Protein AF-0000000070044615 (afdb_homodimer)

Solvent-accessible surface area (backbone atoms only — not comparable to full-atom values): 57756 Å² total; per-residue (Å²): 134,52,89,36,50,91,35,30,36,35,30,35,38,19,34,49,67,52,28,29,31,32,49,42,52,40,24,60,28,31,15,21,38,37,35,28,21,58,56,49,65,49,35,53,54,36,47,54,55,42,60,70,48,46,47,88,93,54,94,52,53,77,43,79,45,67,58,32,40,62,53,36,63,65,50,46,51,52,53,47,49,51,38,41,75,68,69,44,66,39,41,30,41,35,39,51,42,69,76,76,59,60,54,34,52,65,73,58,46,56,64,67,48,36,48,49,35,31,31,35,44,30,49,12,40,52,50,51,53,46,50,45,56,74,26,36,52,71,68,17,35,40,38,38,59,48,46,59,55,9,40,81,44,96,54,41,50,32,64,40,69,28,25,37,44,51,16,14,22,36,15,18,45,50,29,42,19,33,28,43,20,40,74,27,39,90,57,41,34,38,15,29,22,33,17,46,44,63,51,67,46,64,60,49,66,68,42,50,34,37,37,47,28,43,39,57,38,23,43,72,22,54,92,91,35,50,25,60,53,38,49,56,48,44,70,60,48,58,79,38,65,92,55,55,70,68,59,34,54,53,48,44,46,52,45,20,63,73,65,26,88,86,49,60,45,69,59,40,31,52,51,51,50,52,49,53,51,50,23,51,52,45,21,50,47,53,53,52,56,55,26,63,31,21,67,82,46,66,66,40,49,34,58,55,53,21,52,54,53,54,51,54,65,34,72,71,54,28,68,43,30,32,24,34,66,40,74,49,24,45,67,60,74,81,67,58,51,34,41,32,30,72,60,39,54,64,75,84,66,78,28,61,79,28,19,39,38,34,39,36,35,37,63,53,69,71,41,46,50,43,50,51,52,48,50,47,54,40,45,76,38,47,20,42,63,40,36,38,31,26,71,83,25,52,67,71,54,51,49,57,51,47,73,74,42,57,55,44,80,34,60,52,76,38,56,68,52,43,40,51,49,54,52,48,42,35,73,74,73,25,53,69,51,31,38,39,37,36,40,21,48,72,73,95,64,96,51,78,79,71,52,53,71,68,57,50,50,52,49,48,37,48,55,46,49,24,54,51,40,49,50,39,42,48,50,41,68,70,27,73,61,24,63,58,35,38,64,59,32,47,69,36,67,41,28,37,36,37,35,48,46,45,46,57,67,36,90,74,62,48,66,55,59,48,30,58,47,36,24,46,51,27,19,46,52,22,26,40,49,10,46,37,46,34,29,43,76,70,35,46,23,41,42,45,49,35,37,35,33,42,15,18,89,73,14,45,78,60,56,65,65,50,55,46,46,40,49,42,28,49,72,37,83,66,41,60,41,44,41,50,38,32,29,35,48,42,40,52,95,132,50,89,36,52,91,35,30,36,36,29,35,38,18,34,49,67,50,27,28,30,33,49,43,52,41,23,60,30,31,16,22,36,37,34,27,20,60,55,48,65,49,34,54,54,36,47,53,55,41,62,70,48,46,47,87,93,54,95,50,53,77,46,80,44,67,58,32,41,64,54,37,62,67,49,47,51,52,52,45,49,51,38,41,75,69,69,43,66,40,42,31,41,36,40,49,40,69,75,76,59,60,55,34,51,65,72,57,45,56,66,66,47,37,48,50,34,31,31,36,44,30,49,12,41,53,50,51,54,47,51,44,56,74,26,37,54,71,69,16,35,40,40,37,59,48,46,60,54,8,36,83,43,94,52,42,48,32,64,40,67,30,24,38,42,52,17,14,21,36,13,19,45,49,29,42,19,35,29,42,19,40,73,28,38,90,56,42,34,39,17,29,21,32,18,46,44,63,52,66,47,64,60,51,66,70,40,51,35,36,36,46,29,42,39,57,39,23,43,73,22,55,93,92,35,49,25,60,52,37,49,56,48,45,72,60,47,57,79,39,65,91,53,54,71,66,59,35,54,51,47,45,46,52,45,20,62,72,65,25,87,86,50,61,44,69,60,40,32,51,52,51,51,52,49,54,50,49,23,53,50,44,21,50,48,52,54,52,56,55,26,63,31,20,65,82,46,67,66,40,48,34,60,54,52,21,52,54,53,54,51,54,64,34,71,71,53,27,68,46,29,33,24,34,66,43,73,47,25,46,67,59,74,82,69,58,50,33,40,32,30,71,61,40,52,65,74,85,64,78,28,61,78,27,18,39,38,35,39,35,35,37,63,53,68,69,40,48,50,44,51,51,52,48,50,48,56,40,44,76,38,47,19,42,63,40,37,39,31,26,72,83,25,51,66,72,52,52,49,57,50,46,73,74,43,55,56,45,79,34,60,52,76,37,57,68,52,42,41,51,51,53,52,48,43,36,72,74,75,24,53,69,50,29,39,40,37,35,38,22,48,72,74,95,66,95,52,76,80,73,53,52,71,68,56,50,50,51,49,48,36,48,56,47,49,24,53,50,39,48,51,38,41,48,48,40,69,71,27,73,61,25,64,57,35,38,65,61,32,47,70,37,67,42,27,36,36,38,36,48,48,44,45,57,66,38,90,76,62,45,66,54,60,48,29,59,49,36,23,47,52,28,19,46,52,24,27,39,49,10,47,38,47,34,28,43,77,69,34,48,23,40,42,46,48,35,37,37,33,41,15,18,88,74,14,46,78,60,54,65,65,51,54,48,47,40,50,43,27,49,72,36,83,67,40,62,41,45,40,52,38,33,27,34,50,42,41,52,95

Secondary structure (DSSP, 8-state):
--TTTT-EEEEES-SSHHHHHHHHHHHHTT-EEEEEES-HHHHHHHHHHHHHTSPTT----EEEEET--TT-HHHHHHHHHHHHHTTPPPSEEEE--------S-GGGS-HHHHHHHHIIIIIHHHHHHHHHGGG--TT-EEEEE--SSSEEETTEE---TT-HHHHHHHHHHHHHHHHHHHHTGGGT-EEEEEEE--B--HIIIIIIHHHHHHHHHHHH-BTTB-HHHHHHHHHHHGGGTTS-HHHHHHHHHHHHHHH-TTS-HHHHHHHHHHHHHHHHHHHHHHHHHHHTTBTT--PBPHHHHHHHHHHHTSHHHHHHTTT-EEEE--B-------EESSPPP-PPPP-TT-EEEEEE---SHHHHHHHHHHHHHHHHTT-EEEEEEETTS-HHHHHHHHTTS-EEEE-TTSHHHHHHHHHHHHHHT--EEEEEEE--PPP--S-GGGS-HHHHHHHHIIIIIHHHHHHHHHHHHHSTTTTT-GGGGTT-EEEEEEE-PPPP-STT--HHHHHHHHHHHHHHHHHHHHHHHIIIIIT--EEEEEEE--S-TT-PPP-HHHHHHHHHHHTSGGGGG-S--EE-TT---/--TTTT-EEEEES-SSHHHHHHHHHHHHTT-EEEEEES-HHHHHHHHHHHHHTSPTT----EEEEET--TT-HHHHHHHHHHHHHTT---SEEEE--------S-GGGS-HHHHHHHHIIIIIHHHHHHHHHGGG--TT-EEEEE--SSSEEETTEE---TT-HHHHHHHHHHHHHHHHHHHHTGGGT-EEEEEEE--B--HIIIIIIHHHHHHHHHHHH-BTTB-HHHHHHHHHHHGGGTTS-HHHHHHHHHHHHHHH-TTS-HHHHHHHHHHHHHHHHHHHHHHHHHHHTTBTT--PBPHHHHHHHHHHHTSHHHHHHHTT-EEEE--B-------EESSPPP-PPPP-TT-EEEEEE---SHHHHHHHHHHHHHHHHTT-EEEEEEETTS-HHHHHHHHTTS-EEEE-TTSHHHHHHHHHHHHHHT--EEEEEEE--PPPP-S-GGGS-HHHHHHHHIIIIIHHHHHHHHHHHHHSTTTTT-GGGGTT-EEEEEEE-PPPP-STT--HHHHHHHHHHHHHHHHHHHHHHHIIIIIT--EEEEEEE--S-TT-PPP-HHHHHHHHHHHTSGGGGG-S--EE-TT---

Foldseek 3Di:
DFQQAPAEEEEEPQLDFLNLLLLQVNQLSQYAYEYEDQADVSNVVSQVVSVVSRDPPHPHHYHYDYRDQLLDLVSLLVVLVVCLVVLHAHQEYEADWADQFWQAFLLQHDLVSLLVRLSRQALSLLSNVLSNLSRYAALREYEYEAAPQAAQDLFFHHFDASRLSNNLRRLLSLLVQLLCLVQCVVRNYFGEYEHAYFEDDCCLQLPNLLSNLLNLCLQVPFDPGHNLLSVQLCVQQSVCPPPDPVSNLVSLLVSLVVSCPPNDSVVSSVRSVVSSVSSNVRSVVVLQVQLVQAPVSDHHYSNLSSVVRVQCSRSVNRVVQGSHYHYNYRGHDDTDGQEAAFDDFDPFDQQAQAEEEEEEEADDDVRLVLVVVLQCSNVVRHYAYEYEYEPNHDPVSQCSNVVPHHYDDFNLLDLVGLLVVLVVCCVPPHHHQAYEYELHADPDDPGPSPDDSVVVSVNCSSLPSSLSSNVSSVVCVQFPCCSVHLLSQAAGEHEYEYEGHEQAADQPRDPSSRSVSSSSVSSVSNSQLNSLCCSCVRSNHQYHYAYEYAYEPNRDHGDSVSVSSVVSSRSDSCVSVDSHRYYDHPHDD/DFQQAPAEEEEEPQLDFLNLLLLQVNQLSQEAYEYEDQADVSNVVSQVVSVVSRDPPHPHHYHYDYRAQLLDLVSLLVVLVVCLVVLHAHQEYEADWADQFWQAFLLQHDLVSLVVRLSRQALSLLSNVLSNLSRYAALREYEYEAAPQADQDLFFHHFDASRLSNNLRRLLRLLVQLLCLVQCVVRNYFGEYEHAYFEDDCCLQLPNLLSNLLNLCLQVPFDPGHNLLSVQLCVQQSVCPPPDPVSNLVSLLVSLVVSCPPNDSVVSSVRSVVSSVSSNVRSVVVLQVQLVQAPVSDHHYSNLSSVVRVQCSRSVNRVVQGSHYHYNYRGHDDTDGQEAAFDDFDPFDQAAQAEEEEEEEADDDVRLVLVVVLQCSQVVRHYAYEYEYEPNHDPVSQCSNVVPHHYDDWNLLDLVGLLVVLVVCCVPPHHHQAYEYELHADPDDPGPSPDDSVVVSVSCSSLPSSLSSNVSSVVCVQFPCCSVHLLSQAAGEHEYEYEGHEQAADQPRDPSSRSVSSSSVSSVSNSQLNSLCCSCVRSNHQYHYAYEYAYEPNRHHGDSVSVSSVVSSRSDSCVSVDSHRYYDHPHDD

Sequence (1178 aa):
MLKFQNKIALITGSGTGIGKAIATKFIEEGASVIILGRRKEPLEEAAKELKASIPQGVNSSVRIFAGVDVADETAMNNMFDTLKTENVTVDYIINNAGVSGPVTCFANASLEEFKSTIGIHLTGTFWGSVQALKVMKEEGKIITISTFFTEERPLEQRPYRFRSPYTAAQGAKNRLAELMSWELTDKGIISIATNPGPVHSDRIYKTVYPKAAAEFMRVSGFEDLVPTEVDAANRELLPLLGEDENTVKEGISKAAQKLANGKDISKLTETFTNLLNKIQSIAEKVQNNTSHMIANREFLSQGQVAESVLNLCDDEIAKILNGKVIPGDRVFYPVKPHIGTTTPGVHQPDFTGKTVVFTIDATDKTDAQRVEFLAQHIEKNGGKVACFISQSTPTELQEYISGKFHSHVVDIKNPDEVAKWLNTAKTNIGEILGVIHITGKLPEISKLTELSRAKWEELTDKFISTPATVAQRTLEQFVPGGSNDPRLYKDVKGAIMIIGPDLPIGKKVTGTQRAQVEVFRGALRPFTTTVNQELSDVLSSKIRIFTIFPGSVTGTEPNNQRIADAFNFLVSDNSASSSEVTFCVDEVRMLKFQNKIALITGSGTGIGKAIATKFIEEGASVIILGRRKEPLEEAAKELKASIPQGVNSSVRIFAGVDVADETAMNNMFDTLKTENVTVDYIINNAGVSGPVTCFANASLEEFKSTIGIHLTGTFWGSVQALKVMKEEGKIITISTFFTEERPLEQRPYRFRSPYTAAQGAKNRLAELMSWELTDKGIISIATNPGPVHSDRIYKTVYPKAAAEFMRVSGFEDLVPTEVDAANRELLPLLGEDENTVKEGISKAAQKLANGKDISKLTETFTNLLNKIQSIAEKVQNNTSHMIANREFLSQGQVAESVLNLCDDEIAKILNGKVIPGDRVFYPVKPHIGTTTPGVHQPDFTGKTVVFTIDATDKTDAQRVEFLAQHIEKNGGKVACFISQSTPTELQEYISGKFHSHVVDIKNPDEVAKWLNTAKTNIGEILGVIHITGKLPEISKLTELSRAKWEELTDKFISTPATVAQRTLEQFVPGGSNDPRLYKDVKGAIMIIGPDLPIGKKVTGTQRAQVEVFRGALRPFTTTVNQELSDVLSSKIRIFTIFPGSVTGTEPNNQRIADAFNFLVSDNSASSSEVTFCVDEVR

Structure (mmCIF, N/CA/C/O backbone):
data_AF-0000000070044615-model_v1
#
loop_
_entity.id
_entity.type
_entity.pdbx_description
1 polymer 'Oxidoreductase, short chain dehydrogenase/reductase family protein'
#
loop_
_atom_site.group_PDB
_atom_site.id
_atom_site.type_symbol
_atom_site.label_atom_id
_atom_site.label_alt_id
_atom_site.label_comp_id
_atom_site.label_asym_id
_atom_site.label_entity_id
_atom_site.label_seq_id
_atom_site.pdbx_PDB_ins_code
_atom_site.Cartn_x
_atom_site.Cartn_y
_atom_site.Cartn_z
_atom_site.occupancy
_atom_site.B_iso_or_equiv
_atom_site.auth_seq_id
_atom_site.auth_comp_id
_atom_site.auth_asym_id
_atom_site.auth_atom_id
_atom_site.pdbx_PDB_model_num
ATOM 1 N N . MET A 1 1 ? 39.75 0.451 -4.039 1 76.06 1 MET A N 1
ATOM 2 C CA . MET A 1 1 ? 39.125 -0.846 -3.783 1 76.06 1 MET A CA 1
ATOM 3 C C . MET A 1 1 ? 37.688 -0.873 -4.289 1 76.06 1 MET A C 1
ATOM 5 O O . MET A 1 1 ? 36.938 0.114 -4.156 1 76.06 1 MET A O 1
ATOM 9 N N . LEU A 1 2 ? 37.406 -2.08 -4.961 1 90.38 2 LEU A N 1
ATOM 10 C CA . LEU A 1 2 ? 36.031 -2.211 -5.512 1 90.38 2 LEU A CA 1
ATOM 11 C C . LEU A 1 2 ? 35.031 -2.418 -4.398 1 90.38 2 LEU A C 1
ATOM 13 O O . LEU A 1 2 ? 35.375 -2.883 -3.311 1 90.38 2 LEU A O 1
ATOM 17 N N . LYS A 1 3 ? 33.906 -2.043 -4.551 1 92.38 3 LYS A N 1
ATOM 18 C CA . LYS A 1 3 ? 32.875 -1.876 -3.533 1 92.38 3 LYS A CA 1
ATOM 19 C C . LYS A 1 3 ? 32.656 -3.172 -2.76 1 92.38 3 LYS A C 1
ATOM 21 O O . LYS A 1 3 ? 32.406 -3.148 -1.549 1 92.38 3 LYS A O 1
ATOM 26 N N . PHE A 1 4 ? 32.719 -4.34 -3.455 1 97.31 4 PHE A N 1
ATOM 27 C CA . PHE A 1 4 ? 32.375 -5.594 -2.799 1 97.31 4 PHE A CA 1
ATOM 28 C C . PHE A 1 4 ? 33.562 -6.531 -2.754 1 97.31 4 PHE A C 1
ATOM 30 O O . PHE A 1 4 ? 33.406 -7.754 -2.693 1 97.31 4 PHE A O 1
ATOM 37 N N . GLN A 1 5 ? 34.75 -5.938 -2.809 1 96.5 5 GLN A N 1
ATOM 38 C CA . GLN A 1 5 ? 35.969 -6.734 -2.717 1 96.5 5 GLN A CA 1
ATOM 39 C C . GLN A 1 5 ? 36.031 -7.531 -1.414 1 96.5 5 GLN A C 1
ATOM 41 O O . GLN A 1 5 ? 35.656 -7.012 -0.352 1 96.5 5 GLN A O 1
ATOM 46 N N . ASN A 1 6 ? 36.344 -8.812 -1.501 1 96.38 6 ASN A N 1
ATOM 47 C CA . ASN A 1 6 ? 36.5 -9.75 -0.398 1 96.38 6 ASN A CA 1
ATOM 48 C C . ASN A 1 6 ? 35.156 -10.188 0.176 1 96.38 6 ASN A C 1
ATOM 50 O O . ASN A 1 6 ? 35.094 -10.734 1.279 1 96.38 6 ASN A O 1
ATOM 54 N N . LYS A 1 7 ? 34.062 -9.875 -0.49 1 98 7 LYS A N 1
ATOM 55 C CA . LYS A 1 7 ? 32.719 -10.344 -0.112 1 98 7 LYS A CA 1
ATOM 56 C C . LYS A 1 7 ? 32.312 -11.547 -0.954 1 98 7 LYS A C 1
ATOM 58 O O . LYS A 1 7 ? 32.844 -11.758 -2.049 1 98 7 LYS A O 1
ATOM 63 N N . ILE A 1 8 ? 31.438 -12.359 -0.446 1 98.75 8 ILE A N 1
ATOM 64 C CA . ILE A 1 8 ? 30.938 -13.523 -1.165 1 98.75 8 ILE A CA 1
ATOM 65 C C . ILE A 1 8 ? 29.406 -13.438 -1.287 1 98.75 8 ILE A C 1
ATOM 67 O O . ILE A 1 8 ? 28.703 -13.297 -0.283 1 98.75 8 ILE A O 1
ATOM 71 N N . ALA A 1 9 ? 28.906 -13.484 -2.506 1 98.88 9 ALA A N 1
ATOM 72 C CA . ALA A 1 9 ? 27.469 -13.484 -2.785 1 98.88 9 ALA A CA 1
ATOM 73 C C . ALA A 1 9 ? 27.016 -14.844 -3.326 1 98.88 9 ALA A C 1
ATOM 75 O O . ALA A 1 9 ? 27.625 -15.383 -4.258 1 98.88 9 ALA A O 1
ATOM 76 N N . LEU A 1 10 ? 26.047 -15.398 -2.66 1 98.94 10 LEU A N 1
ATOM 77 C CA . LEU A 1 10 ? 25.391 -16.594 -3.154 1 98.94 10 LEU A CA 1
ATOM 78 C C . LEU A 1 10 ? 24.078 -16.25 -3.855 1 98.94 10 LEU A C 1
ATOM 80 O O . LEU A 1 10 ? 23.203 -15.609 -3.266 1 98.94 10 LEU A O 1
ATOM 84 N N . ILE A 1 11 ? 23.922 -16.609 -5.117 1 98.88 11 ILE A N 1
ATOM 85 C CA . ILE A 1 11 ? 22.75 -16.234 -5.918 1 98.88 11 ILE A CA 1
ATOM 86 C C . ILE A 1 11 ? 22.031 -17.5 -6.402 1 98.88 11 ILE A C 1
ATOM 88 O O . ILE A 1 11 ? 22.594 -18.297 -7.145 1 98.88 11 ILE A O 1
ATOM 92 N N . THR A 1 12 ? 20.781 -17.641 -5.949 1 98.69 12 THR A N 1
ATOM 93 C CA . THR A 1 12 ? 20 -18.781 -6.398 1 98.69 12 THR A CA 1
ATOM 94 C C . THR A 1 12 ? 19.438 -18.547 -7.797 1 98.69 12 THR A C 1
ATOM 96 O O . THR A 1 12 ? 19.062 -17.422 -8.133 1 98.69 12 THR A O 1
ATOM 99 N N . GLY A 1 13 ? 19.344 -19.641 -8.57 1 97.25 13 GLY A N 1
ATOM 100 C CA . GLY A 1 13 ? 18.875 -19.484 -9.938 1 97.25 13 GLY A CA 1
ATOM 101 C C . GLY A 1 13 ? 19.703 -18.531 -10.758 1 97.25 13 GLY A C 1
ATOM 102 O O . GLY A 1 13 ? 19.188 -17.562 -11.305 1 97.25 13 GLY A O 1
ATOM 103 N N . SER A 1 14 ? 21 -18.797 -10.914 1 97.69 14 SER A N 1
ATOM 104 C CA . SER A 1 14 ? 21.922 -17.781 -11.43 1 97.69 14 SER A CA 1
ATOM 105 C C . SER A 1 14 ? 22.656 -18.281 -12.68 1 97.69 14 SER A C 1
ATOM 107 O O . SER A 1 14 ? 23.703 -17.766 -13.031 1 97.69 14 SER A O 1
ATOM 109 N N . GLY A 1 15 ? 22.094 -19.281 -13.328 1 95.69 15 GLY A N 1
ATOM 110 C CA . GLY A 1 15 ? 22.672 -19.781 -14.57 1 95.69 15 GLY A CA 1
ATOM 111 C C . GLY A 1 15 ? 22.328 -18.922 -15.773 1 95.69 15 GLY A C 1
ATOM 112 O O . GLY A 1 15 ? 23.031 -18.938 -16.781 1 95.69 15 GLY A O 1
ATOM 113 N N . THR A 1 16 ? 21.219 -18.234 -15.727 1 93.88 16 THR A N 1
ATOM 114 C CA . THR A 1 16 ? 20.75 -17.359 -16.797 1 93.88 16 THR A CA 1
ATOM 115 C C . THR A 1 16 ? 20 -16.172 -16.234 1 93.88 16 THR A C 1
ATOM 117 O O . THR A 1 16 ? 19.844 -16.047 -15.023 1 93.88 16 THR A O 1
ATOM 120 N N . GLY A 1 17 ? 19.688 -15.211 -17.094 1 94.38 17 GLY A N 1
ATOM 121 C CA . GLY A 1 17 ? 18.734 -14.156 -16.797 1 94.38 17 GLY A CA 1
ATOM 122 C C . GLY A 1 17 ? 19.203 -13.211 -15.711 1 94.38 17 GLY A C 1
ATOM 123 O O . GLY A 1 17 ? 20.375 -12.828 -15.68 1 94.38 17 GLY A O 1
ATOM 124 N N . ILE A 1 18 ? 18.297 -12.836 -14.828 1 95.75 18 ILE A N 1
ATOM 125 C CA . ILE A 1 18 ? 18.516 -11.852 -13.781 1 95.75 18 ILE A CA 1
ATOM 126 C C . ILE A 1 18 ? 19.594 -12.344 -12.82 1 95.75 18 ILE A C 1
ATOM 128 O O . ILE A 1 18 ? 20.469 -11.578 -12.414 1 95.75 18 ILE A O 1
ATOM 132 N N . GLY A 1 19 ? 19.531 -13.68 -12.461 1 97.69 19 GLY A N 1
ATOM 133 C CA . GLY A 1 19 ? 20.531 -14.234 -11.555 1 97.69 19 GLY A CA 1
ATOM 134 C C . GLY A 1 19 ? 21.938 -14.133 -12.086 1 97.69 19 GLY A C 1
ATOM 135 O O . GLY A 1 19 ? 22.859 -13.773 -11.344 1 97.69 19 GLY A O 1
ATOM 136 N N . LYS A 1 20 ? 22.125 -14.453 -13.344 1 98 20 LYS A N 1
ATOM 137 C CA . LYS A 1 20 ? 23.453 -14.336 -13.961 1 98 20 LYS A CA 1
ATOM 138 C C . LYS A 1 20 ? 23.906 -12.875 -14.016 1 98 20 LYS A C 1
ATOM 140 O O . LYS A 1 20 ? 25.078 -12.578 -13.781 1 98 20 LYS A O 1
ATOM 145 N N . ALA A 1 21 ? 22.953 -11.961 -14.32 1 98.06 21 ALA A N 1
ATOM 146 C CA . ALA A 1 21 ? 23.281 -10.539 -14.359 1 98.06 21 ALA A CA 1
ATOM 147 C C . ALA A 1 21 ? 23.734 -10.039 -12.992 1 98.06 21 ALA A C 1
ATOM 149 O O . ALA A 1 21 ? 24.672 -9.242 -12.891 1 98.06 21 ALA A O 1
ATOM 150 N N . ILE A 1 22 ? 23.078 -10.508 -11.938 1 98.62 22 ILE A N 1
ATOM 151 C CA . ILE A 1 22 ? 23.438 -10.125 -10.578 1 98.62 22 ILE A CA 1
ATOM 152 C C . ILE A 1 22 ? 24.828 -10.648 -10.25 1 98.62 22 ILE A C 1
ATOM 154 O O . ILE A 1 22 ? 25.672 -9.914 -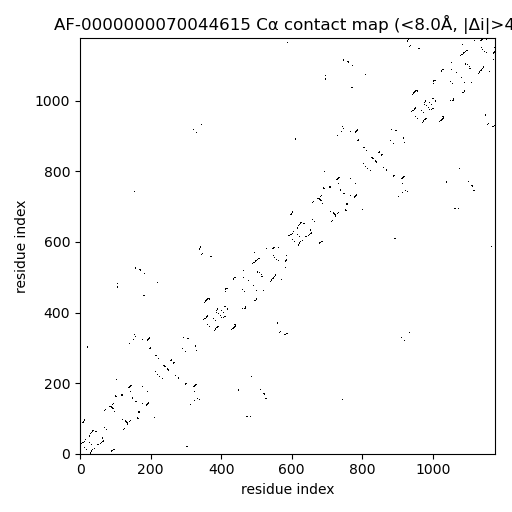9.719 1 98.62 22 ILE A O 1
ATOM 158 N N . ALA A 1 23 ? 25.078 -11.906 -10.609 1 98.81 23 ALA A N 1
ATOM 159 C CA . ALA A 1 23 ? 26.391 -12.492 -10.383 1 98.81 23 ALA A CA 1
ATOM 160 C C . ALA A 1 23 ? 27.484 -11.703 -11.117 1 98.81 23 ALA A C 1
ATOM 162 O O . ALA A 1 23 ? 28.547 -11.438 -10.562 1 98.81 23 ALA A O 1
ATOM 163 N N . THR A 1 24 ? 27.188 -11.359 -12.336 1 98.69 24 THR A N 1
ATOM 164 C CA . THR A 1 24 ? 28.141 -10.617 -13.156 1 98.69 24 THR A CA 1
ATOM 165 C C . THR A 1 24 ? 28.484 -9.281 -12.508 1 98.69 24 THR A C 1
ATOM 167 O O . THR A 1 24 ? 29.656 -8.914 -12.406 1 98.69 24 THR A O 1
ATOM 170 N N . LYS A 1 25 ? 27.469 -8.562 -12.078 1 98.38 25 LYS A N 1
ATOM 171 C CA . LYS A 1 25 ? 27.688 -7.25 -11.469 1 98.38 25 LYS A CA 1
ATOM 172 C C . LYS A 1 25 ? 28.5 -7.371 -10.18 1 98.38 25 LYS A C 1
ATOM 174 O O . LYS A 1 25 ? 29.344 -6.523 -9.891 1 98.38 25 LYS A O 1
ATOM 179 N N . PHE A 1 26 ? 28.266 -8.375 -9.352 1 98.69 26 PHE A N 1
ATOM 180 C CA . PHE A 1 26 ? 29.031 -8.609 -8.133 1 98.69 26 PHE A CA 1
ATOM 181 C C . PHE A 1 26 ? 30.5 -8.852 -8.453 1 98.69 26 PHE A C 1
ATOM 183 O O . PHE A 1 26 ? 31.391 -8.297 -7.793 1 98.69 26 PHE A O 1
ATOM 190 N N . ILE A 1 27 ? 30.797 -9.648 -9.484 1 98.31 27 ILE A N 1
ATOM 191 C CA . ILE A 1 27 ? 32.156 -9.969 -9.891 1 98.31 27 ILE A CA 1
ATOM 192 C C . ILE A 1 27 ? 32.875 -8.703 -10.367 1 98.31 27 ILE A C 1
ATOM 194 O O . ILE A 1 27 ? 34.031 -8.461 -10 1 98.31 27 ILE A O 1
ATOM 198 N N . GLU A 1 28 ? 32.125 -7.965 -11.133 1 97.75 28 GLU A N 1
ATOM 199 C CA . GLU A 1 28 ? 32.688 -6.723 -11.664 1 97.75 28 GLU A CA 1
ATOM 200 C C . GLU A 1 28 ? 33.062 -5.758 -10.539 1 97.75 28 GLU A C 1
ATOM 202 O O . GLU A 1 28 ? 33.969 -4.941 -10.688 1 97.75 28 GLU A O 1
ATOM 207 N N . GLU A 1 29 ? 32.344 -5.906 -9.43 1 97.62 29 GLU A N 1
ATOM 208 C CA . GLU A 1 29 ? 32.594 -5.023 -8.297 1 97.62 29 GLU A CA 1
ATOM 209 C C . GLU A 1 29 ? 33.5 -5.691 -7.262 1 97.62 29 GLU A C 1
ATOM 211 O O . GLU A 1 29 ? 33.625 -5.203 -6.137 1 97.62 29 GLU A O 1
ATOM 216 N N . GLY A 1 30 ? 34.062 -6.887 -7.582 1 97.88 30 GLY A N 1
ATOM 217 C CA . GLY A 1 30 ? 35.156 -7.453 -6.836 1 97.88 30 GLY A CA 1
ATOM 218 C C . GLY A 1 30 ? 34.75 -8.602 -5.938 1 97.88 30 GLY A C 1
ATOM 219 O O . GLY A 1 30 ? 35.594 -9.195 -5.258 1 97.88 30 GLY A O 1
ATOM 220 N N . ALA A 1 31 ? 33.531 -8.992 -5.918 1 98.5 31 ALA A N 1
ATOM 221 C CA . ALA A 1 31 ? 33.031 -10.055 -5.039 1 98.5 31 ALA A CA 1
ATOM 222 C C . ALA A 1 31 ? 33.312 -11.43 -5.645 1 98.5 31 ALA A C 1
ATOM 224 O O . ALA A 1 31 ? 33.5 -11.562 -6.863 1 98.5 31 ALA A O 1
ATOM 225 N N . SER A 1 32 ? 33.5 -12.391 -4.797 1 98.69 32 SER A N 1
ATOM 226 C CA . SER A 1 32 ? 33.344 -13.781 -5.215 1 98.69 32 SER A CA 1
ATOM 227 C C . SER A 1 32 ? 31.859 -14.18 -5.262 1 98.69 32 SER A C 1
ATOM 229 O O . SER A 1 32 ? 31.031 -13.617 -4.535 1 98.69 32 SER A O 1
ATOM 231 N N . VAL A 1 33 ? 31.547 -15.148 -6.152 1 98.81 33 VAL A N 1
ATOM 232 C CA . VAL A 1 33 ? 30.141 -15.531 -6.273 1 98.81 33 VAL A CA 1
ATOM 233 C C . VAL A 1 33 ? 30.016 -17.047 -6.219 1 98.81 33 VAL A C 1
ATOM 235 O O . VAL A 1 33 ? 30.906 -17.781 -6.641 1 98.81 33 VAL A O 1
ATOM 238 N N . ILE A 1 34 ? 28.984 -17.469 -5.562 1 98.81 34 ILE A N 1
ATOM 239 C CA . ILE A 1 34 ? 28.5 -18.859 -5.598 1 98.81 34 ILE A CA 1
ATOM 240 C C . ILE A 1 34 ? 27.203 -18.922 -6.398 1 98.81 34 ILE A C 1
ATOM 242 O O . ILE A 1 34 ? 26.203 -18.297 -6.035 1 98.81 34 ILE A O 1
ATOM 246 N N . ILE A 1 35 ? 27.25 -19.672 -7.523 1 98.69 35 ILE A N 1
ATOM 247 C CA . ILE A 1 35 ? 26.062 -19.781 -8.383 1 98.69 35 ILE A CA 1
ATOM 248 C C . ILE A 1 35 ? 25.516 -21.203 -8.312 1 98.69 35 ILE A C 1
ATOM 250 O O . ILE A 1 35 ? 26.266 -22.156 -8.148 1 98.69 35 ILE A O 1
ATOM 254 N N . LEU A 1 36 ? 24.219 -21.312 -8.367 1 98.06 36 LEU A N 1
ATOM 255 C CA . LEU A 1 36 ? 23.562 -22.609 -8.289 1 98.06 36 LEU A CA 1
ATOM 256 C C . LEU A 1 36 ? 22.281 -22.625 -9.125 1 98.06 36 LEU A C 1
ATOM 258 O O . LEU A 1 36 ? 21.719 -21.578 -9.406 1 98.06 36 LEU A O 1
ATOM 262 N N . GLY A 1 37 ? 21.812 -23.781 -9.477 1 95.94 37 GLY A N 1
ATOM 263 C CA . GLY A 1 37 ? 20.609 -24.047 -10.258 1 95.94 37 GLY A CA 1
ATOM 264 C C . GLY A 1 37 ? 20.453 -25.516 -10.617 1 95.94 37 GLY A C 1
ATOM 265 O O . GLY A 1 37 ? 21.312 -26.328 -10.312 1 95.94 37 GLY A O 1
ATOM 266 N N . ARG A 1 38 ? 19.375 -25.797 -11.266 1 94.12 38 ARG A N 1
ATOM 267 C CA . ARG A 1 38 ? 19.031 -27.172 -11.578 1 94.12 38 ARG A CA 1
ATOM 268 C C . ARG A 1 38 ? 19.828 -27.672 -12.789 1 94.12 38 ARG A C 1
ATOM 270 O O . ARG A 1 38 ? 20.172 -28.859 -12.867 1 94.12 38 ARG A O 1
ATOM 277 N N . ARG A 1 39 ? 20.094 -26.797 -13.766 1 93.5 39 ARG A N 1
ATOM 278 C CA . ARG A 1 39 ? 20.703 -27.203 -15.031 1 93.5 39 ARG A CA 1
ATOM 279 C C . ARG A 1 39 ? 22.203 -26.984 -15.023 1 93.5 39 ARG A C 1
ATOM 281 O O . ARG A 1 39 ? 22.672 -25.844 -14.883 1 93.5 39 ARG A O 1
ATOM 288 N N . LYS A 1 40 ? 22.875 -27.922 -15.328 1 95.19 40 LYS A N 1
ATOM 289 C CA . LYS A 1 40 ? 24.328 -27.891 -15.227 1 95.19 40 LYS A CA 1
ATOM 290 C C . LYS A 1 40 ? 24.953 -27.078 -16.359 1 95.19 40 LYS A C 1
ATOM 292 O O . LYS A 1 40 ? 25.828 -26.234 -16.125 1 95.19 40 LYS A O 1
ATOM 297 N N . GLU A 1 41 ? 24.484 -27.219 -17.531 1 95.88 41 GLU A N 1
ATOM 298 C CA . GLU A 1 41 ? 25.109 -26.609 -18.703 1 95.88 41 GLU A CA 1
ATOM 299 C C . GLU A 1 41 ? 25.047 -25.094 -18.656 1 95.88 41 GLU A C 1
ATOM 301 O O . GLU A 1 41 ? 26.062 -24.406 -18.797 1 95.88 41 GLU A O 1
ATOM 306 N N . PRO A 1 42 ? 23.859 -24.578 -18.422 1 94.75 42 PRO A N 1
ATOM 307 C CA . PRO A 1 42 ? 23.797 -23.109 -18.297 1 94.75 42 PRO A CA 1
ATOM 308 C C . PRO A 1 42 ? 24.688 -22.578 -17.172 1 94.75 42 PRO A C 1
ATOM 310 O O . PRO A 1 42 ? 25.234 -21.484 -17.297 1 94.75 42 PRO A O 1
ATOM 313 N N . LEU A 1 43 ? 24.844 -23.297 -16.109 1 97.06 43 LEU A N 1
ATOM 314 C CA . LEU A 1 43 ? 25.672 -22.859 -14.984 1 97.06 43 LEU A CA 1
ATOM 315 C C . LEU A 1 43 ? 27.156 -22.859 -15.359 1 97.06 43 LEU A C 1
ATOM 317 O O . LEU A 1 43 ? 27.891 -21.938 -14.969 1 97.06 43 LEU A O 1
ATOM 321 N N . GLU A 1 44 ? 27.562 -23.875 -16.031 1 97.31 44 GLU A N 1
ATOM 322 C CA . GLU A 1 44 ? 28.953 -23.953 -16.453 1 97.31 44 GLU A CA 1
ATOM 323 C C . GLU A 1 44 ? 29.297 -22.828 -17.422 1 97.31 44 GLU A C 1
ATOM 325 O O . GLU A 1 44 ? 30.375 -22.234 -17.344 1 97.31 44 GLU A O 1
ATOM 330 N N . GLU A 1 45 ? 28.359 -22.578 -18.328 1 97.62 45 GLU A N 1
ATOM 331 C CA . GLU A 1 45 ? 28.562 -21.469 -19.266 1 97.62 45 GLU A CA 1
ATOM 332 C C . GLU A 1 45 ? 28.625 -20.141 -18.531 1 97.62 45 GLU A C 1
ATOM 334 O O . GLU A 1 45 ? 29.469 -19.297 -18.828 1 97.62 45 GLU A O 1
ATOM 339 N N . ALA A 1 46 ? 27.734 -19.984 -17.594 1 97.88 46 ALA A N 1
ATOM 340 C CA . ALA A 1 46 ? 27.75 -18.766 -16.781 1 97.88 46 ALA A CA 1
ATOM 341 C C . ALA A 1 46 ? 29.062 -18.625 -16.016 1 97.88 46 ALA A C 1
ATOM 343 O O . ALA A 1 46 ? 29.641 -17.531 -15.953 1 97.88 46 ALA A O 1
ATOM 344 N N . ALA A 1 47 ? 29.531 -19.688 -15.453 1 98.06 47 ALA A N 1
ATOM 345 C CA . ALA A 1 47 ? 30.781 -19.656 -14.688 1 98.06 47 ALA A CA 1
ATOM 346 C C . ALA A 1 47 ? 31.953 -19.219 -15.555 1 98.06 47 ALA A C 1
ATOM 348 O O . ALA A 1 47 ? 32.812 -18.453 -15.102 1 98.06 47 ALA A O 1
ATOM 349 N N . LYS A 1 48 ? 32.031 -19.703 -16.766 1 98 48 LYS A N 1
ATOM 350 C CA . LYS A 1 48 ? 33.062 -19.312 -17.688 1 98 48 LYS A CA 1
ATOM 351 C C . LYS A 1 48 ? 33.031 -17.812 -17.953 1 98 48 LYS A C 1
ATOM 353 O O . LYS A 1 48 ? 34.062 -17.141 -17.922 1 98 48 LYS A O 1
ATOM 358 N N . GLU A 1 49 ? 31.859 -17.344 -18.234 1 98.19 49 GLU A N 1
ATOM 359 C CA . GLU A 1 49 ? 31.688 -15.922 -18.5 1 98.19 49 GLU A CA 1
ATOM 360 C C . GLU A 1 49 ? 32.031 -15.078 -17.281 1 98.19 49 GLU A C 1
ATOM 362 O O . GLU A 1 49 ? 32.656 -14.016 -17.406 1 98.19 49 GLU A O 1
ATOM 367 N N . LEU A 1 50 ? 31.625 -15.531 -16.125 1 98.44 50 LEU A N 1
ATOM 368 C CA . LEU A 1 50 ? 31.875 -14.82 -14.883 1 98.44 50 LEU A CA 1
ATOM 369 C C . LEU A 1 50 ? 33.375 -14.758 -14.578 1 98.44 50 LEU A C 1
ATOM 371 O O . LEU A 1 50 ? 33.875 -13.719 -14.164 1 98.44 50 LEU A O 1
ATOM 375 N N . LYS A 1 51 ? 34.062 -15.836 -14.773 1 97.88 51 LYS A N 1
ATOM 376 C CA . LYS A 1 51 ? 35.531 -15.867 -14.547 1 97.88 51 LYS A CA 1
ATOM 377 C C . LYS A 1 51 ? 36.25 -14.891 -15.477 1 97.88 51 LYS A C 1
ATOM 379 O O . LYS A 1 51 ? 37.188 -14.234 -15.062 1 97.88 51 LYS A O 1
ATOM 384 N N . ALA A 1 52 ? 35.719 -14.758 -16.641 1 97.44 52 ALA A N 1
ATOM 385 C CA . ALA A 1 52 ? 36.281 -13.852 -17.625 1 97.44 52 ALA A CA 1
ATOM 386 C C . ALA A 1 52 ? 36.031 -12.398 -17.234 1 97.44 52 ALA A C 1
ATOM 388 O O . ALA A 1 52 ? 36.75 -11.5 -17.688 1 97.44 52 ALA A O 1
ATOM 389 N N . SER A 1 53 ? 35 -12.164 -16.422 1 96.69 53 SER A N 1
ATOM 390 C CA . SER A 1 53 ? 34.594 -10.805 -16.062 1 96.69 53 SER A CA 1
ATOM 391 C C . SER A 1 53 ? 35.312 -10.336 -14.805 1 96.69 53 SER A C 1
ATOM 393 O O . SER A 1 53 ? 35.125 -9.203 -14.359 1 96.69 53 SER A O 1
ATOM 395 N N . ILE A 1 54 ? 36.125 -11.18 -14.172 1 97.25 54 ILE A N 1
ATOM 396 C CA . ILE A 1 54 ? 36.875 -10.789 -12.984 1 97.25 54 ILE A CA 1
ATOM 397 C C . ILE A 1 54 ? 37.906 -9.695 -13.344 1 97.25 54 ILE A C 1
ATOM 399 O O . ILE A 1 54 ? 38.719 -9.875 -14.234 1 97.25 54 ILE A O 1
ATOM 403 N N . PRO A 1 55 ? 37.781 -8.586 -12.672 1 96.69 55 PRO A N 1
ATOM 404 C CA . PRO A 1 55 ? 38.688 -7.496 -12.992 1 96.69 55 PRO A CA 1
ATOM 405 C C . PRO A 1 55 ? 40.156 -7.871 -12.742 1 96.69 55 PRO A C 1
ATOM 407 O O . PRO A 1 55 ? 40.438 -8.648 -11.828 1 96.69 55 PRO A O 1
ATOM 410 N N . GLN A 1 56 ? 41.125 -7.195 -13.383 1 94.75 56 GLN A N 1
ATOM 411 C CA . GLN A 1 56 ? 42.531 -7.445 -13.219 1 94.75 56 GLN A CA 1
ATOM 412 C C . GLN A 1 56 ? 43 -7.074 -11.812 1 94.75 56 GLN A C 1
ATOM 414 O O . GLN A 1 56 ? 42.656 -6.012 -11.297 1 94.75 56 GLN A O 1
ATOM 419 N N . GLY A 1 57 ? 43.688 -7.867 -11.273 1 94.81 57 GLY A N 1
ATOM 420 C CA . GLY A 1 57 ? 44.25 -7.586 -9.969 1 94.81 57 GLY A CA 1
ATOM 421 C C . GLY A 1 57 ? 43.344 -7.949 -8.812 1 94.81 57 GLY A C 1
ATOM 422 O O . GLY A 1 57 ? 43.688 -7.754 -7.652 1 94.81 57 GLY A O 1
ATOM 423 N N . VAL A 1 58 ? 42.156 -8.422 -9.148 1 94.88 58 VAL A N 1
ATOM 424 C CA . VAL A 1 58 ? 41.219 -8.797 -8.102 1 94.88 58 VAL A CA 1
ATOM 425 C C . VAL A 1 58 ? 41.219 -10.312 -7.93 1 94.88 58 VAL A C 1
ATOM 427 O O . VAL A 1 58 ? 41.219 -11.055 -8.914 1 94.88 58 VAL A O 1
ATOM 430 N N . ASN A 1 59 ? 41.312 -10.789 -6.664 1 93.5 59 ASN A N 1
ATOM 431 C CA . ASN A 1 59 ? 41.312 -12.219 -6.363 1 93.5 59 ASN A CA 1
ATOM 432 C C . ASN A 1 59 ? 39.938 -12.711 -5.969 1 93.5 59 ASN A C 1
ATOM 434 O O . ASN A 1 59 ? 39.688 -13.07 -4.812 1 93.5 59 ASN A O 1
ATOM 438 N N . SER A 1 60 ? 39 -12.688 -6.879 1 96.94 60 SER A N 1
ATOM 439 C CA . SER A 1 60 ? 37.656 -13.227 -6.672 1 96.94 60 SER A CA 1
ATOM 440 C C . SER A 1 60 ? 37.5 -14.578 -7.363 1 96.94 60 SER A C 1
ATOM 442 O O . SER A 1 60 ? 38.281 -14.938 -8.234 1 96.94 60 SER A O 1
ATOM 444 N N . SER A 1 61 ? 36.531 -15.383 -6.926 1 97.81 61 SER A N 1
ATOM 445 C CA . SER A 1 61 ? 36.312 -16.719 -7.457 1 97.81 61 SER A CA 1
ATOM 446 C C . SER A 1 61 ? 34.844 -16.969 -7.805 1 97.81 61 SER A C 1
ATOM 448 O O . SER A 1 61 ? 33.969 -16.219 -7.379 1 97.81 61 SER A O 1
ATOM 450 N N . VAL A 1 62 ? 34.656 -17.906 -8.656 1 98.38 62 VAL A N 1
ATOM 451 C CA . VAL A 1 62 ? 33.344 -18.391 -9.023 1 98.38 62 VAL A CA 1
ATOM 452 C C . VAL A 1 62 ? 33.219 -19.859 -8.633 1 98.38 62 VAL A C 1
ATOM 454 O O . VAL A 1 62 ? 34 -20.703 -9.07 1 98.38 62 VAL A O 1
ATOM 457 N N . ARG A 1 63 ? 32.312 -20.125 -7.77 1 98.12 63 ARG A N 1
ATOM 458 C CA . ARG A 1 63 ? 32 -21.5 -7.363 1 98.12 63 ARG A CA 1
ATOM 459 C C . ARG A 1 63 ? 30.641 -21.938 -7.879 1 98.12 63 ARG A C 1
ATOM 461 O O . ARG A 1 63 ? 29.688 -21.156 -7.871 1 98.12 63 ARG A O 1
ATOM 468 N N . ILE A 1 64 ? 30.562 -23.234 -8.289 1 97.56 64 ILE A N 1
ATOM 469 C CA . ILE A 1 64 ? 29.344 -23.734 -8.898 1 97.56 64 ILE A CA 1
ATOM 470 C C . ILE A 1 64 ? 28.781 -24.875 -8.055 1 97.56 64 ILE A C 1
ATOM 472 O O . ILE A 1 64 ? 29.531 -25.734 -7.582 1 97.56 64 ILE A O 1
ATOM 476 N N . PHE A 1 65 ? 27.516 -24.812 -7.727 1 97.38 65 PHE A N 1
ATOM 477 C CA . PHE A 1 65 ? 26.75 -25.953 -7.262 1 97.38 65 PHE A CA 1
ATOM 478 C C . PHE A 1 65 ? 25.688 -26.344 -8.289 1 97.38 65 PHE A C 1
ATOM 480 O O . PHE A 1 65 ? 24.578 -25.812 -8.273 1 97.38 65 PHE A O 1
ATOM 487 N N . ALA A 1 66 ? 25.922 -27.328 -9.086 1 94.69 66 ALA A N 1
ATOM 488 C CA . ALA A 1 66 ? 25.016 -27.766 -10.148 1 94.69 66 ALA A CA 1
ATOM 489 C C . ALA A 1 66 ? 24 -28.781 -9.625 1 94.69 66 ALA A C 1
ATOM 491 O O . ALA A 1 66 ? 24.312 -29.562 -8.727 1 94.69 66 ALA A O 1
ATOM 492 N N . GLY A 1 67 ? 22.828 -28.734 -10.18 1 94.44 67 GLY A N 1
ATOM 493 C CA . GLY A 1 67 ? 21.812 -29.719 -9.844 1 94.44 67 GLY A CA 1
ATOM 494 C C . GLY A 1 67 ? 21.094 -29.406 -8.547 1 94.44 67 GLY A C 1
ATOM 495 O O . GLY A 1 67 ? 20.453 -30.281 -7.953 1 94.44 67 GLY A O 1
ATOM 496 N N . VAL A 1 68 ? 21.203 -28.234 -8.07 1 96.88 68 VAL A N 1
ATOM 497 C CA . VAL A 1 68 ? 20.562 -27.859 -6.812 1 96.88 68 VAL A CA 1
ATOM 498 C C . VAL A 1 68 ? 19.234 -27.156 -7.094 1 96.88 68 VAL A C 1
ATOM 500 O O . VAL A 1 68 ? 19.203 -26.016 -7.57 1 96.88 68 VAL A O 1
ATOM 503 N N . ASP A 1 69 ? 18.188 -27.844 -6.832 1 97.56 69 ASP A N 1
ATOM 504 C CA . ASP A 1 69 ? 16.844 -27.266 -6.781 1 97.56 69 ASP A CA 1
ATOM 505 C C . ASP A 1 69 ? 16.562 -26.672 -5.406 1 97.56 69 ASP A C 1
ATOM 507 O O . ASP A 1 69 ? 16.672 -27.359 -4.391 1 97.56 69 ASP A O 1
ATOM 511 N N . VAL A 1 70 ? 16.172 -25.375 -5.402 1 98.12 70 VAL A N 1
ATOM 512 C CA . VAL A 1 70 ? 16 -24.672 -4.133 1 98.12 70 VAL A CA 1
ATOM 513 C C . VAL A 1 70 ? 14.852 -25.312 -3.352 1 98.12 70 VAL A C 1
ATOM 515 O O . VAL A 1 70 ? 14.742 -25.125 -2.135 1 98.12 70 VAL A O 1
ATOM 518 N N . ALA A 1 71 ? 13.945 -26 -3.996 1 97.75 71 ALA A N 1
ATOM 519 C CA . ALA A 1 71 ? 12.844 -26.672 -3.316 1 97.75 71 ALA A CA 1
ATOM 520 C C . ALA A 1 71 ? 13.281 -28.031 -2.76 1 97.75 71 ALA A C 1
ATOM 522 O O . ALA A 1 71 ? 12.555 -28.641 -1.976 1 97.75 71 ALA A O 1
ATOM 523 N N . ASP A 1 72 ? 14.438 -28.516 -3.164 1 98.06 72 ASP A N 1
ATOM 524 C CA . ASP A 1 72 ? 14.969 -29.781 -2.691 1 98.06 72 ASP A CA 1
ATOM 525 C C . ASP A 1 72 ? 15.727 -29.609 -1.378 1 98.06 72 ASP A C 1
ATOM 527 O O . ASP A 1 72 ? 16.859 -29.109 -1.368 1 98.06 72 ASP A O 1
ATOM 531 N N . GLU A 1 73 ? 15.156 -30.125 -0.324 1 98.12 73 GLU A N 1
ATOM 532 C CA . GLU A 1 73 ? 15.727 -29.938 1.011 1 98.12 73 GLU A CA 1
ATOM 533 C C . GLU A 1 73 ? 17.125 -30.547 1.1 1 98.12 73 GLU A C 1
ATOM 535 O O . GLU A 1 73 ? 18.047 -29.906 1.619 1 98.12 73 GLU A O 1
ATOM 540 N N . THR A 1 74 ? 17.25 -31.719 0.657 1 98.06 74 THR A N 1
ATOM 541 C CA . THR A 1 74 ? 18.516 -32.438 0.773 1 98.06 74 THR A CA 1
ATOM 542 C C . THR A 1 74 ? 19.609 -31.719 -0.006 1 98.06 74 THR A C 1
ATOM 544 O O . THR A 1 74 ? 20.719 -31.531 0.5 1 98.06 74 THR A O 1
ATOM 547 N N . ALA A 1 75 ? 19.344 -31.328 -1.229 1 98 75 ALA A N 1
ATOM 548 C CA . ALA A 1 75 ? 20.328 -30.641 -2.064 1 98 75 ALA A CA 1
ATOM 549 C C . ALA A 1 75 ? 20.766 -29.328 -1.421 1 98 75 ALA A C 1
ATOM 551 O O . ALA A 1 75 ? 21.953 -29.016 -1.395 1 98 75 ALA A O 1
ATOM 552 N N . MET A 1 76 ? 19.859 -28.594 -0.89 1 98.44 76 MET A N 1
ATOM 553 C CA . MET A 1 76 ? 20.156 -27.328 -0.239 1 98.44 76 MET A CA 1
ATOM 554 C C . MET A 1 76 ? 21 -27.547 1.016 1 98.44 76 MET A C 1
ATOM 556 O O . MET A 1 76 ? 22 -26.844 1.227 1 98.44 76 MET A O 1
ATOM 560 N N . ASN A 1 77 ? 20.531 -28.5 1.866 1 98.38 77 ASN A N 1
ATOM 561 C CA . ASN A 1 77 ? 21.281 -28.797 3.084 1 98.38 77 ASN A CA 1
ATOM 562 C C . ASN A 1 77 ? 22.734 -29.188 2.775 1 98.38 77 ASN A C 1
ATOM 564 O O . ASN A 1 77 ? 23.656 -28.688 3.412 1 98.38 77 ASN A O 1
ATOM 568 N N . ASN A 1 78 ? 22.875 -30.062 1.807 1 98.25 78 ASN A N 1
ATOM 569 C CA . ASN A 1 78 ? 24.203 -30.547 1.45 1 98.25 78 ASN A CA 1
ATOM 570 C C . ASN A 1 78 ? 25.109 -29.406 0.97 1 98.25 78 ASN A C 1
ATOM 572 O O . ASN A 1 78 ? 26.281 -29.344 1.313 1 98.25 78 ASN A O 1
ATOM 576 N N . MET A 1 79 ? 24.562 -28.547 0.167 1 98.44 79 MET A N 1
ATOM 577 C CA . MET A 1 79 ? 25.344 -27.422 -0.337 1 98.44 79 MET A CA 1
ATOM 578 C C . MET A 1 79 ? 25.828 -26.531 0.809 1 98.44 79 MET A C 1
ATOM 580 O O . MET A 1 79 ? 27.016 -26.219 0.896 1 98.44 79 MET A O 1
ATOM 584 N N . PHE A 1 80 ? 24.969 -26.141 1.714 1 98.62 80 PHE A N 1
ATOM 585 C CA . PHE A 1 80 ? 25.328 -25.234 2.795 1 98.62 80 PHE A CA 1
ATOM 586 C C . PHE A 1 80 ? 26.234 -25.938 3.803 1 98.62 80 PHE A C 1
ATOM 588 O O . PHE A 1 80 ? 27.125 -25.312 4.395 1 98.62 80 PHE A O 1
ATOM 595 N N . ASP A 1 81 ? 26 -27.266 4.02 1 98.38 81 ASP A N 1
ATOM 596 C CA . ASP A 1 81 ? 26.906 -28.016 4.879 1 98.38 81 ASP A CA 1
ATOM 597 C C . ASP A 1 81 ? 28.312 -28.031 4.312 1 98.38 81 ASP A C 1
ATOM 599 O O . ASP A 1 81 ? 29.297 -27.953 5.062 1 98.38 81 ASP A O 1
ATOM 603 N N . THR A 1 82 ? 28.391 -28.188 3.008 1 98.44 82 THR A N 1
ATOM 604 C CA . THR A 1 82 ? 29.688 -28.141 2.348 1 98.44 82 THR A CA 1
ATOM 605 C C . THR A 1 82 ? 30.359 -26.781 2.59 1 98.44 82 THR A C 1
ATOM 607 O O . THR A 1 82 ? 31.547 -26.734 2.939 1 98.44 82 THR A O 1
ATOM 610 N N . LEU A 1 83 ? 29.641 -25.672 2.379 1 98.62 83 LEU A N 1
ATOM 611 C CA . LEU A 1 83 ? 30.172 -24.344 2.615 1 98.62 83 LEU A CA 1
ATOM 612 C C . LEU A 1 83 ? 30.625 -24.188 4.066 1 98.62 83 LEU A C 1
ATOM 614 O O . LEU A 1 83 ? 31.688 -23.594 4.332 1 98.62 83 LEU A O 1
ATOM 618 N N . LYS A 1 84 ? 29.828 -24.703 4.98 1 98.38 84 LYS A N 1
ATOM 619 C CA . LYS A 1 84 ? 30.141 -24.625 6.402 1 98.38 84 LYS A CA 1
ATOM 620 C C . LYS A 1 84 ? 31.422 -25.391 6.715 1 98.38 84 LYS A C 1
ATOM 622 O O . LYS A 1 84 ? 32.312 -24.875 7.41 1 98.38 84 LYS A O 1
ATOM 627 N N . THR A 1 85 ? 31.5 -26.578 6.207 1 98.12 85 THR A N 1
ATOM 628 C CA . THR A 1 85 ? 32.656 -27.438 6.445 1 98.12 85 THR A CA 1
ATOM 629 C C . THR A 1 85 ? 33.938 -26.781 5.902 1 98.12 85 THR A C 1
ATOM 631 O O . THR A 1 85 ? 35 -26.938 6.484 1 98.12 85 THR A O 1
ATOM 634 N N . GLU A 1 86 ? 33.781 -26.094 4.859 1 98.19 86 GLU A N 1
ATOM 635 C CA . GLU A 1 86 ? 34.906 -25.438 4.219 1 98.19 86 GLU A CA 1
ATOM 636 C C . GLU A 1 86 ? 35.188 -24.062 4.824 1 98.19 86 GLU A C 1
ATOM 638 O O . GLU A 1 86 ? 36.031 -23.312 4.352 1 98.19 86 GLU A O 1
ATOM 643 N N . ASN A 1 87 ? 34.406 -23.594 5.805 1 97.5 87 ASN A N 1
ATOM 644 C CA . ASN A 1 87 ? 34.562 -22.328 6.535 1 97.5 87 ASN A CA 1
ATOM 645 C C . ASN A 1 87 ? 34.344 -21.125 5.621 1 97.5 87 ASN A C 1
ATOM 647 O O . ASN A 1 87 ? 35.094 -20.156 5.695 1 97.5 87 ASN A O 1
ATOM 651 N N . VAL A 1 88 ? 33.438 -21.328 4.703 1 98.06 88 VAL A N 1
ATOM 652 C CA . VAL A 1 88 ? 33.062 -20.219 3.828 1 98.06 88 VAL A CA 1
ATOM 653 C C . VAL A 1 88 ? 32.062 -19.312 4.535 1 98.06 88 VAL A C 1
ATOM 655 O O . VAL A 1 88 ? 31.078 -19.812 5.117 1 98.06 88 VAL A O 1
ATOM 658 N N . THR A 1 89 ? 32.312 -18.047 4.547 1 98.06 89 THR A N 1
ATOM 659 C CA . THR A 1 89 ? 31.375 -17.062 5.082 1 98.06 89 THR A CA 1
ATOM 660 C C . THR A 1 89 ? 30.656 -16.328 3.955 1 98.06 89 THR A C 1
ATOM 662 O O . THR A 1 89 ? 31.297 -15.633 3.16 1 98.06 89 THR A O 1
ATOM 665 N N . VAL A 1 90 ? 29.406 -16.438 3.879 1 98.69 90 VAL A N 1
ATOM 666 C CA . VAL A 1 90 ? 28.594 -15.773 2.861 1 98.69 90 VAL A CA 1
ATOM 667 C C . VAL A 1 90 ? 28.109 -14.43 3.385 1 98.69 90 VAL A C 1
ATOM 669 O O . VAL A 1 90 ? 27.516 -14.352 4.465 1 98.69 90 VAL A O 1
ATOM 672 N N . ASP A 1 91 ? 28.328 -13.375 2.611 1 98.81 91 ASP A N 1
ATOM 673 C CA . ASP A 1 91 ? 27.922 -12.039 3.014 1 98.81 91 ASP A CA 1
ATOM 674 C C . ASP A 1 91 ? 26.5 -11.734 2.543 1 98.81 91 ASP A C 1
ATOM 676 O O . ASP A 1 91 ? 25.766 -11 3.207 1 98.81 91 ASP A O 1
ATOM 680 N N . TYR A 1 92 ? 26.172 -12.266 1.364 1 98.81 92 TYR A N 1
ATOM 681 C CA . TYR A 1 92 ? 24.875 -11.992 0.738 1 98.81 92 TYR A CA 1
ATOM 682 C C . TYR A 1 92 ? 24.25 -13.273 0.195 1 98.81 92 TYR A C 1
ATOM 684 O O . TYR A 1 92 ? 24.922 -14.055 -0.485 1 98.81 92 TYR A O 1
ATOM 692 N N . ILE A 1 93 ? 23.031 -13.492 0.498 1 98.94 93 ILE A N 1
ATOM 693 C CA . ILE A 1 93 ? 22.25 -14.445 -0.285 1 98.94 93 ILE A CA 1
ATOM 694 C C . ILE A 1 93 ? 21.156 -13.703 -1.064 1 98.94 93 ILE A C 1
ATOM 696 O O . ILE A 1 93 ? 20.406 -12.922 -0.492 1 98.94 93 ILE A O 1
ATOM 700 N N . ILE A 1 94 ? 21.172 -13.906 -2.35 1 98.88 94 ILE A N 1
ATOM 701 C CA . ILE A 1 94 ? 20.156 -13.367 -3.244 1 98.88 94 ILE A CA 1
ATOM 702 C C . ILE A 1 94 ? 19.172 -14.469 -3.639 1 98.88 94 ILE A C 1
ATOM 704 O O . ILE A 1 94 ? 19.5 -15.32 -4.469 1 98.88 94 ILE A O 1
ATOM 708 N N . ASN A 1 95 ? 18.016 -14.422 -3.008 1 98.81 95 ASN A N 1
ATOM 709 C CA . ASN A 1 95 ? 16.953 -15.352 -3.391 1 98.81 95 ASN A CA 1
ATOM 710 C C . ASN A 1 95 ? 16.281 -14.93 -4.695 1 98.81 95 ASN A C 1
ATOM 712 O O . ASN A 1 95 ? 15.289 -14.195 -4.684 1 98.81 95 ASN A O 1
ATOM 716 N N . ASN A 1 96 ? 16.781 -15.516 -5.793 1 97.81 96 ASN A N 1
ATOM 717 C CA . ASN A 1 96 ? 16.375 -15.117 -7.137 1 97.81 96 ASN A CA 1
ATOM 718 C C . ASN A 1 96 ? 15.688 -16.25 -7.883 1 97.81 96 ASN A C 1
ATOM 720 O O . ASN A 1 96 ? 14.922 -16.016 -8.82 1 97.81 96 ASN A O 1
ATOM 724 N N . ALA A 1 97 ? 15.938 -17.453 -7.457 1 97.25 97 ALA A N 1
ATOM 725 C CA . ALA A 1 97 ? 15.398 -18.625 -8.164 1 97.25 97 ALA A CA 1
ATOM 726 C C . ALA A 1 97 ? 13.883 -18.547 -8.266 1 97.25 97 ALA A C 1
ATOM 728 O O . ALA A 1 97 ? 13.211 -18.141 -7.316 1 97.25 97 ALA A O 1
ATOM 729 N N . GLY A 1 98 ? 13.352 -18.812 -9.359 1 93.44 98 GLY A N 1
ATOM 730 C CA . GLY A 1 98 ? 11.922 -18.828 -9.594 1 93.44 98 GLY A CA 1
ATOM 731 C C . GLY A 1 98 ? 11.531 -19.5 -10.891 1 93.44 98 GLY A C 1
ATOM 732 O O . GLY A 1 98 ? 12.391 -19.812 -11.719 1 93.44 98 GLY A O 1
ATOM 733 N N . VAL A 1 99 ? 10.328 -19.797 -11.039 1 91.69 99 VAL A N 1
ATOM 734 C CA . VAL A 1 99 ? 9.742 -20.391 -12.242 1 91.69 99 VAL A CA 1
ATOM 735 C C . VAL A 1 99 ? 8.469 -19.641 -12.609 1 91.69 99 VAL A C 1
ATOM 737 O O . VAL A 1 99 ? 7.926 -18.875 -11.805 1 91.69 99 VAL A O 1
ATOM 740 N N . SER A 1 100 ? 8.07 -19.828 -13.797 1 87.5 100 SER A N 1
ATOM 741 C CA . SER A 1 100 ? 6.805 -19.219 -14.203 1 87.5 100 SER A CA 1
ATOM 742 C C . SER A 1 100 ? 5.625 -19.891 -13.508 1 87.5 100 SER A C 1
ATOM 744 O O . SER A 1 100 ? 4.668 -19.219 -13.117 1 87.5 100 SER A O 1
ATOM 746 N N . GLY A 1 101 ? 5.766 -21.219 -13.344 1 88.81 101 GLY A N 1
ATOM 747 C CA . GLY A 1 101 ? 4.602 -21.969 -12.906 1 88.81 101 GLY A CA 1
ATOM 748 C C . GLY A 1 101 ? 3.525 -22.078 -13.977 1 88.81 101 GLY A C 1
ATOM 749 O O . GLY A 1 101 ? 3.789 -21.844 -15.156 1 88.81 101 GLY A O 1
ATOM 750 N N . PRO A 1 102 ? 2.365 -22.547 -13.539 1 91.5 102 PRO A N 1
ATOM 751 C CA . PRO A 1 102 ? 1.268 -22.609 -14.508 1 91.5 102 PRO A CA 1
ATOM 752 C C . PRO A 1 102 ? 0.814 -21.219 -14.961 1 91.5 102 PRO A C 1
ATOM 754 O O . PRO A 1 102 ? 0.773 -20.281 -14.156 1 91.5 102 PRO A O 1
ATOM 757 N N . VAL A 1 103 ? 0.57 -21.109 -16.203 1 93.94 103 VAL A N 1
ATOM 758 C CA . VAL A 1 103 ? -0.075 -19.922 -16.766 1 93.94 103 VAL A CA 1
ATOM 759 C C . VAL A 1 103 ? -1.441 -20.312 -17.344 1 93.94 103 VAL A C 1
ATOM 761 O O . VAL A 1 103 ? -1.596 -20.453 -18.547 1 93.94 103 VAL A O 1
ATOM 764 N N . THR A 1 104 ? -2.332 -20.469 -16.5 1 95 104 THR A N 1
ATOM 765 C CA . THR A 1 104 ? -3.693 -20.891 -16.812 1 95 104 THR A CA 1
ATOM 766 C C . THR A 1 104 ? -4.652 -20.484 -15.695 1 95 104 THR A C 1
ATOM 768 O O . THR A 1 104 ? -4.223 -20.062 -14.625 1 95 104 THR A O 1
ATOM 771 N N . CYS A 1 105 ? -5.91 -20.484 -15.961 1 96.62 105 CYS A N 1
ATOM 772 C CA . CYS A 1 105 ? -6.875 -20.219 -14.898 1 96.62 105 CYS A CA 1
ATOM 773 C C . CYS A 1 105 ? -6.695 -21.203 -13.742 1 96.62 105 CYS A C 1
ATOM 775 O O . CYS A 1 105 ? -6.441 -22.391 -13.961 1 96.62 105 CYS A O 1
ATOM 777 N N . PHE A 1 106 ? -6.875 -20.719 -12.555 1 97.06 106 PHE A N 1
ATOM 778 C CA . PHE A 1 106 ? -6.73 -21.516 -11.344 1 97.06 106 PHE A CA 1
ATOM 779 C C . PHE A 1 106 ? -7.621 -22.766 -11.406 1 97.06 106 PHE A C 1
ATOM 781 O O . PHE A 1 106 ? -7.207 -23.844 -11.008 1 97.06 106 PHE A O 1
ATOM 788 N N . ALA A 1 107 ? -8.805 -22.562 -11.914 1 95.12 107 ALA A N 1
ATOM 789 C CA . ALA A 1 107 ? -9.781 -23.656 -11.977 1 95.12 107 ALA A CA 1
ATOM 790 C C . ALA A 1 107 ? -9.242 -24.828 -12.781 1 95.12 107 ALA A C 1
ATOM 792 O O . ALA A 1 107 ? -9.641 -25.984 -12.555 1 95.12 107 ALA A O 1
ATOM 793 N N . ASN A 1 108 ? -8.297 -24.578 -13.641 1 90.12 108 ASN A N 1
ATOM 794 C CA . ASN A 1 108 ? -7.789 -25.609 -14.547 1 90.12 108 ASN A CA 1
ATOM 795 C C . ASN A 1 108 ? -6.34 -25.969 -14.234 1 90.12 108 ASN A C 1
ATOM 797 O O . ASN A 1 108 ? -5.773 -26.875 -14.844 1 90.12 108 ASN A O 1
ATOM 801 N N . ALA A 1 109 ? -5.812 -25.344 -13.344 1 92.69 109 ALA A N 1
ATOM 802 C CA . ALA A 1 109 ? -4.383 -25.5 -13.078 1 92.69 109 ALA A CA 1
ATOM 803 C C . ALA A 1 109 ? -4.117 -26.797 -12.305 1 92.69 109 ALA A C 1
ATOM 805 O O . ALA A 1 109 ? -4.945 -27.219 -11.492 1 92.69 109 ALA A O 1
ATOM 806 N N . SER A 1 110 ? -3.031 -27.406 -12.594 1 94.44 110 SER A N 1
ATOM 807 C CA . SER A 1 110 ? -2.607 -28.562 -11.812 1 94.44 110 SER A CA 1
ATOM 808 C C . SER A 1 110 ? -2.279 -28.172 -10.375 1 94.44 110 SER A C 1
ATOM 810 O O . SER A 1 110 ? -1.484 -27.266 -10.141 1 94.44 110 SER A O 1
ATOM 812 N N . LEU A 1 111 ? -2.887 -28.906 -9.414 1 96.94 111 LEU A N 1
ATOM 813 C CA . LEU A 1 111 ? -2.59 -28.641 -8.008 1 96.94 111 LEU A CA 1
ATOM 814 C C . LEU A 1 111 ? -1.161 -29.047 -7.668 1 96.94 111 LEU A C 1
ATOM 816 O O . LEU A 1 111 ? -0.535 -28.453 -6.785 1 96.94 111 LEU A O 1
ATOM 820 N N . GLU A 1 112 ? -0.69 -30.047 -8.422 1 96.44 112 GLU A N 1
ATOM 821 C CA . GLU A 1 112 ? 0.711 -30.422 -8.258 1 96.44 112 GLU A CA 1
ATOM 822 C C . GLU A 1 112 ? 1.64 -29.281 -8.68 1 96.44 112 GLU A C 1
ATOM 824 O O . GLU A 1 112 ? 2.627 -29 -8 1 96.44 112 GLU A O 1
ATOM 829 N N . GLU A 1 113 ? 1.324 -28.656 -9.766 1 95.94 113 GLU A N 1
ATOM 830 C CA . GLU A 1 113 ? 2.117 -27.516 -10.219 1 95.94 113 GLU A CA 1
ATOM 831 C C . GLU A 1 113 ? 1.977 -26.328 -9.266 1 95.94 113 GLU A C 1
ATOM 833 O O . GLU A 1 113 ? 2.926 -25.562 -9.07 1 95.94 113 GLU A O 1
ATOM 838 N N . PHE A 1 114 ? 0.74 -26.219 -8.75 1 97.25 114 PHE A N 1
ATOM 839 C CA . PHE A 1 114 ? 0.532 -25.188 -7.738 1 97.25 114 PHE A CA 1
ATOM 840 C C . PHE A 1 114 ? 1.493 -25.375 -6.57 1 97.25 114 PHE A C 1
ATOM 842 O O . PHE A 1 114 ? 2.227 -24.453 -6.211 1 97.25 114 PHE A O 1
ATOM 849 N N . LYS A 1 115 ? 1.547 -26.547 -6.051 1 97.38 115 LYS A N 1
ATOM 850 C CA . LYS A 1 115 ? 2.393 -26.859 -4.898 1 97.38 115 LYS A CA 1
ATOM 851 C C . LYS A 1 115 ? 3.871 -26.703 -5.25 1 97.38 115 LYS A C 1
ATOM 853 O O . LYS A 1 115 ? 4.66 -26.234 -4.434 1 97.38 115 LYS A O 1
ATOM 858 N N . SER A 1 116 ? 4.203 -27.141 -6.422 1 97.12 116 SER A N 1
ATOM 859 C CA . SER A 1 116 ? 5.586 -27.031 -6.871 1 97.12 116 SER A CA 1
ATOM 860 C C . SER A 1 116 ? 6.023 -25.578 -6.957 1 97.12 116 SER A C 1
ATOM 862 O O . SER A 1 116 ? 7.148 -25.234 -6.574 1 97.12 116 SER A O 1
ATOM 864 N N . THR A 1 117 ? 5.172 -24.719 -7.441 1 97.62 117 THR A N 1
ATOM 865 C CA . THR A 1 117 ? 5.457 -23.297 -7.547 1 97.62 117 THR A CA 1
ATOM 866 C C . THR A 1 117 ? 5.664 -22.688 -6.16 1 97.62 117 THR A C 1
ATOM 868 O O . THR A 1 117 ? 6.602 -21.906 -5.953 1 97.62 117 THR A O 1
ATOM 871 N N . ILE A 1 118 ? 4.809 -23.062 -5.191 1 98.44 118 ILE A N 1
ATOM 872 C CA . ILE A 1 118 ? 4.969 -22.625 -3.809 1 98.44 118 ILE A CA 1
ATOM 873 C C . ILE A 1 118 ? 6.305 -23.125 -3.258 1 98.44 118 ILE A C 1
ATOM 875 O O . ILE A 1 118 ? 7.023 -22.375 -2.588 1 98.44 118 ILE A O 1
ATOM 879 N N . GLY A 1 119 ? 6.617 -24.375 -3.586 1 98.31 119 GLY A N 1
ATOM 880 C CA . GLY A 1 119 ? 7.863 -24.969 -3.137 1 98.31 119 GLY A CA 1
ATOM 881 C C . GLY A 1 119 ? 9.094 -24.234 -3.627 1 98.31 119 GLY A C 1
ATOM 882 O O . GLY A 1 119 ? 10.031 -24 -2.861 1 98.31 119 GLY A O 1
ATOM 883 N N . ILE A 1 120 ? 9.094 -23.812 -4.824 1 98 120 ILE A N 1
ATOM 884 C CA . ILE A 1 120 ? 10.266 -23.188 -5.434 1 98 120 ILE A CA 1
ATOM 885 C C . ILE A 1 120 ? 10.367 -21.734 -4.98 1 98 120 ILE A C 1
ATOM 887 O O . ILE A 1 120 ? 11.406 -21.297 -4.48 1 98 120 ILE A O 1
ATOM 891 N N . HIS A 1 121 ? 9.289 -20.984 -5.117 1 98.19 121 HIS A N 1
ATOM 892 C CA . HIS A 1 121 ? 9.336 -19.547 -4.855 1 98.19 121 HIS A CA 1
ATOM 893 C C . HIS A 1 121 ? 9.391 -19.266 -3.359 1 98.19 121 HIS A C 1
ATOM 895 O O . HIS A 1 121 ? 10.203 -18.453 -2.906 1 98.19 121 HIS A O 1
ATOM 901 N N . LEU A 1 122 ? 8.555 -19.891 -2.586 1 98.69 122 LEU A N 1
ATOM 902 C CA . LEU A 1 122 ? 8.398 -19.516 -1.184 1 98.69 122 LEU A CA 1
ATOM 903 C C . LEU A 1 122 ? 9.281 -20.391 -0.292 1 98.69 122 LEU A C 1
ATOM 905 O O . LEU A 1 122 ? 10.133 -19.875 0.434 1 98.69 122 LEU A O 1
ATOM 909 N N . THR A 1 123 ? 9.078 -21.703 -0.374 1 98.75 123 THR A N 1
ATOM 910 C CA . THR A 1 123 ? 9.852 -22.594 0.484 1 98.75 123 THR A CA 1
ATOM 911 C C . THR A 1 123 ? 11.336 -22.516 0.154 1 98.75 123 THR A C 1
ATOM 913 O O . THR A 1 123 ? 12.18 -22.531 1.055 1 98.75 123 THR A O 1
ATOM 916 N N . GLY A 1 124 ? 11.656 -22.484 -1.138 1 98.69 124 GLY A N 1
ATOM 917 C CA . GLY A 1 124 ? 13.047 -22.312 -1.534 1 98.69 124 GLY A CA 1
ATOM 918 C C . GLY A 1 124 ? 13.68 -21.047 -0.969 1 98.69 124 GLY A C 1
ATOM 919 O O . GLY A 1 124 ? 14.828 -21.078 -0.507 1 98.69 124 GLY A O 1
ATOM 920 N N . THR A 1 125 ? 12.953 -19.938 -0.98 1 98.62 125 THR A N 1
ATOM 921 C CA . THR A 1 125 ? 13.422 -18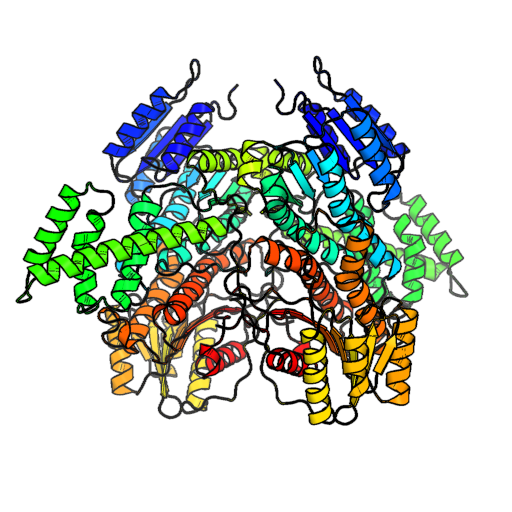.672 -0.435 1 98.62 125 THR A CA 1
ATOM 922 C C . THR A 1 125 ? 13.617 -18.766 1.076 1 98.62 125 THR A C 1
ATOM 924 O O . THR A 1 125 ? 14.648 -18.359 1.604 1 98.62 125 THR A O 1
ATOM 927 N N . PHE A 1 126 ? 12.617 -19.297 1.782 1 98.75 126 PHE A N 1
ATOM 928 C CA . PHE A 1 126 ? 12.664 -19.422 3.234 1 98.75 126 PHE A CA 1
ATOM 929 C C . PHE A 1 126 ? 13.805 -20.344 3.664 1 98.75 126 PHE A C 1
ATOM 931 O O . PHE A 1 126 ? 14.633 -19.953 4.496 1 98.75 126 PHE A O 1
ATOM 938 N N . TRP A 1 127 ? 13.844 -21.469 3.051 1 98.75 127 TRP A N 1
ATOM 939 C CA . TRP A 1 127 ? 14.805 -22.484 3.484 1 98.75 127 TRP A CA 1
ATOM 940 C C . TRP A 1 127 ? 16.219 -22.094 3.09 1 98.75 127 TRP A C 1
ATOM 942 O O . TRP A 1 127 ? 17.172 -22.312 3.855 1 98.75 127 TRP A O 1
ATOM 952 N N . GLY A 1 128 ? 16.344 -21.562 1.856 1 98.62 128 GLY A N 1
ATOM 953 C CA . GLY A 1 128 ? 17.641 -21.016 1.478 1 98.62 128 GLY A CA 1
ATOM 954 C C . GLY A 1 128 ? 18.156 -19.969 2.451 1 98.62 128 GLY A C 1
ATOM 955 O O . GLY A 1 128 ? 19.328 -19.984 2.816 1 98.62 128 GLY A O 1
ATOM 956 N N . SER A 1 129 ? 17.312 -19.094 2.898 1 98.75 129 SER A N 1
ATOM 957 C CA . SER A 1 129 ? 17.672 -18.047 3.859 1 98.75 129 SER A CA 1
ATOM 958 C C . SER A 1 129 ? 18.078 -18.656 5.199 1 98.75 129 SER A C 1
ATOM 960 O O . SER A 1 129 ? 19.094 -18.266 5.789 1 98.75 129 SER A O 1
ATOM 962 N N . VAL A 1 130 ? 17.281 -19.625 5.676 1 98.38 130 VAL A N 1
ATOM 963 C CA . VAL A 1 130 ? 17.531 -20.266 6.965 1 98.38 130 VAL A CA 1
ATOM 964 C C . VAL A 1 130 ? 18.859 -21.016 6.926 1 98.38 130 VAL A C 1
ATOM 966 O O . VAL A 1 130 ? 19.656 -20.906 7.855 1 98.38 130 VAL A O 1
ATOM 969 N N . GLN A 1 131 ? 19.094 -21.75 5.875 1 98.56 131 GLN A N 1
ATOM 970 C CA . GLN A 1 131 ? 20.344 -22.5 5.746 1 98.56 131 GLN A CA 1
ATOM 971 C C . GLN A 1 131 ? 21.531 -21.562 5.633 1 98.56 131 GLN A C 1
ATOM 973 O O . GLN A 1 131 ? 22.625 -21.859 6.133 1 98.56 131 GLN A O 1
ATOM 978 N N . ALA A 1 132 ? 21.344 -20.438 4.98 1 98.75 132 ALA A N 1
ATOM 979 C CA . ALA A 1 132 ? 22.422 -19.469 4.812 1 98.75 132 ALA A CA 1
ATOM 980 C C . ALA A 1 132 ? 22.906 -18.938 6.164 1 98.75 132 ALA A C 1
ATOM 982 O O . ALA A 1 132 ? 24.062 -18.562 6.316 1 98.75 132 ALA A O 1
ATOM 983 N N . LEU A 1 133 ? 22 -18.906 7.152 1 98.31 133 LEU A N 1
ATOM 984 C CA . LEU A 1 133 ? 22.359 -18.391 8.477 1 98.31 133 LEU A CA 1
ATOM 985 C C . LEU A 1 133 ? 23.5 -19.203 9.078 1 98.31 133 LEU A C 1
ATOM 987 O O . LEU A 1 133 ? 24.234 -18.703 9.93 1 98.31 133 LEU A O 1
ATOM 991 N N . LYS A 1 134 ? 23.703 -20.469 8.594 1 97.69 134 LYS A N 1
ATOM 992 C CA . LYS A 1 134 ? 24.75 -21.344 9.094 1 97.69 134 LYS A CA 1
ATOM 993 C C . LYS A 1 134 ? 26.141 -20.844 8.664 1 97.69 134 LYS A C 1
ATOM 995 O O . LYS A 1 134 ? 27.141 -21.203 9.273 1 97.69 134 LYS A O 1
ATOM 1000 N N . VAL A 1 135 ? 26.141 -20.062 7.625 1 98.56 135 VAL A N 1
ATOM 1001 C CA . VAL A 1 135 ? 27.422 -19.656 7.062 1 98.56 135 VAL A CA 1
ATOM 1002 C C . VAL A 1 135 ? 27.469 -18.141 6.945 1 98.56 135 VAL A C 1
ATOM 1004 O O . VAL A 1 135 ? 28.234 -17.594 6.148 1 98.56 135 VAL A O 1
ATOM 1007 N N . MET A 1 136 ? 26.594 -17.406 7.582 1 98.38 136 MET A N 1
ATOM 1008 C CA . MET A 1 136 ? 26.578 -15.953 7.602 1 98.38 136 MET A CA 1
ATOM 1009 C C . MET A 1 136 ? 27.016 -15.422 8.961 1 98.38 136 MET A C 1
ATOM 1011 O O . MET A 1 136 ? 26.891 -16.109 9.977 1 98.38 136 MET A O 1
ATOM 1015 N N . LYS A 1 137 ? 27.5 -14.273 9.031 1 97 137 LYS A N 1
ATOM 1016 C CA . LYS A 1 137 ? 27.844 -13.562 10.258 1 97 137 LYS A CA 1
ATOM 1017 C C . LYS A 1 137 ? 27.062 -12.258 10.383 1 97 137 LYS A C 1
ATOM 1019 O O . LYS A 1 137 ? 26.25 -11.938 9.516 1 97 137 LYS A O 1
ATOM 1024 N N . GLU A 1 138 ? 27.328 -11.57 11.406 1 96.06 138 GLU A N 1
ATOM 1025 C CA . GLU A 1 138 ? 26.703 -10.273 11.602 1 96.06 138 GLU A CA 1
ATOM 1026 C C . GLU A 1 138 ? 26.906 -9.359 10.398 1 96.06 138 GLU A C 1
ATOM 1028 O O . GLU A 1 138 ? 27.984 -9.352 9.805 1 96.06 138 GLU A O 1
ATOM 1033 N N . GLU A 1 139 ? 25.781 -8.711 10.016 1 95.19 139 GLU A N 1
ATOM 1034 C CA . GLU A 1 139 ? 25.75 -7.77 8.898 1 95.19 139 GLU A CA 1
ATOM 1035 C C . GLU A 1 139 ? 25.469 -8.484 7.582 1 95.19 139 GLU A C 1
ATOM 1037 O O . GLU A 1 139 ? 25.438 -7.859 6.52 1 95.19 139 GLU A O 1
ATOM 1042 N N . GLY A 1 140 ? 25.391 -9.898 7.652 1 98.44 140 GLY A N 1
ATOM 1043 C CA . GLY A 1 140 ? 24.922 -10.602 6.473 1 98.44 140 GLY A CA 1
ATOM 1044 C C . GLY A 1 140 ? 23.594 -10.102 5.961 1 98.44 140 GLY A C 1
ATOM 1045 O O . GLY A 1 140 ? 22.797 -9.555 6.727 1 98.44 140 GLY A O 1
ATOM 1046 N N . LYS A 1 141 ? 23.375 -10.188 4.652 1 98.69 141 LYS A N 1
ATOM 1047 C CA . LYS A 1 141 ? 22.156 -9.648 4.047 1 98.69 141 LYS A CA 1
ATOM 1048 C C . LYS A 1 141 ? 21.438 -10.711 3.225 1 98.69 141 LYS A C 1
ATOM 1050 O O . LYS A 1 141 ? 22.062 -11.438 2.451 1 98.69 141 LYS A O 1
ATOM 1055 N N . ILE A 1 142 ? 20.156 -10.781 3.455 1 98.88 142 ILE A N 1
ATOM 1056 C CA . ILE A 1 142 ? 19.234 -11.586 2.664 1 98.88 142 ILE A CA 1
ATOM 1057 C C . ILE A 1 142 ? 18.422 -10.688 1.738 1 98.88 142 ILE A C 1
ATOM 1059 O O . ILE A 1 142 ? 17.656 -9.836 2.203 1 98.88 142 ILE A O 1
ATOM 1063 N N . ILE A 1 143 ? 18.625 -10.812 0.446 1 98.81 143 ILE A N 1
ATOM 1064 C CA . ILE A 1 143 ? 17.859 -10.07 -0.542 1 98.81 143 ILE A CA 1
ATOM 1065 C C . ILE A 1 143 ? 16.875 -11.008 -1.25 1 98.81 143 ILE A C 1
ATOM 1067 O O . ILE A 1 143 ? 17.297 -12.031 -1.812 1 98.81 143 ILE A O 1
ATOM 1071 N N . THR A 1 144 ? 15.648 -10.703 -1.195 1 98.38 144 THR A N 1
ATOM 1072 C CA . THR A 1 144 ? 14.602 -11.516 -1.816 1 98.38 144 THR A CA 1
ATOM 1073 C C . THR A 1 144 ? 14.031 -10.812 -3.041 1 98.38 144 THR A C 1
ATOM 1075 O O . THR A 1 144 ? 13.57 -9.672 -2.951 1 98.38 144 THR A O 1
ATOM 1078 N N . ILE A 1 145 ? 14.055 -11.477 -4.16 1 97 145 ILE A N 1
ATOM 1079 C CA . ILE A 1 145 ? 13.461 -10.945 -5.383 1 97 145 ILE A CA 1
ATOM 1080 C C . ILE A 1 145 ? 12.016 -11.414 -5.512 1 97 145 ILE A C 1
ATOM 1082 O O . ILE A 1 145 ? 11.758 -12.625 -5.555 1 97 145 ILE A O 1
ATOM 1086 N N . SER A 1 146 ? 11.172 -10.516 -5.512 1 94.38 146 SER A N 1
ATOM 1087 C CA . SER A 1 146 ? 9.758 -10.812 -5.684 1 94.38 146 SER A CA 1
ATOM 1088 C C . SER A 1 146 ? 9.227 -10.234 -6.996 1 94.38 146 SER A C 1
ATOM 1090 O O . SER A 1 146 ? 9.898 -10.305 -8.023 1 94.38 146 SER A O 1
ATOM 1092 N N . THR A 1 147 ? 7.941 -9.805 -7.035 1 91.06 147 THR A N 1
ATOM 1093 C CA . THR A 1 147 ? 7.301 -9.25 -8.227 1 91.06 147 THR A CA 1
ATOM 1094 C C . THR A 1 147 ? 6.383 -8.094 -7.852 1 91.06 147 THR A C 1
ATOM 1096 O O . THR A 1 147 ? 5.984 -7.953 -6.695 1 91.06 147 THR A O 1
ATOM 1099 N N . PHE A 1 148 ? 6.129 -7.285 -8.852 1 86.81 148 PHE A N 1
ATOM 1100 C CA . PHE A 1 148 ? 5.18 -6.207 -8.609 1 86.81 148 PHE A CA 1
ATOM 1101 C C . PHE A 1 148 ? 3.746 -6.699 -8.781 1 86.81 148 PHE A C 1
ATOM 1103 O O . PHE A 1 148 ? 2.803 -6.055 -8.312 1 86.81 148 PHE A O 1
ATOM 1110 N N . PHE A 1 149 ? 3.572 -7.883 -9.43 1 88.06 149 PHE A N 1
ATOM 1111 C CA . PHE A 1 149 ? 2.248 -8.477 -9.57 1 88.06 149 PHE A CA 1
ATOM 1112 C C . PHE A 1 149 ? 1.903 -9.328 -8.359 1 88.06 149 PHE A C 1
ATOM 1114 O O . PHE A 1 149 ? 2.102 -10.547 -8.367 1 88.06 149 PHE A O 1
ATOM 1121 N N . THR A 1 150 ? 1.516 -8.836 -7.266 1 90.94 150 THR A N 1
ATOM 1122 C CA . THR A 1 150 ? 1.065 -9.461 -6.027 1 90.94 150 THR A CA 1
ATOM 1123 C C . THR A 1 150 ? 0.568 -8.406 -5.039 1 90.94 150 THR A C 1
ATOM 1125 O O . THR A 1 150 ? -0.472 -7.781 -5.262 1 90.94 150 THR A O 1
ATOM 1128 N N . GLU A 1 151 ? 1.321 -8.148 -4.051 1 86.69 151 GLU A N 1
ATOM 1129 C CA . GLU A 1 151 ? 1.036 -7.062 -3.119 1 86.69 151 GLU A CA 1
ATOM 1130 C C . GLU A 1 151 ? 2.291 -6.25 -2.818 1 86.69 151 GLU A C 1
ATOM 1132 O O . GLU A 1 151 ? 3.371 -6.812 -2.629 1 86.69 151 GLU A O 1
ATOM 1137 N N . GLU A 1 152 ? 2.26 -4.965 -2.998 1 78.88 152 GLU A N 1
ATOM 1138 C CA . GLU A 1 152 ? 3.361 -4.129 -2.533 1 78.88 152 GLU A CA 1
ATOM 1139 C C . GLU A 1 152 ? 3.285 -3.904 -1.025 1 78.88 152 GLU A C 1
ATOM 1141 O O . GLU A 1 152 ? 4.301 -3.963 -0.332 1 78.88 152 GLU A O 1
ATOM 1146 N N . ARG A 1 153 ? 2.125 -3.652 -0.626 1 87.06 153 ARG A N 1
ATOM 1147 C CA . ARG A 1 153 ? 1.729 -3.605 0.778 1 87.06 153 ARG A CA 1
ATOM 1148 C C . ARG A 1 153 ? 0.438 -4.383 1.008 1 87.06 153 ARG A C 1
ATOM 1150 O O . ARG A 1 153 ? -0.291 -4.684 0.06 1 87.06 153 ARG A O 1
ATOM 1157 N N . PRO A 1 154 ? 0.193 -4.707 2.211 1 88.75 154 PRO A N 1
ATOM 1158 C CA . PRO A 1 154 ? -0.913 -5.633 2.469 1 88.75 154 PRO A CA 1
ATOM 1159 C C . PRO A 1 154 ? -2.234 -5.152 1.873 1 88.75 154 PRO A C 1
ATOM 1161 O O . PRO A 1 154 ? -3.018 -5.961 1.366 1 88.75 154 PRO A O 1
ATOM 1164 N N . LEU A 1 155 ? -2.441 -3.898 1.796 1 92.38 155 LEU A N 1
ATOM 1165 C CA . LEU A 1 155 ? -3.752 -3.424 1.362 1 92.38 155 LEU A CA 1
ATOM 1166 C C . LEU A 1 155 ? -3.738 -3.072 -0.122 1 92.38 155 LEU A C 1
ATOM 1168 O O . LEU A 1 155 ? -4.781 -2.748 -0.696 1 92.38 155 LEU A O 1
ATOM 1172 N N . GLU A 1 156 ? -2.635 -3.197 -0.761 1 91.69 156 GLU A N 1
ATOM 1173 C CA . GLU A 1 156 ? -2.488 -2.904 -2.184 1 91.69 156 GLU A CA 1
ATOM 1174 C C . GLU A 1 156 ? -2.279 -4.18 -2.992 1 91.69 156 GLU A C 1
ATOM 1176 O O . GLU A 1 156 ? -1.143 -4.609 -3.203 1 91.69 156 GLU A O 1
ATOM 1181 N N . GLN A 1 157 ? -3.334 -4.621 -3.6 1 93.25 157 GLN A N 1
ATOM 1182 C CA . GLN A 1 157 ? -3.287 -5.867 -4.355 1 93.25 157 GLN A CA 1
ATOM 1183 C C . GLN A 1 157 ? -3.221 -5.594 -5.855 1 93.25 157 GLN A C 1
ATOM 1185 O O . GLN A 1 157 ? -3.918 -4.715 -6.363 1 93.25 157 GLN A O 1
ATOM 1190 N N . ARG A 1 158 ? -2.367 -6.262 -6.523 1 92.44 158 ARG A N 1
ATOM 1191 C CA . ARG A 1 158 ? -2.25 -6.262 -7.977 1 92.44 158 ARG A CA 1
ATOM 1192 C C . ARG A 1 158 ? -2.424 -7.664 -8.539 1 92.44 158 ARG A C 1
ATOM 1194 O O . ARG A 1 158 ? -1.443 -8.383 -8.758 1 92.44 158 ARG A O 1
ATOM 1201 N N . PRO A 1 159 ? -3.641 -8.039 -8.836 1 92.94 159 PRO A N 1
ATOM 1202 C CA . PRO A 1 159 ? -3.867 -9.391 -9.344 1 92.94 159 PRO A CA 1
ATOM 1203 C C . PRO A 1 159 ? -3.154 -9.656 -10.664 1 92.94 159 PRO A C 1
ATOM 1205 O O . PRO A 1 159 ? -2.93 -8.727 -11.445 1 92.94 159 PRO A O 1
ATOM 1208 N N . TYR A 1 160 ? -2.775 -10.859 -10.836 1 93.81 160 TYR A N 1
ATOM 1209 C CA . TYR A 1 160 ? -2.1 -11.344 -12.039 1 93.81 160 TYR A CA 1
ATOM 1210 C C . TYR A 1 160 ? -2.75 -12.625 -12.555 1 93.81 160 TYR A C 1
ATOM 1212 O O . TYR A 1 160 ? -2.295 -13.727 -12.242 1 93.81 160 TYR A O 1
ATOM 1220 N N . ARG A 1 161 ? -3.703 -12.438 -13.391 1 94.06 161 ARG A N 1
ATOM 1221 C CA . ARG A 1 161 ? -4.5 -13.57 -13.852 1 94.06 161 ARG A CA 1
ATOM 1222 C C . ARG A 1 161 ? -3.609 -14.664 -14.43 1 94.06 161 ARG A C 1
ATOM 1224 O O . ARG A 1 161 ? -2.572 -14.375 -15.031 1 94.06 161 ARG A O 1
ATOM 1231 N N . PHE A 1 162 ? -3.982 -15.891 -14.211 1 96.38 162 PHE A N 1
ATOM 1232 C CA . PHE A 1 162 ? -3.377 -17.109 -14.742 1 96.38 162 PHE A CA 1
ATOM 1233 C C . PHE A 1 162 ? -2.123 -17.469 -13.953 1 96.38 162 PHE A C 1
ATOM 1235 O O . PHE A 1 162 ? -1.401 -18.406 -14.328 1 96.38 162 PHE A O 1
ATOM 1242 N N . ARG A 1 163 ? -1.885 -16.719 -12.875 1 96.31 163 ARG A N 1
ATOM 1243 C CA . ARG A 1 163 ? -0.641 -16.938 -12.141 1 96.31 163 ARG A CA 1
ATOM 1244 C C . ARG A 1 163 ? -0.903 -17.078 -10.641 1 96.31 163 ARG A C 1
ATOM 1246 O O . ARG A 1 163 ? -0.137 -16.562 -9.82 1 96.31 163 ARG A O 1
ATOM 1253 N N . SER A 1 164 ? -1.914 -17.703 -10.219 1 96.44 164 SER A N 1
ATOM 1254 C CA . SER A 1 164 ? -2.402 -17.703 -8.844 1 96.44 164 SER A CA 1
ATOM 1255 C C . SER A 1 164 ? -1.341 -18.234 -7.879 1 96.44 164 SER A C 1
ATOM 1257 O O . SER A 1 164 ? -1.115 -17.641 -6.816 1 96.44 164 SER A O 1
ATOM 1259 N N . PRO A 1 165 ? -0.617 -19.453 -8.195 1 97.12 165 PRO A N 1
ATOM 1260 C CA . PRO A 1 165 ? 0.394 -19.859 -7.219 1 97.12 165 PRO A CA 1
ATOM 1261 C C . PRO A 1 165 ? 1.588 -18.906 -7.164 1 97.12 165 PRO A C 1
ATOM 1263 O O . PRO A 1 165 ? 2.229 -18.781 -6.117 1 97.12 165 PRO A O 1
ATOM 1266 N N . TYR A 1 166 ? 1.884 -18.281 -8.266 1 96.56 166 TYR A N 1
ATOM 1267 C CA . TYR A 1 166 ? 2.961 -17.297 -8.32 1 96.56 166 TYR A CA 1
ATOM 1268 C C . TYR A 1 166 ? 2.643 -16.078 -7.453 1 96.56 166 TYR A C 1
ATOM 1270 O O . TYR A 1 166 ? 3.467 -15.664 -6.633 1 96.56 166 TYR A O 1
ATOM 1278 N N . THR A 1 167 ? 1.405 -15.523 -7.598 1 96.5 167 THR A N 1
ATOM 1279 C CA . THR A 1 167 ? 1.019 -14.352 -6.82 1 96.5 167 THR A CA 1
ATOM 1280 C C . THR A 1 167 ? 0.961 -14.688 -5.332 1 96.5 167 THR A C 1
ATOM 1282 O O . THR A 1 167 ? 1.375 -13.883 -4.492 1 96.5 167 THR A O 1
ATOM 1285 N N . ALA A 1 168 ? 0.502 -15.883 -4.977 1 97.81 168 ALA A N 1
ATOM 1286 C CA . ALA A 1 168 ? 0.458 -16.312 -3.584 1 97.81 168 ALA A CA 1
ATOM 1287 C C . ALA A 1 168 ? 1.86 -16.375 -2.986 1 97.81 168 ALA A C 1
ATOM 1289 O O . ALA A 1 168 ? 2.115 -15.812 -1.921 1 97.81 168 ALA A O 1
ATOM 1290 N N . ALA A 1 169 ? 2.746 -17.031 -3.701 1 98.06 169 ALA A N 1
ATOM 1291 C CA . ALA A 1 169 ? 4.109 -17.203 -3.211 1 98.06 169 ALA A CA 1
ATOM 1292 C C . ALA A 1 169 ? 4.824 -15.867 -3.07 1 98.06 169 ALA A C 1
ATOM 1294 O O . ALA A 1 169 ? 5.508 -15.625 -2.072 1 98.06 169 ALA A O 1
ATOM 1295 N N . GLN A 1 170 ? 4.68 -15.07 -4.066 1 97.19 170 GLN A N 1
ATOM 1296 C CA . GLN A 1 170 ? 5.379 -13.789 -4.074 1 97.19 170 GLN A CA 1
ATOM 1297 C C . GLN A 1 170 ? 4.844 -12.867 -2.98 1 97.19 170 GLN A C 1
ATOM 1299 O O . GLN A 1 170 ? 5.605 -12.117 -2.369 1 97.19 170 GLN A O 1
ATOM 1304 N N . GLY A 1 171 ? 3.5 -12.859 -2.754 1 97.44 171 GLY A N 1
ATOM 1305 C CA . GLY A 1 171 ? 2.949 -12.117 -1.631 1 97.44 171 GLY A CA 1
ATOM 1306 C C . GLY A 1 171 ? 3.518 -12.555 -0.293 1 97.44 171 GLY A C 1
ATOM 1307 O O . GLY A 1 171 ? 3.865 -11.719 0.542 1 97.44 171 GLY A O 1
ATOM 1308 N N . ALA A 1 172 ? 3.646 -13.836 -0.097 1 98.25 172 ALA A N 1
ATOM 1309 C CA . ALA A 1 172 ? 4.223 -14.383 1.13 1 98.25 172 ALA A CA 1
ATOM 1310 C C . ALA A 1 172 ? 5.691 -14.008 1.263 1 98.25 172 ALA A C 1
ATOM 1312 O O . ALA A 1 172 ? 6.176 -13.742 2.367 1 98.25 172 ALA A O 1
ATOM 1313 N N . LYS A 1 173 ? 6.441 -13.961 0.166 1 97.62 173 LYS A N 1
ATOM 1314 C CA . LYS A 1 173 ? 7.859 -13.609 0.165 1 97.62 173 LYS A CA 1
ATOM 1315 C C . LYS A 1 173 ? 8.07 -12.18 0.668 1 97.62 173 LYS A C 1
ATOM 1317 O O . LYS A 1 173 ? 9.023 -11.906 1.4 1 97.62 173 LYS A O 1
ATOM 1322 N N . ASN A 1 174 ? 7.207 -11.289 0.23 1 96.56 174 ASN A N 1
ATOM 1323 C CA . ASN A 1 174 ? 7.309 -9.914 0.692 1 96.56 174 ASN A CA 1
ATOM 1324 C C . ASN A 1 174 ? 7.156 -9.812 2.207 1 96.56 174 ASN A C 1
ATOM 1326 O O . ASN A 1 174 ? 7.887 -9.07 2.861 1 96.56 174 ASN A O 1
ATOM 1330 N N . ARG A 1 175 ? 6.266 -10.609 2.738 1 97.12 175 ARG A N 1
ATOM 1331 C CA . ARG A 1 175 ? 6.039 -10.594 4.18 1 97.12 175 ARG A CA 1
ATOM 1332 C C . ARG A 1 175 ? 7.156 -11.32 4.918 1 97.12 175 ARG A C 1
ATOM 1334 O O . ARG A 1 175 ? 7.496 -10.969 6.047 1 97.12 175 ARG A O 1
ATOM 1341 N N . LEU A 1 176 ? 7.719 -12.281 4.227 1 97.81 176 LEU A N 1
ATOM 1342 C CA . LEU A 1 176 ? 8.852 -13.008 4.793 1 97.81 176 LEU A CA 1
ATOM 1343 C C . LEU A 1 176 ? 10.023 -12.07 5.043 1 97.81 176 LEU A C 1
ATOM 1345 O O . LEU A 1 176 ? 10.75 -12.227 6.031 1 97.81 176 LEU A O 1
ATOM 1349 N N . ALA A 1 177 ? 10.25 -11.125 4.152 1 96.38 177 ALA A N 1
ATOM 1350 C CA . ALA A 1 177 ? 11.32 -10.156 4.336 1 96.38 177 ALA A CA 1
ATOM 1351 C C . ALA A 1 177 ? 11.141 -9.367 5.633 1 96.38 177 ALA A C 1
ATOM 1353 O O . ALA A 1 177 ? 12.094 -9.18 6.395 1 96.38 177 ALA A O 1
ATOM 1354 N N . GLU A 1 178 ? 9.945 -8.906 5.855 1 95.75 178 GLU A N 1
ATOM 1355 C CA . GLU A 1 178 ? 9.648 -8.203 7.102 1 95.75 178 GLU A CA 1
ATOM 1356 C C . GLU A 1 178 ? 9.859 -9.117 8.305 1 95.75 178 GLU A C 1
ATOM 1358 O O . GLU A 1 178 ? 10.492 -8.727 9.289 1 95.75 178 GLU A O 1
ATOM 1363 N N . LEU A 1 179 ? 9.328 -10.336 8.227 1 98.06 179 LEU A N 1
ATOM 1364 C CA . LEU A 1 179 ? 9.422 -11.273 9.344 1 98.06 179 LEU A CA 1
ATOM 1365 C C . LEU A 1 179 ? 10.875 -11.523 9.719 1 98.06 179 LEU A C 1
ATOM 1367 O O . LEU A 1 179 ? 11.227 -11.492 10.906 1 98.06 179 LEU A O 1
ATOM 1371 N N . MET A 1 180 ? 11.672 -11.742 8.742 1 98.56 180 MET A N 1
ATOM 1372 C CA . MET A 1 180 ? 13.062 -12.086 9.008 1 98.56 180 MET A CA 1
ATOM 1373 C C . MET A 1 180 ? 13.812 -10.898 9.602 1 98.56 180 MET A C 1
ATOM 1375 O O . MET A 1 180 ? 14.727 -11.07 10.414 1 98.56 180 MET A O 1
ATOM 1379 N N . SER A 1 181 ? 13.438 -9.648 9.234 1 97.69 181 SER A N 1
ATOM 1380 C CA . SER A 1 181 ? 14.055 -8.477 9.852 1 97.69 181 SER A CA 1
ATOM 1381 C C . SER A 1 181 ? 13.789 -8.445 11.359 1 97.69 181 SER A C 1
ATOM 1383 O O . SER A 1 181 ? 14.625 -7.957 12.125 1 97.69 181 SER A O 1
ATOM 1385 N N . TRP A 1 182 ? 12.625 -8.938 11.773 1 97.69 182 TRP A N 1
ATOM 1386 C CA . TRP A 1 182 ? 12.289 -9.008 13.188 1 97.69 182 TRP A CA 1
ATOM 1387 C C . TRP A 1 182 ? 13.031 -10.156 13.867 1 97.69 182 TRP A C 1
ATOM 1389 O O . TRP A 1 182 ? 13.75 -9.945 14.852 1 97.69 182 TRP A O 1
ATOM 1399 N N . GLU A 1 183 ? 12.945 -11.328 13.289 1 98.38 183 GLU A N 1
ATOM 1400 C CA . GLU A 1 183 ? 13.406 -12.547 13.961 1 98.38 183 GLU A CA 1
ATOM 1401 C C . GLU A 1 183 ? 14.93 -12.625 13.969 1 98.38 183 GLU A C 1
ATOM 1403 O O . GLU A 1 183 ? 15.516 -13.32 14.805 1 98.38 183 GLU A O 1
ATOM 1408 N N . LEU A 1 184 ? 15.57 -11.922 13.055 1 98.31 184 LEU A N 1
ATOM 1409 C CA . LEU A 1 184 ? 17.016 -12.062 12.945 1 98.31 184 LEU A CA 1
ATOM 1410 C C . LEU A 1 184 ? 17.734 -10.82 13.453 1 98.31 184 LEU A C 1
ATOM 1412 O O . LEU A 1 184 ? 18.922 -10.648 13.219 1 98.31 184 LEU A O 1
ATOM 1416 N N . THR A 1 185 ? 16.984 -9.961 14.086 1 96.31 185 THR A N 1
ATOM 1417 C CA . THR A 1 185 ? 17.531 -8.727 14.625 1 96.31 185 THR A CA 1
ATOM 1418 C C . THR A 1 185 ? 18.703 -9.023 15.555 1 96.31 185 THR A C 1
ATOM 1420 O O . THR A 1 185 ? 19.734 -8.344 15.508 1 96.31 185 THR A O 1
ATOM 1423 N N . ASP A 1 186 ? 18.609 -10.062 16.422 1 95.62 186 ASP A N 1
ATOM 1424 C CA . ASP A 1 186 ? 19.609 -10.398 17.422 1 95.62 186 ASP A CA 1
ATOM 1425 C C . ASP A 1 186 ? 20.891 -10.938 16.766 1 95.62 186 ASP A C 1
ATOM 1427 O O . ASP A 1 186 ? 21.953 -10.914 17.375 1 95.62 186 ASP A O 1
ATOM 1431 N N . LYS A 1 187 ? 20.766 -11.453 15.555 1 97.06 187 LYS A N 1
ATOM 1432 C CA . LYS A 1 187 ? 21.906 -11.984 14.836 1 97.06 187 LYS A CA 1
ATOM 1433 C C . LYS A 1 187 ? 22.578 -10.898 13.984 1 97.06 187 LYS A C 1
ATOM 1435 O O . LYS A 1 187 ? 23.641 -11.117 13.406 1 97.06 187 LYS A O 1
ATOM 1440 N N . GLY A 1 188 ? 21.922 -9.719 13.938 1 97.5 188 GLY A N 1
ATOM 1441 C CA . GLY A 1 188 ? 22.453 -8.625 13.133 1 97.5 188 GLY A CA 1
ATOM 1442 C C . GLY A 1 188 ? 22.344 -8.875 11.641 1 97.5 188 GLY A C 1
ATOM 1443 O O . GLY A 1 188 ? 23.156 -8.367 10.859 1 97.5 188 GLY A O 1
ATOM 1444 N N . ILE A 1 189 ? 21.438 -9.75 11.211 1 98.44 189 ILE A N 1
ATOM 1445 C CA . ILE A 1 189 ? 21.219 -10.062 9.797 1 98.44 189 ILE A CA 1
ATOM 1446 C C . ILE A 1 189 ? 20.125 -9.164 9.227 1 98.44 189 ILE A C 1
ATOM 1448 O O . ILE A 1 189 ? 19.109 -8.914 9.875 1 98.44 189 ILE A O 1
ATOM 1452 N N . ILE A 1 190 ? 20.359 -8.656 8.055 1 98.12 190 ILE A N 1
ATOM 1453 C CA . ILE A 1 190 ? 19.422 -7.754 7.383 1 98.12 190 ILE A CA 1
ATOM 1454 C C . ILE A 1 190 ? 18.609 -8.523 6.344 1 98.12 190 ILE A C 1
ATOM 1456 O O . ILE A 1 190 ? 19.141 -9.414 5.676 1 98.12 190 ILE A O 1
ATOM 1460 N N . SER A 1 191 ? 17.328 -8.234 6.215 1 98.5 191 SER A N 1
ATOM 1461 C CA . SER A 1 191 ? 16.438 -8.852 5.238 1 98.5 191 SER A CA 1
ATOM 1462 C C . SER A 1 191 ? 15.672 -7.797 4.445 1 98.5 191 SER A C 1
ATOM 1464 O O . SER A 1 191 ? 14.938 -6.992 5.023 1 98.5 191 SER A O 1
ATOM 1466 N N . ILE A 1 192 ? 15.836 -7.773 3.115 1 97.81 192 ILE A N 1
ATOM 1467 C CA . ILE A 1 192 ? 15.188 -6.805 2.238 1 97.81 192 ILE A CA 1
ATOM 1468 C C . ILE A 1 192 ? 14.586 -7.523 1.031 1 97.81 192 ILE A C 1
ATOM 1470 O O . ILE A 1 192 ? 15.148 -8.508 0.543 1 97.81 192 ILE A O 1
ATOM 1474 N N . ALA A 1 193 ? 13.453 -7.121 0.619 1 97.19 193 ALA A N 1
ATOM 1475 C CA . ALA A 1 193 ? 12.875 -7.625 -0.625 1 97.19 193 ALA A CA 1
ATOM 1476 C C . ALA A 1 193 ? 12.781 -6.52 -1.675 1 97.19 193 ALA A C 1
ATOM 1478 O O . ALA A 1 193 ? 12.773 -5.332 -1.337 1 97.19 193 ALA A O 1
ATOM 1479 N N . THR A 1 194 ? 12.781 -6.91 -2.928 1 96.31 194 THR A N 1
ATOM 1480 C CA . THR A 1 194 ? 12.586 -5.98 -4.035 1 96.31 194 THR A CA 1
ATOM 1481 C C . THR A 1 194 ? 11.719 -6.609 -5.125 1 96.31 194 THR A C 1
ATOM 1483 O O . THR A 1 194 ? 11.703 -7.832 -5.277 1 96.31 194 THR A O 1
ATOM 1486 N N . ASN A 1 195 ? 10.945 -5.863 -5.766 1 92.94 195 ASN A N 1
ATOM 1487 C CA . ASN A 1 195 ? 10.07 -6.254 -6.867 1 92.94 195 ASN A CA 1
ATOM 1488 C C . ASN A 1 195 ? 10.492 -5.613 -8.18 1 92.94 195 ASN A C 1
ATOM 1490 O O . ASN A 1 195 ? 10.031 -4.527 -8.523 1 92.94 195 ASN A O 1
ATOM 1494 N N . PRO A 1 196 ? 11.141 -6.418 -8.914 1 90.56 196 PRO A N 1
ATOM 1495 C CA . PRO A 1 196 ? 11.508 -5.809 -10.195 1 90.56 196 PRO A CA 1
ATOM 1496 C C . PRO A 1 196 ? 10.305 -5.613 -11.117 1 90.56 196 PRO A C 1
ATOM 1498 O O . PRO A 1 196 ? 9.328 -6.363 -11.031 1 90.56 196 PRO A O 1
ATOM 1501 N N . GLY A 1 197 ? 9.992 -4.672 -11.703 1 86.44 197 GLY A N 1
ATOM 1502 C CA . GLY A 1 197 ? 9 -4.465 -12.75 1 86.44 197 GLY A CA 1
ATOM 1503 C C . GLY A 1 197 ? 9.172 -5.391 -13.93 1 86.44 197 GLY A C 1
ATOM 1504 O O . GLY A 1 197 ? 9.734 -6.484 -13.797 1 86.44 197 GLY A O 1
ATOM 1505 N N . PRO A 1 198 ? 8.633 -5.102 -14.953 1 90.06 198 PRO A N 1
ATOM 1506 C CA . PRO A 1 198 ? 8.875 -5.902 -16.156 1 90.06 198 PRO A CA 1
ATOM 1507 C C . PRO A 1 198 ? 10.32 -5.82 -16.641 1 90.06 198 PRO A C 1
ATOM 1509 O O . PRO A 1 198 ? 10.859 -4.723 -16.797 1 90.06 198 PRO A O 1
ATOM 1512 N N . VAL A 1 199 ? 10.891 -6.965 -16.766 1 93.88 199 VAL A N 1
ATOM 1513 C CA . VAL A 1 199 ? 12.281 -7.086 -17.172 1 93.88 199 VAL A CA 1
ATOM 1514 C C . VAL A 1 199 ? 12.367 -7.789 -18.531 1 93.88 199 VAL A C 1
ATOM 1516 O O . VAL A 1 199 ? 11.672 -8.781 -18.766 1 93.88 199 VAL A O 1
ATOM 1519 N N . HIS A 1 200 ? 13.156 -7.215 -19.438 1 90.19 200 HIS A N 1
ATOM 1520 C CA . HIS A 1 200 ? 13.398 -7.922 -20.688 1 90.19 200 HIS A CA 1
ATOM 1521 C C . HIS A 1 200 ? 14.016 -9.297 -20.438 1 90.19 200 HIS A C 1
ATOM 1523 O O . HIS A 1 200 ? 15.109 -9.398 -19.891 1 90.19 200 HIS A O 1
ATOM 1529 N N . SER A 1 201 ? 13.234 -10.305 -20.75 1 83.62 201 SER A N 1
ATOM 1530 C CA . SER A 1 201 ? 13.719 -11.672 -20.547 1 83.62 201 SER A CA 1
ATOM 1531 C C . SER A 1 201 ? 12.961 -12.656 -21.438 1 83.62 201 SER A C 1
ATOM 1533 O O . SER A 1 201 ? 11.844 -12.375 -21.875 1 83.62 201 SER A O 1
ATOM 1535 N N . ASP A 1 202 ? 13.578 -13.742 -21.703 1 77.5 202 ASP A N 1
ATOM 1536 C CA . ASP A 1 202 ? 12.969 -14.82 -22.469 1 77.5 202 ASP A CA 1
ATOM 1537 C C . ASP A 1 202 ? 11.734 -15.367 -21.766 1 77.5 202 ASP A C 1
ATOM 1539 O O . ASP A 1 202 ? 10.742 -15.711 -22.422 1 77.5 202 ASP A O 1
ATOM 1543 N N . ARG A 1 203 ? 11.797 -15.406 -20.484 1 76.81 203 ARG A N 1
ATOM 1544 C CA . ARG A 1 203 ? 10.68 -15.969 -19.734 1 76.81 203 ARG A CA 1
ATOM 1545 C C . ARG A 1 203 ? 9.391 -15.211 -20 1 76.81 203 ARG A C 1
ATOM 1547 O O . ARG A 1 203 ? 8.352 -15.82 -20.266 1 76.81 203 ARG A O 1
ATOM 1554 N N . ILE A 1 204 ? 9.414 -13.891 -19.984 1 82.12 204 ILE A N 1
ATOM 1555 C CA . ILE A 1 204 ? 8.18 -13.117 -20.125 1 82.12 204 ILE A CA 1
ATOM 1556 C C . ILE A 1 204 ? 7.742 -13.109 -21.594 1 82.12 204 ILE A C 1
ATOM 1558 O O . ILE A 1 204 ? 6.551 -13.219 -21.891 1 82.12 204 ILE A O 1
ATOM 1562 N N . TYR A 1 205 ? 8.711 -13.148 -22.547 1 81.62 205 TYR A N 1
ATOM 1563 C CA . TYR A 1 205 ? 8.391 -12.984 -23.969 1 81.62 205 TYR A CA 1
ATOM 1564 C C . TYR A 1 205 ? 8.016 -14.32 -24.594 1 81.62 205 TYR A C 1
ATOM 1566 O O . TYR A 1 205 ? 7.141 -14.375 -25.469 1 81.62 205 TYR A O 1
ATOM 1574 N N . LYS A 1 206 ? 8.633 -15.344 -24.094 1 81.38 206 LYS A N 1
ATOM 1575 C CA . LYS A 1 206 ? 8.469 -16.625 -24.781 1 81.38 206 LYS A CA 1
ATOM 1576 C C . LYS A 1 206 ? 7.531 -17.547 -24.016 1 81.38 206 LYS A C 1
ATOM 1578 O O . LYS A 1 206 ? 7.047 -18.531 -24.562 1 81.38 206 LYS A O 1
ATOM 1583 N N . THR A 1 207 ? 7.27 -17.172 -22.828 1 86.75 207 THR A N 1
ATOM 1584 C CA . THR A 1 207 ? 6.492 -18.109 -22.031 1 86.75 207 THR A CA 1
ATOM 1585 C C . THR A 1 207 ? 5.25 -17.438 -21.453 1 86.75 207 THR A C 1
ATOM 1587 O O . THR A 1 207 ? 4.125 -17.766 -21.844 1 86.75 207 THR A O 1
ATOM 1590 N N . VAL A 1 208 ? 5.41 -16.422 -20.688 1 89.69 208 VAL A N 1
ATOM 1591 C CA . VAL A 1 208 ? 4.309 -15.914 -19.875 1 89.69 208 VAL A CA 1
ATOM 1592 C C . VAL A 1 208 ? 3.285 -15.219 -20.766 1 89.69 208 VAL A C 1
ATOM 1594 O O . VAL A 1 208 ? 2.102 -15.562 -20.75 1 89.69 208 VAL A O 1
ATOM 1597 N N . TYR A 1 209 ? 3.742 -14.297 -21.594 1 91.56 209 TYR A N 1
ATOM 1598 C CA . TYR A 1 209 ? 2.797 -13.547 -22.422 1 91.56 209 TYR A CA 1
ATOM 1599 C C . TYR A 1 209 ? 2.117 -14.453 -23.438 1 91.56 209 TYR A C 1
ATOM 1601 O O . TYR A 1 209 ? 0.89 -14.445 -23.562 1 91.56 209 TYR A O 1
ATOM 1609 N N . PRO A 1 210 ? 2.877 -15.32 -24.109 1 92.44 210 PRO A N 1
ATOM 1610 C CA . PRO A 1 210 ? 2.23 -16.219 -25.062 1 92.44 210 PRO A CA 1
ATOM 1611 C C . PRO A 1 210 ? 1.274 -17.203 -24.406 1 92.44 210 PRO A C 1
ATOM 1613 O O . PRO A 1 210 ? 0.194 -17.469 -24.938 1 92.44 210 PRO A O 1
ATOM 1616 N N . LYS A 1 211 ? 1.665 -17.703 -23.312 1 93.81 211 LYS A N 1
ATOM 1617 C CA . LYS A 1 211 ? 0.798 -18.672 -22.625 1 93.81 211 LYS A CA 1
ATOM 1618 C C . LYS A 1 211 ? -0.463 -17.984 -22.109 1 93.81 211 LYS A C 1
ATOM 1620 O O . LYS A 1 211 ? -1.536 -18.594 -22.078 1 93.81 211 LYS A O 1
ATOM 1625 N N . ALA A 1 212 ? -0.311 -16.797 -21.625 1 94.38 212 ALA A N 1
ATOM 1626 C CA . ALA A 1 212 ? -1.489 -16.031 -21.203 1 94.38 212 ALA A CA 1
ATOM 1627 C C . ALA A 1 212 ? -2.438 -15.812 -22.375 1 94.38 212 ALA A C 1
ATOM 1629 O O . ALA A 1 212 ? -3.652 -15.977 -22.25 1 94.38 212 ALA A O 1
ATOM 1630 N N . ALA A 1 213 ? -1.876 -15.453 -23.5 1 95.44 213 ALA A N 1
ATOM 1631 C CA . ALA A 1 213 ? -2.67 -15.266 -24.719 1 95.44 213 ALA A CA 1
ATOM 1632 C C . ALA A 1 213 ? -3.361 -16.562 -25.125 1 95.44 213 ALA A C 1
ATOM 1634 O O . ALA A 1 213 ? -4.539 -16.547 -25.484 1 95.44 213 ALA A O 1
ATOM 1635 N N . ALA A 1 214 ? -2.604 -17.578 -25.047 1 96.06 214 ALA A N 1
ATOM 1636 C CA . ALA A 1 214 ? -3.139 -18.891 -25.406 1 96.06 214 ALA A CA 1
ATOM 1637 C C . ALA A 1 214 ? -4.293 -19.281 -24.484 1 96.06 214 ALA A C 1
ATOM 1639 O O . ALA A 1 214 ? -5.242 -19.938 -24.922 1 96.06 214 ALA A O 1
ATOM 1640 N N . GLU A 1 215 ? -4.188 -18.938 -23.203 1 94.88 215 GLU A N 1
ATOM 1641 C CA . GLU A 1 215 ? -5.242 -19.266 -22.25 1 94.88 215 GLU A CA 1
ATOM 1642 C C . GLU A 1 215 ? -6.547 -18.547 -22.594 1 94.88 215 GLU A C 1
ATOM 1644 O O . GLU A 1 215 ? -7.633 -19.125 -22.438 1 94.88 215 GLU A O 1
ATOM 1649 N N . PHE A 1 216 ? -6.48 -17.344 -23.094 1 94.19 216 PHE A N 1
ATOM 1650 C CA . PHE A 1 216 ? -7.68 -16.641 -23.531 1 94.19 216 PHE A CA 1
ATOM 1651 C C . PHE A 1 216 ? -8.359 -17.406 -24.672 1 94.19 216 PHE A C 1
ATOM 1653 O O . PHE A 1 216 ? -9.594 -17.5 -24.703 1 94.19 216 PHE A O 1
ATOM 1660 N N . MET A 1 217 ? -7.57 -17.953 -25.562 1 95.31 217 MET A N 1
ATOM 1661 C CA . MET A 1 217 ? -8.117 -18.703 -26.688 1 95.31 217 MET A CA 1
ATOM 1662 C C . MET A 1 217 ? -8.719 -20.031 -26.219 1 95.31 217 MET A C 1
ATOM 1664 O O . MET A 1 217 ? -9.742 -20.469 -26.75 1 95.31 217 MET A O 1
ATOM 1668 N N . ARG A 1 218 ? -8.047 -20.547 -25.281 1 95.19 218 ARG A N 1
ATOM 1669 C CA . ARG A 1 218 ? -8.555 -21.812 -24.75 1 95.19 218 ARG A CA 1
ATOM 1670 C C . ARG A 1 218 ? -9.906 -21.609 -24.062 1 95.19 218 ARG A C 1
ATOM 1672 O O . ARG A 1 218 ? -10.812 -22.438 -24.219 1 95.19 218 ARG A O 1
ATOM 1679 N N . VAL A 1 219 ? -10.039 -20.594 -23.312 1 95.44 219 VAL A N 1
ATOM 1680 C CA . VAL A 1 219 ? -11.234 -20.328 -22.516 1 95.44 219 VAL A CA 1
ATOM 1681 C C . VAL A 1 219 ? -12.445 -20.172 -23.438 1 95.44 219 VAL A C 1
ATOM 1683 O O . VAL A 1 219 ? -13.5 -20.75 -23.172 1 95.44 219 VAL A O 1
ATOM 1686 N N . SER A 1 220 ? -12.273 -19.453 -24.562 1 94.06 220 SER A N 1
ATOM 1687 C CA . SER A 1 220 ? -13.391 -19.141 -25.438 1 94.06 220 SER A CA 1
ATOM 1688 C C . SER A 1 220 ? -13.523 -20.156 -26.562 1 94.06 220 SER A C 1
ATOM 1690 O O . SER A 1 220 ? -14.57 -20.266 -27.203 1 94.06 220 SER A O 1
ATOM 1692 N N . GLY A 1 221 ? -12.516 -20.938 -26.75 1 95.31 221 GLY A N 1
ATOM 1693 C CA . GLY A 1 221 ? -12.391 -21.609 -28.031 1 95.31 221 GLY A CA 1
ATOM 1694 C C . GLY A 1 221 ? -11.898 -20.703 -29.141 1 95.31 221 GLY A C 1
ATOM 1695 O O . GLY A 1 221 ? -11.641 -19.516 -28.922 1 95.31 221 GLY A O 1
ATOM 1696 N N . PHE A 1 222 ? -11.688 -21.328 -30.281 1 97.38 222 PHE A N 1
ATOM 1697 C CA . PHE A 1 222 ? -11.188 -20.547 -31.406 1 97.38 222 PHE A CA 1
ATOM 1698 C C . PHE A 1 222 ? -11.719 -21.094 -32.719 1 97.38 222 PHE A C 1
ATOM 1700 O O . PHE A 1 222 ? -11.438 -22.234 -33.094 1 97.38 222 PHE A O 1
ATOM 1707 N N . GLU A 1 223 ? -12.516 -20.25 -33.375 1 96.44 223 GLU A N 1
ATOM 1708 C CA . GLU A 1 223 ? -13.188 -20.672 -34.594 1 96.44 223 GLU A CA 1
ATOM 1709 C C . GLU A 1 223 ? -13.969 -21.953 -34.375 1 96.44 223 GLU A C 1
ATOM 1711 O O . GLU A 1 223 ? -14.828 -22.031 -33.5 1 96.44 223 GLU A O 1
ATOM 1716 N N . ASP A 1 224 ? -13.602 -23.031 -35 1 94.06 224 ASP A N 1
ATOM 1717 C CA . ASP A 1 224 ? -14.383 -24.25 -34.875 1 94.06 224 ASP A CA 1
ATOM 1718 C C . ASP A 1 224 ? -13.773 -25.203 -33.844 1 94.06 224 ASP A C 1
ATOM 1720 O O . ASP A 1 224 ? -14.258 -26.312 -33.656 1 94.06 224 ASP A O 1
ATOM 1724 N N . LEU A 1 225 ? -12.812 -24.734 -33.219 1 96.44 225 LEU A N 1
ATOM 1725 C CA . LEU A 1 225 ? -12.164 -25.562 -32.219 1 96.44 225 LEU A CA 1
ATOM 1726 C C . LEU A 1 225 ? -12.789 -25.344 -30.828 1 96.44 225 LEU A C 1
ATOM 1728 O O . LEU A 1 225 ? -12.992 -24.203 -30.406 1 96.44 225 LEU A O 1
ATOM 1732 N N . VAL A 1 226 ? -13.078 -26.391 -30.156 1 95.25 226 VAL A N 1
ATOM 1733 C CA . VAL A 1 226 ? -13.531 -26.328 -28.766 1 95.25 226 VAL A CA 1
ATOM 1734 C C . VAL A 1 226 ? -12.32 -26.219 -27.828 1 95.25 226 VAL A C 1
ATOM 1736 O O . VAL A 1 226 ? -11.188 -26.469 -28.25 1 95.25 226 VAL A O 1
ATOM 1739 N N . PRO A 1 227 ? -12.445 -25.906 -26.531 1 96.38 227 PRO A N 1
ATOM 1740 C CA . PRO A 1 227 ? -11.344 -25.594 -25.625 1 96.38 227 PRO A CA 1
ATOM 1741 C C . PRO A 1 227 ? -10.32 -26.734 -25.531 1 96.38 227 PRO A C 1
ATOM 1743 O O . PRO A 1 227 ? -9.117 -26.469 -25.562 1 96.38 227 PRO A O 1
ATOM 1746 N N . THR A 1 228 ? -10.742 -27.938 -25.484 1 95.56 228 THR A N 1
ATOM 1747 C CA . THR A 1 228 ? -9.812 -29.047 -25.359 1 95.56 228 THR A CA 1
ATOM 1748 C C . THR A 1 228 ? -8.953 -29.188 -26.609 1 95.56 228 THR A C 1
ATOM 1750 O O . THR A 1 228 ? -7.781 -29.562 -26.531 1 95.56 228 THR A O 1
ATOM 1753 N N . GLU A 1 229 ? -9.547 -28.828 -27.75 1 96.38 229 GLU A N 1
ATOM 1754 C CA . GLU A 1 229 ? -8.812 -28.875 -29.016 1 96.38 229 GLU A CA 1
ATOM 1755 C C . GLU A 1 229 ? -7.812 -27.734 -29.109 1 96.38 229 GLU A C 1
ATOM 1757 O O . GLU A 1 229 ? -6.715 -27.906 -29.641 1 96.38 229 GLU A O 1
ATOM 1762 N N . VAL A 1 230 ? -8.234 -26.609 -28.625 1 97.25 230 VAL A N 1
ATOM 1763 C CA . VAL A 1 230 ? -7.316 -25.484 -28.578 1 97.25 230 VAL A CA 1
ATOM 1764 C C . VAL A 1 230 ? -6.121 -25.797 -27.688 1 97.25 230 VAL A C 1
ATOM 1766 O O . VAL A 1 230 ? -4.98 -25.484 -28.047 1 97.25 230 VAL A O 1
ATOM 1769 N N . ASP A 1 231 ? -6.383 -26.406 -26.578 1 95.56 231 ASP A N 1
ATOM 1770 C CA . ASP A 1 231 ? -5.324 -26.781 -25.641 1 95.56 231 ASP A CA 1
ATOM 1771 C C . ASP A 1 231 ? -4.324 -27.734 -26.312 1 95.56 231 ASP A C 1
ATOM 1773 O O . ASP A 1 231 ? -3.113 -27.547 -26.188 1 95.56 231 ASP A O 1
ATOM 1777 N N . ALA A 1 232 ? -4.863 -28.688 -27.047 1 96.25 232 ALA A N 1
ATOM 1778 C CA . ALA A 1 232 ? -4.012 -29.625 -27.766 1 96.25 232 ALA A CA 1
ATOM 1779 C C . ALA A 1 232 ? -3.189 -28.906 -28.828 1 96.25 232 ALA A C 1
ATOM 1781 O O . ALA A 1 232 ? -2.002 -29.188 -29 1 96.25 232 ALA A O 1
ATOM 1782 N N . ALA A 1 233 ? -3.852 -28.047 -29.516 1 97.5 233 ALA A N 1
ATOM 1783 C CA . ALA A 1 233 ? -3.166 -27.266 -30.547 1 97.5 233 ALA A CA 1
ATOM 1784 C C . ALA A 1 233 ? -2.051 -26.422 -29.938 1 97.5 233 ALA A C 1
ATOM 1786 O O . ALA A 1 233 ? -0.944 -26.359 -30.484 1 97.5 233 ALA A O 1
ATOM 1787 N N . ASN A 1 234 ? -2.348 -25.75 -28.844 1 96.06 234 ASN A N 1
ATOM 1788 C CA . ASN A 1 234 ? -1.387 -24.859 -28.172 1 96.06 234 ASN A CA 1
ATOM 1789 C C . ASN A 1 234 ? -0.113 -25.609 -27.797 1 96.06 234 ASN A C 1
ATOM 1791 O O . ASN A 1 234 ? 0.986 -25.062 -27.891 1 96.06 234 ASN A O 1
ATOM 1795 N N . ARG A 1 235 ? -0.245 -26.797 -27.359 1 94.69 235 ARG A N 1
ATOM 1796 C CA . ARG A 1 235 ? 0.906 -27.609 -26.953 1 94.69 235 ARG A CA 1
ATOM 1797 C C . ARG A 1 235 ? 1.87 -27.797 -28.125 1 94.69 235 ARG A C 1
ATOM 1799 O O . ARG A 1 235 ? 3.086 -27.875 -27.922 1 94.69 235 ARG A O 1
ATOM 1806 N N . GLU A 1 236 ? 1.302 -27.812 -29.312 1 96 236 GLU A N 1
ATOM 1807 C CA . GLU A 1 236 ? 2.109 -28.016 -30.5 1 96 236 GLU A CA 1
ATOM 1808 C C . GLU A 1 236 ? 2.605 -26.688 -31.078 1 96 236 GLU A C 1
ATOM 1810 O O . GLU A 1 236 ? 3.68 -26.625 -31.672 1 96 236 GLU A O 1
ATOM 1815 N N . LEU A 1 237 ? 1.87 -25.688 -30.891 1 96.56 237 LEU A N 1
ATOM 1816 C CA . LEU A 1 237 ? 2.094 -24.469 -31.641 1 96.56 237 LEU A CA 1
ATOM 1817 C C . LEU A 1 237 ? 2.986 -23.5 -30.859 1 96.56 237 LEU A C 1
ATOM 1819 O O . LEU A 1 237 ? 3.789 -22.781 -31.453 1 96.56 237 LEU A O 1
ATOM 1823 N N . LEU A 1 238 ? 2.895 -23.438 -29.531 1 94.62 238 LEU A N 1
ATOM 1824 C CA . LEU A 1 238 ? 3.57 -22.438 -28.719 1 94.62 238 LEU A CA 1
ATOM 1825 C C . LEU A 1 238 ? 5.086 -22.547 -28.859 1 94.62 238 LEU A C 1
ATOM 1827 O O . LEU A 1 238 ? 5.781 -21.531 -28.922 1 94.62 238 LEU A O 1
ATOM 1831 N N . PRO A 1 239 ? 5.586 -23.781 -28.969 1 92.88 239 PRO A N 1
ATOM 1832 C CA . PRO A 1 239 ? 7.035 -23.891 -29.156 1 92.88 239 PRO A CA 1
ATOM 1833 C C . PRO A 1 239 ? 7.523 -23.297 -30.469 1 92.88 239 PRO A C 1
ATOM 1835 O O . PRO A 1 239 ? 8.727 -23.062 -30.641 1 92.88 239 PRO A O 1
ATOM 1838 N N . LEU A 1 240 ? 6.641 -23 -31.422 1 93.38 240 LEU A N 1
ATOM 1839 C CA . LEU A 1 240 ? 7 -22.484 -32.75 1 93.38 240 LEU A CA 1
ATOM 1840 C C . LEU A 1 240 ? 7.191 -20.969 -32.688 1 93.38 240 LEU A C 1
ATOM 1842 O O . LEU A 1 240 ? 7.742 -20.391 -33.625 1 93.38 240 LEU A O 1
ATOM 1846 N N . LEU A 1 241 ? 6.734 -20.375 -31.641 1 90.31 241 LEU A N 1
ATOM 1847 C CA . LEU A 1 241 ? 6.848 -18.938 -31.531 1 90.31 241 LEU A CA 1
ATOM 1848 C C . LEU A 1 241 ? 8.312 -18.5 -31.547 1 90.31 241 LEU A C 1
ATOM 1850 O O . LEU A 1 241 ? 9.125 -19.031 -30.781 1 90.31 241 LEU A O 1
ATOM 1854 N N . GLY A 1 242 ? 8.664 -17.5 -32.344 1 85.44 242 GLY A N 1
ATOM 1855 C CA . GLY A 1 242 ? 10.023 -16.984 -32.406 1 85.44 242 GLY A CA 1
ATOM 1856 C C . GLY A 1 242 ? 10.875 -17.719 -33.438 1 85.44 242 GLY A C 1
ATOM 1857 O O . GLY A 1 242 ? 11.984 -17.281 -33.75 1 85.44 242 GLY A O 1
ATOM 1858 N N . GLU A 1 243 ? 10.375 -18.812 -34 1 91 243 GLU A N 1
ATOM 1859 C CA . GLU A 1 243 ? 11.109 -19.562 -35 1 91 243 GLU A CA 1
ATOM 1860 C C . GLU A 1 243 ? 10.992 -18.891 -36.375 1 91 243 GLU A C 1
ATOM 1862 O O . GLU A 1 243 ? 10.18 -17.984 -36.562 1 91 243 GLU A O 1
ATOM 1867 N N . ASP A 1 244 ? 11.797 -19.359 -37.281 1 93.81 244 ASP A N 1
ATOM 1868 C CA . ASP A 1 244 ? 11.742 -18.797 -38.625 1 93.81 244 ASP A CA 1
ATOM 1869 C C . ASP A 1 244 ? 10.477 -19.234 -39.375 1 93.81 244 ASP A C 1
ATOM 1871 O O . ASP A 1 244 ? 9.852 -20.234 -38.969 1 93.81 244 ASP A O 1
ATOM 1875 N N . GLU A 1 245 ? 10.156 -18.578 -40.406 1 94.69 245 GLU A N 1
ATOM 1876 C CA . GLU A 1 245 ? 8.906 -18.75 -41.125 1 94.69 245 GLU A CA 1
ATOM 1877 C C . GLU A 1 245 ? 8.75 -20.188 -41.625 1 94.69 245 GLU A C 1
ATOM 1879 O O . GLU A 1 245 ? 7.66 -20.766 -41.531 1 94.69 245 GLU A O 1
ATOM 1884 N N . ASN A 1 246 ? 9.797 -20.734 -42.125 1 96.25 246 ASN A N 1
ATOM 1885 C CA . ASN A 1 246 ? 9.727 -22.094 -42.688 1 96.25 246 ASN A CA 1
ATOM 1886 C C . ASN A 1 246 ? 9.477 -23.125 -41.594 1 96.25 246 ASN A C 1
ATOM 1888 O O . ASN A 1 246 ? 8.695 -24.047 -41.781 1 96.25 246 ASN A O 1
ATOM 1892 N N . THR A 1 247 ? 10.156 -22.969 -40.5 1 96.94 247 THR A N 1
ATOM 1893 C CA . THR A 1 247 ? 9.969 -23.859 -39.344 1 96.94 247 THR A CA 1
ATOM 1894 C C . THR A 1 247 ? 8.547 -23.766 -38.812 1 96.94 247 THR A C 1
ATOM 1896 O O . THR A 1 247 ? 7.949 -24.766 -38.438 1 96.94 247 THR A O 1
ATOM 1899 N N . VAL A 1 248 ? 8.031 -22.594 -38.812 1 97.06 248 VAL A N 1
ATOM 1900 C CA . VAL A 1 248 ? 6.676 -22.359 -38.312 1 97.06 248 VAL A CA 1
ATOM 1901 C C . VAL A 1 248 ? 5.668 -23.047 -39.25 1 97.06 248 VAL A C 1
ATOM 1903 O O . VAL A 1 248 ? 4.773 -23.75 -38.781 1 97.06 248 VAL A O 1
ATOM 1906 N N . LYS A 1 249 ? 5.828 -22.859 -40.531 1 96.69 249 LYS A N 1
ATOM 1907 C CA . LYS A 1 249 ? 4.914 -23.438 -41.5 1 96.69 249 LYS A CA 1
ATOM 1908 C C . LYS A 1 249 ? 4.918 -24.969 -41.438 1 96.69 249 LYS A C 1
ATOM 1910 O O . LYS A 1 249 ? 3.859 -25.594 -41.438 1 96.69 249 LYS A O 1
ATOM 1915 N N . GLU A 1 250 ? 6.078 -25.469 -41.375 1 97.62 250 GLU A N 1
ATOM 1916 C CA . GLU A 1 250 ? 6.207 -26.922 -41.281 1 97.62 250 GLU A CA 1
ATOM 1917 C C . GLU A 1 250 ? 5.621 -27.453 -39.969 1 97.62 250 GLU A C 1
ATOM 1919 O O . GLU A 1 250 ? 4.957 -28.484 -39.969 1 97.62 250 GLU A O 1
ATOM 1924 N N . GLY A 1 251 ? 5.949 -26.75 -38.906 1 97.88 251 GLY A N 1
ATOM 1925 C CA . GLY A 1 251 ? 5.43 -27.141 -37.625 1 97.88 251 GLY A CA 1
ATOM 1926 C C . GLY A 1 251 ? 3.912 -27.141 -37.562 1 97.88 251 GLY A C 1
ATOM 1927 O O . GLY A 1 251 ? 3.311 -28.031 -36.969 1 97.88 251 GLY A O 1
ATOM 1928 N N . ILE A 1 252 ? 3.309 -26.156 -38.125 1 98 252 ILE A N 1
ATOM 1929 C CA . ILE A 1 252 ? 1.854 -26.047 -38.156 1 98 252 ILE A CA 1
ATOM 1930 C C . ILE A 1 252 ? 1.261 -27.188 -38.969 1 98 252 ILE A C 1
ATOM 1932 O O . ILE A 1 252 ? 0.272 -27.812 -38.562 1 98 252 ILE A O 1
ATOM 1936 N N . SER A 1 253 ? 1.86 -27.438 -40.062 1 97.31 253 SER A N 1
ATOM 1937 C CA . SER A 1 253 ? 1.394 -28.531 -40.906 1 97.31 253 SER A CA 1
ATOM 1938 C C . SER A 1 253 ? 1.466 -29.859 -40.188 1 97.31 253 SER A C 1
ATOM 1940 O O . SER A 1 253 ? 0.531 -30.672 -40.25 1 97.31 253 SER A O 1
ATOM 1942 N N . LYS A 1 254 ? 2.51 -30.109 -39.531 1 97.62 254 LYS A N 1
ATOM 1943 C CA . LYS A 1 254 ? 2.686 -31.344 -38.75 1 97.62 254 LYS A CA 1
ATOM 1944 C C . LYS A 1 254 ? 1.646 -31.453 -37.656 1 97.62 254 LYS A C 1
ATOM 1946 O O . LYS A 1 254 ? 1.119 -32.531 -37.375 1 97.62 254 LYS A O 1
ATOM 1951 N N . ALA A 1 255 ? 1.45 -30.328 -36.969 1 98.06 255 ALA A N 1
ATOM 1952 C CA . ALA A 1 255 ? 0.455 -30.297 -35.906 1 98.06 255 ALA A CA 1
ATOM 1953 C C . ALA A 1 255 ? -0.937 -30.609 -36.438 1 98.06 255 ALA A C 1
ATOM 1955 O O . ALA A 1 255 ? -1.698 -31.359 -35.812 1 98.06 255 ALA A O 1
ATOM 1956 N N . ALA A 1 256 ? -1.269 -30.031 -37.531 1 97.81 256 ALA A N 1
ATOM 1957 C CA . ALA A 1 256 ? -2.57 -30.266 -38.156 1 97.81 256 ALA A CA 1
ATOM 1958 C C . ALA A 1 256 ? -2.746 -31.734 -38.531 1 97.81 256 ALA A C 1
ATOM 1960 O O . ALA A 1 256 ? -3.824 -32.312 -38.344 1 97.81 256 ALA A O 1
ATOM 1961 N N . GLN A 1 257 ? -1.759 -32.344 -39.094 1 97.12 257 GLN A N 1
ATOM 1962 C CA . GLN A 1 257 ? -1.812 -33.75 -39.438 1 97.12 257 GLN A CA 1
ATOM 1963 C C . GLN A 1 257 ? -1.996 -34.625 -38.188 1 97.12 257 GLN A C 1
ATOM 1965 O O . GLN A 1 257 ? -2.807 -35.531 -38.188 1 97.12 257 GLN A O 1
ATOM 1970 N N . LYS A 1 258 ? -1.271 -34.281 -37.188 1 97.62 258 LYS A N 1
ATOM 1971 C CA . LYS A 1 258 ? -1.28 -35.031 -35.938 1 97.62 258 LYS A CA 1
ATOM 1972 C C . LYS A 1 258 ? -2.646 -34.969 -35.25 1 97.62 258 LYS A C 1
ATOM 1974 O O . LYS A 1 258 ? -3.111 -35.969 -34.688 1 97.62 258 LYS A O 1
ATOM 1979 N N . LEU A 1 259 ? -3.318 -33.781 -35.375 1 97.44 259 LEU A N 1
ATOM 1980 C CA . LEU A 1 259 ? -4.516 -33.531 -34.594 1 97.44 259 LEU A CA 1
ATOM 1981 C C . LEU A 1 259 ? -5.766 -33.562 -35.469 1 97.44 259 LEU A C 1
ATOM 1983 O O . LEU A 1 259 ? -6.84 -33.156 -35.031 1 97.44 259 LEU A O 1
ATOM 1987 N N . ALA A 1 260 ? -5.73 -33.938 -36.688 1 94.38 260 ALA A N 1
ATOM 1988 C CA . ALA A 1 260 ? -6.84 -33.906 -37.625 1 94.38 260 ALA A CA 1
ATOM 1989 C C . ALA A 1 260 ? -8.008 -34.75 -37.188 1 94.38 260 ALA A C 1
ATOM 1991 O O . ALA A 1 260 ? -9.172 -34.375 -37.312 1 94.38 260 ALA A O 1
ATOM 1992 N N . ASN A 1 261 ? -7.719 -35.875 -36.594 1 91.31 261 ASN A N 1
ATOM 1993 C CA . ASN A 1 261 ? -8.75 -36.812 -36.094 1 91.31 261 ASN A CA 1
ATOM 1994 C C . ASN A 1 261 ? -10.008 -36.719 -36.969 1 91.31 261 ASN A C 1
ATOM 1996 O O . ASN A 1 261 ? -11.102 -36.5 -36.438 1 91.31 261 ASN A O 1
ATOM 2000 N N . GLY A 1 262 ? -9.961 -36.812 -38.281 1 90.94 262 GLY A N 1
ATOM 2001 C CA . GLY A 1 262 ? -11.086 -36.844 -39.188 1 90.94 262 GLY A CA 1
ATOM 2002 C C . GLY A 1 262 ? -11.391 -35.469 -39.812 1 90.94 262 GLY A C 1
ATOM 2003 O O . GLY A 1 262 ? -12.203 -35.375 -40.719 1 90.94 262 GLY A O 1
ATOM 2004 N N . LYS A 1 263 ? -10.844 -34.406 -39.312 1 92.25 263 LYS A N 1
ATOM 2005 C CA . LYS A 1 263 ? -11.047 -33.094 -39.875 1 92.25 263 LYS A CA 1
ATOM 2006 C C . LYS A 1 263 ? -10.195 -32.875 -41.125 1 92.25 263 LYS A C 1
ATOM 2008 O O . LYS A 1 263 ? -9.203 -33.562 -41.344 1 92.25 263 LYS A O 1
ATOM 2013 N N . ASP A 1 264 ? -10.695 -31.938 -41.906 1 95.69 264 ASP A N 1
ATOM 2014 C CA . ASP A 1 264 ? -9.945 -31.531 -43.094 1 95.69 264 ASP A CA 1
ATOM 2015 C C . ASP A 1 264 ? -8.602 -30.906 -42.688 1 95.69 264 ASP A C 1
ATOM 2017 O O . ASP A 1 264 ? -8.562 -29.875 -42.031 1 95.69 264 ASP A O 1
ATOM 2021 N N . ILE A 1 265 ? -7.562 -31.516 -43.188 1 96.44 265 ILE A N 1
ATOM 2022 C CA . ILE A 1 265 ? -6.215 -31.125 -42.781 1 96.44 265 ILE A CA 1
ATOM 2023 C C . ILE A 1 265 ? -5.902 -29.719 -43.312 1 96.44 265 ILE A C 1
ATOM 2025 O O . ILE A 1 265 ? -5.25 -28.938 -42.625 1 96.44 265 ILE A O 1
ATOM 2029 N N . SER A 1 266 ? -6.336 -29.422 -44.469 1 96.31 266 SER A N 1
ATOM 2030 C CA . SER A 1 266 ? -6.086 -28.109 -45.031 1 96.31 266 SER A CA 1
ATOM 2031 C C . SER A 1 266 ? -6.781 -27.016 -44.219 1 96.31 266 SER A C 1
ATOM 2033 O O . SER A 1 266 ? -6.188 -25.969 -43.938 1 96.31 266 SER A O 1
ATOM 2035 N N . LYS A 1 267 ? -7.949 -27.281 -43.875 1 96.38 267 LYS A N 1
ATOM 2036 C CA . LYS A 1 267 ? -8.711 -26.328 -43.062 1 96.38 267 LYS A CA 1
ATOM 2037 C C . LYS A 1 267 ? -8.109 -26.172 -41.688 1 96.38 267 LYS A C 1
ATOM 2039 O O . LYS A 1 267 ? -8.055 -25.062 -41.125 1 96.38 267 LYS A O 1
ATOM 2044 N N . LEU A 1 268 ? -7.68 -27.266 -41.156 1 97.44 268 LEU A N 1
ATOM 2045 C CA . LEU A 1 268 ? -7.09 -27.25 -39.844 1 97.44 268 LEU A CA 1
ATOM 2046 C C . LEU A 1 268 ? -5.77 -26.5 -39.844 1 97.44 268 LEU A C 1
ATOM 2048 O O . LEU A 1 268 ? -5.453 -25.797 -38.875 1 97.44 268 LEU A O 1
ATOM 2052 N N . THR A 1 269 ? -5.016 -26.625 -40.875 1 97.75 269 THR A N 1
ATOM 2053 C CA . THR A 1 269 ? -3.764 -25.891 -41.031 1 97.75 269 THR A CA 1
ATOM 2054 C C . THR A 1 269 ? -4.02 -24.375 -41.031 1 97.75 269 THR A C 1
ATOM 2056 O O . THR A 1 269 ? -3.279 -23.609 -40.406 1 97.75 269 THR A O 1
ATOM 2059 N N . GLU A 1 270 ? -5.031 -24.016 -41.719 1 97.62 270 GLU A N 1
ATOM 2060 C CA . GLU A 1 270 ? -5.406 -22.609 -41.75 1 97.62 270 GLU A CA 1
ATOM 2061 C C . GLU A 1 270 ? -5.836 -22.125 -40.375 1 97.62 270 GLU A C 1
ATOM 2063 O O . GLU A 1 270 ? -5.438 -21.031 -39.938 1 97.62 270 GLU A O 1
ATOM 2068 N N . THR A 1 271 ? -6.641 -22.922 -39.688 1 97.75 271 THR A N 1
ATOM 2069 C CA . THR A 1 271 ? -7.117 -22.578 -38.375 1 97.75 271 THR A CA 1
ATOM 2070 C C . THR A 1 271 ? -5.949 -22.438 -37.375 1 97.75 271 THR A C 1
ATOM 2072 O O . THR A 1 271 ? -5.91 -21.516 -36.594 1 97.75 271 THR A O 1
ATOM 2075 N N . PHE A 1 272 ? -4.988 -23.328 -37.469 1 98.19 272 PHE A N 1
ATOM 2076 C CA . PHE A 1 272 ? -3.832 -23.312 -36.594 1 98.19 272 PHE A CA 1
ATOM 2077 C C . PHE A 1 272 ? -2.947 -22.094 -36.875 1 98.19 272 PHE A C 1
ATOM 2079 O O . PHE A 1 272 ? -2.355 -21.516 -35.969 1 98.19 272 PHE A O 1
ATOM 2086 N N . THR A 1 273 ? -2.863 -21.688 -38.125 1 97.69 273 THR A N 1
ATOM 2087 C CA . THR A 1 273 ? -2.131 -20.484 -38.5 1 97.69 273 THR A CA 1
ATOM 2088 C C . THR A 1 273 ? -2.783 -19.25 -37.906 1 97.69 273 THR A C 1
ATOM 2090 O O . THR A 1 273 ? -2.098 -18.391 -37.312 1 97.69 273 THR A O 1
ATOM 2093 N N . ASN A 1 274 ? -4.109 -19.219 -38.031 1 98 274 ASN A N 1
ATOM 2094 C CA . ASN A 1 274 ? -4.852 -18.109 -37.469 1 98 274 ASN A CA 1
ATOM 2095 C C . ASN A 1 274 ? -4.711 -18.062 -35.938 1 98 274 ASN A C 1
ATOM 2097 O O . ASN A 1 274 ? -4.617 -16.984 -35.344 1 98 274 ASN A O 1
ATOM 2101 N N . LEU A 1 275 ? -4.715 -19.219 -35.344 1 98 275 LEU A N 1
ATOM 2102 C CA . LEU A 1 275 ? -4.602 -19.328 -33.875 1 98 275 LEU A CA 1
ATOM 2103 C C . LEU A 1 275 ? -3.25 -18.812 -33.406 1 98 275 LEU A C 1
ATOM 2105 O O . LEU A 1 275 ? -3.184 -18 -32.469 1 98 275 LEU A O 1
ATOM 2109 N N . LEU A 1 276 ? -2.203 -19.25 -34 1 97.44 276 LEU A N 1
ATOM 2110 C CA . LEU A 1 276 ? -0.862 -18.828 -33.594 1 97.44 276 LEU A CA 1
ATOM 2111 C C . LEU A 1 276 ? -0.688 -17.328 -33.812 1 97.44 276 LEU A C 1
ATOM 2113 O O . LEU A 1 276 ? -0.081 -16.641 -32.969 1 97.44 276 LEU A O 1
ATOM 2117 N N . ASN A 1 277 ? -1.246 -16.812 -34.938 1 96.38 277 ASN A N 1
ATOM 2118 C CA . ASN A 1 277 ? -1.181 -15.383 -35.219 1 96.38 277 ASN A CA 1
ATOM 2119 C C . ASN A 1 277 ? -1.926 -14.578 -34.156 1 96.38 277 ASN A C 1
ATOM 2121 O O . ASN A 1 277 ? -1.463 -13.516 -33.719 1 96.38 277 ASN A O 1
ATOM 2125 N N . LYS A 1 278 ? -3.053 -15.086 -33.781 1 97 278 LYS A N 1
ATOM 2126 C CA . LYS A 1 278 ? -3.85 -14.414 -32.75 1 97 278 LYS A CA 1
ATOM 2127 C C . LYS A 1 278 ? -3.131 -14.406 -31.406 1 97 278 LYS A C 1
ATOM 2129 O O . LYS A 1 278 ? -3.123 -13.391 -30.703 1 97 278 LYS A O 1
ATOM 2134 N N . ILE A 1 279 ? -2.557 -15.531 -31.078 1 96.5 279 ILE A N 1
ATOM 2135 C CA . ILE A 1 279 ? -1.806 -15.648 -29.828 1 96.5 279 ILE A CA 1
ATOM 2136 C C . ILE A 1 279 ? -0.658 -14.641 -29.828 1 96.5 279 ILE A C 1
ATOM 2138 O O . ILE A 1 279 ? -0.455 -13.922 -28.844 1 96.5 279 ILE A O 1
ATOM 2142 N N . GLN A 1 280 ? 0.059 -14.57 -30.859 1 94.75 280 GLN A N 1
ATOM 2143 C CA . GLN A 1 280 ? 1.168 -13.625 -30.969 1 94.75 280 GLN A CA 1
ATOM 2144 C C . GLN A 1 280 ? 0.683 -12.188 -30.844 1 94.75 280 GLN A C 1
ATOM 2146 O O . GLN A 1 280 ? 1.31 -11.375 -30.172 1 94.75 280 GLN A O 1
ATOM 2151 N N . SER A 1 281 ? -0.39 -11.914 -31.516 1 96.12 281 SER A N 1
ATOM 2152 C CA . SER A 1 281 ? -0.948 -10.562 -31.484 1 96.12 281 SER A CA 1
ATOM 2153 C C . SER A 1 281 ? -1.35 -10.164 -30.062 1 96.12 281 SER A C 1
ATOM 2155 O O . SER A 1 281 ? -1.059 -9.055 -29.625 1 96.12 281 SER A O 1
ATOM 2157 N N . ILE A 1 282 ? -1.988 -11.055 -29.359 1 95.5 282 ILE A N 1
ATOM 2158 C CA . ILE A 1 282 ? -2.43 -10.781 -27.984 1 95.5 282 ILE A CA 1
ATOM 2159 C C . ILE A 1 282 ? -1.217 -10.633 -27.078 1 95.5 282 ILE A C 1
ATOM 2161 O O . ILE A 1 282 ? -1.192 -9.766 -26.203 1 95.5 282 ILE A O 1
ATOM 2165 N N . ALA A 1 283 ? -0.279 -11.484 -27.234 1 94.56 283 ALA A N 1
ATOM 2166 C CA . ALA A 1 283 ? 0.94 -11.391 -26.438 1 94.56 283 ALA A CA 1
ATOM 2167 C C . ALA A 1 283 ? 1.613 -10.039 -26.609 1 94.56 283 ALA A C 1
ATOM 2169 O O . ALA A 1 283 ? 2.084 -9.445 -25.625 1 94.56 283 ALA A O 1
ATOM 2170 N N . GLU A 1 284 ? 1.654 -9.562 -27.828 1 93.88 284 GLU A N 1
ATOM 2171 C CA . GLU A 1 284 ? 2.24 -8.258 -28.125 1 93.88 284 GLU A CA 1
ATOM 2172 C C . GLU A 1 284 ? 1.417 -7.129 -27.5 1 93.88 284 GLU A C 1
ATOM 2174 O O . GLU A 1 284 ? 1.972 -6.145 -27.016 1 93.88 284 GLU A O 1
ATOM 2179 N N . LYS A 1 285 ? 0.185 -7.32 -27.562 1 94.38 285 LYS A N 1
ATOM 2180 C CA . LYS A 1 285 ? -0.697 -6.32 -26.953 1 94.38 285 LYS A CA 1
ATOM 2181 C C . LYS A 1 285 ? -0.493 -6.246 -25.453 1 94.38 285 LYS A C 1
ATOM 2183 O O . LYS A 1 285 ? -0.505 -5.16 -24.875 1 94.38 285 LYS A O 1
ATOM 2188 N N . VAL A 1 286 ? -0.342 -7.359 -24.812 1 91.44 286 VAL A N 1
ATOM 2189 C CA . VAL A 1 286 ? -0.101 -7.41 -23.375 1 91.44 286 VAL A CA 1
ATOM 2190 C C . VAL A 1 286 ? 1.197 -6.68 -23.047 1 91.44 286 VAL A C 1
ATOM 2192 O O . VAL A 1 286 ? 1.249 -5.898 -22.094 1 91.44 286 VAL A O 1
ATOM 2195 N N . GLN A 1 287 ? 2.162 -6.941 -23.781 1 90.88 287 GLN A N 1
ATOM 2196 C CA . GLN A 1 287 ? 3.441 -6.266 -23.594 1 90.88 287 GLN A CA 1
ATOM 2197 C C . GLN A 1 287 ? 3.299 -4.758 -23.766 1 90.88 287 GLN A C 1
ATOM 2199 O O . GLN A 1 287 ? 3.822 -3.982 -22.953 1 90.88 287 GLN A O 1
ATOM 2204 N N . ASN A 1 288 ? 2.629 -4.414 -24.828 1 93 288 ASN A N 1
ATOM 2205 C CA . ASN A 1 288 ? 2.43 -2.996 -25.109 1 93 288 ASN A CA 1
ATOM 2206 C C . ASN A 1 288 ? 1.63 -2.309 -24.016 1 93 288 ASN A C 1
ATOM 2208 O O . ASN A 1 288 ? 1.96 -1.195 -23.594 1 93 288 ASN A O 1
ATOM 2212 N N . ASN A 1 289 ? 0.602 -2.949 -23.562 1 90.31 289 ASN A N 1
ATOM 2213 C CA . ASN A 1 289 ? -0.208 -2.4 -22.469 1 90.31 289 ASN A CA 1
ATOM 2214 C C . ASN A 1 289 ? 0.608 -2.23 -21.203 1 90.31 289 ASN A C 1
ATOM 2216 O O . ASN A 1 289 ? 0.442 -1.245 -20.484 1 90.31 289 ASN A O 1
ATOM 2220 N N . THR A 1 290 ? 1.457 -3.156 -20.938 1 89.81 290 THR A N 1
ATOM 2221 C CA . THR A 1 290 ? 2.316 -3.078 -19.766 1 89.81 290 THR A CA 1
ATOM 2222 C C . THR A 1 290 ? 3.275 -1.896 -19.875 1 89.81 290 THR A C 1
ATOM 2224 O O . THR A 1 290 ? 3.518 -1.194 -18.891 1 89.81 290 THR A O 1
ATOM 2227 N N . SER A 1 291 ? 3.781 -1.663 -21.047 1 92.5 291 SER A N 1
ATOM 2228 C CA . SER A 1 291 ? 4.719 -0.564 -21.266 1 92.5 291 SER A CA 1
ATOM 2229 C C . SER A 1 291 ? 4.047 0.786 -21.031 1 92.5 291 SER A C 1
ATOM 2231 O O . SER A 1 291 ? 4.691 1.739 -20.594 1 92.5 291 SER A O 1
ATOM 2233 N N . HIS A 1 292 ? 2.754 0.853 -21.219 1 92.44 292 HIS A N 1
ATOM 2234 C CA . HIS A 1 292 ? 2.021 2.104 -21.062 1 92.44 292 HIS A CA 1
ATOM 2235 C C . HIS A 1 292 ? 1.81 2.443 -19.594 1 92.44 292 HIS A C 1
ATOM 2237 O O . HIS A 1 292 ? 1.385 3.551 -19.266 1 92.44 292 HIS A O 1
ATOM 2243 N N . MET A 1 293 ? 2.184 1.52 -18.75 1 92.44 293 MET A N 1
ATOM 2244 C CA . MET A 1 293 ? 2.078 1.764 -17.312 1 92.44 293 MET A CA 1
ATOM 2245 C C . MET A 1 293 ? 3.387 2.312 -16.75 1 92.44 293 MET A C 1
ATOM 2247 O O . MET A 1 293 ? 3.533 2.473 -15.539 1 92.44 293 MET A O 1
ATOM 2251 N N . ILE A 1 294 ? 4.301 2.521 -17.609 1 94.31 294 ILE A N 1
ATOM 2252 C CA . ILE A 1 294 ? 5.602 3.092 -17.281 1 94.31 294 ILE A CA 1
ATOM 2253 C C . ILE A 1 294 ? 5.77 4.434 -17.984 1 94.31 294 ILE A C 1
ATOM 2255 O O . ILE A 1 294 ? 5.551 4.539 -19.203 1 94.31 294 ILE A O 1
ATOM 2259 N N . ALA A 1 295 ? 6.203 5.445 -17.281 1 93.25 295 ALA A N 1
ATOM 2260 C CA . ALA A 1 295 ? 6.23 6.805 -17.812 1 93.25 295 ALA A CA 1
ATOM 2261 C C . ALA A 1 295 ? 7.031 6.871 -19.109 1 93.25 295 ALA A C 1
ATOM 2263 O O . ALA A 1 295 ? 6.602 7.5 -20.078 1 93.25 295 ALA A O 1
ATOM 2264 N N . ASN A 1 296 ? 8.227 6.242 -19.172 1 92.94 296 ASN A N 1
ATOM 2265 C CA . ASN A 1 296 ? 9.047 6.281 -20.375 1 92.94 296 ASN A CA 1
ATOM 2266 C C . ASN A 1 296 ? 8.82 5.047 -21.25 1 92.94 296 ASN A C 1
ATOM 2268 O O . ASN A 1 296 ? 9.555 4.82 -22.203 1 92.94 296 ASN A O 1
ATOM 2272 N N . ARG A 1 297 ? 7.922 4.074 -20.875 1 93.94 297 ARG A N 1
ATOM 2273 C CA . ARG A 1 297 ? 7.445 2.912 -21.625 1 93.94 297 ARG A CA 1
ATOM 2274 C C . ARG A 1 297 ? 8.555 1.879 -21.797 1 93.94 297 ARG A C 1
ATOM 2276 O O . ARG A 1 297 ? 8.484 1.036 -22.688 1 93.94 297 ARG A O 1
ATOM 2283 N N . GLU A 1 298 ? 9.57 1.949 -20.922 1 93.56 298 GLU A N 1
ATOM 2284 C CA . GLU A 1 298 ? 10.695 1.04 -21.094 1 93.56 298 GLU A CA 1
ATOM 2285 C C . GLU A 1 298 ? 10.758 0.011 -19.969 1 93.56 298 GLU A C 1
ATOM 2287 O O . GLU A 1 298 ? 10.742 0.372 -18.797 1 93.56 298 GLU A O 1
ATOM 2292 N N . PHE A 1 299 ? 10.906 -1.244 -20.375 1 93.94 299 PHE A N 1
ATOM 2293 C CA . PHE A 1 299 ? 11.172 -2.311 -19.422 1 93.94 299 PHE A CA 1
ATOM 2294 C C . PHE A 1 299 ? 12.594 -2.207 -18.875 1 93.94 299 PHE A C 1
ATOM 2296 O O . PHE A 1 299 ? 13.453 -1.573 -19.484 1 93.94 299 PHE A O 1
ATOM 2303 N N . LEU A 1 300 ? 12.836 -2.807 -17.734 1 95.19 300 LEU A N 1
ATOM 2304 C CA . LEU A 1 300 ? 14.188 -2.854 -17.188 1 95.19 300 LEU A CA 1
ATOM 2305 C C . LEU A 1 300 ? 15.031 -3.895 -17.922 1 95.19 300 LEU A C 1
ATOM 2307 O O . LEU A 1 300 ? 14.508 -4.918 -18.359 1 95.19 300 LEU A O 1
ATOM 2311 N N . SER A 1 301 ? 16.312 -3.615 -18.062 1 95.31 301 SER A N 1
ATOM 2312 C CA . SER A 1 301 ? 17.266 -4.656 -18.438 1 95.31 301 SER A CA 1
ATOM 2313 C C . SER A 1 301 ? 17.641 -5.52 -17.234 1 95.31 301 SER A C 1
ATOM 2315 O O . SER A 1 301 ? 17.422 -5.125 -16.094 1 95.31 301 SER A O 1
ATOM 2317 N N . GLN A 1 302 ? 18.141 -6.684 -17.469 1 96.06 302 GLN A N 1
ATOM 2318 C CA . GLN A 1 302 ? 18.641 -7.555 -16.406 1 96.06 302 GLN A CA 1
ATOM 2319 C C . GLN A 1 302 ? 19.766 -6.891 -15.633 1 96.06 302 GLN A C 1
ATOM 2321 O O . GLN A 1 302 ? 19.891 -7.059 -14.422 1 96.06 302 GLN A O 1
ATOM 2326 N N . GLY A 1 303 ? 20.562 -6.121 -16.344 1 96.44 303 GLY A N 1
ATOM 2327 C CA . GLY A 1 303 ? 21.641 -5.371 -15.711 1 96.44 303 GLY A CA 1
ATOM 2328 C C . GLY A 1 303 ? 21.141 -4.32 -14.734 1 96.44 303 GLY A C 1
ATOM 2329 O O . GLY A 1 303 ? 21.766 -4.09 -13.695 1 96.44 303 GLY A O 1
ATOM 2330 N N . GLN A 1 304 ? 20.031 -3.664 -15.062 1 96.19 304 GLN A N 1
ATOM 2331 C CA . GLN A 1 304 ? 19.453 -2.666 -14.164 1 96.19 304 GLN A CA 1
ATOM 2332 C C . GLN A 1 304 ? 18.906 -3.312 -12.898 1 96.19 304 GLN A C 1
ATOM 2334 O O . GLN A 1 304 ? 19.016 -2.742 -11.805 1 96.19 304 GLN A O 1
ATOM 2339 N N . VAL A 1 305 ? 18.312 -4.508 -13.047 1 96.62 305 VAL A N 1
ATOM 2340 C CA . VAL A 1 305 ? 17.875 -5.238 -11.859 1 96.62 305 VAL A CA 1
ATOM 2341 C C . VAL A 1 305 ? 19.078 -5.566 -10.977 1 96.62 305 VAL A C 1
ATOM 2343 O O . VAL A 1 305 ? 19.016 -5.426 -9.758 1 96.62 305 VAL A O 1
ATOM 2346 N N . ALA A 1 306 ? 20.172 -5.988 -11.609 1 97.81 306 ALA A N 1
ATOM 2347 C CA . ALA A 1 306 ? 21.391 -6.297 -10.883 1 97.81 306 ALA A CA 1
ATOM 2348 C C . ALA A 1 306 ? 21.891 -5.078 -10.117 1 97.81 306 ALA A C 1
ATOM 2350 O O . ALA A 1 306 ? 22.328 -5.188 -8.961 1 97.81 306 ALA A O 1
ATOM 2351 N N . GLU A 1 307 ? 21.828 -3.891 -10.766 1 96.81 307 GLU A N 1
ATOM 2352 C CA . GLU A 1 307 ? 22.234 -2.65 -10.109 1 96.81 307 GLU A CA 1
ATOM 2353 C C . GLU A 1 307 ? 21.406 -2.398 -8.859 1 96.81 307 GLU A C 1
ATOM 2355 O O . GLU A 1 307 ? 21.938 -1.996 -7.82 1 96.81 307 GLU A O 1
ATOM 2360 N N . SER A 1 308 ? 20.141 -2.598 -8.969 1 96.69 308 SER A N 1
ATOM 2361 C CA . SER A 1 308 ? 19.234 -2.414 -7.836 1 96.69 308 SER A CA 1
ATOM 2362 C C . SER A 1 308 ? 19.578 -3.359 -6.691 1 96.69 308 SER A C 1
ATOM 2364 O O . SER A 1 308 ? 19.594 -2.953 -5.527 1 96.69 308 SER A O 1
ATOM 2366 N N . VAL A 1 309 ? 19.828 -4.598 -7.012 1 98.12 309 VAL A N 1
ATOM 2367 C CA . VAL A 1 309 ? 20.109 -5.609 -6.004 1 98.12 309 VAL A CA 1
ATOM 2368 C C . VAL A 1 309 ? 21.422 -5.27 -5.289 1 98.12 309 VAL A C 1
ATOM 2370 O O . VAL A 1 309 ? 21.5 -5.336 -4.059 1 98.12 309 VAL A O 1
ATOM 2373 N N . LEU A 1 310 ? 22.5 -4.898 -6.012 1 98.19 310 LEU A N 1
ATOM 2374 C CA . LEU A 1 310 ? 23.766 -4.539 -5.391 1 98.19 310 LEU A CA 1
ATOM 2375 C C . LEU A 1 310 ? 23.609 -3.318 -4.488 1 98.19 310 LEU A C 1
ATOM 2377 O O . LEU A 1 310 ? 24.234 -3.234 -3.434 1 98.19 310 LEU A O 1
ATOM 2381 N N . ASN A 1 311 ? 22.766 -2.4 -4.965 1 97.38 311 ASN A N 1
ATOM 2382 C CA . ASN A 1 311 ? 22.5 -1.228 -4.141 1 97.38 311 ASN A CA 1
ATOM 2383 C C . ASN A 1 311 ? 21.922 -1.616 -2.787 1 97.38 311 ASN A C 1
ATOM 2385 O O . ASN A 1 311 ? 22.25 -1.021 -1.763 1 97.38 311 ASN A O 1
ATOM 2389 N N . LEU A 1 312 ? 21.062 -2.59 -2.771 1 97.62 312 LEU A N 1
ATOM 2390 C CA . LEU A 1 312 ? 20.422 -3.057 -1.543 1 97.62 312 LEU A CA 1
ATOM 2391 C C . LEU A 1 312 ? 21.406 -3.828 -0.68 1 97.62 312 LEU A C 1
ATOM 2393 O O . LEU A 1 312 ? 21.156 -4.074 0.501 1 97.62 312 LEU A O 1
ATOM 2397 N N . CYS A 1 313 ? 22.531 -4.207 -1.278 1 98.38 313 CYS A N 1
ATOM 2398 C CA . CYS A 1 313 ? 23.562 -4.938 -0.547 1 98.38 313 CYS A CA 1
ATOM 2399 C C . CYS A 1 313 ? 24.578 -3.98 0.058 1 98.38 313 CYS A C 1
ATOM 2401 O O . CYS A 1 313 ? 25.453 -4.402 0.81 1 98.38 313 CYS A O 1
ATOM 2403 N N . ASP A 1 314 ? 24.516 -2.666 -0.272 1 97.19 314 ASP A N 1
ATOM 2404 C CA . ASP A 1 314 ? 25.359 -1.668 0.364 1 97.19 314 ASP A CA 1
ATOM 2405 C C . ASP A 1 314 ? 25.141 -1.628 1.872 1 97.19 314 ASP A C 1
ATOM 2407 O O . ASP A 1 314 ? 23.984 -1.631 2.332 1 97.19 314 ASP A O 1
ATOM 2411 N N . ASP A 1 315 ? 26.188 -1.552 2.646 1 96.38 315 ASP A N 1
ATOM 2412 C CA . ASP A 1 315 ? 26.094 -1.695 4.098 1 96.38 315 ASP A CA 1
ATOM 2413 C C . ASP A 1 315 ? 25.203 -0.614 4.703 1 96.38 315 ASP A C 1
ATOM 2415 O O . ASP A 1 315 ? 24.328 -0.91 5.52 1 96.38 315 ASP A O 1
ATOM 2419 N N . GLU A 1 316 ? 25.359 0.614 4.332 1 94.81 316 GLU A N 1
ATOM 2420 C CA . GLU A 1 316 ? 24.609 1.718 4.926 1 94.81 316 GLU A CA 1
ATOM 2421 C C . GLU A 1 316 ? 23.156 1.728 4.438 1 94.81 316 GLU A C 1
ATOM 2423 O O . GLU A 1 316 ? 22.234 1.927 5.223 1 94.81 316 GLU A O 1
ATOM 2428 N N . ILE A 1 317 ? 22.953 1.447 3.121 1 96.38 317 ILE A N 1
ATOM 2429 C CA . ILE A 1 317 ? 21.609 1.447 2.541 1 96.38 317 ILE A CA 1
ATOM 2430 C C . ILE A 1 317 ? 20.797 0.29 3.119 1 96.38 317 ILE A C 1
ATOM 2432 O O . ILE A 1 317 ? 19.641 0.465 3.494 1 96.38 317 ILE A O 1
ATOM 2436 N N . ALA A 1 318 ? 21.453 -0.843 3.227 1 97 318 ALA A N 1
ATOM 2437 C CA . ALA A 1 318 ? 20.766 -2.027 3.74 1 97 318 ALA A CA 1
ATOM 2438 C C . ALA A 1 318 ? 20.281 -1.803 5.172 1 97 318 ALA A C 1
ATOM 2440 O O . ALA A 1 318 ? 19.172 -2.219 5.531 1 97 318 ALA A O 1
ATOM 2441 N N . LYS A 1 319 ? 21.094 -1.171 5.988 1 95.5 319 LYS A N 1
ATOM 2442 C CA . LYS A 1 319 ? 20.734 -0.914 7.379 1 95.5 319 LYS A CA 1
ATOM 2443 C C . LYS A 1 319 ? 19.5 -0.023 7.473 1 95.5 319 LYS A C 1
ATOM 2445 O O . LYS A 1 319 ? 18.656 -0.202 8.359 1 95.5 319 LYS A O 1
ATOM 2450 N N . ILE A 1 320 ? 19.375 0.884 6.539 1 95.44 320 ILE A N 1
ATOM 2451 C CA . ILE A 1 320 ? 18.281 1.859 6.543 1 95.44 320 ILE A CA 1
ATOM 2452 C C . ILE A 1 320 ? 17 1.199 6.062 1 95.44 320 ILE A C 1
ATOM 2454 O O . ILE A 1 320 ? 15.906 1.556 6.508 1 95.44 320 ILE A O 1
ATOM 2458 N N . LEU A 1 321 ? 17.109 0.134 5.207 1 95.81 321 LEU A N 1
ATOM 2459 C CA . LEU A 1 321 ? 15.953 -0.409 4.504 1 95.81 321 LEU A CA 1
ATOM 2460 C C . LEU A 1 321 ? 15.562 -1.771 5.066 1 95.81 321 LEU A C 1
ATOM 2462 O O . LEU A 1 321 ? 14.727 -2.471 4.492 1 95.81 321 LEU A O 1
ATOM 2466 N N . ASN A 1 322 ? 16.109 -2.156 6.25 1 96.38 322 ASN A N 1
ATOM 2467 C CA . ASN A 1 322 ? 15.898 -3.49 6.801 1 96.38 322 ASN A CA 1
ATOM 2468 C C . ASN A 1 322 ? 14.414 -3.791 6.984 1 96.38 322 ASN A C 1
ATOM 2470 O O . ASN A 1 322 ? 13.688 -3.012 7.602 1 96.38 322 ASN A O 1
ATOM 2474 N N . GLY A 1 323 ? 13.969 -4.895 6.387 1 96.12 323 GLY A N 1
ATOM 2475 C CA . GLY A 1 323 ? 12.617 -5.391 6.531 1 96.12 323 GLY A CA 1
ATOM 2476 C C . GLY A 1 323 ? 11.672 -4.879 5.453 1 96.12 323 GLY A C 1
ATOM 2477 O O . GLY A 1 323 ? 10.547 -5.359 5.332 1 96.12 323 GLY A O 1
ATOM 2478 N N . LYS A 1 324 ? 12.148 -3.979 4.586 1 95.44 324 LYS A N 1
ATOM 2479 C CA . LYS A 1 324 ? 11.25 -3.309 3.652 1 95.44 324 LYS A CA 1
ATOM 2480 C C . LYS A 1 324 ? 11.242 -4.008 2.299 1 95.44 324 LYS A C 1
ATOM 2482 O O . LYS A 1 324 ? 12.172 -4.754 1.972 1 95.44 324 LYS A O 1
ATOM 2487 N N . VAL A 1 325 ? 10.172 -3.852 1.629 1 95 325 VAL A N 1
ATOM 2488 C CA . VAL A 1 325 ? 10.062 -4.211 0.219 1 95 325 VAL A CA 1
ATOM 2489 C C . VAL A 1 325 ? 10.289 -2.979 -0.65 1 95 325 VAL A C 1
ATOM 2491 O O . VAL A 1 325 ? 9.5 -2.031 -0.616 1 95 325 VAL A O 1
ATOM 2494 N N . ILE A 1 326 ? 11.32 -2.922 -1.398 1 94.81 326 ILE A N 1
ATOM 2495 C CA . ILE A 1 326 ? 11.695 -1.749 -2.18 1 94.81 326 ILE A CA 1
ATOM 2496 C C . ILE A 1 326 ? 11.234 -1.923 -3.627 1 94.81 326 ILE A C 1
ATOM 2498 O O . ILE A 1 326 ? 11.633 -2.877 -4.301 1 94.81 326 ILE A O 1
ATOM 2502 N N . PRO A 1 327 ? 10.398 -1.013 -4.027 1 89.25 327 PRO A N 1
ATOM 2503 C CA . PRO A 1 327 ? 10.039 -1.112 -5.445 1 89.25 327 PRO A CA 1
ATOM 2504 C C . PRO A 1 327 ? 11.234 -0.915 -6.371 1 89.25 327 PRO A C 1
ATOM 2506 O O . PRO A 1 327 ? 12.039 0.003 -6.168 1 89.25 327 PRO A O 1
ATOM 2509 N N . GLY A 1 328 ? 11.461 -1.789 -7.152 1 86.88 328 GLY A N 1
ATOM 2510 C CA . GLY A 1 328 ? 12.469 -1.682 -8.195 1 86.88 328 GLY A CA 1
ATOM 2511 C C . GLY A 1 328 ? 11.867 -1.59 -9.594 1 86.88 328 GLY A C 1
ATOM 2512 O O . GLY A 1 328 ? 12.398 -2.172 -10.539 1 86.88 328 GLY A O 1
ATOM 2513 N N . ASP A 1 329 ? 10.68 -0.939 -9.477 1 79.25 329 ASP A N 1
ATOM 2514 C CA . ASP A 1 329 ? 9.914 -0.891 -10.711 1 79.25 329 ASP A CA 1
ATOM 2515 C C . ASP A 1 329 ? 9.508 0.541 -11.047 1 79.25 329 ASP A C 1
ATOM 2517 O O . ASP A 1 329 ? 9.766 1.465 -10.273 1 79.25 329 ASP A O 1
ATOM 2521 N N . ARG A 1 330 ? 9.078 0.921 -12.203 1 86.88 330 ARG A N 1
ATOM 2522 C CA . ARG A 1 330 ? 8.539 2.191 -12.672 1 86.88 330 ARG A CA 1
ATOM 2523 C C . ARG A 1 330 ? 7.094 2.031 -13.133 1 86.88 330 ARG A C 1
ATOM 2525 O O . ARG A 1 330 ? 6.594 2.84 -13.922 1 86.88 330 ARG A O 1
ATOM 2532 N N . VAL A 1 331 ? 6.48 0.956 -12.508 1 89.62 331 VAL A N 1
ATOM 2533 C CA . VAL A 1 331 ? 5.152 0.643 -13.023 1 89.62 331 VAL A CA 1
ATOM 2534 C C . VAL A 1 331 ? 4.09 1.32 -12.164 1 89.62 331 VAL A C 1
ATOM 2536 O O . VAL A 1 331 ? 4.121 1.217 -10.938 1 89.62 331 VAL A O 1
ATOM 2539 N N . PHE A 1 332 ? 3.256 1.991 -12.758 1 90.31 332 PHE A N 1
ATOM 2540 C CA . PHE A 1 332 ? 2.1 2.572 -12.086 1 90.31 332 PHE A CA 1
ATOM 2541 C C . PHE A 1 332 ? 0.819 1.859 -12.5 1 90.31 332 PHE A C 1
ATOM 2543 O O . PHE A 1 332 ? 0.134 2.291 -13.43 1 90.31 332 PHE A O 1
ATOM 2550 N N . TYR A 1 333 ? 0.532 0.853 -11.719 1 85.38 333 TYR A N 1
ATOM 2551 C CA . TYR A 1 333 ? -0.63 0.002 -11.953 1 85.38 333 TYR A CA 1
ATOM 2552 C C . TYR A 1 333 ? -1.884 0.611 -11.336 1 85.38 333 TYR A C 1
ATOM 2554 O O . TYR A 1 333 ? -1.878 1.014 -10.164 1 85.38 333 TYR A O 1
ATOM 2562 N N . PRO A 1 334 ? -2.926 0.755 -12.156 1 82.5 334 PRO A N 1
ATOM 2563 C CA . PRO A 1 334 ? -4.172 1.225 -11.539 1 82.5 334 PRO A CA 1
ATOM 2564 C C . PRO A 1 334 ? -4.781 0.199 -10.586 1 82.5 334 PRO A C 1
ATOM 2566 O O . PRO A 1 334 ? -5.199 -0.878 -11.023 1 82.5 334 PRO A O 1
ATOM 2569 N N . VAL A 1 335 ? -4.789 0.465 -9.328 1 82.81 335 VAL A N 1
ATOM 2570 C CA . VAL A 1 335 ? -5.207 -0.507 -8.32 1 82.81 335 VAL A CA 1
ATOM 2571 C C . VAL A 1 335 ? -6.566 -0.109 -7.75 1 82.81 335 VAL A C 1
ATOM 2573 O O . VAL A 1 335 ? -6.82 1.071 -7.5 1 82.81 335 VAL A O 1
ATOM 2576 N N . LYS A 1 336 ? -7.461 -1.078 -7.66 1 89 336 LYS A N 1
ATOM 2577 C CA . LYS A 1 336 ? -8.727 -0.929 -6.938 1 89 336 LYS A CA 1
ATOM 2578 C C . LYS A 1 336 ? -8.617 -1.495 -5.527 1 89 336 LYS A C 1
ATOM 2580 O O . LYS A 1 336 ? -7.73 -2.297 -5.238 1 89 336 LYS A O 1
ATOM 2585 N N . PRO A 1 337 ? -9.453 -0.983 -4.629 1 92.5 337 PRO A N 1
ATOM 2586 C CA . PRO A 1 337 ? -9.453 -1.598 -3.301 1 92.5 337 PRO A CA 1
ATOM 2587 C C . PRO A 1 337 ? -10.031 -3.01 -3.305 1 92.5 337 PRO A C 1
ATOM 2589 O O . PRO A 1 337 ? -11.195 -3.207 -3.682 1 92.5 337 PRO A O 1
ATOM 2592 N N . HIS A 1 338 ? -9.266 -3.975 -2.941 1 95 338 HIS A N 1
ATOM 2593 C CA . HIS A 1 338 ? -9.711 -5.363 -2.896 1 95 338 HIS A CA 1
ATOM 2594 C C . HIS A 1 338 ? -9.898 -5.836 -1.46 1 95 338 HIS A C 1
ATOM 2596 O O . HIS A 1 338 ? -10.469 -6.902 -1.224 1 95 338 HIS A O 1
ATOM 2602 N N . ILE A 1 339 ? -9.438 -5.039 -0.47 1 95.19 339 ILE A N 1
ATOM 2603 C CA . ILE A 1 339 ? -9.492 -5.418 0.938 1 95.19 339 ILE A CA 1
ATOM 2604 C C . ILE A 1 339 ? -10.391 -4.441 1.7 1 95.19 339 ILE A C 1
ATOM 2606 O O . ILE A 1 339 ? -10.18 -3.227 1.643 1 95.19 339 ILE A O 1
ATOM 2610 N N . GLY A 1 340 ? -11.406 -4.945 2.389 1 92.81 340 GLY A N 1
ATOM 2611 C CA . GLY A 1 340 ? -12.305 -4.141 3.201 1 92.81 340 GLY A CA 1
ATOM 2612 C C . GLY A 1 340 ? -12.352 -4.578 4.652 1 92.81 340 GLY A C 1
ATOM 2613 O O . GLY A 1 340 ? -11.633 -5.496 5.051 1 92.81 340 GLY A O 1
ATOM 2614 N N . THR A 1 341 ? -13.039 -3.863 5.477 1 90.31 341 THR A N 1
ATOM 2615 C CA . THR A 1 341 ? -13.258 -4.199 6.879 1 90.31 341 THR A CA 1
ATOM 2616 C C . THR A 1 341 ? -14.664 -4.77 7.082 1 90.31 341 THR A C 1
ATOM 2618 O O . THR A 1 341 ? -14.844 -5.988 7.098 1 90.31 341 THR A O 1
ATOM 2621 N N . THR A 1 342 ? -15.656 -3.844 7.027 1 77.81 342 THR A N 1
ATOM 2622 C CA . THR A 1 342 ? -17.047 -4.25 7.234 1 77.81 342 THR A CA 1
ATOM 2623 C C . THR A 1 342 ? -17.703 -4.598 5.906 1 77.81 342 THR A C 1
ATOM 2625 O O . THR A 1 342 ? -17.672 -3.807 4.961 1 77.81 342 THR A O 1
ATOM 2628 N N . THR A 1 343 ? -18.281 -5.77 5.918 1 78.19 343 THR A N 1
ATOM 2629 C CA . THR A 1 343 ? -18.984 -6.188 4.711 1 78.19 343 THR A CA 1
ATOM 2630 C C . THR A 1 343 ? -20.297 -5.414 4.547 1 78.19 343 THR A C 1
ATOM 2632 O O . THR A 1 343 ? -20.922 -5.023 5.539 1 78.19 343 THR A O 1
ATOM 2635 N N . PRO A 1 344 ? -20.625 -5.168 3.357 1 74.38 344 PRO A N 1
ATOM 2636 C CA . PRO A 1 344 ? -21.938 -4.535 3.131 1 74.38 344 PRO A CA 1
ATOM 2637 C C . PRO A 1 344 ? -23.094 -5.328 3.74 1 74.38 344 PRO A C 1
ATOM 2639 O O . PRO A 1 344 ? -23.094 -6.562 3.689 1 74.38 344 PRO A O 1
ATOM 2642 N N . GLY A 1 345 ? -23.938 -4.688 4.426 1 77.81 345 GLY A N 1
ATOM 2643 C CA . GLY A 1 345 ? -25.094 -5.336 5.023 1 77.81 345 GLY A CA 1
ATOM 2644 C C . GLY A 1 345 ? -26.078 -5.863 3.996 1 77.81 345 GLY A C 1
ATOM 2645 O O . GLY A 1 345 ? -26.297 -5.23 2.961 1 77.81 345 GLY A O 1
ATOM 2646 N N . VAL A 1 346 ? -26.531 -7.145 4.301 1 81 346 VAL A N 1
ATOM 2647 C CA . VAL A 1 346 ? -27.547 -7.742 3.455 1 81 346 VAL A CA 1
ATOM 2648 C C . VAL A 1 346 ? -28.656 -8.344 4.324 1 81 346 VAL A C 1
ATOM 2650 O O . VAL A 1 346 ? -28.469 -8.523 5.531 1 81 346 VAL A O 1
ATOM 2653 N N . HIS A 1 347 ? -29.766 -8.523 3.676 1 83.69 347 HIS A N 1
ATOM 2654 C CA . HIS A 1 347 ? -30.812 -9.289 4.363 1 83.69 347 HIS A CA 1
ATOM 2655 C C . HIS A 1 347 ? -30.328 -10.695 4.688 1 83.69 347 HIS A C 1
ATOM 2657 O O . HIS A 1 347 ? -29.578 -11.305 3.908 1 83.69 347 HIS A O 1
ATOM 2663 N N . GLN A 1 348 ? -30.812 -11.164 5.809 1 88.25 348 GLN A N 1
ATOM 2664 C CA . GLN A 1 348 ? -30.484 -12.531 6.184 1 88.25 348 GLN A CA 1
ATOM 2665 C C . GLN A 1 348 ? -30.906 -13.516 5.102 1 88.25 348 GLN A C 1
ATOM 2667 O O . GLN A 1 348 ? -32.094 -13.617 4.773 1 88.25 348 GLN A O 1
ATOM 2672 N N . PRO A 1 349 ? -29.859 -14.227 4.641 1 89.75 349 PRO A N 1
ATOM 2673 C CA . PRO A 1 349 ? -30.219 -15.203 3.611 1 89.75 349 PRO A CA 1
ATOM 2674 C C . PRO A 1 349 ? -31.047 -16.359 4.16 1 89.75 349 PRO A C 1
ATOM 2676 O O . PRO A 1 349 ? -30.844 -16.781 5.301 1 89.75 349 PRO A O 1
ATOM 2679 N N . ASP A 1 350 ? -31.969 -16.844 3.354 1 92.75 350 ASP A N 1
ATOM 2680 C CA . ASP A 1 350 ? -32.688 -18.094 3.625 1 92.75 350 ASP A CA 1
ATOM 2681 C C . ASP A 1 350 ? -31.906 -19.297 3.078 1 92.75 350 ASP A C 1
ATOM 2683 O O . ASP A 1 350 ? -31.812 -19.469 1.862 1 92.75 350 ASP A O 1
ATOM 2687 N N . PHE A 1 351 ? -31.5 -20.188 3.99 1 95.69 351 PHE A N 1
ATOM 2688 C CA . PHE A 1 351 ? -30.656 -21.297 3.568 1 95.69 351 PHE A CA 1
ATOM 2689 C C . PHE A 1 351 ? -31.484 -22.562 3.389 1 95.69 351 PHE A C 1
ATOM 2691 O O . PHE A 1 351 ? -30.922 -23.656 3.273 1 95.69 351 PHE A O 1
ATOM 2698 N N . THR A 1 352 ? -32.75 -22.391 3.414 1 94.94 352 THR A N 1
ATOM 2699 C CA . THR A 1 352 ? -33.625 -23.562 3.301 1 94.94 352 THR A CA 1
ATOM 2700 C C . THR A 1 352 ? -33.281 -24.344 2.031 1 94.94 352 THR A C 1
ATOM 2702 O O . THR A 1 352 ? -33.281 -23.781 0.937 1 94.94 352 THR A O 1
ATOM 2705 N N . GLY A 1 353 ? -33.062 -25.625 2.258 1 92.75 353 GLY A N 1
ATOM 2706 C CA . GLY A 1 353 ? -32.781 -26.516 1.138 1 92.75 353 GLY A CA 1
ATOM 2707 C C . GLY A 1 353 ? -31.359 -26.422 0.632 1 92.75 353 GLY A C 1
ATOM 2708 O O . GLY A 1 353 ? -31 -27.078 -0.355 1 92.75 353 GLY A O 1
ATOM 2709 N N . LYS A 1 354 ? -30.531 -25.672 1.31 1 95.69 354 LYS A N 1
ATOM 2710 C CA . LYS A 1 354 ? -29.156 -25.484 0.889 1 95.69 354 LYS A CA 1
ATOM 2711 C C . LYS A 1 354 ? -28.188 -26.109 1.896 1 95.69 354 LYS A C 1
ATOM 2713 O O . LYS A 1 354 ? -28.5 -26.219 3.082 1 95.69 354 LYS A O 1
ATOM 2718 N N . THR A 1 355 ? -27.094 -26.516 1.375 1 97.81 355 THR A N 1
ATOM 2719 C CA . THR A 1 355 ? -26.047 -27.125 2.197 1 97.81 355 THR A CA 1
ATOM 2720 C C . THR A 1 355 ? -24.797 -26.25 2.191 1 97.81 355 THR A C 1
ATOM 2722 O O . THR A 1 355 ? -24.375 -25.766 1.141 1 97.81 355 THR A O 1
ATOM 2725 N N . VAL A 1 356 ? -24.25 -26.016 3.344 1 98.75 356 VAL A N 1
ATOM 2726 C CA . VAL A 1 356 ? -22.938 -25.391 3.469 1 98.75 356 VAL A CA 1
ATOM 2727 C C . VAL A 1 356 ? -21.938 -26.391 4.035 1 98.75 356 VAL A C 1
ATOM 2729 O O . VAL A 1 356 ? -22.172 -26.984 5.09 1 98.75 356 VAL A O 1
ATOM 2732 N N . VAL A 1 357 ? -20.891 -26.609 3.346 1 98.81 357 VAL A N 1
ATOM 2733 C CA . VAL A 1 357 ? -19.859 -27.562 3.756 1 98.81 357 VAL A CA 1
ATOM 2734 C C . VAL A 1 357 ? -18.703 -26.812 4.426 1 98.81 357 VAL A C 1
ATOM 2736 O O . VAL A 1 357 ? -18.266 -25.781 3.941 1 98.81 357 VAL A O 1
ATOM 2739 N N . PHE A 1 358 ? -18.281 -27.328 5.535 1 98.81 358 PHE A N 1
ATOM 2740 C CA . PHE A 1 358 ? -17.094 -26.828 6.223 1 98.81 358 PHE A CA 1
ATOM 2741 C C . PHE A 1 358 ? -15.922 -27.781 6.043 1 98.81 358 PHE A C 1
ATOM 2743 O O . PHE A 1 358 ? -16.062 -28.984 6.258 1 98.81 358 PHE A O 1
ATOM 2750 N N . THR A 1 359 ? -14.812 -27.328 5.578 1 98.88 359 THR A N 1
ATOM 2751 C CA . THR A 1 359 ? -13.531 -28.016 5.734 1 98.88 359 THR A CA 1
ATOM 2752 C C . THR A 1 359 ? -12.68 -27.344 6.797 1 98.88 359 THR A C 1
ATOM 2754 O O . THR A 1 359 ? -12.516 -26.125 6.777 1 98.88 359 THR A O 1
ATOM 2757 N N . ILE A 1 360 ? -12.18 -28.125 7.777 1 98.81 360 ILE A N 1
ATOM 2758 C CA . ILE A 1 360 ? -11.695 -27.516 9.016 1 98.81 360 ILE A CA 1
ATOM 2759 C C . ILE A 1 360 ? -10.32 -28.094 9.359 1 98.81 360 ILE A C 1
ATOM 2761 O O . ILE A 1 360 ? -10.156 -29.312 9.469 1 98.81 360 ILE A O 1
ATOM 2765 N N . ASP A 1 361 ? -9.336 -27.219 9.461 1 98.62 361 ASP A N 1
ATOM 2766 C CA . ASP A 1 361 ? -8.047 -27.562 10.062 1 98.62 361 ASP A CA 1
ATOM 2767 C C . ASP A 1 361 ? -7.793 -26.75 11.32 1 98.62 361 ASP A C 1
ATOM 2769 O O . ASP A 1 361 ? -6.898 -25.906 11.352 1 98.62 361 ASP A O 1
ATOM 2773 N N . ALA A 1 362 ? -8.477 -27.125 12.406 1 98.5 362 ALA A N 1
ATOM 2774 C CA . ALA A 1 362 ? -8.484 -26.359 13.648 1 98.5 362 ALA A CA 1
ATOM 2775 C C . ALA A 1 362 ? -7.164 -26.5 14.398 1 98.5 362 ALA A C 1
ATOM 2777 O O . ALA A 1 362 ? -6.574 -27.594 14.414 1 98.5 362 ALA A O 1
ATOM 2778 N N . THR A 1 363 ? -6.719 -25.406 14.984 1 98.19 363 THR A N 1
ATOM 2779 C CA . THR A 1 363 ? -5.496 -25.406 15.789 1 98.19 363 THR A CA 1
ATOM 2780 C C . THR A 1 363 ? -5.824 -25.5 17.266 1 98.19 363 THR A C 1
ATOM 2782 O O . THR A 1 363 ? -5.156 -26.219 18.016 1 98.19 363 THR A O 1
ATOM 2785 N N . ASP A 1 364 ? -6.797 -24.797 17.75 1 97.06 364 ASP A N 1
ATOM 2786 C CA . ASP A 1 364 ? -7.148 -24.797 19.156 1 97.06 364 ASP A CA 1
ATOM 2787 C C . ASP A 1 364 ? -8.656 -24.656 19.359 1 97.06 364 ASP A C 1
ATOM 2789 O O . ASP A 1 364 ? -9.422 -24.75 18.391 1 97.06 364 ASP A O 1
ATOM 2793 N N . LYS A 1 365 ? -9.102 -24.484 20.516 1 97.38 365 LYS A N 1
ATOM 2794 C CA . LYS A 1 365 ? -10.516 -24.516 20.891 1 97.38 365 LYS A CA 1
ATOM 2795 C C . LYS A 1 365 ? -11.281 -23.359 20.266 1 97.38 365 LYS A C 1
ATOM 2797 O O . LYS A 1 365 ? -12.445 -23.5 19.906 1 97.38 365 LYS A O 1
ATOM 2802 N N . THR A 1 366 ? -10.641 -22.203 20.109 1 97 366 THR A N 1
ATOM 2803 C CA . THR A 1 366 ? -11.312 -21.031 19.531 1 97 366 THR A CA 1
ATOM 2804 C C . THR A 1 366 ? -11.703 -21.297 18.078 1 97 366 THR A C 1
ATOM 2806 O O . THR A 1 366 ? -12.719 -20.797 17.609 1 97 366 THR A O 1
ATOM 2809 N N . ASP A 1 367 ? -10.945 -22.125 17.344 1 98.12 367 ASP A N 1
ATOM 2810 C CA . ASP A 1 367 ? -11.289 -22.516 15.984 1 98.12 367 ASP A CA 1
ATOM 2811 C C . ASP A 1 367 ? -12.555 -23.375 15.969 1 98.12 367 ASP A C 1
ATOM 2813 O O . ASP A 1 367 ? -13.422 -23.188 15.117 1 98.12 367 ASP A O 1
ATOM 2817 N N . ALA A 1 368 ? -12.578 -24.312 16.891 1 98.38 368 ALA A N 1
ATOM 2818 C CA . ALA A 1 368 ? -13.742 -25.188 16.969 1 98.38 368 ALA A CA 1
ATOM 2819 C C . ALA A 1 368 ? -15 -24.406 17.344 1 98.38 368 ALA A C 1
ATOM 2821 O O . ALA A 1 368 ? -16.078 -24.688 16.812 1 98.38 368 ALA A O 1
ATOM 2822 N N . GLN A 1 369 ? -14.844 -23.484 18.25 1 98.44 369 GLN A N 1
ATOM 2823 C CA . GLN A 1 369 ? -15.953 -22.625 18.641 1 98.44 369 GLN A CA 1
ATOM 2824 C C . GLN A 1 369 ? -16.438 -21.766 17.469 1 98.44 369 GLN A C 1
ATOM 2826 O O . GLN A 1 369 ? -17.625 -21.5 17.344 1 98.44 369 GLN A O 1
ATOM 2831 N N . ARG A 1 370 ? -15.555 -21.328 16.672 1 98.62 370 ARG A N 1
ATOM 2832 C CA . ARG A 1 370 ? -15.914 -20.594 15.469 1 98.62 370 ARG A CA 1
ATOM 2833 C C . ARG A 1 370 ? -16.734 -21.453 14.516 1 98.62 370 ARG A C 1
ATOM 2835 O O . ARG A 1 370 ? -17.734 -21 13.953 1 98.62 370 ARG A O 1
ATOM 2842 N N . VAL A 1 371 ? -16.281 -22.719 14.312 1 98.75 371 VAL A N 1
ATOM 2843 C CA . VAL A 1 371 ? -17.031 -23.656 13.484 1 98.75 371 VAL A CA 1
ATOM 2844 C C . VAL A 1 371 ? -18.453 -23.812 14.031 1 98.75 371 VAL A C 1
ATOM 2846 O O . VAL A 1 371 ? -19.422 -23.766 13.281 1 98.75 371 VAL A O 1
ATOM 2849 N N . GLU A 1 372 ? -18.531 -24.016 15.352 1 98.75 372 GLU A N 1
ATOM 2850 C CA . GLU A 1 372 ? -19.828 -24.172 15.992 1 98.75 372 GLU A CA 1
ATOM 2851 C C . GLU A 1 372 ? -20.719 -22.969 15.742 1 98.75 372 GLU A C 1
ATOM 2853 O O . GLU A 1 372 ? -21.891 -23.109 15.375 1 98.75 372 GLU A O 1
ATOM 2858 N N . PHE A 1 373 ? -20.156 -21.797 15.922 1 98.75 373 PHE A N 1
ATOM 2859 C CA . PHE A 1 373 ? -20.938 -20.578 15.758 1 98.75 373 PHE A CA 1
ATOM 2860 C C . PHE A 1 373 ? -21.453 -20.453 14.328 1 98.75 373 PHE A C 1
ATOM 2862 O O . PHE A 1 373 ? -22.641 -20.172 14.109 1 98.75 373 PHE A O 1
ATOM 2869 N N . LEU A 1 374 ? -20.625 -20.609 13.344 1 98.75 374 LEU A N 1
ATOM 2870 C CA . LEU A 1 374 ? -20.969 -20.422 11.938 1 98.75 374 LEU A CA 1
ATOM 2871 C C . LEU A 1 374 ? -21.938 -21.516 11.477 1 98.75 374 LEU A C 1
ATOM 2873 O O . LEU A 1 374 ? -22.875 -21.234 10.727 1 98.75 374 LEU A O 1
ATOM 2877 N N . ALA A 1 375 ? -21.672 -22.766 11.898 1 98.69 375 ALA A N 1
ATOM 2878 C CA . ALA A 1 375 ? -22.578 -23.875 11.555 1 98.69 375 ALA A CA 1
ATOM 2879 C C . ALA A 1 375 ? -23.969 -23.641 12.133 1 98.69 375 ALA A C 1
ATOM 2881 O O . ALA A 1 375 ? -24.969 -23.891 11.461 1 98.69 375 ALA A O 1
ATOM 2882 N N . GLN A 1 376 ? -24.031 -23.203 13.406 1 98.44 376 GLN A N 1
ATOM 2883 C CA . GLN A 1 376 ? -25.312 -22.891 14.039 1 98.44 376 GLN A CA 1
ATOM 2884 C C . GLN A 1 376 ? -26.031 -21.766 13.305 1 98.44 376 GLN A C 1
ATOM 2886 O O . GLN A 1 376 ? -27.266 -21.781 13.18 1 98.44 376 GLN A O 1
ATOM 2891 N N . HIS A 1 377 ? -25.266 -20.766 12.867 1 98.31 377 HIS A N 1
ATOM 2892 C CA . HIS A 1 377 ? -25.844 -19.688 12.094 1 98.31 377 HIS A CA 1
ATOM 2893 C C . HIS A 1 377 ? -26.547 -20.203 10.844 1 98.31 377 HIS A C 1
ATOM 2895 O O . HIS A 1 377 ? -27.656 -19.781 10.531 1 98.31 377 HIS A O 1
ATOM 2901 N N . ILE A 1 378 ? -25.953 -21.156 10.133 1 98.19 378 ILE A N 1
ATOM 2902 C CA . ILE A 1 378 ? -26.5 -21.734 8.914 1 98.19 378 ILE A CA 1
ATOM 2903 C C . ILE A 1 378 ? -27.766 -22.547 9.258 1 98.19 378 ILE A C 1
ATOM 2905 O O . ILE A 1 378 ? -28.797 -22.375 8.625 1 98.19 378 ILE A O 1
ATOM 2909 N N . GLU A 1 379 ? -27.734 -23.359 10.289 1 97.75 379 GLU A N 1
ATOM 2910 C CA . GLU A 1 379 ? -28.844 -24.25 10.656 1 97.75 379 GLU A CA 1
ATOM 2911 C C . GLU A 1 379 ? -30.016 -23.453 11.203 1 97.75 379 GLU A C 1
ATOM 2913 O O . GLU A 1 379 ? -31.172 -23.766 10.898 1 97.75 379 GLU A O 1
ATOM 2918 N N . LYS A 1 380 ? -29.688 -22.422 11.977 1 97.44 380 LYS A N 1
ATOM 2919 C CA . LYS A 1 380 ? -30.734 -21.578 12.539 1 97.44 380 LYS A CA 1
ATOM 2920 C C . LYS A 1 380 ? -31.516 -20.875 11.438 1 97.44 380 LYS A C 1
ATOM 2922 O O . LYS A 1 380 ? -32.688 -20.484 11.641 1 97.44 380 LYS A O 1
ATOM 2927 N N . ASN A 1 381 ? -30.891 -20.766 10.328 1 97.5 381 ASN A N 1
ATOM 2928 C CA . ASN A 1 381 ? -31.531 -20.062 9.227 1 97.5 381 ASN A CA 1
ATOM 2929 C C . ASN A 1 381 ? -31.938 -21.031 8.109 1 97.5 381 ASN A C 1
ATOM 2931 O O . ASN A 1 381 ? -32.031 -20.641 6.945 1 97.5 381 ASN A O 1
ATOM 2935 N N . GLY A 1 382 ? -32.062 -22.328 8.398 1 96.94 382 GLY A N 1
ATOM 2936 C CA . GLY A 1 382 ? -32.75 -23.281 7.555 1 96.94 382 GLY A CA 1
ATOM 2937 C C . GLY A 1 382 ? -31.797 -24.172 6.773 1 96.94 382 GLY A C 1
ATOM 2938 O O . GLY A 1 382 ? -32.219 -25.125 6.105 1 96.94 382 GLY A O 1
ATOM 2939 N N . GLY A 1 383 ? -30.5 -23.953 6.844 1 97.81 383 GLY A N 1
ATOM 2940 C CA . GLY A 1 383 ? -29.547 -24.688 6.043 1 97.81 383 GLY A CA 1
ATOM 2941 C C . GLY A 1 383 ? -29.094 -25.984 6.703 1 97.81 383 GLY A C 1
ATOM 2942 O O . GLY A 1 383 ? -29.453 -26.25 7.852 1 97.81 383 GLY A O 1
ATOM 2943 N N . LYS A 1 384 ? -28.422 -26.734 5.969 1 98 384 LYS A N 1
ATOM 2944 C CA . LYS A 1 384 ? -27.75 -27.938 6.461 1 98 384 LYS A CA 1
ATOM 2945 C C . LYS A 1 384 ? -26.234 -27.797 6.422 1 98 384 LYS A C 1
ATOM 2947 O O . LYS A 1 384 ? -25.703 -27.031 5.617 1 98 384 LYS A O 1
ATOM 2952 N N . VAL A 1 385 ? -25.609 -28.578 7.316 1 98.19 385 VAL A N 1
ATOM 2953 C CA . VAL A 1 385 ? -24.172 -28.422 7.434 1 98.19 385 VAL A CA 1
ATOM 2954 C C . VAL A 1 385 ? -23.5 -29.797 7.387 1 98.19 385 VAL A C 1
ATOM 2956 O O . VAL A 1 385 ? -24.016 -30.766 7.934 1 98.19 385 VAL A O 1
ATOM 2959 N N . ALA A 1 386 ? -22.438 -29.859 6.699 1 98.31 386 ALA A N 1
ATOM 2960 C CA . ALA A 1 386 ? -21.5 -30.984 6.742 1 98.31 386 ALA A CA 1
ATOM 2961 C C . ALA A 1 386 ? -20.094 -30.516 7.086 1 98.31 386 ALA A C 1
ATOM 2963 O O . ALA A 1 386 ? -19.594 -29.531 6.508 1 98.31 386 ALA A O 1
ATOM 2964 N N . CYS A 1 387 ? -19.484 -31.172 8.039 1 98.56 387 CYS A N 1
ATOM 2965 C CA . CYS A 1 387 ? -18.156 -30.797 8.477 1 98.56 387 CYS A CA 1
ATOM 2966 C C . CYS A 1 387 ? -17.141 -31.875 8.117 1 98.56 387 CYS A C 1
ATOM 2968 O O . CYS A 1 387 ? -17.234 -33 8.578 1 98.56 387 CYS A O 1
ATOM 2970 N N . PHE A 1 388 ? -16.172 -31.516 7.309 1 98.75 388 PHE A N 1
ATOM 2971 C CA . PHE A 1 388 ? -15.031 -32.375 7.012 1 98.75 388 PHE A CA 1
ATOM 2972 C C . PHE A 1 388 ? -13.789 -31.891 7.75 1 98.75 388 PHE A C 1
ATOM 2974 O O . PHE A 1 388 ? -13.195 -30.875 7.379 1 98.75 388 PHE A O 1
ATOM 2981 N N . ILE A 1 389 ? -13.375 -32.625 8.742 1 98.69 389 ILE A N 1
ATOM 2982 C CA . ILE A 1 389 ? -12.336 -32.219 9.68 1 98.69 389 ILE A CA 1
ATOM 2983 C C . ILE A 1 389 ? -11 -32.844 9.281 1 98.69 389 ILE A C 1
ATOM 2985 O O . ILE A 1 389 ? -10.914 -34.062 9.086 1 98.69 389 ILE A O 1
ATOM 2989 N N . SER A 1 390 ? -9.992 -31.984 9.141 1 98.25 390 SER A N 1
ATOM 2990 C CA . SER A 1 390 ? -8.648 -32.469 8.805 1 98.25 390 SER A CA 1
ATOM 2991 C C . SER A 1 390 ? -8.172 -33.5 9.812 1 98.25 390 SER A C 1
ATOM 2993 O O . SER A 1 390 ? -8.398 -33.344 11.016 1 98.25 390 SER A O 1
ATOM 2995 N N . GLN A 1 391 ? -7.398 -34.438 9.375 1 96.06 391 GLN A N 1
ATOM 2996 C CA . GLN A 1 391 ? -6.793 -35.469 10.234 1 96.06 391 GLN A CA 1
ATOM 2997 C C . GLN A 1 391 ? -5.77 -34.844 11.18 1 96.06 391 GLN A C 1
ATOM 2999 O O . GLN A 1 391 ? -5.465 -35.438 12.227 1 96.06 391 GLN A O 1
ATOM 3004 N N . SER A 1 392 ? -5.27 -33.656 10.789 1 95.19 392 SER A N 1
ATOM 3005 C CA . SER A 1 392 ? -4.238 -33 11.578 1 95.19 392 SER A CA 1
ATOM 3006 C C . SER A 1 392 ? -4.844 -32.25 12.742 1 95.19 392 SER A C 1
ATOM 3008 O O . SER A 1 392 ? -4.129 -31.797 13.648 1 95.19 392 SER A O 1
ATOM 3010 N N . THR A 1 393 ? -6.168 -32.031 12.766 1 97.94 393 THR A N 1
ATOM 3011 C CA . THR A 1 393 ? -6.848 -31.375 13.875 1 97.94 393 THR A CA 1
ATOM 3012 C C . THR A 1 393 ? -6.746 -32.219 15.148 1 97.94 393 THR A C 1
ATOM 3014 O O . THR A 1 393 ? -6.93 -33.438 15.102 1 97.94 393 THR A O 1
ATOM 3017 N N . PRO A 1 394 ? -6.445 -31.641 16.297 1 97.69 394 PRO A N 1
ATOM 3018 C CA . PRO A 1 394 ? -6.379 -32.406 17.547 1 97.69 394 PRO A CA 1
ATOM 3019 C C . PRO A 1 394 ? -7.652 -33.188 17.812 1 97.69 394 PRO A C 1
ATOM 3021 O O . PRO A 1 394 ? -8.758 -32.719 17.547 1 97.69 394 PRO A O 1
ATOM 3024 N N . THR A 1 395 ? -7.473 -34.344 18.406 1 97.88 395 THR A N 1
ATOM 3025 C CA . THR A 1 395 ? -8.547 -35.312 18.594 1 97.88 395 THR A CA 1
ATOM 3026 C C . THR A 1 395 ? -9.672 -34.688 19.422 1 97.88 395 THR A C 1
ATOM 3028 O O . THR A 1 395 ? -10.852 -34.906 19.141 1 97.88 395 THR A O 1
ATOM 3031 N N . GLU A 1 396 ? -9.297 -33.969 20.406 1 98.19 396 GLU A N 1
ATOM 3032 C CA . GLU A 1 396 ? -10.305 -33.344 21.281 1 98.19 396 GLU A CA 1
ATOM 3033 C C . GLU A 1 396 ? -11.195 -32.375 20.484 1 98.19 396 GLU A C 1
ATOM 3035 O O . GLU A 1 396 ? -12.398 -32.281 20.766 1 98.19 396 GLU A O 1
ATOM 3040 N N . LEU A 1 397 ? -10.656 -31.688 19.531 1 98.5 397 LEU A N 1
ATOM 3041 C CA . LEU A 1 397 ? -11.406 -30.734 18.719 1 98.5 397 LEU A CA 1
ATOM 3042 C C . LEU A 1 397 ? -12.25 -31.469 17.672 1 98.5 397 LEU A C 1
ATOM 3044 O O . LEU A 1 397 ? -13.352 -31.047 17.344 1 98.5 397 LEU A O 1
ATOM 3048 N N . GLN A 1 398 ? -11.734 -32.594 17.125 1 98.31 398 GLN A N 1
ATOM 3049 C CA . GLN A 1 398 ? -12.523 -33.438 16.25 1 98.31 398 GLN A CA 1
ATOM 3050 C C . GLN A 1 398 ? -13.805 -33.906 16.922 1 98.31 398 GLN A C 1
ATOM 3052 O O . GLN A 1 398 ? -14.891 -33.812 16.359 1 98.31 398 GLN A O 1
ATOM 3057 N N . GLU A 1 399 ? -13.617 -34.344 18.156 1 98.12 399 GLU A N 1
ATOM 3058 C CA . GLU A 1 399 ? -14.742 -34.875 18.922 1 98.12 399 GLU A CA 1
ATOM 3059 C C . GLU A 1 399 ? -15.742 -33.75 19.25 1 98.12 399 GLU A C 1
ATOM 3061 O O . GLU A 1 399 ? -16.953 -33.969 19.219 1 98.12 399 GLU A O 1
ATOM 3066 N N . TYR A 1 400 ? -15.164 -32.625 19.562 1 98.31 400 TYR A N 1
ATOM 3067 C CA . TYR A 1 400 ? -16.016 -31.484 19.875 1 98.31 400 TYR A CA 1
ATOM 3068 C C . TYR A 1 400 ? -16.938 -31.156 18.703 1 98.31 400 TYR A C 1
ATOM 3070 O O . TYR A 1 400 ? -18.141 -30.984 18.891 1 98.31 400 TYR A O 1
ATOM 3078 N N . ILE A 1 401 ? -16.438 -31.094 17.5 1 98.25 401 ILE A N 1
ATOM 3079 C CA . ILE A 1 401 ? -17.188 -30.719 16.312 1 98.25 401 ILE A CA 1
ATOM 3080 C C . ILE A 1 401 ? -18.125 -31.859 15.914 1 98.25 401 ILE A C 1
ATOM 3082 O O . ILE A 1 401 ? -19.297 -31.641 15.617 1 98.25 401 ILE A O 1
ATOM 3086 N N . SER A 1 402 ? -17.609 -33.125 15.977 1 97.44 402 SER A N 1
ATOM 3087 C CA . SER A 1 402 ? -18.359 -34.281 15.555 1 97.44 402 SER A CA 1
ATOM 3088 C C . SER A 1 402 ? -19.547 -34.562 16.484 1 97.44 402 SER A C 1
ATOM 3090 O O . SER A 1 402 ? -20.531 -35.188 16.094 1 97.44 402 SER A O 1
ATOM 3092 N N . GLY A 1 403 ? -19.391 -34.156 17.703 1 97.38 403 GLY A N 1
ATOM 3093 C CA . GLY A 1 403 ? -20.484 -34.312 18.656 1 97.38 403 GLY A CA 1
ATOM 3094 C C . GLY A 1 403 ? -21.656 -33.406 18.406 1 97.38 403 GLY A C 1
ATOM 3095 O O . GLY A 1 403 ? -22.75 -33.625 18.922 1 97.38 403 GLY A O 1
ATOM 3096 N N . LYS A 1 404 ? -21.5 -32.469 17.516 1 97 404 LYS A N 1
ATOM 3097 C CA . LYS A 1 404 ? -22.516 -31.438 17.375 1 97 404 LYS A CA 1
ATOM 3098 C C . LYS A 1 404 ? -23.094 -31.406 15.953 1 97 404 LYS A C 1
ATOM 3100 O O . LYS A 1 404 ? -24.219 -30.984 15.75 1 97 404 LYS A O 1
ATOM 3105 N N . PHE A 1 405 ? -22.234 -31.797 15.008 1 97 405 PHE A N 1
ATOM 3106 C CA . PHE A 1 405 ? -22.641 -31.672 13.609 1 97 405 PHE A CA 1
ATOM 3107 C C . PHE A 1 405 ? -22.297 -32.938 12.836 1 97 405 PHE A C 1
ATOM 3109 O O . PHE A 1 405 ? -21.469 -33.719 13.281 1 97 405 PHE A O 1
ATOM 3116 N N . HIS A 1 406 ? -22.969 -33.156 11.672 1 96.25 406 HIS A N 1
ATOM 3117 C CA . HIS A 1 406 ? -22.547 -34.219 10.758 1 96.25 406 HIS A CA 1
ATOM 3118 C C . HIS A 1 406 ? -21.125 -34.031 10.281 1 96.25 406 HIS A C 1
ATOM 3120 O O . HIS A 1 406 ? -20.828 -33.031 9.594 1 96.25 406 HIS A O 1
ATOM 3126 N N . SER A 1 407 ? -20.266 -34.938 10.695 1 96.81 407 SER A N 1
ATOM 3127 C CA . SER A 1 407 ? -18.859 -34.688 10.469 1 96.81 407 SER A CA 1
ATOM 3128 C C . SER A 1 407 ? -18.125 -35.969 10.078 1 96.81 407 SER A C 1
ATOM 3130 O O . SER A 1 407 ? -18.562 -37.062 10.406 1 96.81 407 SER A O 1
ATOM 3132 N N . HIS A 1 408 ? -17.078 -35.781 9.352 1 97.62 408 HIS A N 1
ATOM 3133 C CA . HIS A 1 408 ? -16.125 -36.844 9.039 1 97.62 408 HIS A CA 1
ATOM 3134 C C . HIS A 1 408 ? -14.688 -36.344 9.117 1 97.62 408 HIS A C 1
ATOM 3136 O O . HIS A 1 408 ? -14.406 -35.188 8.742 1 97.62 408 HIS A O 1
ATOM 3142 N N . VAL A 1 409 ? -13.812 -37.125 9.656 1 97.88 409 VAL A N 1
ATOM 3143 C CA . VAL A 1 409 ? -12.391 -36.812 9.594 1 97.88 409 VAL A CA 1
ATOM 3144 C C . VAL A 1 409 ? -11.828 -37.25 8.242 1 97.88 409 VAL A C 1
ATOM 3146 O O . VAL A 1 409 ? -11.938 -38.406 7.859 1 97.88 409 VAL A O 1
ATOM 3149 N N . VAL A 1 410 ? -11.289 -36.281 7.512 1 96.94 410 VAL A N 1
ATOM 3150 C CA . VAL A 1 410 ? -10.922 -36.469 6.109 1 96.94 410 VAL A CA 1
ATOM 3151 C C . VAL A 1 410 ? -9.508 -35.938 5.879 1 96.94 410 VAL A C 1
ATOM 3153 O O . VAL A 1 410 ? -9.055 -35.031 6.586 1 96.94 410 VAL A O 1
ATOM 3156 N N . ASP A 1 411 ? -8.789 -36.531 4.965 1 97.62 411 ASP A N 1
ATOM 3157 C CA . ASP A 1 411 ? -7.547 -35.938 4.48 1 97.62 411 ASP A CA 1
ATOM 3158 C C . ASP A 1 411 ? -7.836 -34.781 3.506 1 97.62 411 ASP A C 1
ATOM 3160 O O . ASP A 1 411 ? -7.742 -34.969 2.289 1 97.62 411 ASP A O 1
ATOM 3164 N N . ILE A 1 412 ? -8.062 -33.625 4.023 1 97.31 412 ILE A N 1
ATOM 3165 C CA . ILE A 1 412 ? -8.5 -32.5 3.199 1 97.31 412 ILE A CA 1
ATOM 3166 C C . ILE A 1 412 ? -7.32 -31.969 2.396 1 97.31 412 ILE A C 1
ATOM 3168 O O . ILE A 1 412 ? -7.484 -31.047 1.593 1 97.31 412 ILE A O 1
ATOM 3172 N N . LYS A 1 413 ? -6.102 -32.5 2.588 1 96.62 413 LYS A N 1
ATOM 3173 C CA . LYS A 1 413 ? -4.949 -32.125 1.759 1 96.62 413 LYS A CA 1
ATOM 3174 C C . LYS A 1 413 ? -4.988 -32.875 0.427 1 96.62 413 LYS A C 1
ATOM 3176 O O . LYS A 1 413 ? -4.316 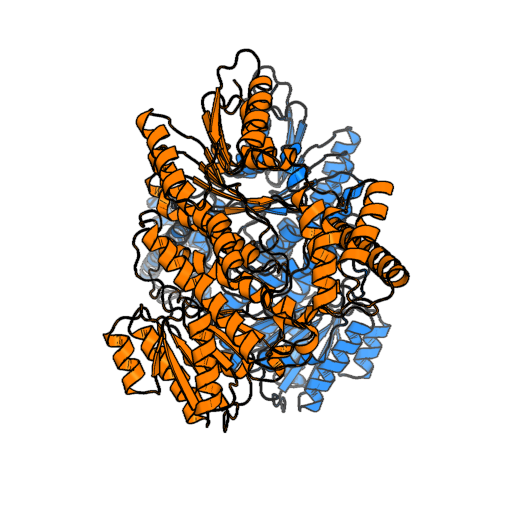-32.5 -0.529 1 96.62 413 LYS A O 1
ATOM 3181 N N . ASN A 1 414 ? -5.691 -33.938 0.402 1 97.5 414 ASN A N 1
ATOM 3182 C CA . ASN A 1 414 ? -5.809 -34.812 -0.779 1 97.5 414 ASN A CA 1
ATOM 3183 C C . ASN A 1 414 ? -6.965 -34.375 -1.672 1 97.5 414 ASN A C 1
ATOM 3185 O O . ASN A 1 414 ? -8.133 -34.5 -1.3 1 97.5 414 ASN A O 1
ATOM 3189 N N . PRO A 1 415 ? -6.641 -33.906 -2.861 1 97.69 415 PRO A N 1
ATOM 3190 C CA . PRO A 1 415 ? -7.695 -33.406 -3.738 1 97.69 415 PRO A CA 1
ATOM 3191 C C . PRO A 1 415 ? -8.781 -34.438 -4.027 1 97.69 415 PRO A C 1
ATOM 3193 O O . PRO A 1 415 ? -9.961 -34.094 -4.137 1 97.69 415 PRO A O 1
ATOM 3196 N N . ASP A 1 416 ? -8.414 -35.688 -4.16 1 97.5 416 ASP A N 1
ATOM 3197 C CA . ASP A 1 416 ? -9.383 -36.719 -4.469 1 97.5 416 ASP A CA 1
ATOM 3198 C C . ASP A 1 416 ? -10.352 -36.938 -3.307 1 97.5 416 ASP A C 1
ATOM 3200 O O . ASP A 1 416 ? -11.539 -37.188 -3.518 1 97.5 416 ASP A O 1
ATOM 3204 N N . GLU A 1 417 ? -9.844 -36.875 -2.123 1 97.75 417 GLU A N 1
ATOM 3205 C CA . GLU A 1 417 ? -10.703 -37 -0.946 1 97.75 417 GLU A CA 1
ATOM 3206 C C . GLU A 1 417 ? -11.656 -35.812 -0.824 1 97.75 417 GLU A C 1
ATOM 3208 O O . GLU A 1 417 ? -12.836 -36 -0.515 1 97.75 417 GLU A O 1
ATOM 3213 N N . VAL A 1 418 ? -11.125 -34.656 -1.043 1 98.25 418 VAL A N 1
ATOM 3214 C CA . VAL A 1 418 ? -11.977 -33.469 -0.986 1 98.25 418 VAL A CA 1
ATOM 3215 C C . VAL A 1 418 ? -13.109 -33.594 -2.004 1 98.25 418 VAL A C 1
ATOM 3217 O O . VAL A 1 418 ? -14.273 -33.375 -1.678 1 98.25 418 VAL A O 1
ATOM 3220 N N . ALA A 1 419 ? -12.773 -33.938 -3.232 1 97.69 419 ALA A N 1
ATOM 3221 C CA . ALA A 1 419 ? -13.773 -34.125 -4.289 1 97.69 419 ALA A CA 1
ATOM 3222 C C . ALA A 1 419 ? -14.82 -35.156 -3.902 1 97.69 419 ALA A C 1
ATOM 3224 O O . ALA A 1 419 ? -16.016 -34.938 -4.086 1 97.69 419 ALA A O 1
ATOM 3225 N N . LYS A 1 420 ? -14.312 -36.281 -3.418 1 97.94 420 LYS A N 1
ATOM 3226 C CA . LYS A 1 420 ? -15.203 -37.375 -3.012 1 97.94 420 LYS A CA 1
ATOM 3227 C C . LYS A 1 420 ? -16.188 -36.906 -1.947 1 97.94 420 LYS A C 1
ATOM 3229 O O . LYS A 1 420 ? -17.391 -37.156 -2.055 1 97.94 420 LYS A O 1
ATOM 3234 N N . TRP A 1 421 ? -15.75 -36.25 -0.999 1 97.62 421 TRP A N 1
ATOM 3235 C CA . TRP A 1 421 ? -16.594 -35.844 0.135 1 97.62 421 TRP A CA 1
ATOM 3236 C C . TRP A 1 421 ? -17.531 -34.719 -0.238 1 97.62 421 TRP A C 1
ATOM 3238 O O . TRP A 1 421 ? -18.656 -34.625 0.266 1 97.62 421 TRP A O 1
ATOM 3248 N N . LEU A 1 422 ? -17.094 -33.812 -1.107 1 98.25 422 LEU A N 1
ATOM 3249 C CA . LEU A 1 422 ? -18.016 -32.781 -1.628 1 98.25 422 LEU A CA 1
ATOM 3250 C C . LEU A 1 422 ? -19.156 -33.438 -2.406 1 98.25 422 LEU A C 1
ATOM 3252 O O . LEU A 1 422 ? -20.312 -33.031 -2.262 1 98.25 422 LEU A O 1
ATOM 3256 N N . ASN A 1 423 ? -18.797 -34.438 -3.23 1 97.44 423 ASN A N 1
ATOM 3257 C CA . ASN A 1 423 ? -19.828 -35.188 -3.967 1 97.44 423 ASN A CA 1
ATOM 3258 C C . ASN A 1 423 ? -20.781 -35.906 -3.025 1 97.44 423 ASN A C 1
ATOM 3260 O O . ASN A 1 423 ? -21.984 -35.938 -3.264 1 97.44 423 ASN A O 1
ATOM 3264 N N . THR A 1 424 ? -20.234 -36.5 -2.014 1 97.19 424 THR A N 1
ATOM 3265 C CA . THR A 1 424 ? -21.031 -37.188 -1.019 1 97.19 424 THR A CA 1
ATOM 3266 C C . THR A 1 424 ? -21.984 -36.219 -0.318 1 97.19 424 THR A C 1
ATOM 3268 O O . THR A 1 424 ? -23.156 -36.562 -0.107 1 97.19 424 THR A O 1
ATOM 3271 N N . ALA A 1 425 ? -21.5 -35.062 0.064 1 97.31 425 ALA A N 1
ATOM 3272 C CA . ALA A 1 425 ? -22.344 -34.062 0.709 1 97.31 425 ALA A CA 1
ATOM 3273 C C . ALA A 1 425 ? -23.484 -33.625 -0.207 1 97.31 425 ALA A C 1
ATOM 3275 O O . ALA A 1 425 ? -24.625 -33.5 0.233 1 97.31 425 ALA A O 1
ATOM 3276 N N . LYS A 1 426 ? -23.141 -33.375 -1.447 1 96.25 426 LYS A N 1
ATOM 3277 C CA . LYS A 1 426 ? -24.156 -32.969 -2.412 1 96.25 426 LYS A CA 1
ATOM 3278 C C . LYS A 1 426 ? -25.234 -34.062 -2.551 1 96.25 426 LYS A C 1
ATOM 3280 O O . LYS A 1 426 ? -26.438 -33.75 -2.539 1 96.25 426 LYS A O 1
ATOM 3285 N N . THR A 1 427 ? -24.828 -35.281 -2.633 1 95.69 427 THR A N 1
ATOM 3286 C CA . THR A 1 427 ? -25.719 -36.406 -2.881 1 95.69 427 THR A CA 1
ATOM 3287 C C . THR A 1 427 ? -26.562 -36.688 -1.646 1 95.69 427 THR A C 1
ATOM 3289 O O . THR A 1 427 ? -27.766 -36.938 -1.756 1 95.69 427 THR A O 1
ATOM 3292 N N . ASN A 1 428 ? -25.953 -36.656 -0.519 1 95.19 428 ASN A N 1
ATOM 3293 C CA . ASN A 1 428 ? -26.594 -37.188 0.683 1 95.19 428 ASN A CA 1
ATOM 3294 C C . ASN A 1 428 ? -27.297 -36.062 1.465 1 95.19 428 ASN A C 1
ATOM 3296 O O . ASN A 1 428 ? -28.203 -36.344 2.258 1 95.19 428 ASN A O 1
ATOM 3300 N N . ILE A 1 429 ? -26.828 -34.875 1.354 1 95.44 429 ILE A N 1
ATOM 3301 C CA . ILE A 1 429 ? -27.359 -33.812 2.188 1 95.44 429 ILE A CA 1
ATOM 3302 C C . ILE A 1 429 ? -28.141 -32.812 1.322 1 95.44 429 ILE A C 1
ATOM 3304 O O . ILE A 1 429 ? -29.266 -32.438 1.664 1 95.44 429 ILE A O 1
ATOM 3308 N N . GLY A 1 430 ? -27.516 -32.406 0.201 1 93.75 430 GLY A N 1
ATOM 3309 C CA . GLY A 1 430 ? -28.234 -31.5 -0.691 1 93.75 430 GLY A CA 1
ATOM 3310 C C . GLY A 1 430 ? -27.312 -30.625 -1.517 1 93.75 430 GLY A C 1
ATOM 3311 O O . GLY A 1 430 ? -26.078 -30.766 -1.459 1 93.75 430 GLY A O 1
ATOM 3312 N N . GLU A 1 431 ? -27.938 -29.75 -2.238 1 95.44 431 GLU A N 1
ATOM 3313 C CA . GLU A 1 431 ? -27.203 -28.844 -3.115 1 95.44 431 GLU A CA 1
ATOM 3314 C C . GLU A 1 431 ? -26.281 -27.938 -2.316 1 95.44 431 GLU A C 1
ATOM 3316 O O . GLU A 1 431 ? -26.703 -27.312 -1.339 1 95.44 431 GLU A O 1
ATOM 3321 N N . ILE A 1 432 ? -25.078 -27.828 -2.691 1 98.12 432 ILE A N 1
ATOM 3322 C CA . ILE A 1 432 ? -24.078 -27.047 -1.961 1 98.12 432 ILE A CA 1
ATOM 3323 C C . ILE A 1 432 ? -24.172 -25.578 -2.373 1 98.12 432 ILE A C 1
ATOM 3325 O O . ILE A 1 432 ? -23.891 -25.234 -3.525 1 98.12 432 ILE A O 1
ATOM 3329 N N . LEU A 1 433 ? -24.516 -24.781 -1.451 1 97.75 433 LEU A N 1
ATOM 3330 C CA . LEU A 1 433 ? -24.547 -23.344 -1.641 1 97.75 433 LEU A CA 1
ATOM 3331 C C . LEU A 1 433 ? -23.141 -22.75 -1.587 1 97.75 433 LEU A C 1
ATOM 3333 O O . LEU A 1 433 ? -22.812 -21.859 -2.369 1 97.75 433 LEU A O 1
ATOM 3337 N N . GLY A 1 434 ? -22.391 -23.25 -0.638 1 98.44 434 GLY A N 1
ATOM 3338 C CA . GLY A 1 434 ? -21.047 -22.734 -0.437 1 98.44 434 GLY A CA 1
ATOM 3339 C C . GLY A 1 434 ? -20.172 -23.641 0.411 1 98.44 434 GLY A C 1
ATOM 3340 O O . GLY A 1 434 ? -20.672 -24.578 1.036 1 98.44 434 GLY A O 1
ATOM 3341 N N . VAL A 1 435 ? -18.922 -23.391 0.345 1 98.88 435 VAL A N 1
ATOM 3342 C CA . VAL A 1 435 ? -17.922 -24.094 1.143 1 98.88 435 VAL A CA 1
ATOM 3343 C C . VAL A 1 435 ? -17.109 -23.094 1.96 1 98.88 435 VAL A C 1
ATOM 3345 O O . VAL A 1 435 ? -16.641 -22.078 1.429 1 98.88 435 VAL A O 1
ATOM 3348 N N . ILE A 1 436 ? -17.016 -23.312 3.229 1 98.94 436 ILE A N 1
ATOM 3349 C CA . ILE A 1 436 ? -16.188 -22.516 4.137 1 98.94 436 ILE A CA 1
ATOM 3350 C C . ILE A 1 436 ? -14.984 -23.328 4.594 1 98.94 436 ILE A C 1
ATOM 3352 O O . ILE A 1 436 ? -15.141 -24.344 5.27 1 98.94 436 ILE A O 1
ATOM 3356 N N . HIS A 1 437 ? -13.828 -22.906 4.191 1 98.94 437 HIS A N 1
ATOM 3357 C CA . HIS A 1 437 ? -12.594 -23.531 4.676 1 98.94 437 HIS A CA 1
ATOM 3358 C C . HIS A 1 437 ? -11.992 -22.734 5.832 1 98.94 437 HIS A C 1
ATOM 3360 O O . HIS A 1 437 ? -11.727 -21.547 5.695 1 98.94 437 HIS A O 1
ATOM 3366 N N . ILE A 1 438 ? -11.758 -23.375 6.922 1 98.88 438 ILE A N 1
ATOM 3367 C CA . ILE A 1 438 ? -11.156 -22.766 8.102 1 98.88 438 ILE A CA 1
ATOM 3368 C C . ILE A 1 438 ? -9.727 -23.297 8.281 1 98.88 438 ILE A C 1
ATOM 3370 O O . ILE A 1 438 ? -9.531 -24.469 8.625 1 98.88 438 ILE A O 1
ATOM 3374 N N . THR A 1 439 ? -8.75 -22.406 8.117 1 98.75 439 THR A N 1
ATOM 3375 C CA . THR A 1 439 ? -7.352 -22.828 8.164 1 98.75 439 THR A CA 1
ATOM 3376 C C . THR A 1 439 ? -6.918 -23.109 9.602 1 98.75 439 THR A C 1
ATOM 3378 O O . THR A 1 439 ? -5.922 -23.797 9.828 1 98.75 439 THR A O 1
ATOM 3381 N N . GLY A 1 440 ? -7.656 -22.531 10.555 1 98.31 440 GLY A N 1
ATOM 3382 C CA . GLY A 1 440 ? -7.176 -22.484 11.93 1 98.31 440 GLY A CA 1
ATOM 3383 C C . GLY A 1 440 ? -6.148 -21.406 12.164 1 98.31 440 GLY A C 1
ATOM 3384 O O . GLY A 1 440 ? -5.758 -20.688 11.227 1 98.31 440 GLY A O 1
ATOM 3385 N N . LYS A 1 441 ? -5.727 -21.297 13.422 1 97.81 441 LYS A N 1
ATOM 3386 C CA . LYS A 1 441 ? -4.754 -20.297 13.836 1 97.81 441 LYS A CA 1
ATOM 3387 C C . LYS A 1 441 ? -3.328 -20.781 13.609 1 97.81 441 LYS A C 1
ATOM 3389 O O . LYS A 1 441 ? -3.086 -21.984 13.508 1 97.81 441 LYS A O 1
ATOM 3394 N N . LEU A 1 442 ? -2.426 -19.797 13.391 1 98 442 LEU A N 1
ATOM 3395 C CA . LEU A 1 442 ? -1.014 -20.156 13.469 1 98 442 LEU A CA 1
ATOM 3396 C C . LEU A 1 442 ? -0.649 -20.641 14.867 1 98 442 LEU A C 1
ATOM 3398 O O . LEU A 1 442 ? -0.94 -19.969 15.859 1 98 442 LEU A O 1
ATOM 3402 N N . PRO A 1 443 ? -0.126 -21.844 14.984 1 96.19 443 PRO A N 1
ATOM 3403 C CA . PRO A 1 443 ? 0.316 -22.281 16.312 1 96.19 443 PRO A CA 1
ATOM 3404 C C . PRO A 1 443 ? 1.366 -21.359 16.922 1 96.19 443 PRO A C 1
ATOM 3406 O O . PRO A 1 443 ? 1.996 -20.578 16.203 1 96.19 443 PRO A O 1
ATOM 3409 N N . GLU A 1 444 ? 1.511 -21.406 18.203 1 92.88 444 GLU A N 1
ATOM 3410 C CA . GLU A 1 444 ? 2.531 -20.609 18.875 1 92.88 444 GLU A CA 1
ATOM 3411 C C . GLU A 1 444 ? 3.934 -21.062 18.469 1 92.88 444 GLU A C 1
ATOM 3413 O O . GLU A 1 444 ? 4.312 -22.203 18.734 1 92.88 444 GLU A O 1
ATOM 3418 N N . ILE A 1 445 ? 4.617 -20.219 17.844 1 95.19 445 ILE A N 1
ATOM 3419 C CA . ILE A 1 445 ? 5.973 -20.469 17.391 1 95.19 445 ILE A CA 1
ATOM 3420 C C . ILE A 1 445 ? 6.902 -19.344 17.844 1 95.19 445 ILE A C 1
ATOM 3422 O O . ILE A 1 445 ? 6.594 -18.172 17.641 1 95.19 445 ILE A O 1
ATOM 3426 N N . SER A 1 446 ? 7.988 -19.703 18.5 1 95.25 446 SER A N 1
ATOM 3427 C CA . SER A 1 446 ? 8.93 -18.688 18.953 1 95.25 446 SER A CA 1
ATOM 3428 C C . SER A 1 446 ? 9.547 -17.953 17.766 1 95.25 446 SER A C 1
ATOM 3430 O O . SER A 1 446 ? 9.438 -16.719 17.672 1 95.25 446 SER A O 1
ATOM 3432 N N . LYS A 1 447 ? 10.203 -18.688 16.844 1 97.62 447 LYS A N 1
ATOM 3433 C CA . LYS A 1 447 ? 10.734 -18.156 15.586 1 97.62 447 LYS A CA 1
ATOM 3434 C C . LYS A 1 447 ? 10.461 -19.109 14.422 1 97.62 447 LYS A C 1
ATOM 3436 O O . LYS A 1 447 ? 10.734 -20.312 14.516 1 97.62 447 LYS A O 1
ATOM 3441 N N . LEU A 1 448 ? 9.914 -18.578 13.352 1 98.31 448 LEU A N 1
ATOM 3442 C CA . LEU A 1 448 ? 9.758 -19.391 12.141 1 98.31 448 LEU A CA 1
ATOM 3443 C C . LEU A 1 448 ? 11.117 -19.812 11.602 1 98.31 448 LEU A C 1
ATOM 3445 O O . LEU A 1 448 ? 11.266 -20.938 11.094 1 98.31 448 LEU A O 1
ATOM 3449 N N . THR A 1 449 ? 12.125 -18.984 11.742 1 98.31 449 THR A N 1
ATOM 3450 C CA . THR A 1 449 ? 13.445 -19.203 11.164 1 98.31 449 THR A CA 1
ATOM 3451 C C . THR A 1 449 ? 14.18 -20.328 11.898 1 98.31 449 THR A C 1
ATOM 3453 O O . THR A 1 449 ? 15.289 -20.703 11.516 1 98.31 449 THR A O 1
ATOM 3456 N N . GLU A 1 450 ? 13.578 -20.875 12.906 1 97.94 450 GLU A N 1
ATOM 3457 C CA . GLU A 1 450 ? 14.188 -21.969 13.664 1 97.94 450 GLU A CA 1
ATOM 3458 C C . GLU A 1 450 ? 13.422 -23.281 13.469 1 97.94 450 GLU A C 1
ATOM 3460 O O . GLU A 1 450 ? 13.773 -24.297 14.055 1 97.94 450 GLU A O 1
ATOM 3465 N N . LEU A 1 451 ? 12.43 -23.234 12.648 1 97.75 451 LEU A N 1
ATOM 3466 C CA . LEU A 1 451 ? 11.648 -24.438 12.359 1 97.75 451 LEU A CA 1
ATOM 3467 C C . LEU A 1 451 ? 12.445 -25.422 11.516 1 97.75 451 LEU A C 1
ATOM 3469 O O . LEU A 1 451 ? 13.32 -25.016 10.75 1 97.75 451 LEU A O 1
ATOM 3473 N N . SER A 1 452 ? 12.07 -26.734 11.695 1 97.94 452 SER A N 1
ATOM 3474 C CA . SER A 1 452 ? 12.531 -27.719 10.719 1 97.94 452 SER A CA 1
ATOM 3475 C C . SER A 1 452 ? 11.844 -27.516 9.367 1 97.94 452 SER A C 1
ATOM 3477 O O . SER A 1 452 ? 10.789 -26.891 9.289 1 97.94 452 SER A O 1
ATOM 3479 N N . ARG A 1 453 ? 12.492 -28.062 8.32 1 98.06 453 ARG A N 1
ATOM 3480 C CA . ARG A 1 453 ? 11.898 -28.016 6.988 1 98.06 453 ARG A CA 1
ATOM 3481 C C . ARG A 1 453 ? 10.508 -28.656 6.984 1 98.06 453 ARG A C 1
ATOM 3483 O O . ARG A 1 453 ? 9.578 -28.125 6.371 1 98.06 453 ARG A O 1
ATOM 3490 N N . ALA A 1 454 ? 10.383 -29.703 7.637 1 97.81 454 ALA A N 1
ATOM 3491 C CA . ALA A 1 454 ? 9.117 -30.438 7.695 1 97.81 454 ALA A CA 1
ATOM 3492 C C . ALA A 1 454 ? 8.023 -29.594 8.336 1 97.81 454 ALA A C 1
ATOM 3494 O O . ALA A 1 454 ? 6.887 -29.562 7.863 1 97.81 454 ALA A O 1
ATOM 3495 N N . LYS A 1 455 ? 8.328 -28.891 9.367 1 98 455 LYS A N 1
ATOM 3496 C CA . LYS A 1 455 ? 7.348 -28.047 10.055 1 98 455 LYS A CA 1
ATOM 3497 C C . LYS A 1 455 ? 6.949 -26.859 9.195 1 98 455 LYS A C 1
ATOM 3499 O O . LYS A 1 455 ? 5.789 -26.453 9.195 1 98 455 LYS A O 1
ATOM 3504 N N . TRP A 1 456 ? 7.934 -26.281 8.547 1 98.38 456 TRP A N 1
ATOM 3505 C CA . TRP A 1 456 ? 7.625 -25.203 7.613 1 98.38 456 TRP A CA 1
ATOM 3506 C C . TRP A 1 456 ? 6.656 -25.688 6.535 1 98.38 456 TRP A C 1
ATOM 3508 O O . TRP A 1 456 ? 5.68 -25 6.223 1 98.38 456 TRP A O 1
ATOM 3518 N N . GLU A 1 457 ? 6.914 -26.812 5.977 1 98 457 GLU A N 1
ATOM 3519 C CA . GLU A 1 457 ? 6.074 -27.344 4.91 1 98 457 GLU A CA 1
ATOM 3520 C C . GLU A 1 457 ? 4.668 -27.656 5.418 1 98 457 GLU A C 1
ATOM 3522 O O . GLU A 1 457 ? 3.688 -27.5 4.688 1 98 457 GLU A O 1
ATOM 3527 N N . GLU A 1 458 ? 4.594 -28.125 6.664 1 97.62 458 GLU A N 1
ATOM 3528 C CA . GLU A 1 458 ? 3.285 -28.328 7.277 1 97.62 458 GLU A CA 1
ATOM 3529 C C . GLU A 1 458 ? 2.484 -27.016 7.305 1 97.62 458 GLU A C 1
ATOM 3531 O O . GLU A 1 458 ? 1.281 -27.031 7.035 1 97.62 458 GLU A O 1
ATOM 3536 N N . LEU A 1 459 ? 3.146 -25.938 7.633 1 98.5 459 LEU A N 1
ATOM 3537 C CA . LEU A 1 459 ? 2.477 -24.641 7.695 1 98.5 459 LEU A CA 1
ATOM 3538 C C . LEU A 1 459 ? 2.068 -24.172 6.305 1 98.5 459 LEU A C 1
ATOM 3540 O O . LEU A 1 459 ? 0.958 -23.672 6.113 1 98.5 459 LEU A O 1
ATOM 3544 N N . THR A 1 460 ? 2.959 -24.281 5.281 1 98.5 460 THR A N 1
ATOM 3545 C CA . THR A 1 460 ? 2.617 -23.859 3.928 1 98.5 460 THR A CA 1
ATOM 3546 C C . THR A 1 460 ? 1.485 -24.719 3.363 1 98.5 460 THR A C 1
ATOM 3548 O O . THR A 1 460 ? 0.641 -24.219 2.615 1 98.5 460 THR A O 1
ATOM 3551 N N . ASP A 1 461 ? 1.447 -25.984 3.707 1 97.94 461 ASP A N 1
ATOM 3552 C CA . ASP A 1 461 ? 0.337 -26.844 3.309 1 97.94 461 ASP A CA 1
ATOM 3553 C C . ASP A 1 461 ? -0.97 -26.391 3.951 1 97.94 461 ASP A C 1
ATOM 3555 O O . ASP A 1 461 ? -1.992 -26.266 3.273 1 97.94 461 ASP A O 1
ATOM 3559 N N . LYS A 1 462 ? -0.923 -26.156 5.219 1 98.44 462 LYS A N 1
ATOM 3560 C CA . LYS A 1 462 ? -2.098 -25.797 6.008 1 98.44 462 LYS A CA 1
ATOM 3561 C C . LYS A 1 462 ? -2.699 -24.469 5.527 1 98.44 462 LYS A C 1
ATOM 3563 O O . LYS A 1 462 ? -3.918 -24.359 5.391 1 98.44 462 LYS A O 1
ATOM 3568 N N . PHE A 1 463 ? -1.84 -23.484 5.246 1 98.81 463 PHE A N 1
ATOM 3569 C CA . PHE A 1 463 ? -2.348 -22.141 5.086 1 98.81 463 PHE A CA 1
ATOM 3570 C C . PHE A 1 463 ? -2.385 -21.734 3.617 1 98.81 463 PHE A C 1
ATOM 3572 O O . PHE A 1 463 ? -2.99 -20.719 3.258 1 98.81 463 PHE A O 1
ATOM 3579 N N . ILE A 1 464 ? -1.765 -22.516 2.717 1 98.75 464 ILE A N 1
ATOM 3580 C CA . ILE A 1 464 ? -1.687 -22.078 1.325 1 98.75 464 ILE A CA 1
ATOM 3581 C C . ILE A 1 464 ? -2.191 -23.203 0.411 1 98.75 464 ILE A C 1
ATOM 3583 O O . ILE A 1 464 ? -3.232 -23.062 -0.235 1 98.75 464 ILE A O 1
ATOM 3587 N N . SER A 1 465 ? -1.61 -24.375 0.442 1 98.44 465 SER A N 1
ATOM 3588 C CA . SER A 1 465 ? -1.913 -25.438 -0.518 1 98.44 465 SER A CA 1
ATOM 3589 C C . SER A 1 465 ? -3.279 -26.047 -0.244 1 98.44 465 SER A C 1
ATOM 3591 O O . SER A 1 465 ? -4.016 -26.375 -1.176 1 98.44 465 SER A O 1
ATOM 3593 N N . THR A 1 466 ? -3.615 -26.266 1.032 1 98.62 466 THR A N 1
ATOM 3594 C CA . THR A 1 466 ? -4.887 -26.906 1.359 1 98.62 466 THR A CA 1
ATOM 3595 C C . THR A 1 466 ? -6.055 -25.984 1.014 1 98.62 466 THR A C 1
ATOM 3597 O O . THR A 1 466 ? -7.02 -26.406 0.375 1 98.62 466 THR A O 1
ATOM 3600 N N . PRO A 1 467 ? -5.977 -24.703 1.422 1 98.69 467 PRO A N 1
ATOM 3601 C CA . PRO A 1 467 ? -7.047 -23.828 0.959 1 98.69 467 PRO A CA 1
ATOM 3602 C C . PRO A 1 467 ? -7.199 -23.812 -0.56 1 98.69 467 PRO A C 1
ATOM 3604 O O . PRO A 1 467 ? -8.32 -23.781 -1.073 1 98.69 467 PRO A O 1
ATOM 3607 N N . ALA A 1 468 ? -6.113 -23.812 -1.264 1 98.69 468 ALA A N 1
ATOM 3608 C CA . ALA A 1 468 ? -6.16 -23.859 -2.723 1 98.69 468 ALA A CA 1
ATOM 3609 C C . ALA A 1 468 ? -6.812 -25.156 -3.211 1 98.69 468 ALA A C 1
ATOM 3611 O O . ALA A 1 468 ? -7.617 -25.141 -4.145 1 98.69 468 ALA A O 1
ATOM 3612 N N . THR A 1 469 ? -6.465 -26.281 -2.609 1 98.56 469 THR A N 1
ATOM 3613 C CA . THR A 1 469 ? -7.023 -27.578 -2.965 1 98.56 469 THR A CA 1
ATOM 3614 C C . THR A 1 469 ? -8.539 -27.578 -2.76 1 98.56 469 THR A C 1
ATOM 3616 O O . THR A 1 469 ? -9.289 -27.969 -3.654 1 98.56 469 THR A O 1
ATOM 3619 N N . VAL A 1 470 ? -8.938 -27.125 -1.609 1 98.75 470 VAL A N 1
ATOM 3620 C CA . VAL A 1 470 ? -10.359 -27.094 -1.278 1 98.75 470 VAL A CA 1
ATOM 3621 C C . VAL A 1 470 ? -11.102 -26.188 -2.25 1 98.75 470 VAL A C 1
ATOM 3623 O O . VAL A 1 470 ? -12.164 -26.531 -2.758 1 98.75 470 VAL A O 1
ATOM 3626 N N . ALA A 1 471 ? -10.547 -25.031 -2.508 1 98.81 471 ALA A N 1
ATOM 3627 C CA . ALA A 1 471 ? -11.18 -24.062 -3.402 1 98.81 471 ALA A CA 1
ATOM 3628 C C . ALA A 1 471 ? -11.328 -24.625 -4.809 1 98.81 471 ALA A C 1
ATOM 3630 O O . ALA A 1 471 ? -12.398 -24.516 -5.422 1 98.81 471 ALA A O 1
ATOM 3631 N N . GLN A 1 472 ? -10.258 -25.219 -5.312 1 98.56 472 GLN A N 1
ATOM 3632 C CA . GLN A 1 472 ? -10.312 -25.719 -6.684 1 98.56 472 GLN A CA 1
ATOM 3633 C C . GLN A 1 472 ? -11.312 -26.875 -6.816 1 98.56 472 GLN A C 1
ATOM 3635 O O . GLN A 1 472 ? -12.039 -26.953 -7.805 1 98.56 472 GLN A O 1
ATOM 3640 N N . ARG A 1 473 ? -11.328 -27.797 -5.883 1 98.25 473 ARG A N 1
ATOM 3641 C CA . ARG A 1 473 ? -12.258 -28.922 -5.949 1 98.25 473 ARG A CA 1
ATOM 3642 C C . ARG A 1 473 ? -13.695 -28.453 -5.762 1 98.25 473 ARG A C 1
ATOM 3644 O O . ARG A 1 473 ? -14.625 -29.031 -6.324 1 98.25 473 ARG A O 1
ATOM 3651 N N . THR A 1 474 ? -13.859 -27.375 -4.938 1 98.69 474 THR A N 1
ATOM 3652 C CA . THR A 1 474 ? -15.18 -26.766 -4.82 1 98.69 474 THR A CA 1
ATOM 3653 C C . THR A 1 474 ? -15.625 -26.188 -6.16 1 98.69 474 THR A C 1
ATOM 3655 O O . THR A 1 474 ? -16.781 -26.344 -6.555 1 98.69 474 THR A O 1
ATOM 3658 N N . LEU A 1 475 ? -14.703 -25.5 -6.867 1 98.62 475 LEU A N 1
ATOM 3659 C CA . LEU A 1 475 ? -15.023 -24.984 -8.195 1 98.62 475 LEU A CA 1
ATOM 3660 C C . LEU A 1 475 ? -15.469 -26.109 -9.125 1 98.62 475 LEU A C 1
ATOM 3662 O O . LEU A 1 475 ? -16.438 -25.938 -9.883 1 98.62 475 LEU A O 1
ATOM 3666 N N . GLU A 1 476 ? -14.75 -27.219 -9.07 1 97.44 476 GLU A N 1
ATOM 3667 C CA . GLU A 1 476 ? -15.117 -28.359 -9.898 1 97.44 476 GLU A CA 1
ATOM 3668 C C . GLU A 1 476 ? -16.484 -28.906 -9.508 1 97.44 476 GLU A C 1
ATOM 3670 O O . GLU A 1 476 ? -17.234 -29.406 -10.359 1 97.44 476 GLU A O 1
ATOM 3675 N N . GLN A 1 477 ? -16.781 -28.906 -8.234 1 97.56 477 GLN A N 1
ATOM 3676 C CA . GLN A 1 477 ? -18.094 -29.328 -7.762 1 97.56 477 GLN A CA 1
ATOM 3677 C C . GLN A 1 477 ? -19.203 -28.422 -8.297 1 97.56 477 GLN A C 1
ATOM 3679 O O . GLN A 1 477 ? -20.281 -28.891 -8.656 1 97.56 477 GLN A O 1
ATOM 3684 N N . PHE A 1 478 ? -18.938 -27.094 -8.312 1 98.06 478 PHE A N 1
ATOM 3685 C CA . PHE A 1 478 ? -19.906 -26.125 -8.805 1 98.06 478 PHE A CA 1
ATOM 3686 C C . PHE A 1 478 ? -20.078 -26.25 -10.312 1 98.06 478 PHE A C 1
ATOM 3688 O O . PHE A 1 478 ? -21.172 -26.031 -10.844 1 98.06 478 PHE A O 1
ATOM 3695 N N . VAL A 1 479 ? -18.938 -26.547 -11 1 98.06 479 VAL A N 1
ATOM 3696 C CA . VAL A 1 479 ? -18.953 -26.578 -12.461 1 98.06 479 VAL A CA 1
ATOM 3697 C C . VAL A 1 479 ? -18.297 -27.875 -12.953 1 98.06 479 VAL A C 1
ATOM 3699 O O . VAL A 1 479 ? -17.219 -27.828 -13.555 1 98.06 479 VAL A O 1
ATOM 3702 N N . PRO A 1 480 ? -19 -28.969 -12.859 1 96.06 480 PRO A N 1
ATOM 3703 C CA . PRO A 1 480 ? -18.422 -30.219 -13.383 1 96.06 480 PRO A CA 1
ATOM 3704 C C . PRO A 1 480 ? -18.031 -30.125 -14.852 1 96.06 480 PRO A C 1
ATOM 3706 O O . PRO A 1 480 ? -18.812 -29.656 -15.68 1 96.06 480 PRO A O 1
ATOM 3709 N N . GLY A 1 481 ? -16.797 -30.453 -15.133 1 95.19 481 GLY A N 1
ATOM 3710 C CA . GLY A 1 481 ? -16.281 -30.391 -16.484 1 95.19 481 GLY A CA 1
ATOM 3711 C C . GLY A 1 481 ? -15.727 -29.031 -16.844 1 95.19 481 GLY A C 1
ATOM 3712 O O . GLY A 1 481 ? -15.227 -28.828 -17.953 1 95.19 481 GLY A O 1
ATOM 3713 N N . GLY A 1 482 ? -15.797 -28.094 -15.922 1 95.38 482 GLY A N 1
ATOM 3714 C CA . GLY A 1 482 ? -15.328 -26.75 -16.188 1 95.38 482 GLY A CA 1
ATOM 3715 C C . GLY A 1 482 ? -13.852 -26.672 -16.531 1 95.38 482 GLY A C 1
ATOM 3716 O O . GLY A 1 482 ? -13.422 -25.797 -17.281 1 95.38 482 GLY A O 1
ATOM 3717 N N . SER A 1 483 ? -13.023 -27.578 -16.016 1 91.19 483 SER A N 1
ATOM 3718 C CA . SER A 1 483 ? -11.602 -27.609 -16.312 1 91.19 483 SER A CA 1
ATOM 3719 C C . SER A 1 483 ? -11.352 -27.922 -17.781 1 91.19 483 SER A C 1
ATOM 3721 O O . SER A 1 483 ? -10.422 -27.391 -18.391 1 91.19 483 SER A O 1
ATOM 3723 N N . ASN A 1 484 ? -12.242 -28.719 -18.375 1 91.5 484 ASN A N 1
ATOM 3724 C CA . ASN A 1 484 ? -12.133 -29.078 -19.781 1 91.5 484 ASN A CA 1
ATOM 3725 C C . ASN A 1 484 ? -12.781 -28.047 -20.688 1 91.5 484 ASN A C 1
ATOM 3727 O O . ASN A 1 484 ? -12.297 -27.797 -21.797 1 91.5 484 ASN A O 1
ATOM 3731 N N . ASP A 1 485 ? -13.883 -27.562 -20.188 1 95.5 485 ASP A N 1
ATOM 3732 C CA . ASP A 1 485 ? -14.602 -26.547 -20.938 1 95.5 485 ASP A CA 1
ATOM 3733 C C . ASP A 1 485 ? -14.922 -25.344 -20.047 1 95.5 485 ASP A C 1
ATOM 3735 O O . ASP A 1 485 ? -16.016 -25.234 -19.5 1 95.5 485 ASP A O 1
ATOM 3739 N N . PRO A 1 486 ? -13.977 -24.359 -20.078 1 96.56 486 PRO A N 1
ATOM 3740 C CA . PRO A 1 486 ? -14.125 -23.203 -19.188 1 96.56 486 PRO A CA 1
ATOM 3741 C C . PRO A 1 486 ? -15.383 -22.391 -19.5 1 96.56 486 PRO A C 1
ATOM 3743 O O . PRO A 1 486 ? -15.844 -21.625 -18.656 1 96.56 486 PRO A O 1
ATOM 3746 N N . ARG A 1 487 ? -16.109 -22.594 -20.703 1 96.62 487 ARG A N 1
ATOM 3747 C CA . ARG A 1 487 ? -17.328 -21.875 -21.078 1 96.62 487 ARG A CA 1
ATOM 3748 C C . ARG A 1 487 ? -18.484 -22.234 -20.156 1 96.62 487 ARG A C 1
ATOM 3750 O O . ARG A 1 487 ? -19.453 -21.484 -20.031 1 96.62 487 ARG A O 1
ATOM 3757 N N . LEU A 1 488 ? -18.281 -23.281 -19.406 1 97.75 488 LEU A N 1
ATOM 3758 C CA . LEU A 1 488 ? -19.344 -23.766 -18.531 1 97.75 488 LEU A CA 1
ATOM 3759 C C . LEU A 1 488 ? -19.422 -22.922 -17.266 1 97.75 488 LEU A C 1
ATOM 3761 O O . LEU A 1 488 ? -20.422 -22.984 -16.531 1 97.75 488 LEU A O 1
ATOM 3765 N N . TYR A 1 489 ? -18.438 -22.109 -16.953 1 97.88 489 TYR A N 1
ATOM 3766 C CA . TYR A 1 489 ? -18.391 -21.281 -15.758 1 97.88 489 TYR A CA 1
ATOM 3767 C C . TYR A 1 489 ? -19.344 -20.094 -15.891 1 97.88 489 TYR A C 1
ATOM 3769 O O . TYR A 1 489 ? -19.688 -19.453 -14.898 1 97.88 489 TYR A O 1
ATOM 3777 N N . LYS A 1 490 ? -19.719 -19.766 -17.109 1 97.56 490 LYS A N 1
ATOM 3778 C CA . LYS A 1 490 ? -20.469 -18.547 -17.359 1 97.56 490 LYS A CA 1
ATOM 3779 C C . LYS A 1 490 ? -21.75 -18.5 -16.531 1 97.56 490 LYS A C 1
ATOM 3781 O O . LYS A 1 490 ? -22.547 -19.438 -16.562 1 97.56 490 LYS A O 1
ATOM 3786 N N . ASP A 1 491 ? -21.875 -17.516 -15.734 1 96.75 491 ASP A N 1
ATOM 3787 C CA . ASP A 1 491 ? -23.062 -17.109 -14.992 1 96.75 491 ASP A CA 1
ATOM 3788 C C . ASP A 1 491 ? -23.359 -18.094 -13.867 1 96.75 491 ASP A C 1
ATOM 3790 O O . ASP A 1 491 ? -24.422 -18.031 -13.234 1 96.75 491 ASP A O 1
ATOM 3794 N N . VAL A 1 492 ? -22.469 -19.078 -13.633 1 97.38 492 VAL A N 1
ATOM 3795 C CA . VAL A 1 492 ? -22.672 -20.031 -12.539 1 97.38 492 VAL A CA 1
ATOM 3796 C C . VAL A 1 492 ? -22.422 -19.344 -11.203 1 97.38 492 VAL A C 1
ATOM 3798 O O . VAL A 1 492 ? -21.484 -18.562 -11.07 1 97.38 492 VAL A O 1
ATOM 3801 N N . LYS A 1 493 ? -23.266 -19.625 -10.242 1 96.75 493 LYS A N 1
ATOM 3802 C CA . LYS A 1 493 ? -23.156 -19.047 -8.906 1 96.75 493 LYS A CA 1
ATOM 3803 C C . LYS A 1 493 ? -22.5 -20.047 -7.945 1 96.75 493 LYS A C 1
ATOM 3805 O O . LYS A 1 493 ? -22.531 -21.25 -8.172 1 96.75 493 LYS A O 1
ATOM 3810 N N . GLY A 1 494 ? -21.969 -19.562 -6.914 1 97.44 494 GLY A N 1
ATOM 3811 C CA . GLY A 1 494 ? -21.328 -20.344 -5.871 1 97.44 494 GLY A CA 1
ATOM 3812 C C . GLY A 1 494 ? -20.484 -19.5 -4.926 1 97.44 494 GLY A C 1
ATOM 3813 O O . GLY A 1 494 ? -20.062 -18.406 -5.277 1 97.44 494 GLY A O 1
ATOM 3814 N N . ALA A 1 495 ? -20.312 -20.047 -3.74 1 98.44 495 ALA A N 1
ATOM 3815 C CA . ALA A 1 495 ? -19.625 -19.266 -2.715 1 98.44 495 ALA A CA 1
ATOM 3816 C C . ALA A 1 495 ? -18.516 -20.094 -2.055 1 98.44 495 ALA A C 1
ATOM 3818 O O . ALA A 1 495 ? -18.75 -21.234 -1.64 1 98.44 495 ALA A O 1
ATOM 3819 N N . ILE A 1 496 ? -17.344 -19.578 -2.041 1 98.88 496 ILE A N 1
ATOM 3820 C CA . ILE A 1 496 ? -16.234 -20.172 -1.312 1 98.88 496 ILE A CA 1
ATOM 3821 C C . ILE A 1 496 ? -15.656 -19.156 -0.327 1 98.88 496 ILE A C 1
ATOM 3823 O O . ILE A 1 496 ? -15.328 -18.031 -0.708 1 98.88 496 ILE A O 1
ATOM 3827 N N . MET A 1 497 ? -15.594 -19.516 0.891 1 98.88 497 MET A N 1
ATOM 3828 C CA . MET A 1 497 ? -14.992 -18.641 1.902 1 98.88 497 MET A CA 1
ATOM 3829 C C . MET A 1 497 ? -13.781 -19.328 2.545 1 98.88 497 MET A C 1
ATOM 3831 O O . MET A 1 497 ? -13.867 -20.469 2.977 1 98.88 497 MET A O 1
ATOM 3835 N N . ILE A 1 498 ? -12.68 -18.641 2.525 1 98.94 498 ILE A N 1
ATOM 3836 C CA . ILE A 1 498 ? -11.492 -19.062 3.264 1 98.94 498 ILE A CA 1
ATOM 3837 C C . ILE A 1 498 ? -11.312 -18.172 4.492 1 98.94 498 ILE A C 1
ATOM 3839 O O . ILE A 1 498 ? -11.195 -16.953 4.375 1 98.94 498 ILE A O 1
ATOM 3843 N N . ILE A 1 499 ? -11.406 -18.75 5.625 1 98.88 499 ILE A N 1
ATOM 3844 C CA . ILE A 1 499 ? -11.086 -18.047 6.859 1 98.88 499 ILE A CA 1
ATOM 3845 C C . ILE A 1 499 ? -9.625 -18.297 7.234 1 98.88 499 ILE A C 1
ATOM 3847 O O . ILE A 1 499 ? -9.273 -19.406 7.645 1 98.88 499 ILE A O 1
ATOM 3851 N N . GLY A 1 500 ? -8.797 -17.281 7.023 1 98.75 500 GLY A N 1
ATOM 3852 C CA . GLY A 1 500 ? -7.363 -17.391 7.27 1 98.75 500 GLY A CA 1
ATOM 3853 C C . GLY A 1 500 ? -7.004 -17.297 8.742 1 98.75 500 GLY A C 1
ATOM 3854 O O . GLY A 1 500 ? -7.883 -17.234 9.602 1 98.75 500 GLY A O 1
ATOM 3855 N N . PRO A 1 501 ? -5.73 -17.344 9.039 1 98.56 501 PRO A N 1
ATOM 3856 C CA . PRO A 1 501 ? -5.312 -17.344 10.445 1 98.56 501 PRO A CA 1
ATOM 3857 C C . PRO A 1 501 ? -5.586 -16.016 11.141 1 98.56 501 PRO A C 1
ATOM 3859 O O . PRO A 1 501 ? -5.449 -14.953 10.523 1 98.56 501 PRO A O 1
ATOM 3862 N N . ASP A 1 502 ? -5.906 -16.125 12.477 1 98 502 ASP A N 1
ATOM 3863 C CA . ASP A 1 502 ? -6.18 -14.953 13.305 1 98 502 ASP A CA 1
ATOM 3864 C C . ASP A 1 502 ? -4.902 -14.148 13.555 1 98 502 ASP A C 1
ATOM 3866 O O . ASP A 1 502 ? -3.824 -14.719 13.703 1 98 502 ASP A O 1
ATOM 3870 N N . LEU A 1 503 ? -5.082 -12.828 13.609 1 96.69 503 LEU A N 1
ATOM 3871 C CA . LEU A 1 503 ? -4.027 -12.055 14.25 1 96.69 503 LEU A CA 1
ATOM 3872 C C . LEU A 1 503 ? -3.945 -12.375 15.742 1 96.69 503 LEU A C 1
ATOM 3874 O O . LEU A 1 503 ? -4.938 -12.781 16.344 1 96.69 503 LEU A O 1
ATOM 3878 N N . PRO A 1 504 ? -2.74 -12.195 16.328 1 94.88 504 PRO A N 1
ATOM 3879 C CA . PRO A 1 504 ? -2.604 -12.461 17.75 1 94.88 504 PRO A CA 1
ATOM 3880 C C . PRO A 1 504 ? -3.445 -11.523 18.609 1 94.88 504 PRO A C 1
ATOM 3882 O O . PRO A 1 504 ? -3.688 -10.375 18.234 1 94.88 504 PRO A O 1
ATOM 3885 N N . ILE A 1 505 ? -3.828 -12.031 19.797 1 94.25 505 ILE A N 1
ATOM 3886 C CA . ILE A 1 505 ? -4.715 -11.297 20.703 1 94.25 505 ILE A CA 1
ATOM 3887 C C . ILE A 1 505 ? -3.914 -10.734 21.875 1 94.25 505 ILE A C 1
ATOM 3889 O O . ILE A 1 505 ? -3.006 -11.391 22.375 1 94.25 505 ILE A O 1
ATOM 3893 N N . GLY A 1 506 ? -4.273 -9.469 22.25 1 89.44 506 GLY A N 1
ATOM 3894 C CA . GLY A 1 506 ? -3.703 -8.891 23.453 1 89.44 506 GLY A CA 1
ATOM 3895 C C . GLY A 1 506 ? -3.035 -7.547 23.203 1 89.44 506 GLY A C 1
ATOM 3896 O O . GLY A 1 506 ? -2.635 -7.246 22.078 1 89.44 506 GLY A O 1
ATOM 3897 N N . LYS A 1 507 ? -2.861 -6.703 24.234 1 80.19 507 LYS A N 1
ATOM 3898 C CA . LYS A 1 507 ? -2.307 -5.355 24.156 1 80.19 507 LYS A CA 1
ATOM 3899 C C . LYS A 1 507 ? -0.802 -5.395 23.906 1 80.19 507 LYS A C 1
ATOM 3901 O O . LYS A 1 507 ? -0.211 -4.398 23.484 1 80.19 507 LYS A O 1
ATOM 3906 N N . LYS A 1 508 ? -0.202 -6.555 24.062 1 83.75 508 LYS A N 1
ATOM 3907 C CA . LYS A 1 508 ? 1.255 -6.617 23.984 1 83.75 508 LYS A CA 1
ATOM 3908 C C . LYS A 1 508 ? 1.705 -7.445 22.781 1 83.75 508 LYS A C 1
ATOM 3910 O O . LYS A 1 508 ? 2.789 -8.031 22.797 1 83.75 508 LYS A O 1
ATOM 3915 N N . VAL A 1 509 ? 0.826 -7.523 21.812 1 89.19 509 VAL A N 1
ATOM 3916 C CA . VAL A 1 509 ? 1.208 -8.25 20.609 1 89.19 509 VAL A CA 1
ATOM 3917 C C . VAL A 1 509 ? 2.447 -7.605 19.984 1 89.19 509 VAL A C 1
ATOM 3919 O O . VAL A 1 509 ? 2.496 -6.387 19.797 1 89.19 509 VAL A O 1
ATOM 3922 N N . THR A 1 510 ? 3.482 -8.398 19.734 1 90.38 510 THR A N 1
ATOM 3923 C CA . THR A 1 510 ? 4.75 -7.898 19.219 1 90.38 510 THR A CA 1
ATOM 3924 C C . THR A 1 510 ? 4.727 -7.844 17.703 1 90.38 510 THR A C 1
ATOM 3926 O O . THR A 1 510 ? 3.877 -8.469 17.062 1 90.38 510 THR A O 1
ATOM 3929 N N . GLY A 1 511 ? 5.648 -7.07 17.172 1 92.44 511 GLY A N 1
ATOM 3930 C CA . GLY A 1 511 ? 5.824 -7.039 15.727 1 92.44 511 GLY A CA 1
ATOM 3931 C C . GLY A 1 511 ? 6.164 -8.391 15.133 1 92.44 511 GLY A C 1
ATOM 3932 O O . GLY A 1 511 ? 5.707 -8.734 14.039 1 92.44 511 GLY A O 1
ATOM 3933 N N . THR A 1 512 ? 6.887 -9.211 15.875 1 95.06 512 THR A N 1
ATOM 3934 C CA . THR A 1 512 ? 7.266 -10.547 15.43 1 95.06 512 THR A CA 1
ATOM 3935 C C . THR A 1 512 ? 6.031 -11.43 15.273 1 95.06 512 THR A C 1
ATOM 3937 O O . THR A 1 512 ? 5.879 -12.125 14.266 1 95.06 512 THR A O 1
ATOM 3940 N N . GLN A 1 513 ? 5.191 -11.383 16.281 1 95.25 513 GLN A N 1
ATOM 3941 C CA . GLN A 1 513 ? 3.99 -12.211 16.25 1 95.25 513 GLN A CA 1
ATOM 3942 C C . GLN A 1 513 ? 3.086 -11.844 15.086 1 95.25 513 GLN A C 1
ATOM 3944 O O . GLN A 1 513 ? 2.559 -12.727 14.398 1 95.25 513 GLN A O 1
ATOM 3949 N N . ARG A 1 514 ? 2.91 -10.578 14.859 1 95.06 514 ARG A N 1
ATOM 3950 C CA . ARG A 1 514 ? 2.098 -10.125 13.734 1 95.06 514 ARG A CA 1
ATOM 3951 C C . ARG A 1 514 ? 2.727 -10.531 12.406 1 95.06 514 ARG A C 1
ATOM 3953 O O . ARG A 1 514 ? 2.031 -11 11.5 1 95.06 514 ARG A O 1
ATOM 3960 N N . ALA A 1 515 ? 4.039 -10.336 12.344 1 96.69 515 ALA A N 1
ATOM 3961 C CA . ALA A 1 515 ? 4.75 -10.633 11.102 1 96.69 515 ALA A CA 1
ATOM 3962 C C . ALA A 1 515 ? 4.656 -12.117 10.758 1 96.69 515 ALA A C 1
ATOM 3964 O O . ALA A 1 515 ? 4.594 -12.492 9.586 1 96.69 515 ALA A O 1
ATOM 3965 N N . GLN A 1 516 ? 4.676 -12.977 11.773 1 98.25 516 GLN A N 1
ATOM 3966 C CA . GLN A 1 516 ? 4.586 -14.414 11.539 1 98.25 516 GLN A CA 1
ATOM 3967 C C . GLN A 1 516 ? 3.268 -14.781 10.867 1 98.25 516 GLN A C 1
ATOM 3969 O O . GLN A 1 516 ? 3.258 -15.531 9.883 1 98.25 516 GLN A O 1
ATOM 3974 N N . VAL A 1 517 ? 2.18 -14.25 11.336 1 97.94 517 VAL A N 1
ATOM 3975 C CA . VAL A 1 517 ? 0.862 -14.539 10.781 1 97.94 517 VAL A CA 1
ATOM 3976 C C . VAL A 1 517 ? 0.747 -13.945 9.383 1 97.94 517 VAL A C 1
ATOM 3978 O O . VAL A 1 517 ? 0.159 -14.555 8.484 1 97.94 517 VAL A O 1
ATOM 3981 N N . GLU A 1 518 ? 1.37 -12.797 9.203 1 97 518 GLU A N 1
ATOM 3982 C CA . GLU A 1 518 ? 1.242 -12.039 7.957 1 97 518 GLU A CA 1
ATOM 3983 C C . GLU A 1 518 ? 1.899 -12.781 6.797 1 97 518 GLU A C 1
ATOM 3985 O O . GLU A 1 518 ? 1.523 -12.586 5.637 1 97 518 GLU A O 1
ATOM 3990 N N . VAL A 1 519 ? 2.846 -13.633 7.047 1 98.44 519 VAL A N 1
ATOM 3991 C CA . VAL A 1 519 ? 3.447 -14.414 5.973 1 98.44 519 VAL A CA 1
ATOM 3992 C C . VAL A 1 519 ? 2.367 -15.219 5.25 1 98.44 519 VAL A C 1
ATOM 3994 O O . VAL A 1 519 ? 2.303 -15.211 4.016 1 98.44 519 VAL A O 1
ATOM 3997 N N . PHE A 1 520 ? 1.497 -15.797 5.969 1 98.81 520 PHE A N 1
ATOM 3998 C CA . PHE A 1 520 ? 0.486 -16.672 5.395 1 98.81 520 PHE A CA 1
ATOM 3999 C C . PHE A 1 520 ? -0.716 -15.875 4.91 1 98.81 520 PHE A C 1
ATOM 4001 O O . PHE A 1 520 ? -1.316 -16.203 3.885 1 98.81 520 PHE A O 1
ATOM 4008 N N . ARG A 1 521 ? -1.09 -14.805 5.641 1 98.31 521 ARG A N 1
ATOM 4009 C CA . ARG A 1 521 ? -2.115 -13.906 5.121 1 98.31 521 ARG A CA 1
ATOM 4010 C C . ARG A 1 521 ? -1.67 -13.266 3.811 1 98.31 521 ARG A C 1
ATOM 4012 O O . ARG A 1 521 ? -2.49 -13.031 2.922 1 98.31 521 ARG A O 1
ATOM 4019 N N . GLY A 1 522 ? -0.335 -13.023 3.775 1 97.88 522 GLY A N 1
ATOM 4020 C CA . GLY A 1 522 ? 0.244 -12.438 2.576 1 97.88 522 GLY A CA 1
ATOM 4021 C C . GLY A 1 522 ? 0.177 -13.359 1.372 1 97.88 522 GLY A C 1
ATOM 4022 O O . GLY A 1 522 ? 0.271 -12.898 0.231 1 97.88 522 GLY A O 1
ATOM 4023 N N . ALA A 1 523 ? 0.039 -14.641 1.549 1 98.5 523 ALA A N 1
ATOM 4024 C CA . ALA A 1 523 ? -0.174 -15.586 0.46 1 98.5 523 ALA A CA 1
ATOM 4025 C C . ALA A 1 523 ? -1.638 -15.609 0.028 1 98.5 523 ALA A C 1
ATOM 4027 O O . ALA A 1 523 ? -1.938 -15.664 -1.167 1 98.5 523 ALA A O 1
ATOM 4028 N N . LEU A 1 524 ? -2.512 -15.523 0.979 1 98.69 524 LEU A N 1
ATOM 4029 C CA . LEU A 1 524 ? -3.936 -15.711 0.727 1 98.69 524 LEU A CA 1
ATOM 4030 C C . LEU A 1 524 ? -4.539 -14.492 0.04 1 98.69 524 LEU A C 1
ATOM 4032 O O . LEU A 1 524 ? -5.43 -14.625 -0.803 1 98.69 524 LEU A O 1
ATOM 4036 N N . ARG A 1 525 ? -4.062 -13.281 0.338 1 97.94 525 ARG A N 1
ATOM 4037 C CA . ARG A 1 525 ? -4.641 -12.07 -0.236 1 97.94 525 ARG A CA 1
ATOM 4038 C C . ARG A 1 525 ? -4.477 -12.047 -1.752 1 97.94 525 ARG A C 1
ATOM 4040 O O . ARG A 1 525 ? -5.465 -12 -2.488 1 97.94 525 ARG A O 1
ATOM 4047 N N . PRO A 1 526 ? -3.236 -12.148 -2.221 1 97.56 526 PRO A N 1
ATOM 4048 C CA . PRO A 1 526 ? -3.096 -12.117 -3.678 1 97.56 526 PRO A CA 1
ATOM 4049 C C . PRO A 1 526 ? -3.701 -13.344 -4.359 1 97.56 526 PRO A C 1
ATOM 4051 O O . PRO A 1 526 ? -4.191 -13.242 -5.488 1 97.56 526 PRO A O 1
ATOM 4054 N N . PHE A 1 527 ? -3.691 -14.516 -3.66 1 98.19 527 PHE A N 1
ATOM 4055 C CA . PHE A 1 527 ? -4.352 -15.703 -4.203 1 98.19 527 PHE A CA 1
ATOM 4056 C C . PHE A 1 527 ? -5.824 -15.422 -4.48 1 98.19 527 PHE A C 1
ATOM 4058 O O . PHE A 1 527 ? -6.297 -15.633 -5.598 1 98.19 527 PHE A O 1
ATOM 4065 N N . THR A 1 528 ? -6.477 -14.867 -3.504 1 98.31 528 THR A N 1
ATOM 4066 C CA . THR A 1 528 ? -7.91 -14.609 -3.574 1 98.31 528 THR A CA 1
ATOM 4067 C C . THR A 1 528 ? -8.219 -13.562 -4.645 1 98.31 528 THR A C 1
ATOM 4069 O O . THR A 1 528 ? -9.133 -13.75 -5.453 1 98.31 528 THR A O 1
ATOM 4072 N N . THR A 1 529 ? -7.492 -12.523 -4.641 1 96.81 529 THR A N 1
ATOM 4073 C CA . THR A 1 529 ? -7.75 -11.453 -5.605 1 96.81 529 THR A CA 1
ATOM 4074 C C . THR A 1 529 ? -7.516 -11.945 -7.031 1 96.81 529 THR A C 1
ATOM 4076 O O . THR A 1 529 ? -8.289 -11.633 -7.938 1 96.81 529 THR A O 1
ATOM 4079 N N . THR A 1 530 ? -6.473 -12.734 -7.25 1 97.25 530 THR A N 1
ATOM 4080 C CA . THR A 1 530 ? -6.141 -13.25 -8.57 1 97.25 530 THR A CA 1
ATOM 4081 C C . THR A 1 530 ? -7.215 -14.211 -9.07 1 97.25 530 THR A C 1
ATOM 4083 O O . THR A 1 530 ? -7.68 -14.094 -10.203 1 97.25 530 THR A O 1
ATOM 4086 N N . VAL A 1 531 ? -7.637 -15.109 -8.242 1 98.19 531 VAL A N 1
ATOM 4087 C CA . VAL A 1 531 ? -8.617 -16.109 -8.648 1 98.19 531 VAL A CA 1
ATOM 4088 C C . VAL A 1 531 ? -9.953 -15.445 -8.945 1 98.19 531 VAL A C 1
ATOM 4090 O O . VAL A 1 531 ? -10.633 -15.805 -9.906 1 98.19 531 VAL A O 1
ATOM 4093 N N . ASN A 1 532 ? -10.32 -14.453 -8.141 1 97.44 532 ASN A N 1
ATOM 4094 C CA . ASN A 1 532 ? -11.57 -13.75 -8.398 1 97.44 532 ASN A CA 1
ATOM 4095 C C . ASN A 1 532 ? -11.516 -12.977 -9.711 1 97.44 532 ASN A C 1
ATOM 4097 O O . ASN A 1 532 ? -12.523 -12.875 -10.422 1 97.44 532 ASN A O 1
ATOM 4101 N N . GLN A 1 533 ? -10.398 -12.398 -10.008 1 95.56 533 GLN A N 1
ATOM 4102 C CA . GLN A 1 533 ? -10.258 -11.727 -11.289 1 95.56 533 GLN A CA 1
ATOM 4103 C C . GLN A 1 533 ? -10.484 -12.695 -12.445 1 95.56 533 GLN A C 1
ATOM 4105 O O . GLN A 1 533 ? -11.117 -12.352 -13.445 1 95.56 533 GLN A O 1
ATOM 4110 N N . GLU A 1 534 ? -9.961 -13.914 -12.336 1 97.19 534 GLU A N 1
ATOM 4111 C CA . GLU A 1 534 ? -10.164 -14.93 -13.367 1 97.19 534 GLU A CA 1
ATOM 4112 C C . GLU A 1 534 ? -11.633 -15.32 -13.477 1 97.19 534 GLU A C 1
ATOM 4114 O O . GLU A 1 534 ? -12.172 -15.398 -14.586 1 97.19 534 GLU A O 1
ATOM 4119 N N . LEU A 1 535 ? -12.227 -15.523 -12.336 1 97.38 535 LEU A N 1
ATOM 4120 C CA . LEU A 1 535 ? -13.617 -15.945 -12.312 1 97.38 535 LEU A CA 1
ATOM 4121 C C . LEU A 1 535 ? -14.516 -14.898 -12.961 1 97.38 535 LEU A C 1
ATOM 4123 O O . LEU A 1 535 ? -15.367 -15.234 -13.797 1 97.38 535 LEU A O 1
ATOM 4127 N N . SER A 1 536 ? -14.25 -13.656 -12.648 1 95.38 536 SER A N 1
ATOM 4128 C CA . SER A 1 536 ? -15.125 -12.586 -13.117 1 95.38 536 SER A CA 1
ATOM 4129 C C . SER A 1 536 ? -14.766 -12.164 -14.539 1 95.38 536 SER A C 1
ATOM 4131 O O . SER A 1 536 ? -15.617 -12.188 -15.43 1 95.38 536 SER A O 1
ATOM 4133 N N . ASP A 1 537 ? -13.492 -11.875 -14.758 1 93.06 537 ASP A N 1
ATOM 4134 C CA . ASP A 1 537 ? -13.094 -11.164 -15.961 1 93.06 537 ASP A CA 1
ATOM 4135 C C . ASP A 1 537 ? -12.789 -12.133 -17.109 1 93.06 537 ASP A C 1
ATOM 4137 O O . ASP A 1 537 ? -12.844 -11.75 -18.281 1 93.06 537 ASP A O 1
ATOM 4141 N N . VAL A 1 538 ? -12.445 -13.375 -16.75 1 95.94 538 VAL A N 1
ATOM 4142 C CA . VAL A 1 538 ? -12.031 -14.32 -17.781 1 95.94 538 VAL A CA 1
ATOM 4143 C C . VAL A 1 538 ? -13.125 -15.359 -18 1 95.94 538 VAL A C 1
ATOM 4145 O O . VAL A 1 538 ? -13.539 -15.602 -19.141 1 95.94 538 VAL A O 1
ATOM 4148 N N . LEU A 1 539 ? -13.688 -15.82 -16.953 1 97.19 539 LEU A N 1
ATOM 4149 C CA . LEU A 1 539 ? -14.617 -16.938 -17.047 1 97.19 539 LEU A CA 1
ATOM 4150 C C . LEU A 1 539 ? -16.062 -16.453 -17 1 97.19 539 LEU A C 1
ATOM 4152 O O . LEU A 1 539 ? -16.984 -17.25 -17.172 1 97.19 539 LEU A O 1
ATOM 4156 N N . SER A 1 540 ? -16.312 -15.141 -16.766 1 96.12 540 SER A N 1
ATOM 4157 C CA . SER A 1 540 ? -17.641 -14.539 -16.672 1 96.12 540 SER A CA 1
ATOM 4158 C C . SER A 1 540 ? -18.531 -15.297 -15.68 1 96.12 540 SER A C 1
ATOM 4160 O O . SER A 1 540 ? -19.719 -15.508 -15.938 1 96.12 540 SER A O 1
ATOM 4162 N N . SER A 1 541 ? -17.891 -15.773 -14.633 1 97.25 541 SER A N 1
ATOM 4163 C CA . SER A 1 541 ? -18.578 -16.531 -13.594 1 97.25 541 SER A CA 1
ATOM 4164 C C . SER A 1 541 ? -19.125 -15.625 -12.508 1 97.25 541 SER A C 1
ATOM 4166 O O . SER A 1 541 ? -18.672 -14.484 -12.359 1 97.25 541 SER A O 1
ATOM 4168 N N . LYS A 1 542 ? -20.156 -16.078 -11.781 1 97.31 542 LYS A N 1
ATOM 4169 C CA . LYS A 1 542 ? -20.688 -15.383 -10.609 1 97.31 542 LYS A CA 1
ATOM 4170 C C . LYS A 1 542 ? -20.25 -16.062 -9.32 1 97.31 542 LYS A C 1
ATOM 4172 O O . LYS A 1 542 ? -20.688 -15.688 -8.234 1 97.31 542 LYS A O 1
ATOM 4177 N N . ILE A 1 543 ? -19.375 -17.109 -9.43 1 98.19 543 ILE A N 1
ATOM 4178 C CA . ILE A 1 543 ? -18.75 -17.672 -8.25 1 98.19 543 ILE A CA 1
ATOM 4179 C C . ILE A 1 543 ? -17.781 -16.656 -7.641 1 98.19 543 ILE A C 1
ATOM 4181 O O . ILE A 1 543 ? -17.047 -15.977 -8.367 1 98.19 543 ILE A O 1
ATOM 4185 N N . ARG A 1 544 ? -17.766 -16.578 -6.34 1 97.94 544 ARG A N 1
ATOM 4186 C CA . ARG A 1 544 ? -16.828 -15.688 -5.656 1 97.94 544 ARG A CA 1
ATOM 4187 C C . ARG A 1 544 ? -16.109 -16.422 -4.531 1 97.94 544 ARG A C 1
ATOM 4189 O O . ARG A 1 544 ? -16.703 -17.281 -3.865 1 97.94 544 ARG A O 1
ATOM 4196 N N . ILE A 1 545 ? -14.875 -16.094 -4.395 1 98.62 545 ILE A N 1
ATOM 4197 C CA . ILE A 1 545 ? -14.055 -16.516 -3.268 1 98.62 545 ILE A CA 1
ATOM 4198 C C . ILE A 1 545 ? -13.758 -15.328 -2.363 1 98.62 545 ILE A C 1
ATOM 4200 O O . ILE A 1 545 ? -13.195 -14.328 -2.812 1 98.62 545 ILE A O 1
ATOM 4204 N N . PHE A 1 546 ? -14.164 -15.414 -1.122 1 98.44 546 PHE A N 1
ATOM 4205 C CA . PHE A 1 546 ? -13.797 -14.414 -0.125 1 98.44 546 PHE A CA 1
ATOM 4206 C C . PHE A 1 546 ? -12.773 -14.969 0.853 1 98.44 546 PHE A C 1
ATOM 4208 O O . PHE A 1 546 ? -12.859 -16.125 1.263 1 98.44 546 PHE A O 1
ATOM 4215 N N . THR A 1 547 ? -11.805 -14.227 1.153 1 98.69 547 THR A N 1
ATOM 4216 C CA . THR A 1 547 ? -10.922 -14.516 2.273 1 98.69 547 THR A CA 1
ATOM 4217 C C . THR A 1 547 ? -11.219 -13.602 3.455 1 98.69 547 THR A C 1
ATOM 4219 O O . THR A 1 547 ? -11.273 -12.375 3.299 1 98.69 547 THR A O 1
ATOM 4222 N N . ILE A 1 548 ? -11.453 -14.18 4.613 1 98.44 548 ILE A N 1
ATOM 4223 C CA . ILE A 1 548 ? -11.742 -13.453 5.84 1 98.44 548 ILE A CA 1
ATOM 4224 C C . ILE A 1 548 ? -10.562 -13.562 6.801 1 98.44 548 ILE A C 1
ATOM 4226 O O . ILE A 1 548 ? -10.047 -14.656 7.035 1 98.44 548 ILE A O 1
ATOM 4230 N N . PHE A 1 549 ? -10.156 -12.484 7.305 1 97.62 549 PHE A N 1
ATOM 4231 C CA . PHE A 1 549 ? -9.078 -12.469 8.289 1 97.62 549 PHE A CA 1
ATOM 4232 C C . PHE A 1 549 ? -9.594 -12.008 9.648 1 97.62 549 PHE A C 1
ATOM 4234 O O . PHE A 1 549 ? -9.859 -10.82 9.852 1 97.62 549 PHE A O 1
ATOM 4241 N N . PRO A 1 550 ? -9.711 -12.938 10.609 1 97.62 550 PRO A N 1
ATOM 4242 C CA . PRO A 1 550 ? -10.156 -12.57 11.953 1 97.62 550 PRO A CA 1
ATOM 4243 C C . PRO A 1 550 ? -9.055 -11.898 12.773 1 97.62 550 PRO A C 1
ATOM 4245 O O . PRO A 1 550 ? -7.867 -12.148 12.547 1 97.62 550 PRO A O 1
ATOM 4248 N N . GLY A 1 551 ? -9.469 -11.18 13.727 1 95.38 551 GLY A N 1
ATOM 4249 C CA . GLY A 1 551 ? -8.555 -10.469 14.602 1 95.38 551 GLY A CA 1
ATOM 4250 C C . GLY A 1 551 ? -8.258 -9.055 14.133 1 95.38 551 GLY A C 1
ATOM 4251 O O . GLY A 1 551 ? -8.688 -8.656 13.047 1 95.38 551 GLY A O 1
ATOM 4252 N N . SER A 1 552 ? -7.621 -8.281 14.984 1 93.25 552 SER A N 1
ATOM 4253 C CA . SER A 1 552 ? -7.293 -6.895 14.664 1 93.25 552 SER A CA 1
ATOM 4254 C C . SER A 1 552 ? -5.836 -6.586 14.992 1 93.25 552 SER A C 1
ATOM 4256 O O . SER A 1 552 ? -5.223 -7.258 15.82 1 93.25 552 SER A O 1
ATOM 4258 N N . VAL A 1 553 ? -5.328 -5.578 14.352 1 89.81 553 VAL A N 1
ATOM 4259 C CA . VAL A 1 553 ? -3.932 -5.191 14.539 1 89.81 553 VAL A CA 1
ATOM 4260 C C . VAL A 1 553 ? -3.725 -4.664 15.961 1 89.81 553 VAL A C 1
ATOM 4262 O O . VAL A 1 553 ? -2.598 -4.641 16.453 1 89.81 553 VAL A O 1
ATOM 4265 N N . THR A 1 554 ? -4.789 -4.285 16.641 1 86.69 554 THR A N 1
ATOM 4266 C CA . THR A 1 554 ? -4.691 -3.777 18 1 86.69 554 THR A CA 1
ATOM 4267 C C . THR A 1 554 ? -4.852 -4.906 19.016 1 86.69 554 THR A C 1
ATOM 4269 O O . THR A 1 554 ? -4.828 -4.672 20.234 1 86.69 554 THR A O 1
ATOM 4272 N N . GLY A 1 555 ? -5.094 -6.133 18.547 1 91.31 555 GLY A N 1
ATOM 4273 C CA . GLY A 1 555 ? -5.109 -7.301 19.422 1 91.31 555 GLY A CA 1
ATOM 4274 C C . GLY A 1 555 ? -6.48 -7.609 19.984 1 91.31 555 GLY A C 1
ATOM 4275 O O . GLY A 1 555 ? -6.602 -8.32 20.984 1 91.31 555 GLY A O 1
ATOM 4276 N N . THR A 1 556 ? -7.539 -7.09 19.344 1 90.31 556 THR A N 1
ATOM 4277 C CA . THR A 1 556 ? -8.891 -7.352 19.812 1 90.31 556 THR A CA 1
ATOM 4278 C C . THR A 1 556 ? -9.328 -8.766 19.453 1 90.31 556 THR A C 1
ATOM 4280 O O . THR A 1 556 ? -8.898 -9.312 18.438 1 90.31 556 THR A O 1
ATOM 4283 N N . GLU A 1 557 ? -10.219 -9.344 20.25 1 92.19 557 GLU A N 1
ATOM 4284 C CA . GLU A 1 557 ? -10.758 -10.688 20.031 1 92.19 557 GLU A CA 1
ATOM 4285 C C . GLU A 1 557 ? -11.625 -10.727 18.781 1 92.19 557 GLU A C 1
ATOM 4287 O O . GLU A 1 557 ? -12.406 -9.805 18.531 1 92.19 557 GLU A O 1
ATOM 4292 N N . PRO A 1 558 ? -11.484 -11.781 18 1 95.69 558 PRO A N 1
ATOM 4293 C CA . PRO A 1 558 ? -12.328 -11.914 16.812 1 95.69 558 PRO A CA 1
ATOM 4294 C C . PRO A 1 558 ? -13.812 -12.039 17.156 1 95.69 558 PRO A C 1
ATOM 4296 O O . PRO A 1 558 ? -14.164 -12.656 18.172 1 95.69 558 PRO A O 1
ATOM 4299 N N . ASN A 1 559 ? -14.641 -11.453 16.438 1 96.19 559 ASN A N 1
ATOM 4300 C CA . ASN A 1 559 ? -16.094 -11.555 16.547 1 96.19 559 ASN A CA 1
ATOM 4301 C C . ASN A 1 559 ? -16.672 -12.43 15.43 1 96.19 559 ASN A C 1
ATOM 4303 O O . ASN A 1 559 ? -16.781 -12 14.281 1 96.19 559 ASN A O 1
ATOM 4307 N N . ASN A 1 560 ? -17.141 -13.625 15.75 1 97.94 560 ASN A N 1
ATOM 4308 C CA . ASN A 1 560 ? -17.594 -14.602 14.773 1 97.94 560 ASN A CA 1
ATOM 4309 C C . ASN A 1 560 ? -18.875 -14.133 14.07 1 97.94 560 ASN A C 1
ATOM 4311 O O . ASN A 1 560 ? -19.172 -14.586 12.969 1 97.94 560 ASN A O 1
ATOM 4315 N N . GLN A 1 561 ? -19.625 -13.234 14.688 1 96.56 561 GLN A N 1
ATOM 4316 C CA . GLN A 1 561 ? -20.812 -12.688 14.016 1 96.56 561 GLN A CA 1
ATOM 4317 C C . GLN A 1 561 ? -20.422 -11.938 12.75 1 96.56 561 GLN A C 1
ATOM 4319 O O . GLN A 1 561 ? -21.141 -11.992 11.742 1 96.56 561 GLN A O 1
ATOM 4324 N N . ARG A 1 562 ? -19.359 -11.227 12.773 1 95.5 562 ARG A N 1
ATOM 4325 C CA . ARG A 1 562 ? -18.906 -10.477 11.609 1 95.5 562 ARG A CA 1
ATOM 4326 C C . ARG A 1 562 ? -18.484 -11.422 10.484 1 95.5 562 ARG A C 1
ATOM 4328 O O . ARG A 1 562 ? -18.656 -11.102 9.305 1 95.5 562 ARG A O 1
ATOM 4335 N N . ILE A 1 563 ? -17.938 -12.586 10.844 1 97.88 563 ILE A N 1
ATOM 4336 C CA . ILE A 1 563 ? -17.609 -13.602 9.852 1 97.88 563 ILE A CA 1
ATOM 4337 C C . ILE A 1 563 ? -18.891 -14.156 9.242 1 97.88 563 ILE A C 1
ATOM 4339 O O . ILE A 1 563 ? -18.969 -14.352 8.023 1 97.88 563 ILE A O 1
ATOM 4343 N N . ALA A 1 564 ? -19.906 -14.414 10.102 1 97.75 564 ALA A N 1
ATOM 4344 C CA . ALA A 1 564 ? -21.203 -14.867 9.609 1 97.75 564 ALA A CA 1
ATOM 4345 C C . ALA A 1 564 ? -21.812 -13.844 8.656 1 97.75 564 ALA A C 1
ATOM 4347 O O . ALA A 1 564 ? -22.375 -14.203 7.621 1 97.75 564 ALA A O 1
ATOM 4348 N N . ASP A 1 565 ? -21.672 -12.547 9.008 1 94.94 565 ASP A N 1
ATOM 4349 C CA . ASP A 1 565 ? -22.188 -11.477 8.164 1 94.94 565 ASP A CA 1
ATOM 4350 C C . ASP A 1 565 ? -21.469 -11.453 6.812 1 94.94 565 ASP A C 1
ATOM 4352 O O . ASP A 1 565 ? -22.094 -11.188 5.781 1 94.94 565 ASP A O 1
ATOM 4356 N N . ALA A 1 566 ? -20.188 -11.695 6.844 1 96.12 566 ALA A N 1
ATOM 4357 C CA . ALA A 1 566 ? -19.422 -11.75 5.602 1 96.12 566 ALA A CA 1
ATOM 4358 C C . ALA A 1 566 ? -19.906 -12.898 4.715 1 96.12 566 ALA A C 1
ATOM 4360 O O . ALA A 1 566 ? -19.953 -12.766 3.49 1 96.12 566 ALA A O 1
ATOM 4361 N N . PHE A 1 567 ? -20.203 -14.031 5.328 1 97.94 567 PHE A N 1
ATOM 4362 C CA . PHE A 1 567 ? -20.734 -15.141 4.555 1 97.94 567 PHE A CA 1
ATOM 4363 C C . PHE A 1 567 ? -22.094 -14.789 3.955 1 97.94 567 PHE A C 1
ATOM 4365 O O . PHE A 1 567 ? -22.375 -15.125 2.803 1 97.94 567 PHE A O 1
ATOM 4372 N N . ASN A 1 568 ? -22.969 -14.102 4.777 1 96.75 568 ASN A N 1
ATOM 4373 C CA . ASN A 1 568 ? -24.25 -13.648 4.254 1 96.75 568 ASN A CA 1
ATOM 4374 C C . ASN A 1 568 ? -24.078 -12.781 3.014 1 96.75 568 ASN A C 1
ATOM 4376 O O . ASN A 1 568 ? -24.828 -12.914 2.043 1 96.75 568 ASN A O 1
ATOM 4380 N N . PHE A 1 569 ? -23.109 -11.914 3.057 1 95.31 569 PHE A N 1
ATOM 4381 C CA . PHE A 1 569 ? -22.812 -11.062 1.91 1 95.31 569 PHE A CA 1
ATOM 4382 C C . PHE A 1 569 ? -22.328 -11.891 0.728 1 95.31 569 PHE A C 1
ATOM 4384 O O . PHE A 1 569 ? -22.766 -11.68 -0.406 1 95.31 569 PHE A O 1
ATOM 4391 N N . LEU A 1 570 ? -21.469 -12.836 0.983 1 97.12 570 LEU A N 1
ATOM 4392 C CA . LEU A 1 570 ? -20.875 -13.672 -0.052 1 97.12 570 LEU A CA 1
ATOM 4393 C C . LEU A 1 570 ? -21.938 -14.422 -0.839 1 97.12 570 LEU A C 1
ATOM 4395 O O . LEU A 1 570 ? -21.844 -14.562 -2.059 1 97.12 570 LEU A O 1
ATOM 4399 N N . VAL A 1 571 ? -22.984 -14.891 -0.178 1 96.94 571 VAL A N 1
ATOM 4400 C CA . VAL A 1 571 ? -23.969 -15.727 -0.844 1 96.94 571 VAL A CA 1
ATOM 4401 C C . VAL A 1 571 ? -25.094 -14.859 -1.412 1 96.94 571 VAL A C 1
ATOM 4403 O O . VAL A 1 571 ? -26.047 -15.375 -2.004 1 96.94 571 VAL A O 1
ATOM 4406 N N . SER A 1 572 ? -24.984 -13.531 -1.2 1 93.12 572 SER A N 1
ATOM 4407 C CA . SER A 1 572 ? -25.969 -12.625 -1.771 1 93.12 572 SER A CA 1
ATOM 4408 C C . SER A 1 572 ? -25.672 -12.32 -3.234 1 93.12 572 SER A C 1
ATOM 4410 O O . SER A 1 572 ? -24.547 -12.57 -3.705 1 93.12 572 SER A O 1
ATOM 4412 N N . ASP A 1 573 ? -26.578 -11.719 -3.975 1 89 573 ASP A N 1
ATOM 4413 C CA . ASP A 1 573 ? -26.406 -11.359 -5.379 1 89 573 ASP A CA 1
ATOM 4414 C C . ASP A 1 573 ? -25.438 -10.188 -5.531 1 89 573 ASP A C 1
ATOM 4416 O O . ASP A 1 573 ? -24.859 -9.992 -6.598 1 89 573 ASP A O 1
ATOM 4420 N N . ASN A 1 574 ? -25.234 -9.453 -4.441 1 88.56 574 ASN A N 1
ATOM 4421 C CA . ASN A 1 574 ? -24.422 -8.25 -4.488 1 88.56 574 ASN A CA 1
ATOM 4422 C C . ASN A 1 574 ? -22.922 -8.586 -4.512 1 88.56 574 ASN A C 1
ATOM 4424 O O . ASN A 1 574 ? -22.109 -7.762 -4.898 1 88.56 574 ASN A O 1
ATOM 4428 N N . SER A 1 575 ? -22.609 -9.797 -4.078 1 91.81 575 SER A N 1
ATOM 4429 C CA . SER A 1 575 ? -21.188 -10.164 -3.973 1 91.81 575 SER A CA 1
ATOM 4430 C C . SER A 1 575 ? -20.531 -10.227 -5.348 1 91.81 575 SER A C 1
ATOM 4432 O O . SER A 1 575 ? -19.328 -10 -5.473 1 91.81 575 SER A O 1
ATOM 4434 N N . ALA A 1 576 ? -21.312 -10.508 -6.418 1 91.19 576 ALA A N 1
ATOM 4435 C CA . ALA A 1 576 ? -20.766 -10.656 -7.77 1 91.19 576 ALA A CA 1
ATOM 4436 C C . ALA A 1 576 ? -20.203 -9.336 -8.281 1 91.19 576 ALA A C 1
ATOM 4438 O O . ALA A 1 576 ? -19.281 -9.328 -9.102 1 91.19 576 ALA A O 1
ATOM 4439 N N . SER A 1 577 ? -20.672 -8.211 -7.754 1 88.62 577 SER A N 1
ATOM 4440 C CA . SER A 1 577 ? -20.234 -6.906 -8.234 1 88.62 577 SER A CA 1
ATOM 4441 C C . SER A 1 577 ? -19.219 -6.285 -7.285 1 88.62 577 SER A C 1
ATOM 4443 O O . SER A 1 577 ? -18.719 -5.184 -7.527 1 88.62 577 SER A O 1
ATOM 4445 N N . SER A 1 578 ? -18.859 -6.988 -6.277 1 91 578 SER A N 1
ATOM 4446 C CA . SER A 1 578 ? -17.922 -6.445 -5.297 1 91 578 SER A CA 1
ATOM 4447 C C . SER A 1 578 ? -16.5 -6.508 -5.805 1 91 578 SER A C 1
ATOM 4449 O O . SER A 1 578 ? -16.062 -7.539 -6.324 1 91 578 SER A O 1
ATOM 4451 N N . SER A 1 579 ? -15.758 -5.461 -5.668 1 91.69 579 SER A N 1
ATOM 4452 C CA . SER A 1 579 ? -14.32 -5.492 -5.922 1 91.69 579 SER A CA 1
ATOM 4453 C C . SER A 1 579 ? -13.562 -6.023 -4.715 1 91.69 579 SER A C 1
ATOM 4455 O O . SER A 1 579 ? -12.453 -6.547 -4.852 1 91.69 579 SER A O 1
ATOM 4457 N N . GLU A 1 580 ? -14.117 -5.781 -3.555 1 94.69 580 GLU A N 1
ATOM 4458 C CA . GLU A 1 580 ? -13.523 -6.312 -2.33 1 94.69 580 GLU A CA 1
ATOM 4459 C C . GLU A 1 580 ? -13.812 -7.805 -2.186 1 94.69 580 GLU A C 1
ATOM 4461 O O . GLU A 1 580 ? -14.961 -8.234 -2.26 1 94.69 580 GLU A O 1
ATOM 4466 N N . VAL A 1 581 ? -12.703 -8.539 -1.991 1 96.44 581 VAL A N 1
ATOM 4467 C CA . VAL A 1 581 ? -12.859 -9.984 -1.887 1 96.44 581 VAL A CA 1
ATOM 4468 C C . VAL A 1 581 ? -12.117 -10.5 -0.654 1 96.44 581 VAL A C 1
ATOM 4470 O O . VAL A 1 581 ? -12.188 -11.688 -0.328 1 96.44 581 VAL A O 1
ATOM 4473 N N . THR A 1 582 ? -11.398 -9.711 0.017 1 96.94 582 THR A N 1
ATOM 4474 C CA . THR A 1 582 ? -10.773 -9.992 1.304 1 96.94 582 THR A CA 1
ATOM 4475 C C . THR A 1 582 ? -11.281 -9.031 2.375 1 96.94 582 THR A C 1
ATOM 4477 O O . THR A 1 582 ? -11.359 -7.824 2.145 1 96.94 582 THR A O 1
ATOM 4480 N N . PHE A 1 583 ? -11.617 -9.523 3.545 1 96.38 583 PHE A N 1
ATOM 4481 C CA . PHE A 1 583 ? -12.195 -8.672 4.578 1 96.38 583 PHE A CA 1
ATOM 4482 C C . PHE A 1 583 ? -11.492 -8.883 5.914 1 96.38 583 PHE A C 1
ATOM 4484 O O . PHE A 1 583 ? -11.422 -10.008 6.41 1 96.38 583 PHE A O 1
ATOM 4491 N N . CYS A 1 584 ? -10.93 -7.832 6.441 1 95.88 584 CYS A N 1
ATOM 4492 C CA . CYS A 1 584 ? -10.453 -7.781 7.816 1 95.88 584 CYS A CA 1
ATOM 4493 C C . CYS A 1 584 ? -11.57 -7.395 8.773 1 95.88 584 CYS A C 1
ATOM 4495 O O . CYS A 1 584 ? -11.609 -6.27 9.273 1 95.88 584 CYS A O 1
ATOM 4497 N N . VAL A 1 585 ? -12.367 -8.281 9.148 1 94.31 585 VAL A N 1
ATOM 4498 C CA . VAL A 1 585 ? -13.719 -8.047 9.656 1 94.31 585 VAL A CA 1
ATOM 4499 C C . VAL A 1 585 ? -13.633 -7.438 11.055 1 94.31 585 VAL A C 1
ATOM 4501 O O . VAL A 1 585 ? -14.586 -6.797 11.516 1 94.31 585 VAL A O 1
ATOM 4504 N N . ASP A 1 586 ? -12.5 -7.609 11.734 1 94.69 586 ASP A N 1
ATOM 4505 C CA . ASP A 1 586 ? -12.414 -7.16 13.117 1 94.69 586 ASP A CA 1
ATOM 4506 C C . ASP A 1 586 ? -11.688 -5.824 13.219 1 94.69 586 ASP A C 1
ATOM 4508 O O . ASP A 1 586 ? -11.469 -5.312 14.32 1 94.69 586 ASP A O 1
ATOM 4512 N N . GLU A 1 587 ? -11.242 -5.254 12.117 1 92.81 587 GLU A N 1
ATOM 4513 C CA . GLU A 1 587 ? -10.586 -3.951 12.117 1 92.81 587 GLU A CA 1
ATOM 4514 C C . GLU A 1 587 ? -11.609 -2.816 12.164 1 92.81 587 GLU A C 1
ATOM 4516 O O . GLU A 1 587 ? -11.547 -1.889 11.352 1 92.81 587 GLU A O 1
ATOM 4521 N N . VAL A 1 588 ? -12.5 -2.863 13.102 1 83.62 588 VAL A N 1
ATOM 4522 C CA . VAL A 1 588 ? -13.5 -1.827 13.32 1 83.62 588 VAL A CA 1
ATOM 4523 C C . VAL A 1 588 ? -12.969 -0.797 14.312 1 83.62 588 VAL A C 1
ATOM 4525 O O . VAL A 1 588 ? -11.938 -1.013 14.945 1 83.62 588 VAL A O 1
ATOM 4528 N N . ARG A 1 589 ? -13.539 0.39 14.359 1 78.38 589 ARG A N 1
ATOM 4529 C CA . ARG A 1 589 ? -13.086 1.441 15.266 1 78.38 589 ARG A CA 1
ATOM 4530 C C . ARG A 1 589 ? -13.422 1.095 16.719 1 78.38 589 ARG A C 1
ATOM 4532 O O . ARG A 1 589 ? -14.484 0.548 17 1 78.38 589 ARG A O 1
ATOM 4539 N N . MET B 1 1 ? 37.844 9.758 -8.484 1 76.25 1 MET B N 1
ATOM 4540 C CA . MET B 1 1 ? 36.844 10.844 -8.477 1 76.25 1 MET B CA 1
ATOM 4541 C C . MET B 1 1 ? 35.688 10.523 -7.547 1 76.25 1 MET B C 1
ATOM 4543 O O . MET B 1 1 ? 35.219 9.383 -7.496 1 76.25 1 MET B O 1
ATOM 4547 N N . LEU B 1 2 ? 35.344 11.641 -6.77 1 90.19 2 LEU B N 1
ATOM 4548 C CA . LEU B 1 2 ? 34.219 11.445 -5.828 1 90.19 2 LEU B CA 1
ATOM 4549 C C . LEU B 1 2 ? 32.906 11.344 -6.566 1 90.19 2 LEU B C 1
ATOM 4551 O O . LEU B 1 2 ? 32.75 11.836 -7.688 1 90.19 2 LEU B O 1
ATOM 4555 N N . LYS B 1 3 ? 32.031 10.711 -6.09 1 92.44 3 LYS B N 1
ATOM 4556 C CA . LYS B 1 3 ? 30.797 10.25 -6.75 1 92.44 3 LYS B CA 1
ATOM 4557 C C . LYS B 1 3 ? 30.031 11.422 -7.359 1 92.44 3 LYS B C 1
ATOM 4559 O O . LYS B 1 3 ? 29.453 11.289 -8.445 1 92.44 3 LYS B O 1
ATOM 4564 N N . PHE B 1 4 ? 30.016 12.594 -6.672 1 97.31 4 PHE B N 1
ATOM 4565 C CA . PHE B 1 4 ? 29.188 13.695 -7.141 1 97.31 4 PHE B CA 1
ATOM 4566 C C . PHE B 1 4 ? 30.031 14.906 -7.512 1 97.31 4 PHE B C 1
ATOM 4568 O O . PHE B 1 4 ? 29.562 16.047 -7.473 1 97.31 4 PHE B O 1
ATOM 4575 N N . GLN B 1 5 ? 31.281 14.633 -7.844 1 96.5 5 GLN B N 1
ATOM 4576 C CA . GLN B 1 5 ? 32.188 15.711 -8.273 1 96.5 5 GLN B CA 1
ATOM 4577 C C . GLN B 1 5 ? 31.625 16.438 -9.492 1 96.5 5 GLN B C 1
ATOM 4579 O O . GLN B 1 5 ? 31.109 15.797 -10.422 1 96.5 5 GLN B O 1
ATOM 4584 N N . ASN B 1 6 ? 31.625 17.75 -9.453 1 96.38 6 ASN B N 1
ATOM 4585 C CA . ASN B 1 6 ? 31.203 18.656 -10.523 1 96.38 6 ASN B CA 1
ATOM 4586 C C . ASN B 1 6 ? 29.688 18.734 -10.641 1 96.38 6 ASN B C 1
ATOM 4588 O O . ASN B 1 6 ? 29.156 19.219 -11.648 1 96.38 6 ASN B O 1
ATOM 4592 N N . LYS B 1 7 ? 28.953 18.172 -9.688 1 98 7 LYS B N 1
ATOM 4593 C CA . LYS B 1 7 ? 27.484 18.281 -9.625 1 98 7 LYS B CA 1
ATOM 4594 C C . LYS B 1 7 ? 27.062 19.375 -8.648 1 98 7 LYS B C 1
ATOM 4596 O O . LYS B 1 7 ? 27.828 19.75 -7.754 1 98 7 LYS B O 1
ATOM 4601 N N . ILE B 1 8 ? 25.922 19.922 -8.828 1 98.75 8 ILE B N 1
ATOM 4602 C CA . ILE B 1 8 ? 25.375 20.953 -7.945 1 98.75 8 ILE B CA 1
ATOM 4603 C C . ILE B 1 8 ? 24.047 20.484 -7.371 1 98.75 8 ILE B C 1
ATOM 4605 O O . ILE B 1 8 ? 23.125 20.141 -8.117 1 98.75 8 ILE B O 1
ATOM 4609 N N . ALA B 1 9 ? 23.938 20.469 -6.055 1 98.88 9 ALA B N 1
ATOM 4610 C CA . ALA B 1 9 ? 22.703 20.109 -5.352 1 98.88 9 ALA B CA 1
ATOM 4611 C C . ALA B 1 9 ? 22.109 21.328 -4.645 1 98.88 9 ALA B C 1
ATOM 4613 O O . ALA B 1 9 ? 22.828 22.047 -3.93 1 98.88 9 ALA B O 1
ATOM 4614 N N . LEU B 1 10 ? 20.891 21.609 -4.965 1 98.94 10 LEU B N 1
ATOM 4615 C CA . LEU B 1 10 ? 20.125 22.625 -4.246 1 98.94 10 LEU B CA 1
ATOM 4616 C C . LEU B 1 10 ? 19.234 21.984 -3.191 1 98.94 10 LEU B C 1
ATOM 4618 O O . LEU B 1 10 ? 18.406 21.125 -3.512 1 98.94 10 LEU B O 1
ATOM 4622 N N . ILE B 1 11 ? 19.375 22.344 -1.918 1 98.88 11 ILE B N 1
ATOM 4623 C CA . ILE B 1 11 ? 18.641 21.719 -0.818 1 98.88 11 ILE B CA 1
ATOM 4624 C C . ILE B 1 11 ? 17.812 22.781 -0.09 1 98.88 11 ILE B C 1
ATOM 4626 O O . ILE B 1 11 ? 18.359 23.734 0.475 1 98.88 11 ILE B O 1
ATOM 4630 N N . THR B 1 12 ? 16.484 22.578 -0.135 1 98.69 12 THR B N 1
ATOM 4631 C CA . THR B 1 12 ? 15.625 23.516 0.577 1 98.69 12 THR B CA 1
ATOM 4632 C C . THR B 1 12 ? 15.594 23.203 2.068 1 98.69 12 THR B C 1
ATOM 4634 O O . THR B 1 12 ? 15.625 22.031 2.457 1 98.69 12 THR B O 1
ATOM 4637 N N . GLY B 1 13 ? 15.453 24.266 2.885 1 97.25 13 GLY B N 1
ATOM 4638 C CA . GLY B 1 13 ? 15.469 24.047 4.324 1 97.25 13 GLY B CA 1
ATOM 4639 C C . GLY B 1 13 ? 16.734 23.375 4.812 1 97.25 13 GLY B C 1
ATOM 4640 O O . GLY B 1 13 ? 16.672 22.328 5.473 1 97.25 13 GLY B O 1
ATOM 4641 N N . SER B 1 14 ? 17.906 23.953 4.562 1 97.69 14 SER B N 1
ATOM 4642 C CA . SER B 1 14 ? 19.156 23.219 4.727 1 97.69 14 SER B CA 1
ATOM 4643 C C . SER B 1 14 ? 20.078 23.922 5.719 1 97.69 14 SER B C 1
ATOM 4645 O O . SER B 1 14 ? 21.297 23.688 5.727 1 97.69 14 SER B O 1
ATOM 4647 N N . GLY B 1 15 ? 19.531 24.797 6.543 1 95.69 15 GLY B N 1
ATOM 4648 C CA . GLY B 1 15 ? 20.312 25.469 7.566 1 95.69 15 GLY B CA 1
ATOM 4649 C C . GLY B 1 15 ? 20.578 24.594 8.781 1 95.69 15 GLY B C 1
ATOM 4650 O O . GLY B 1 15 ? 21.531 24.828 9.523 1 95.69 15 GLY B O 1
ATOM 4651 N N . THR B 1 16 ? 19.719 23.656 9.055 1 93.88 16 THR B N 1
ATOM 4652 C CA . THR B 1 16 ? 19.844 22.75 10.188 1 93.88 16 THR B CA 1
ATOM 4653 C C . THR B 1 16 ? 19.266 21.375 9.828 1 93.88 16 THR B C 1
ATOM 4655 O O . THR B 1 16 ? 18.797 21.156 8.719 1 93.88 16 THR B O 1
ATOM 4658 N N . GLY B 1 17 ? 19.469 20.406 10.711 1 94.38 17 GLY B N 1
ATOM 4659 C CA . GLY B 1 17 ? 18.766 19.141 10.672 1 94.38 17 GLY B CA 1
ATOM 4660 C C . GLY B 1 17 ? 19.109 18.297 9.461 1 94.38 17 GLY B C 1
ATOM 4661 O O . GLY B 1 17 ? 20.266 18.219 9.062 1 94.38 17 GLY B O 1
ATOM 4662 N N . ILE B 1 18 ? 18.094 17.672 8.883 1 95.81 18 ILE B N 1
ATOM 4663 C CA . ILE B 1 18 ? 18.219 16.719 7.781 1 95.81 18 ILE B CA 1
ATOM 4664 C C . ILE B 1 18 ? 18.797 17.438 6.559 1 95.81 18 ILE B C 1
ATOM 4666 O O . ILE B 1 18 ? 19.672 16.891 5.875 1 95.81 18 ILE B O 1
ATOM 4670 N N . GLY B 1 19 ? 18.312 18.703 6.293 1 97.69 19 GLY B N 1
ATOM 4671 C CA . GLY B 1 19 ? 18.812 19.453 5.148 1 97.69 19 GLY B CA 1
ATOM 4672 C C . GLY B 1 19 ? 20.297 19.719 5.215 1 97.69 19 GLY B C 1
ATOM 4673 O O . GLY B 1 19 ? 21.016 19.578 4.215 1 97.69 19 GLY B O 1
ATOM 4674 N N . LYS B 1 20 ? 20.781 20.125 6.363 1 98.06 20 LYS B N 1
ATOM 4675 C CA . LYS B 1 20 ? 22.203 20.359 6.547 1 98.06 20 LYS B CA 1
ATOM 4676 C C . LYS B 1 20 ? 23 19.078 6.402 1 98.06 20 LYS B C 1
ATOM 4678 O O . LYS B 1 20 ? 24.078 19.062 5.812 1 98.06 20 LYS B O 1
ATOM 4683 N N . ALA B 1 21 ? 22.453 17.969 6.941 1 98.06 21 ALA B N 1
ATOM 4684 C CA . ALA B 1 21 ? 23.109 16.672 6.828 1 98.06 21 ALA B CA 1
ATOM 4685 C C . ALA B 1 21 ? 23.234 16.25 5.367 1 98.06 21 ALA B C 1
ATOM 4687 O O . ALA B 1 21 ? 24.266 15.703 4.961 1 98.06 21 ALA B O 1
ATOM 4688 N N . ILE B 1 22 ? 22.188 16.484 4.59 1 98.62 22 ILE B N 1
ATOM 4689 C CA . ILE B 1 22 ? 22.203 16.156 3.168 1 98.62 22 ILE B CA 1
ATOM 4690 C C . ILE B 1 22 ? 23.25 17 2.449 1 98.62 22 ILE B C 1
ATOM 4692 O O . ILE B 1 22 ? 24.047 16.469 1.66 1 98.62 22 ILE B O 1
ATOM 4696 N N . ALA B 1 23 ? 23.281 18.297 2.762 1 98.81 23 ALA B N 1
ATOM 4697 C CA . ALA B 1 23 ? 24.281 19.188 2.166 1 98.81 23 ALA B CA 1
ATOM 4698 C C . ALA B 1 23 ? 25.703 18.719 2.506 1 98.81 23 ALA B C 1
ATOM 4700 O O . ALA B 1 23 ? 26.578 18.703 1.641 1 98.81 23 ALA B O 1
ATOM 4701 N N . THR B 1 24 ? 25.875 18.359 3.74 1 98.69 24 THR B N 1
ATOM 4702 C CA . THR B 1 24 ? 27.188 17.906 4.203 1 98.69 24 THR B CA 1
ATOM 4703 C C . THR B 1 24 ? 27.641 16.672 3.428 1 98.69 24 THR B C 1
ATOM 4705 O O . THR B 1 24 ? 28.781 16.609 2.957 1 98.69 24 THR B O 1
ATOM 4708 N N . LYS B 1 25 ? 26.766 15.711 3.295 1 98.38 25 LYS B N 1
ATOM 4709 C CA . LYS B 1 25 ? 27.109 14.477 2.6 1 98.38 25 LYS B CA 1
ATOM 4710 C C . LYS B 1 25 ? 27.422 14.734 1.131 1 98.38 25 LYS B C 1
ATOM 4712 O O . LYS B 1 25 ? 28.328 14.117 0.564 1 98.38 25 LYS B O 1
ATOM 4717 N N . PHE B 1 26 ? 26.703 15.625 0.45 1 98.69 26 PHE B N 1
ATOM 4718 C CA . PHE B 1 26 ? 26.984 15.992 -0.935 1 98.69 26 PHE B CA 1
ATOM 4719 C C . PHE B 1 26 ? 28.375 16.609 -1.069 1 98.69 26 PHE B C 1
ATOM 4721 O O . PHE B 1 26 ? 29.125 16.266 -1.985 1 98.69 26 PHE B O 1
ATOM 4728 N N . ILE B 1 27 ? 28.75 17.5 -0.142 1 98.31 27 ILE B N 1
ATOM 4729 C CA . ILE B 1 27 ? 30.047 18.156 -0.16 1 98.31 27 ILE B CA 1
ATOM 4730 C C . ILE B 1 27 ? 31.172 17.141 0.033 1 98.31 27 ILE B C 1
ATOM 4732 O O . ILE B 1 27 ? 32.188 17.172 -0.674 1 98.31 27 ILE B O 1
ATOM 4736 N N . GLU B 1 28 ? 30.922 16.266 0.958 1 97.81 28 GLU B N 1
ATOM 4737 C CA . GLU B 1 28 ? 31.906 15.227 1.246 1 97.81 28 GLU B CA 1
ATOM 4738 C C . GLU B 1 28 ? 32.125 14.336 0.027 1 97.81 28 GLU B C 1
ATOM 4740 O O . GLU B 1 28 ? 33.219 13.789 -0.142 1 97.81 28 GLU B O 1
ATOM 4745 N N . GLU B 1 29 ? 31.109 14.258 -0.804 1 97.69 29 GLU B N 1
ATOM 4746 C CA . GLU B 1 29 ? 31.203 13.414 -1.994 1 97.69 29 GLU B CA 1
ATOM 4747 C C . GLU B 1 29 ? 31.547 14.242 -3.227 1 97.69 29 GLU B C 1
ATOM 4749 O O . GLU B 1 29 ? 31.453 13.758 -4.355 1 97.69 29 GLU B O 1
ATOM 4754 N N . GLY B 1 30 ? 31.859 15.562 -3.047 1 97.88 30 GLY B N 1
ATOM 4755 C CA . GLY B 1 30 ? 32.531 16.359 -4.074 1 97.88 30 GLY B CA 1
ATOM 4756 C C . GLY B 1 30 ? 31.578 17.344 -4.758 1 97.88 30 GLY B C 1
ATOM 4757 O O . GLY B 1 30 ? 32 18.094 -5.633 1 97.88 30 GLY B O 1
ATOM 4758 N N . ALA B 1 31 ? 30.344 17.391 -4.391 1 98.5 31 ALA B N 1
ATOM 4759 C CA . ALA B 1 31 ? 29.375 18.281 -5.039 1 98.5 31 ALA B CA 1
ATOM 4760 C C . ALA B 1 31 ? 29.469 19.703 -4.492 1 98.5 31 ALA B C 1
ATOM 4762 O O . ALA B 1 31 ? 29.953 19.906 -3.381 1 98.5 31 ALA B O 1
ATOM 4763 N N . SER B 1 32 ? 29.125 20.641 -5.309 1 98.69 32 SER B N 1
ATOM 4764 C CA . SER B 1 32 ? 28.766 21.969 -4.812 1 98.69 32 SER B CA 1
ATOM 4765 C C . SER B 1 32 ? 27.328 21.984 -4.301 1 98.69 32 SER B C 1
ATOM 4767 O O . SER B 1 32 ? 26.484 21.203 -4.762 1 98.69 32 SER B O 1
ATOM 4769 N N . VAL B 1 33 ? 27.062 22.875 -3.324 1 98.81 33 VAL B N 1
ATOM 4770 C CA . VAL B 1 33 ? 25.703 22.891 -2.766 1 98.81 33 VAL B CA 1
ATOM 4771 C C . VAL B 1 33 ? 25.188 24.328 -2.721 1 98.81 33 VAL B C 1
ATOM 4773 O O . VAL B 1 33 ? 25.969 25.281 -2.566 1 98.81 33 VAL B O 1
ATOM 4776 N N . ILE B 1 34 ? 23.938 24.453 -3.012 1 98.81 34 ILE B N 1
ATOM 4777 C CA . ILE B 1 34 ? 23.172 25.672 -2.775 1 98.81 34 ILE B CA 1
ATOM 4778 C C . ILE B 1 34 ? 22.203 25.453 -1.616 1 98.81 34 ILE B C 1
ATOM 4780 O O . ILE B 1 34 ? 21.328 24.578 -1.684 1 98.81 34 ILE B O 1
ATOM 4784 N N . ILE B 1 35 ? 22.406 26.219 -0.529 1 98.69 35 ILE B N 1
ATOM 4785 C CA . ILE B 1 35 ? 21.547 26.062 0.649 1 98.69 35 ILE B CA 1
ATOM 4786 C C . ILE B 1 35 ? 20.672 27.297 0.812 1 98.69 35 ILE B C 1
ATOM 4788 O O . ILE B 1 35 ? 21.078 28.406 0.469 1 98.69 35 ILE B O 1
ATOM 4792 N N . LEU B 1 36 ? 19.469 27.078 1.249 1 98.06 36 LEU B N 1
ATOM 4793 C CA . LEU B 1 36 ? 18.516 28.188 1.429 1 98.06 36 LEU B CA 1
ATOM 4794 C C . LEU B 1 36 ? 17.594 27.922 2.611 1 98.06 36 LEU B C 1
ATOM 4796 O O . LEU B 1 36 ? 17.406 26.766 3.016 1 98.06 36 LEU B O 1
ATOM 4800 N N . GLY B 1 37 ? 16.984 28.922 3.143 1 95.88 37 GLY B N 1
ATOM 4801 C CA . GLY B 1 37 ? 16.047 28.906 4.258 1 95.88 37 GLY B CA 1
ATOM 4802 C C . GLY B 1 37 ? 15.641 30.297 4.711 1 95.88 37 GLY B C 1
ATOM 4803 O O . GLY B 1 37 ? 16.141 31.297 4.191 1 95.88 37 GLY B O 1
ATOM 4804 N N . ARG B 1 38 ? 14.766 30.328 5.664 1 94.06 38 ARG B N 1
ATOM 4805 C CA . ARG B 1 38 ? 14.203 31.594 6.129 1 94.06 38 ARG B CA 1
ATOM 4806 C C . ARG B 1 38 ? 15.18 32.312 7.055 1 94.06 38 ARG B C 1
ATOM 4808 O O . ARG B 1 38 ? 15.234 33.562 7.062 1 94.06 38 ARG B O 1
ATOM 4815 N N . ARG B 1 39 ? 15.961 31.594 7.867 1 93.38 39 ARG B N 1
ATOM 4816 C CA . ARG B 1 39 ? 16.797 32.188 8.906 1 93.38 39 ARG B CA 1
ATOM 4817 C C . ARG B 1 39 ? 18.234 32.344 8.422 1 93.38 39 ARG B C 1
ATOM 4819 O O . ARG B 1 39 ? 18.906 31.344 8.102 1 93.38 39 ARG B O 1
ATOM 4826 N N . LYS B 1 40 ? 18.719 33.406 8.539 1 95.19 40 LYS B N 1
ATOM 4827 C CA . LYS B 1 40 ? 20.031 33.75 7.996 1 95.19 40 LYS B CA 1
ATOM 4828 C C . LYS B 1 40 ? 21.141 33.156 8.852 1 95.19 40 LYS B C 1
ATOM 4830 O O . LYS B 1 40 ? 22.078 32.562 8.328 1 95.19 40 LYS B O 1
ATOM 4835 N N . GLU B 1 41 ? 21.031 33.219 10.117 1 95.88 41 GLU B N 1
ATOM 4836 C CA . GLU B 1 41 ? 22.125 32.844 11.016 1 95.88 41 GLU B CA 1
ATOM 4837 C C . GLU B 1 41 ? 22.422 31.359 10.93 1 95.88 41 GLU B C 1
ATOM 4839 O O . GLU B 1 41 ? 23.562 30.969 10.734 1 95.88 41 GLU B O 1
ATOM 4844 N N . PRO B 1 42 ? 21.391 30.547 11.047 1 94.81 42 PRO B N 1
ATOM 4845 C CA . PRO B 1 42 ? 21.656 29.109 10.898 1 94.81 42 PRO B CA 1
ATOM 4846 C C . PRO B 1 42 ? 22.266 28.766 9.539 1 94.81 42 PRO B C 1
ATOM 4848 O O . PRO B 1 42 ? 23.094 27.859 9.445 1 94.81 42 PRO B O 1
ATOM 4851 N N . LEU B 1 43 ? 21.906 29.453 8.492 1 97.12 43 LEU B N 1
ATOM 4852 C CA . LEU B 1 43 ? 22.438 29.203 7.156 1 97.12 43 LEU B CA 1
ATOM 4853 C C . LEU B 1 43 ? 23.906 29.578 7.066 1 97.12 43 LEU B C 1
ATOM 4855 O O . LEU B 1 43 ? 24.688 28.859 6.434 1 97.12 43 LEU B O 1
ATOM 4859 N N . GLU B 1 44 ? 24.234 30.688 7.613 1 97.31 44 GLU B N 1
ATOM 4860 C CA . GLU B 1 44 ? 25.641 31.141 7.602 1 97.31 44 GLU B CA 1
ATOM 4861 C C . GLU B 1 44 ? 26.516 30.172 8.383 1 97.31 44 GLU B C 1
ATOM 4863 O O . GLU B 1 44 ? 27.641 29.859 7.953 1 97.31 44 GLU B O 1
ATOM 4868 N N . GLU B 1 45 ? 26 29.734 9.516 1 97.62 45 GLU B N 1
ATOM 4869 C CA . GLU B 1 45 ? 26.734 28.75 10.297 1 97.62 45 GLU B CA 1
ATOM 4870 C C . GLU B 1 45 ? 26.906 27.453 9.531 1 97.62 45 GLU B C 1
ATOM 4872 O O . GLU B 1 45 ? 27.984 26.859 9.523 1 97.62 45 GLU B O 1
ATOM 4877 N N . ALA B 1 46 ? 25.844 27.031 8.906 1 97.88 46 ALA B N 1
ATOM 4878 C CA . ALA B 1 46 ? 25.906 25.828 8.078 1 97.88 46 ALA B CA 1
ATOM 4879 C C . ALA B 1 46 ? 26.922 26 6.949 1 97.88 46 ALA B C 1
ATOM 4881 O O . ALA B 1 46 ? 27.703 25.078 6.672 1 97.88 46 ALA B O 1
ATOM 4882 N N . ALA B 1 47 ? 26.922 27.109 6.316 1 98.06 47 ALA B N 1
ATOM 4883 C CA . ALA B 1 47 ? 27.844 27.375 5.203 1 98.06 47 ALA B CA 1
ATOM 4884 C C . ALA B 1 47 ? 29.297 27.266 5.652 1 98.06 47 ALA B C 1
ATOM 4886 O O . ALA B 1 47 ? 30.141 26.734 4.93 1 98.06 47 ALA B O 1
ATOM 4887 N N . LYS B 1 48 ? 29.609 27.812 6.801 1 98 48 LYS B N 1
ATOM 4888 C CA . LYS B 1 48 ? 30.953 27.719 7.348 1 98 48 LYS B CA 1
ATOM 4889 C C . LYS B 1 48 ? 31.375 26.281 7.559 1 98 48 LYS B C 1
ATOM 4891 O O . LYS B 1 48 ? 32.469 25.875 7.18 1 98 48 LYS B O 1
ATOM 4896 N N . GLU B 1 49 ? 30.5 25.547 8.148 1 98.19 49 GLU B N 1
ATOM 4897 C CA . GLU B 1 49 ? 30.766 24.141 8.406 1 98.19 49 GLU B CA 1
ATOM 4898 C C . GLU B 1 49 ? 30.938 23.359 7.102 1 98.19 49 GLU B C 1
ATOM 4900 O O . GLU B 1 49 ? 31.797 22.484 6.992 1 98.19 49 GLU B O 1
ATOM 4905 N N . LEU B 1 50 ? 30.094 23.656 6.148 1 98.44 50 LEU B N 1
ATOM 4906 C CA . LEU B 1 50 ? 30.125 22.969 4.859 1 98.44 50 LEU B CA 1
ATOM 4907 C C . LEU B 1 50 ? 31.422 23.281 4.117 1 98.44 50 LEU B C 1
ATOM 4909 O O . LEU B 1 50 ? 32.031 22.375 3.527 1 98.44 50 LEU B O 1
ATOM 4913 N N . LYS B 1 51 ? 31.844 24.5 4.121 1 97.88 51 LYS B N 1
ATOM 4914 C CA . LYS B 1 51 ? 33.094 24.891 3.473 1 97.88 51 LYS B CA 1
ATOM 4915 C C . LYS B 1 51 ? 34.281 24.156 4.098 1 97.88 51 LYS B C 1
ATOM 4917 O O . LYS B 1 51 ? 35.219 23.75 3.391 1 97.88 51 LYS B O 1
ATOM 4922 N N . ALA B 1 52 ? 34.188 23.953 5.367 1 97.44 52 ALA B N 1
ATOM 4923 C CA . ALA B 1 52 ? 35.25 23.25 6.09 1 97.44 52 ALA B CA 1
ATOM 4924 C C . ALA B 1 52 ? 35.281 21.766 5.742 1 97.44 52 ALA B C 1
ATOM 4926 O O . ALA B 1 52 ? 36.281 21.094 5.91 1 97.44 52 ALA B O 1
ATOM 4927 N N . SER B 1 53 ? 34.125 21.25 5.273 1 96.75 53 SER B N 1
ATOM 4928 C CA . SER B 1 53 ? 33.969 19.828 5 1 96.75 53 SER B CA 1
ATOM 4929 C C . SER B 1 53 ? 34.375 19.5 3.562 1 96.75 53 SER B C 1
ATOM 4931 O O . SER B 1 53 ? 34.344 18.344 3.158 1 96.75 53 SER B O 1
ATOM 4933 N N . ILE B 1 54 ? 34.719 20.5 2.752 1 97.25 54 ILE B N 1
ATOM 4934 C CA . ILE B 1 54 ? 35.125 20.25 1.376 1 97.25 54 ILE B CA 1
ATOM 4935 C C . ILE B 1 54 ? 36.438 19.469 1.365 1 97.25 54 ILE B C 1
ATOM 4937 O O . ILE B 1 54 ? 37.438 19.875 1.968 1 97.25 54 ILE B O 1
ATOM 4941 N N . PRO B 1 55 ? 36.406 18.328 0.713 1 96.75 55 PRO B N 1
ATOM 4942 C CA . PRO B 1 55 ? 37.625 17.516 0.694 1 96.75 55 PRO B CA 1
ATOM 4943 C C . PRO B 1 55 ? 38.781 18.234 0.025 1 96.75 55 PRO B C 1
ATOM 4945 O O . PRO B 1 55 ? 38.594 19.031 -0.899 1 96.75 55 PRO B O 1
ATOM 4948 N N . GLN B 1 56 ? 40.031 17.844 0.324 1 94.75 56 GLN B N 1
ATOM 4949 C CA . GLN B 1 56 ? 41.219 18.438 -0.261 1 94.75 56 GLN B CA 1
ATOM 4950 C C . GLN B 1 56 ? 41.312 18.141 -1.755 1 94.75 56 GLN B C 1
ATOM 4952 O O . GLN B 1 56 ? 41.094 17 -2.18 1 94.75 56 GLN B O 1
ATOM 4957 N N . GLY B 1 57 ? 41.594 19.062 -2.447 1 94.81 57 GLY B N 1
ATOM 4958 C CA . GLY B 1 57 ? 41.781 18.875 -3.875 1 94.81 57 GLY B CA 1
ATOM 4959 C C . GLY B 1 57 ? 40.5 18.953 -4.68 1 94.81 57 GLY B C 1
ATOM 4960 O O . GLY B 1 57 ? 40.531 18.797 -5.902 1 94.81 57 GLY B O 1
ATOM 4961 N N . VAL B 1 58 ? 39.406 19.125 -3.979 1 95 58 VAL B N 1
ATOM 4962 C CA . VAL B 1 58 ? 38.125 19.203 -4.668 1 95 58 VAL B CA 1
ATOM 4963 C C . VAL B 1 58 ? 37.688 20.672 -4.77 1 95 58 VAL B C 1
ATOM 4965 O O . VAL B 1 58 ? 37.812 21.422 -3.807 1 95 58 VAL B O 1
ATOM 4968 N N . ASN B 1 59 ? 37.281 21.109 -5.98 1 93.62 59 ASN B N 1
ATOM 4969 C CA . ASN B 1 59 ? 36.844 22.484 -6.215 1 93.62 59 ASN B CA 1
ATOM 4970 C C . ASN B 1 59 ? 35.312 22.609 -6.141 1 93.62 59 ASN B C 1
ATOM 4972 O O . ASN B 1 59 ? 34.656 22.859 -7.156 1 93.62 59 ASN B O 1
ATOM 4976 N N . SER B 1 60 ? 34.75 22.375 -4.984 1 96.94 60 SER B N 1
ATOM 4977 C CA . SER B 1 60 ? 33.312 22.547 -4.754 1 96.94 60 SER B CA 1
ATOM 4978 C C . SER B 1 60 ? 33.031 23.844 -3.996 1 96.94 60 SER B C 1
ATOM 4980 O O . SER B 1 60 ? 33.938 24.422 -3.391 1 96.94 60 SER B O 1
ATOM 4982 N N . SER B 1 61 ? 31.797 24.359 -4.09 1 97.81 61 SER B N 1
ATOM 4983 C CA . SER B 1 61 ? 31.453 25.625 -3.469 1 97.81 61 SER B CA 1
ATOM 4984 C C . SER B 1 61 ? 30.141 25.516 -2.684 1 97.81 61 SER B C 1
ATOM 4986 O O . SER B 1 61 ? 29.391 24.562 -2.857 1 97.81 61 SER B O 1
ATOM 4988 N N . VAL B 1 62 ? 30 26.422 -1.786 1 98.38 62 VAL B N 1
ATOM 4989 C CA . VAL B 1 62 ? 28.781 26.578 -1.013 1 98.38 62 VAL B CA 1
ATOM 4990 C C . VAL B 1 62 ? 28.156 27.938 -1.289 1 98.38 62 VAL B C 1
ATOM 4992 O O . VAL B 1 62 ? 28.797 28.969 -1.076 1 98.38 62 VAL B O 1
ATOM 4995 N N . ARG B 1 63 ? 27 27.938 -1.822 1 98.12 63 ARG B N 1
ATOM 4996 C CA . ARG B 1 63 ? 26.266 29.172 -2.068 1 98.12 63 ARG B CA 1
ATOM 4997 C C . ARG B 1 63 ? 25.062 29.281 -1.146 1 98.12 63 ARG B C 1
ATOM 4999 O O . ARG B 1 63 ? 24.375 28.281 -0.89 1 98.12 63 ARG B O 1
ATOM 5006 N N . ILE B 1 64 ? 24.797 30.516 -0.671 1 97.56 64 ILE B N 1
ATOM 5007 C CA . ILE B 1 64 ? 23.719 30.719 0.3 1 97.56 64 ILE B CA 1
ATOM 5008 C C . ILE B 1 64 ? 22.672 31.656 -0.284 1 97.56 64 ILE B C 1
ATOM 5010 O O . ILE B 1 64 ? 23 32.656 -0.929 1 97.56 64 ILE B O 1
ATOM 5014 N N . PHE B 1 65 ? 21.422 31.266 -0.221 1 97.44 65 PHE B N 1
ATOM 5015 C CA . PHE B 1 65 ? 20.297 32.156 -0.382 1 97.44 65 PHE B CA 1
ATOM 5016 C C . PHE B 1 65 ? 19.531 32.312 0.929 1 97.44 65 PHE B C 1
ATOM 5018 O O . PHE B 1 65 ? 18.641 31.531 1.231 1 97.44 65 PHE B O 1
ATOM 5025 N N . ALA B 1 66 ? 19.75 33.344 1.673 1 94.75 66 ALA B N 1
ATOM 5026 C CA . ALA B 1 66 ? 19.141 33.594 2.975 1 94.75 66 ALA B CA 1
ATOM 5027 C C . ALA B 1 66 ? 17.797 34.312 2.824 1 94.75 66 ALA B C 1
ATOM 5029 O O . ALA B 1 66 ? 17.609 35.094 1.905 1 94.75 66 ALA B O 1
ATOM 5030 N N . GLY B 1 67 ? 16.891 34 3.701 1 94.5 67 GLY B N 1
ATOM 5031 C CA . GLY B 1 67 ? 15.602 34.688 3.732 1 94.5 67 GLY B CA 1
ATOM 5032 C C . GLY B 1 67 ? 14.625 34.156 2.705 1 94.5 67 GLY B C 1
ATOM 5033 O O . GLY B 1 67 ? 13.641 34.812 2.375 1 94.5 67 GLY B O 1
ATOM 5034 N N . VAL B 1 68 ? 14.867 33 2.17 1 96.81 68 VAL B N 1
ATOM 5035 C CA . VAL B 1 68 ? 13.984 32.438 1.154 1 96.81 68 VAL B CA 1
ATOM 5036 C C . VAL B 1 68 ? 13.023 31.453 1.802 1 96.81 68 VAL B C 1
ATOM 5038 O O . VAL B 1 68 ? 13.43 30.359 2.225 1 96.81 68 VAL B O 1
ATOM 5041 N N . ASP B 1 69 ? 11.82 31.844 1.895 1 97.56 69 ASP B N 1
ATOM 5042 C CA . ASP B 1 69 ? 10.711 30.953 2.238 1 97.56 69 ASP B CA 1
ATOM 5043 C C . ASP B 1 69 ? 10.172 30.234 0.999 1 97.56 69 ASP B C 1
ATOM 5045 O O . ASP B 1 69 ? 9.789 30.891 0.023 1 97.56 69 ASP B O 1
ATOM 5049 N N . VAL B 1 70 ? 10.148 28.891 1.059 1 98.12 70 VAL B N 1
ATOM 5050 C CA . VAL B 1 70 ? 9.773 28.125 -0.122 1 98.12 70 VAL B CA 1
ATOM 5051 C C . VAL B 1 70 ? 8.32 28.406 -0.489 1 98.12 70 VAL B C 1
ATOM 5053 O O . VAL B 1 70 ? 7.898 28.156 -1.619 1 98.12 70 VAL B O 1
ATOM 5056 N N . ALA B 1 71 ? 7.512 28.891 0.428 1 97.69 71 ALA B N 1
ATOM 5057 C CA . ALA B 1 71 ? 6.121 29.234 0.143 1 97.69 71 ALA B CA 1
ATOM 5058 C C . ALA B 1 71 ? 6.016 30.625 -0.471 1 97.69 71 ALA B C 1
ATOM 5060 O O . ALA B 1 71 ? 4.961 31.016 -0.979 1 97.69 71 ALA B O 1
ATOM 5061 N N . ASP B 1 72 ? 7.086 31.406 -0.427 1 98.06 72 ASP B N 1
ATOM 5062 C CA . ASP B 1 72 ? 7.109 32.75 -0.99 1 98.06 72 ASP B CA 1
ATOM 5063 C C . ASP B 1 72 ? 7.453 32.719 -2.477 1 98.06 72 ASP B C 1
ATOM 5065 O O . ASP B 1 72 ? 8.609 32.5 -2.846 1 98.06 72 ASP B O 1
ATOM 5069 N N . GLU B 1 73 ? 6.48 33 -3.279 1 98.12 73 GLU B N 1
ATOM 5070 C CA . GLU B 1 73 ? 6.641 32.938 -4.727 1 98.12 73 GLU B CA 1
ATOM 5071 C C . GLU B 1 73 ? 7.75 33.844 -5.215 1 98.12 73 GLU B C 1
ATOM 5073 O O . GLU B 1 73 ? 8.594 33.438 -6.016 1 98.12 73 GLU B O 1
ATOM 5078 N N . THR B 1 74 ? 7.703 35.062 -4.793 1 98.06 74 THR B N 1
ATOM 5079 C CA . THR B 1 74 ? 8.648 36.062 -5.262 1 98.06 74 THR B CA 1
ATOM 5080 C C . THR B 1 74 ? 10.078 35.688 -4.883 1 98.06 74 THR B C 1
ATOM 5082 O O . THR B 1 74 ? 10.984 35.75 -5.711 1 98.06 74 THR B O 1
ATOM 5085 N N . ALA B 1 75 ? 10.305 35.281 -3.656 1 98 75 ALA B N 1
ATOM 5086 C CA . ALA B 1 75 ? 11.633 34.875 -3.188 1 98 75 ALA B CA 1
ATOM 5087 C C . ALA B 1 75 ? 12.172 33.688 -3.986 1 98 75 ALA B C 1
ATOM 5089 O O . ALA B 1 75 ? 13.344 33.688 -4.387 1 98 75 ALA B O 1
ATOM 5090 N N . MET B 1 76 ? 11.352 32.75 -4.238 1 98.44 76 MET B N 1
ATOM 5091 C CA . MET B 1 76 ? 11.75 31.562 -5 1 98.44 76 MET B CA 1
ATOM 5092 C C . MET B 1 76 ? 12.086 31.922 -6.441 1 98.44 76 MET B C 1
ATOM 5094 O O . MET B 1 76 ? 13.109 31.5 -6.977 1 98.44 76 MET B O 1
ATOM 5098 N N . ASN B 1 77 ? 11.156 32.719 -7.07 1 98.44 77 ASN B N 1
ATOM 5099 C CA . ASN B 1 77 ? 11.398 33.125 -8.445 1 98.44 77 ASN B CA 1
ATOM 5100 C C . ASN B 1 77 ? 12.719 33.875 -8.578 1 98.44 77 ASN B C 1
ATOM 5102 O O . ASN B 1 77 ? 13.508 33.594 -9.492 1 98.44 77 ASN B O 1
ATOM 5106 N N . ASN B 1 78 ? 12.93 34.812 -7.672 1 98.31 78 ASN B N 1
ATOM 5107 C CA . ASN B 1 78 ? 14.141 35.625 -7.723 1 98.31 78 ASN B CA 1
ATOM 5108 C C . ASN B 1 78 ? 15.398 34.75 -7.582 1 98.31 78 ASN B C 1
ATOM 5110 O O . ASN B 1 78 ? 16.391 35 -8.273 1 98.31 78 ASN B O 1
ATOM 5114 N N . MET B 1 79 ? 15.367 33.844 -6.688 1 98.44 79 MET B N 1
ATOM 5115 C CA . MET B 1 79 ? 16.516 32.969 -6.484 1 98.44 79 MET B CA 1
ATOM 5116 C C . MET B 1 79 ? 16.828 32.188 -7.758 1 98.44 79 MET B C 1
ATOM 5118 O O . MET B 1 79 ? 17.969 32.156 -8.219 1 98.44 79 MET B O 1
ATOM 5122 N N . PHE B 1 80 ? 15.859 31.547 -8.367 1 98.62 80 PHE B N 1
ATOM 5123 C CA . PHE B 1 80 ? 16.094 30.719 -9.547 1 98.62 80 PHE B CA 1
ATOM 5124 C C . PHE B 1 80 ? 16.438 31.578 -10.75 1 98.62 80 PHE B C 1
ATOM 5126 O O . PHE B 1 80 ? 17.234 31.172 -11.609 1 98.62 80 PHE B O 1
ATOM 5133 N N . ASP B 1 81 ? 15.828 32.781 -10.844 1 98.38 81 ASP B N 1
ATOM 5134 C CA . ASP B 1 81 ? 16.203 33.719 -11.906 1 98.38 81 ASP B CA 1
ATOM 5135 C C . ASP B 1 81 ? 17.672 34.094 -11.797 1 98.38 81 ASP B C 1
ATOM 5137 O O . ASP B 1 81 ? 18.359 34.25 -12.812 1 98.38 81 ASP B O 1
ATOM 5141 N N . THR B 1 82 ? 18.094 34.312 -10.578 1 98.44 82 THR B N 1
ATOM 5142 C CA . THR B 1 82 ? 19.5 34.625 -10.352 1 98.44 82 THR B CA 1
ATOM 5143 C C . THR B 1 82 ? 20.391 33.469 -10.836 1 98.44 82 THR B C 1
ATOM 5145 O O . THR B 1 82 ? 21.375 33.688 -11.531 1 98.44 82 THR B O 1
ATOM 5148 N N . LEU B 1 83 ? 20.062 32.219 -10.461 1 98.62 83 LEU B N 1
ATOM 5149 C CA . LEU B 1 83 ? 20.828 31.062 -10.898 1 98.62 83 LEU B CA 1
ATOM 5150 C C . LEU B 1 83 ? 20.828 30.969 -12.422 1 98.62 83 LEU B C 1
ATOM 5152 O O . LEU B 1 83 ? 21.859 30.656 -13.016 1 98.62 83 LEU B O 1
ATOM 5156 N N . LYS B 1 84 ? 19.688 31.219 -13.023 1 98.38 84 LYS B N 1
ATOM 5157 C CA . LYS B 1 84 ? 19.562 31.172 -14.477 1 98.38 84 LYS B CA 1
ATOM 5158 C C . LYS B 1 84 ? 20.453 32.219 -15.133 1 98.38 84 LYS B C 1
ATOM 5160 O O . LYS B 1 84 ? 21.188 31.922 -16.078 1 98.38 84 LYS B O 1
ATOM 5165 N N . THR B 1 85 ? 20.375 33.406 -14.625 1 98.12 85 THR B N 1
ATOM 5166 C CA . THR B 1 85 ? 21.156 34.531 -15.172 1 98.12 85 THR B CA 1
ATOM 5167 C C . THR B 1 85 ? 22.656 34.25 -15.07 1 98.12 85 THR B C 1
ATOM 5169 O O . THR B 1 85 ? 23.422 34.625 -15.953 1 98.12 85 THR B O 1
ATOM 5172 N N . GLU B 1 86 ? 23.016 33.562 -14.062 1 98.19 86 GLU B N 1
ATOM 5173 C CA . GLU B 1 86 ? 24.422 33.25 -13.828 1 98.19 86 GLU B CA 1
ATOM 5174 C C . GLU B 1 86 ? 24.812 31.953 -14.531 1 98.19 86 GLU B C 1
ATOM 5176 O O . GLU B 1 86 ? 25.938 31.469 -14.383 1 98.19 86 GLU B O 1
ATOM 5181 N N . ASN B 1 87 ? 23.938 31.266 -15.258 1 97.56 87 ASN B N 1
ATOM 5182 C CA . ASN B 1 87 ? 24.156 30.062 -16.031 1 97.56 87 ASN B CA 1
ATOM 5183 C C . ASN B 1 87 ? 24.531 28.875 -15.148 1 97.56 87 ASN B C 1
ATOM 5185 O O . ASN B 1 87 ? 25.438 28.109 -15.484 1 97.56 87 ASN B O 1
ATOM 5189 N N . VAL B 1 88 ? 23.938 28.891 -14 1 98.06 88 VAL B N 1
ATOM 5190 C CA . VAL B 1 88 ? 24.141 27.75 -13.094 1 98.06 88 VAL B CA 1
ATOM 5191 C C . VAL B 1 88 ? 23.219 26.609 -13.492 1 98.06 88 VAL B C 1
ATOM 5193 O O . VAL B 1 88 ? 22.031 26.812 -13.742 1 98.06 88 VAL B O 1
ATOM 5196 N N . THR B 1 89 ? 23.781 25.438 -13.617 1 98.06 89 THR B N 1
ATOM 5197 C CA . THR B 1 89 ? 23 24.234 -13.883 1 98.06 89 THR B CA 1
ATOM 5198 C C . THR B 1 89 ? 22.875 23.375 -12.625 1 98.06 89 THR B C 1
ATOM 5200 O O . THR B 1 89 ? 23.891 22.906 -12.086 1 98.06 89 THR B O 1
ATOM 5203 N N . VAL B 1 90 ? 21.719 23.172 -12.164 1 98.69 90 VAL B N 1
ATOM 5204 C CA . VAL B 1 90 ? 21.453 22.375 -10.977 1 98.69 90 VAL B CA 1
ATOM 5205 C C . VAL B 1 90 ? 21.172 20.922 -11.383 1 98.69 90 VAL B C 1
ATOM 5207 O O . VAL B 1 90 ? 20.312 20.672 -12.234 1 98.69 90 VAL B O 1
ATOM 5210 N N . ASP B 1 91 ? 21.875 20 -10.758 1 98.81 91 ASP B N 1
ATOM 5211 C CA . ASP B 1 91 ? 21.719 18.578 -11.062 1 98.81 91 ASP B CA 1
ATOM 5212 C C . ASP B 1 91 ? 20.625 17.953 -10.195 1 98.81 91 ASP B C 1
ATOM 5214 O O . ASP B 1 91 ? 19.938 17.031 -10.625 1 98.81 91 ASP B O 1
ATOM 5218 N N . TYR B 1 92 ? 20.547 18.438 -8.945 1 98.81 92 TYR B N 1
ATOM 5219 C CA . TYR B 1 92 ? 19.625 17.875 -7.965 1 98.81 92 TYR B CA 1
ATOM 5220 C C . TYR B 1 92 ? 18.891 18.984 -7.207 1 98.81 92 TYR B C 1
ATOM 5222 O O . TYR B 1 92 ? 19.516 19.922 -6.734 1 98.81 92 TYR B O 1
ATOM 5230 N N . ILE B 1 93 ? 17.625 18.859 -7.117 1 98.94 93 ILE B N 1
ATOM 5231 C CA . ILE B 1 93 ? 16.906 19.625 -6.098 1 98.94 93 ILE B CA 1
ATOM 5232 C C . ILE B 1 93 ? 16.328 18.672 -5.055 1 98.94 93 ILE B C 1
ATOM 5234 O O . ILE B 1 93 ? 15.656 17.703 -5.398 1 98.94 93 ILE B O 1
ATOM 5238 N N . ILE B 1 94 ? 16.688 18.922 -3.824 1 98.88 94 ILE B N 1
ATOM 5239 C CA . ILE B 1 94 ? 16.156 18.188 -2.684 1 98.88 94 ILE B CA 1
ATOM 5240 C C . ILE B 1 94 ? 15.102 19.031 -1.966 1 98.88 94 ILE B C 1
ATOM 5242 O O . ILE B 1 94 ? 15.438 19.969 -1.239 1 98.88 94 ILE B O 1
ATOM 5246 N N . ASN B 1 95 ? 13.844 18.656 -2.215 1 98.81 95 ASN B N 1
ATOM 5247 C CA . ASN B 1 95 ? 12.758 19.312 -1.493 1 98.81 95 ASN B CA 1
ATOM 5248 C C . ASN B 1 95 ? 12.648 18.781 -0.062 1 98.81 95 ASN B C 1
ATOM 5250 O O . ASN B 1 95 ? 11.906 17.844 0.203 1 98.81 95 ASN B O 1
ATOM 5254 N N . ASN B 1 96 ? 13.297 19.516 0.852 1 97.81 96 ASN B N 1
ATOM 5255 C CA . ASN B 1 96 ? 13.438 19.078 2.236 1 97.81 96 ASN B CA 1
ATOM 5256 C C . ASN B 1 96 ? 12.742 20.047 3.201 1 97.81 96 ASN B C 1
ATOM 5258 O O . ASN B 1 96 ? 12.383 19.656 4.312 1 97.81 96 ASN B O 1
ATOM 5262 N N . ALA B 1 97 ? 12.547 21.266 2.766 1 97.31 97 ALA B N 1
ATOM 5263 C CA . ALA B 1 97 ? 11.977 22.281 3.646 1 97.31 97 ALA B CA 1
ATOM 5264 C C . ALA B 1 97 ? 10.633 21.828 4.207 1 97.31 97 ALA B C 1
ATOM 5266 O O . ALA B 1 97 ? 9.82 21.234 3.492 1 97.31 97 ALA B O 1
ATOM 5267 N N . GLY B 1 98 ? 10.406 22 5.418 1 93.44 98 GLY B N 1
ATOM 5268 C CA . GLY B 1 98 ? 9.156 21.656 6.078 1 93.44 98 GLY B CA 1
ATOM 5269 C C . GLY B 1 98 ? 9.023 22.266 7.465 1 93.44 98 GLY B C 1
ATOM 5270 O O . GLY B 1 98 ? 9.992 22.812 7.996 1 93.44 98 GLY B O 1
ATOM 5271 N N . VAL B 1 99 ? 7.887 22.25 7.973 1 91.5 99 VAL B N 1
ATOM 5272 C CA . VAL B 1 99 ? 7.574 22.719 9.32 1 91.5 99 VAL B CA 1
ATOM 5273 C C . VAL B 1 99 ? 6.703 21.688 10.031 1 91.5 99 VAL B C 1
ATOM 5275 O O . VAL B 1 99 ? 6.156 20.781 9.398 1 91.5 99 VAL B O 1
ATOM 5278 N N . SER B 1 100 ? 6.648 21.812 11.289 1 87.38 100 SER B N 1
ATOM 5279 C CA . SER B 1 100 ? 5.762 20.938 12.039 1 87.38 100 SER B CA 1
ATOM 5280 C C . SER B 1 100 ? 4.297 21.266 11.766 1 87.38 100 SER B C 1
ATOM 5282 O O . SER B 1 100 ? 3.463 20.359 11.656 1 87.38 100 SER B O 1
ATOM 5284 N N . GLY B 1 101 ? 4.055 22.578 11.625 1 88.69 101 GLY B N 1
ATOM 5285 C CA . GLY B 1 101 ? 2.66 23 11.594 1 88.69 101 GLY B CA 1
ATOM 5286 C C . GLY B 1 101 ? 1.972 22.875 12.938 1 88.69 101 GLY B C 1
ATOM 5287 O O . GLY B 1 101 ? 2.633 22.766 13.977 1 88.69 101 GLY B O 1
ATOM 5288 N N . PRO B 1 102 ? 0.656 23.031 12.898 1 91.19 102 PRO B N 1
ATOM 5289 C CA . PRO B 1 102 ? -0.07 22.844 14.156 1 91.19 102 PRO B CA 1
ATOM 5290 C C . PRO B 1 102 ? -0.005 21.406 14.672 1 91.19 102 PRO B C 1
ATOM 5292 O O . PRO B 1 102 ? -0.056 20.453 13.883 1 91.19 102 PRO B O 1
ATOM 5295 N N . VAL B 1 103 ? 0.174 21.297 15.938 1 93.88 103 VAL B N 1
ATOM 5296 C CA . VAL B 1 103 ? 0.046 20.016 16.625 1 93.88 103 VAL B CA 1
ATOM 5297 C C . VAL B 1 103 ? -1.132 20.062 17.594 1 93.88 103 VAL B C 1
ATOM 5299 O O . VAL B 1 103 ? -0.94 20.219 18.812 1 93.88 103 VAL B O 1
ATOM 5302 N N . THR B 1 104 ? -2.244 19.969 17.078 1 95 104 THR B N 1
ATOM 5303 C CA . THR B 1 104 ? -3.506 20.047 17.797 1 95 104 THR B CA 1
ATOM 5304 C C . THR B 1 104 ? -4.625 19.359 17.016 1 95 104 THR B C 1
ATOM 5306 O O . THR B 1 104 ? -4.449 19.016 15.852 1 95 104 THR B O 1
ATOM 5309 N N . CYS B 1 105 ? -5.703 19.062 17.641 1 96.62 105 CYS B N 1
ATOM 5310 C CA . CYS B 1 105 ? -6.852 18.531 16.922 1 96.62 105 CYS B CA 1
ATOM 5311 C C . CYS B 1 105 ? -7.277 19.484 15.805 1 96.62 105 CYS B C 1
ATOM 5313 O O . CYS B 1 105 ? -7.273 20.703 15.984 1 96.62 105 CYS B O 1
ATOM 5315 N N . PHE B 1 106 ? -7.68 18.922 14.727 1 97 106 PHE B N 1
ATOM 5316 C CA . PHE B 1 106 ? -8.117 19.688 13.562 1 97 106 PHE B CA 1
ATOM 5317 C C . PHE B 1 106 ? -9.227 20.656 13.938 1 97 106 PHE B C 1
ATOM 5319 O O . PHE B 1 106 ? -9.234 21.797 13.477 1 97 106 PHE B O 1
ATOM 5326 N N . ALA B 1 107 ? -10.102 20.203 14.773 1 95.12 107 ALA B N 1
ATOM 5327 C CA . ALA B 1 107 ? -11.25 21 15.172 1 95.12 107 ALA B CA 1
ATOM 5328 C C . ALA B 1 107 ? -10.812 22.312 15.812 1 95.12 107 ALA B C 1
ATOM 5330 O O . ALA B 1 107 ? -11.531 23.312 15.758 1 95.12 107 ALA B O 1
ATOM 5331 N N . ASN B 1 108 ? -9.617 22.344 16.328 1 90.19 108 ASN B N 1
ATOM 5332 C CA . ASN B 1 108 ? -9.133 23.5 17.078 1 90.19 108 ASN B CA 1
ATOM 5333 C C . ASN B 1 108 ? -7.984 24.203 16.344 1 90.19 108 ASN B C 1
ATOM 5335 O O . ASN B 1 108 ? -7.508 25.25 16.797 1 90.19 108 ASN B O 1
ATOM 5339 N N . ALA B 1 109 ? -7.609 23.688 15.32 1 92.75 109 ALA B N 1
ATOM 5340 C CA . ALA B 1 109 ? -6.422 24.188 14.641 1 92.75 109 ALA B CA 1
ATOM 5341 C C . ALA B 1 109 ? -6.734 25.469 13.867 1 92.75 109 ALA B C 1
ATOM 5343 O O . ALA B 1 109 ? -7.848 25.656 13.375 1 92.75 109 ALA B O 1
ATOM 5344 N N . SER B 1 110 ? -5.801 26.375 13.844 1 94.44 110 SER B N 1
ATOM 5345 C CA . SER B 1 110 ? -5.941 27.562 13.016 1 94.44 110 SER B CA 1
ATOM 5346 C C . SER B 1 110 ? -5.977 27.203 11.539 1 94.44 110 SER B C 1
ATOM 5348 O O . SER B 1 110 ? -5.086 26.516 11.039 1 94.44 110 SER B O 1
ATOM 5350 N N . LEU B 1 111 ? -7.008 27.703 10.836 1 96.88 111 LEU B N 1
ATOM 5351 C CA . LEU B 1 111 ? -7.094 27.469 9.398 1 96.88 111 LEU B CA 1
ATOM 5352 C C . LEU B 1 111 ? -5.984 28.203 8.656 1 96.88 111 LEU B C 1
ATOM 5354 O O . LEU B 1 111 ? -5.527 27.75 7.605 1 96.88 111 LEU B O 1
ATOM 5358 N N . GLU B 1 112 ? -5.574 29.312 9.266 1 96.44 112 GLU B N 1
ATOM 5359 C CA . GLU B 1 112 ? -4.43 30.031 8.695 1 96.44 112 GLU B CA 1
ATOM 5360 C C . GLU B 1 112 ? -3.166 29.172 8.773 1 96.44 112 GLU B C 1
ATOM 5362 O O . GLU B 1 112 ? -2.393 29.125 7.812 1 96.44 112 GLU B O 1
ATOM 5367 N N . GLU B 1 113 ? -2.967 28.531 9.883 1 95.88 113 GLU B N 1
ATOM 5368 C CA . GLU B 1 113 ? -1.817 27.641 10.023 1 95.88 113 GLU B CA 1
ATOM 5369 C C . GLU B 1 113 ? -1.94 26.422 9.109 1 95.88 113 GLU B C 1
ATOM 5371 O O . GLU B 1 113 ? -0.938 25.906 8.609 1 95.88 113 GLU B O 1
ATOM 5376 N N . PHE B 1 114 ? -3.207 25.984 8.992 1 97.19 114 PHE B N 1
ATOM 5377 C CA . PHE B 1 114 ? -3.449 24.891 8.055 1 97.19 114 PHE B CA 1
ATOM 5378 C C . PHE B 1 114 ? -2.969 25.266 6.652 1 97.19 114 PHE B C 1
ATOM 5380 O O . PHE B 1 114 ? -2.176 24.531 6.051 1 97.19 114 PHE B O 1
ATOM 5387 N N . LYS B 1 115 ? -3.375 26.391 6.195 1 97.38 115 LYS B N 1
ATOM 5388 C CA . LYS B 1 115 ? -3.029 26.859 4.855 1 97.38 115 LYS B CA 1
ATOM 5389 C C . LYS B 1 115 ? -1.526 27.094 4.73 1 97.38 115 LYS B C 1
ATOM 5391 O O . LYS B 1 115 ? -0.931 26.797 3.691 1 97.38 115 LYS B O 1
ATOM 5396 N N . SER B 1 116 ? -0.971 27.656 5.762 1 97.19 116 SER B N 1
ATOM 5397 C CA . SER B 1 116 ? 0.466 27.906 5.762 1 97.19 116 SER B CA 1
ATOM 5398 C C . SER B 1 116 ? 1.258 26.609 5.648 1 97.19 116 SER B C 1
ATOM 5400 O O . SER B 1 116 ? 2.254 26.547 4.926 1 97.19 116 SER B O 1
ATOM 5402 N N . THR B 1 117 ? 0.835 25.594 6.34 1 97.62 117 THR B N 1
ATOM 5403 C CA . THR B 1 117 ? 1.487 24.297 6.289 1 97.62 117 THR B CA 1
ATOM 5404 C C . THR B 1 117 ? 1.406 23.703 4.887 1 97.62 117 THR B C 1
ATOM 5406 O O . THR B 1 117 ? 2.396 23.172 4.367 1 97.62 117 THR B O 1
ATOM 5409 N N . ILE B 1 118 ? 0.225 23.812 4.242 1 98.44 118 ILE B N 1
ATOM 5410 C CA . ILE B 1 118 ? 0.057 23.375 2.861 1 98.44 118 ILE B CA 1
ATOM 5411 C C . ILE B 1 118 ? 0.99 24.156 1.948 1 98.44 118 ILE B C 1
ATOM 5413 O O . ILE B 1 118 ? 1.631 23.594 1.062 1 98.44 118 ILE B O 1
ATOM 5417 N N . GLY B 1 119 ? 1.07 25.469 2.213 1 98.31 119 GLY B N 1
ATOM 5418 C CA . GLY B 1 119 ? 1.926 26.344 1.426 1 98.31 119 GLY B CA 1
ATOM 5419 C C . GLY B 1 119 ? 3.391 25.953 1.484 1 98.31 119 GLY B C 1
ATOM 5420 O O . GLY B 1 119 ? 4.078 25.938 0.46 1 98.31 119 GLY B O 1
ATOM 5421 N N . ILE B 1 120 ? 3.859 25.578 2.607 1 98 120 ILE B N 1
ATOM 5422 C CA . ILE B 1 120 ? 5.277 25.297 2.803 1 98 120 ILE B CA 1
ATOM 5423 C C . ILE B 1 120 ? 5.594 23.891 2.283 1 98 120 ILE B C 1
ATOM 5425 O O . ILE B 1 120 ? 6.504 23.719 1.469 1 98 120 ILE B O 1
ATOM 5429 N N . HIS B 1 121 ? 4.84 22.906 2.711 1 98.25 121 HIS B N 1
ATOM 5430 C CA . HIS B 1 121 ? 5.16 21.531 2.389 1 98.25 121 HIS B CA 1
ATOM 5431 C C . HIS B 1 121 ? 4.824 21.203 0.936 1 98.25 121 HIS B C 1
ATOM 5433 O O . HIS B 1 121 ? 5.637 20.609 0.224 1 98.25 121 HIS B O 1
ATOM 5439 N N . LEU B 1 122 ? 3.66 21.562 0.487 1 98.69 122 LEU B N 1
ATOM 5440 C CA . LEU B 1 122 ? 3.189 21.109 -0.817 1 98.69 122 LEU B CA 1
ATOM 5441 C C . LEU B 1 122 ? 3.514 22.141 -1.899 1 98.69 122 LEU B C 1
ATOM 5443 O O . LEU B 1 122 ? 4.207 21.812 -2.869 1 98.69 122 LEU B O 1
ATOM 5447 N N . THR B 1 123 ? 3.025 23.359 -1.713 1 98.75 123 THR B N 1
ATOM 5448 C CA . THR B 1 123 ? 3.244 24.375 -2.729 1 98.75 123 THR B CA 1
ATOM 5449 C C . THR B 1 123 ? 4.73 24.688 -2.871 1 98.75 123 THR B C 1
ATOM 5451 O O . THR B 1 123 ? 5.23 24.875 -3.982 1 98.75 123 THR B O 1
ATOM 5454 N N . GLY B 1 124 ? 5.422 24.781 -1.744 1 98.69 124 GLY B N 1
ATOM 5455 C CA . GLY B 1 124 ? 6.859 24.984 -1.796 1 98.69 124 GLY B CA 1
ATOM 5456 C C . GLY B 1 124 ? 7.586 23.906 -2.578 1 98.69 124 GLY B C 1
ATOM 5457 O O . GLY B 1 124 ? 8.484 24.203 -3.363 1 98.69 124 GLY B O 1
ATOM 5458 N N . THR B 1 125 ? 7.203 22.656 -2.393 1 98.62 125 THR B N 1
ATOM 5459 C CA . THR B 1 125 ? 7.785 21.516 -3.105 1 98.62 125 THR B CA 1
ATOM 5460 C C . THR B 1 125 ? 7.477 21.594 -4.598 1 98.62 125 THR B C 1
ATOM 5462 O O . THR B 1 125 ? 8.367 21.453 -5.434 1 98.62 125 THR B O 1
ATOM 5465 N N . PHE B 1 126 ? 6.215 21.828 -4.938 1 98.75 126 PHE B N 1
ATOM 5466 C CA . PHE B 1 126 ? 5.777 21.906 -6.328 1 98.75 126 PHE B CA 1
ATOM 5467 C C . PHE B 1 126 ? 6.465 23.062 -7.047 1 98.75 126 PHE B C 1
ATOM 5469 O O . PHE B 1 126 ? 7.066 22.875 -8.109 1 98.75 126 PHE B O 1
ATOM 5476 N N . TRP B 1 127 ? 6.41 24.188 -6.441 1 98.75 127 TRP B N 1
ATOM 5477 C CA . TRP B 1 127 ? 6.898 25.391 -7.105 1 98.75 127 TRP B CA 1
ATOM 5478 C C . TRP B 1 127 ? 8.422 25.391 -7.18 1 98.75 127 TRP B C 1
ATOM 5480 O O . TRP B 1 127 ? 9 25.812 -8.188 1 98.75 127 TRP B O 1
ATOM 5490 N N . GLY B 1 128 ? 9.047 24.953 -6.07 1 98.62 128 GLY B N 1
ATOM 5491 C CA . GLY B 1 128 ? 10.484 24.766 -6.121 1 98.62 128 GLY B CA 1
ATOM 5492 C C . GLY B 1 128 ? 10.922 23.844 -7.246 1 98.62 128 GLY B C 1
ATOM 5493 O O . GLY B 1 128 ? 11.891 24.141 -7.953 1 98.62 128 GLY B O 1
ATOM 5494 N N . SER B 1 129 ? 10.242 22.766 -7.441 1 98.75 129 SER B N 1
ATOM 5495 C CA . SER B 1 129 ? 10.539 21.812 -8.508 1 98.75 129 SER B CA 1
ATOM 5496 C C . SER B 1 129 ? 10.352 22.453 -9.883 1 98.75 129 SER B C 1
ATOM 5498 O O . SER B 1 129 ? 11.195 22.281 -10.766 1 98.75 129 SER B O 1
ATOM 5500 N N . VAL B 1 130 ? 9.227 23.156 -10.047 1 98.44 130 VAL B N 1
ATOM 5501 C CA . VAL B 1 130 ? 8.898 23.781 -11.328 1 98.44 130 VAL B CA 1
ATOM 5502 C C . VAL B 1 130 ? 9.945 24.844 -11.664 1 98.44 130 VAL B C 1
ATOM 5504 O O . VAL B 1 130 ? 10.43 24.906 -12.797 1 98.44 130 VAL B O 1
ATOM 5507 N N . GLN B 1 131 ? 10.305 25.672 -10.711 1 98.56 131 GLN B N 1
ATOM 5508 C CA . GLN B 1 131 ? 11.297 26.703 -10.945 1 98.56 131 GLN B CA 1
ATOM 5509 C C . GLN B 1 131 ? 12.672 26.109 -11.234 1 98.56 131 GLN B C 1
ATOM 5511 O O . GLN B 1 131 ? 13.438 26.641 -12.031 1 98.56 131 GLN B O 1
ATOM 5516 N N . ALA B 1 132 ? 12.969 24.984 -10.594 1 98.75 132 ALA B N 1
ATOM 5517 C CA . ALA B 1 132 ? 14.258 24.328 -10.805 1 98.75 132 ALA B CA 1
ATOM 5518 C C . ALA B 1 132 ? 14.414 23.875 -12.258 1 98.75 132 ALA B C 1
ATOM 5520 O O . ALA B 1 132 ? 15.531 23.797 -12.766 1 98.75 132 ALA B O 1
ATOM 5521 N N . LEU B 1 133 ? 13.289 23.578 -12.922 1 98.31 133 LEU B N 1
ATOM 5522 C CA . LEU B 1 133 ? 13.344 23.125 -14.305 1 98.31 133 LEU B CA 1
ATOM 5523 C C . LEU B 1 133 ? 14.008 24.172 -15.195 1 98.31 133 LEU B C 1
ATOM 5525 O O . LEU B 1 133 ? 14.555 23.844 -16.25 1 98.31 133 LEU B O 1
ATOM 5529 N N . LYS B 1 134 ? 14.031 25.469 -14.758 1 97.69 134 LYS B N 1
ATOM 5530 C CA . LYS B 1 134 ? 14.633 26.547 -15.523 1 97.69 134 LYS B CA 1
ATOM 5531 C C . LYS B 1 134 ? 16.156 26.422 -15.555 1 97.69 134 LYS B C 1
ATOM 5533 O O . LYS B 1 134 ? 16.812 27 -16.422 1 97.69 134 LYS B O 1
ATOM 5538 N N . VAL B 1 135 ? 16.656 25.719 -14.594 1 98.56 135 VAL B N 1
ATOM 5539 C CA . VAL B 1 135 ? 18.109 25.672 -14.469 1 98.56 135 VAL B CA 1
ATOM 5540 C C . VAL B 1 135 ? 18.578 24.219 -14.422 1 98.56 135 VAL B C 1
ATOM 5542 O O . VAL B 1 135 ? 19.672 23.922 -13.93 1 98.56 135 VAL B O 1
ATOM 5545 N N . MET B 1 136 ? 17.75 23.266 -14.781 1 98.44 136 MET B N 1
ATOM 5546 C CA . MET B 1 136 ? 18.094 21.844 -14.852 1 98.44 136 MET B CA 1
ATOM 5547 C C . MET B 1 136 ? 18.219 21.391 -16.312 1 98.44 136 MET B C 1
ATOM 5549 O O . MET B 1 136 ? 17.609 21.984 -17.203 1 98.44 136 MET B O 1
ATOM 5553 N N . LYS B 1 137 ? 18.922 20.391 -16.562 1 97 137 LYS B N 1
ATOM 5554 C CA . LYS B 1 137 ? 19.047 19.75 -17.859 1 97 137 LYS B CA 1
ATOM 5555 C C . LYS B 1 137 ? 18.625 18.281 -17.797 1 97 137 LYS B C 1
ATOM 5557 O O . LYS B 1 137 ? 18.219 17.797 -16.734 1 97 137 LYS B O 1
ATOM 5562 N N . GLU B 1 138 ? 18.719 17.656 -18.875 1 96.12 138 GLU B N 1
ATOM 5563 C CA . GLU B 1 138 ? 18.406 16.219 -18.922 1 96.12 138 GLU B CA 1
ATOM 5564 C C . GLU B 1 138 ? 19.203 15.445 -17.875 1 96.12 138 GLU B C 1
ATOM 5566 O O . GLU B 1 138 ? 20.375 15.734 -17.641 1 96.12 138 GLU B O 1
ATOM 5571 N N . GLU B 1 139 ? 18.438 14.547 -17.203 1 95.25 139 GLU B N 1
ATOM 5572 C CA . GLU B 1 139 ? 18.984 13.672 -16.156 1 95.25 139 GLU B CA 1
ATOM 5573 C C . GLU B 1 139 ? 18.938 14.352 -14.797 1 95.25 139 GLU B C 1
ATOM 5575 O O . GLU B 1 139 ? 19.406 13.789 -13.805 1 95.25 139 GLU B O 1
ATOM 5580 N N . GLY B 1 140 ? 18.5 15.703 -14.797 1 98.44 140 GLY B N 1
ATOM 5581 C CA . GLY B 1 140 ? 18.266 16.312 -13.5 1 98.44 140 GLY B CA 1
ATOM 5582 C C . GLY B 1 140 ? 17.312 15.516 -12.625 1 98.44 140 GLY B C 1
ATOM 5583 O O . GLY B 1 140 ? 16.484 14.766 -13.133 1 98.44 140 GLY B O 1
ATOM 5584 N N . LYS B 1 141 ? 17.484 15.594 -11.305 1 98.69 141 LYS B N 1
ATOM 5585 C CA . LYS B 1 141 ? 16.688 14.797 -10.383 1 98.69 141 LYS B CA 1
ATOM 5586 C C . LYS B 1 141 ? 16.016 15.672 -9.336 1 98.69 141 LYS B C 1
ATOM 5588 O O . LYS B 1 141 ? 16.656 16.562 -8.758 1 98.69 141 LYS B O 1
ATOM 5593 N N . ILE B 1 142 ? 14.75 15.406 -9.164 1 98.88 142 ILE B N 1
ATOM 5594 C CA . ILE B 1 142 ? 13.945 15.992 -8.094 1 98.88 142 ILE B CA 1
ATOM 5595 C C . ILE B 1 142 ? 13.703 14.953 -7.004 1 98.88 142 ILE B C 1
ATOM 5597 O O . ILE B 1 142 ? 13.07 13.922 -7.242 1 98.88 142 ILE B O 1
ATOM 5601 N N . ILE B 1 143 ? 14.258 15.188 -5.832 1 98.81 143 ILE B N 1
ATOM 5602 C CA . ILE B 1 143 ? 14.031 14.312 -4.684 1 98.81 143 ILE B CA 1
ATOM 5603 C C . ILE B 1 143 ? 13.117 15.008 -3.68 1 98.81 143 ILE B C 1
ATOM 5605 O O . ILE B 1 143 ? 13.406 16.125 -3.234 1 98.81 143 ILE B O 1
ATOM 5609 N N . THR B 1 144 ? 12.039 14.391 -3.359 1 98.38 144 THR B N 1
ATOM 5610 C CA . THR B 1 144 ? 11.07 14.945 -2.418 1 98.38 144 THR B CA 1
ATOM 5611 C C . THR B 1 144 ? 11.094 14.172 -1.104 1 98.38 144 THR B C 1
ATOM 5613 O O . THR B 1 144 ? 10.938 12.945 -1.094 1 98.38 144 THR B O 1
ATOM 5616 N N . ILE B 1 145 ? 11.289 14.859 -0.025 1 97 145 ILE B N 1
ATOM 5617 C CA . ILE B 1 145 ? 11.258 14.25 1.298 1 97 145 ILE B CA 1
ATOM 5618 C C . ILE B 1 145 ? 9.852 14.352 1.884 1 97 145 ILE B C 1
ATOM 5620 O O . ILE B 1 145 ? 9.328 15.453 2.064 1 97 145 ILE B O 1
ATOM 5624 N N . SER B 1 146 ? 9.297 13.266 2.1 1 94.44 146 SER B N 1
ATOM 5625 C CA . SER B 1 146 ? 7.977 13.195 2.707 1 94.44 146 SER B CA 1
ATOM 5626 C C . SER B 1 146 ? 8.031 12.555 4.09 1 94.44 146 SER B C 1
ATOM 5628 O O . SER B 1 146 ? 8.953 12.82 4.867 1 94.44 146 SER B O 1
ATOM 5630 N N . THR B 1 147 ? 6.965 11.828 4.496 1 91.25 147 THR B N 1
ATOM 5631 C CA . THR B 1 147 ? 6.875 11.18 5.801 1 91.25 147 THR B CA 1
ATOM 5632 C C . THR B 1 147 ? 6.203 9.812 5.68 1 91.25 147 THR B C 1
ATOM 5634 O O . THR B 1 147 ? 5.504 9.547 4.699 1 91.25 147 THR B O 1
ATOM 5637 N N . PHE B 1 148 ? 6.488 8.992 6.66 1 86.81 148 PHE B N 1
ATOM 5638 C CA . PHE B 1 148 ? 5.805 7.703 6.68 1 86.81 148 PHE B CA 1
ATOM 5639 C C . PHE B 1 148 ? 4.422 7.832 7.301 1 86.81 148 PHE B C 1
ATOM 5641 O O . PHE B 1 148 ? 3.568 6.961 7.117 1 86.81 148 PHE B O 1
ATOM 5648 N N . PHE B 1 149 ? 4.164 8.953 8.023 1 88.25 149 PHE B N 1
ATOM 5649 C CA . PHE B 1 149 ? 2.848 9.203 8.602 1 88.25 149 PHE B CA 1
ATOM 5650 C C . PHE B 1 149 ? 1.938 9.898 7.598 1 88.25 149 PHE B C 1
ATOM 5652 O O . PHE B 1 149 ? 1.774 11.117 7.641 1 88.25 149 PHE B O 1
ATOM 5659 N N . THR B 1 150 ? 1.397 9.273 6.645 1 91 150 THR B N 1
ATOM 5660 C CA . THR B 1 150 ? 0.449 9.719 5.629 1 91 150 THR B CA 1
ATOM 5661 C C . THR B 1 150 ? -0.035 8.539 4.789 1 91 150 THR B C 1
ATOM 5663 O O . THR B 1 150 ? -0.737 7.66 5.289 1 91 150 THR B O 1
ATOM 5666 N N . GLU B 1 151 ? 0.38 8.492 3.572 1 86.25 151 GLU B N 1
ATOM 5667 C CA . GLU B 1 151 ? 0.113 7.344 2.709 1 86.25 151 GLU B CA 1
ATOM 5668 C C . GLU B 1 151 ? 1.364 6.93 1.94 1 86.25 151 GLU B C 1
ATOM 5670 O O . GLU B 1 151 ? 2.1 7.781 1.435 1 86.25 151 GLU B O 1
ATOM 5675 N N . GLU B 1 152 ? 1.831 5.727 2.074 1 77.88 152 GLU B N 1
ATOM 5676 C CA . GLU B 1 152 ? 2.898 5.25 1.199 1 77.88 152 GLU B CA 1
ATOM 5677 C C . GLU B 1 152 ? 2.361 4.883 -0.18 1 77.88 152 GLU B C 1
ATOM 5679 O O . GLU B 1 152 ? 2.992 5.172 -1.197 1 77.88 152 GLU B O 1
ATOM 5684 N N . ARG B 1 153 ? 1.241 4.285 -0.127 1 87.12 153 ARG B N 1
ATOM 5685 C CA . ARG B 1 153 ? 0.425 4.012 -1.305 1 87.12 153 ARG B CA 1
ATOM 5686 C C . ARG B 1 153 ? -1.025 4.422 -1.072 1 87.12 153 ARG B C 1
ATOM 5688 O O . ARG B 1 153 ? -1.46 4.566 0.072 1 87.12 153 ARG B O 1
ATOM 5695 N N . PRO B 1 154 ? -1.72 4.625 -2.127 1 89.06 154 PRO B N 1
ATOM 5696 C CA . PRO B 1 154 ? -3.043 5.234 -1.984 1 89.06 154 PRO B CA 1
ATOM 5697 C C . PRO B 1 154 ? -3.951 4.457 -1.033 1 89.06 154 PRO B C 1
ATOM 5699 O O . PRO B 1 154 ? -4.707 5.059 -0.266 1 89.06 154 PRO B O 1
ATOM 5702 N N . LEU B 1 155 ? -3.811 3.193 -0.959 1 92.56 155 LEU B N 1
ATOM 5703 C CA . LEU B 1 155 ? -4.773 2.422 -0.179 1 92.56 155 LEU B CA 1
ATOM 5704 C C . LEU B 1 155 ? -4.238 2.145 1.222 1 92.56 155 LEU B C 1
ATOM 5706 O O . LEU B 1 155 ? -4.949 1.59 2.064 1 92.56 155 LEU B O 1
ATOM 5710 N N . GLU B 1 156 ? -3.074 2.562 1.51 1 91.62 156 GLU B N 1
ATOM 5711 C CA . GLU B 1 156 ? -2.453 2.373 2.816 1 91.62 156 GLU B CA 1
ATOM 5712 C C . GLU B 1 156 ? -2.318 3.697 3.562 1 91.62 156 GLU B C 1
ATOM 5714 O O . GLU B 1 156 ? -1.321 4.406 3.404 1 91.62 156 GLU B O 1
ATOM 5719 N N . GLN B 1 157 ? -3.189 3.893 4.488 1 93.38 157 GLN B N 1
ATOM 5720 C CA . GLN B 1 157 ? -3.209 5.141 5.242 1 93.38 157 GLN B CA 1
ATOM 5721 C C . GLN B 1 157 ? -2.625 4.949 6.637 1 93.38 157 GLN B C 1
ATOM 5723 O O . GLN B 1 157 ? -2.893 3.939 7.293 1 93.38 157 GLN B O 1
ATOM 5728 N N . ARG B 1 158 ? -1.814 5.816 7.035 1 92.5 158 ARG B N 1
ATOM 5729 C CA . ARG B 1 158 ? -1.258 5.895 8.383 1 92.5 158 ARG B CA 1
ATOM 5730 C C . ARG B 1 158 ? -1.592 7.23 9.039 1 92.5 158 ARG B C 1
ATOM 5732 O O . ARG B 1 158 ? -0.799 8.172 8.977 1 92.5 158 ARG B O 1
ATOM 5739 N N . PRO B 1 159 ? -2.711 7.305 9.703 1 92.94 159 PRO B N 1
ATOM 5740 C CA . PRO B 1 159 ? -3.105 8.578 10.305 1 92.94 159 PRO B CA 1
ATOM 5741 C C . PRO B 1 159 ? -2.111 9.062 11.359 1 92.94 159 PRO B C 1
ATOM 5743 O O . PRO B 1 159 ? -1.451 8.25 12.016 1 92.94 159 PRO B O 1
ATOM 5746 N N . TYR B 1 160 ? -2 10.32 11.445 1 93.94 160 TYR B N 1
ATOM 5747 C CA . TYR B 1 160 ? -1.128 11.008 12.391 1 93.94 160 TYR B CA 1
ATOM 5748 C C . TYR B 1 160 ? -1.88 12.109 13.125 1 93.94 160 TYR B C 1
ATOM 5750 O O . TYR B 1 160 ? -1.828 13.281 12.727 1 93.94 160 TYR B O 1
ATOM 5758 N N . ARG B 1 161 ? -2.461 11.734 14.211 1 94.19 161 ARG B N 1
ATOM 5759 C CA . ARG B 1 161 ? -3.334 12.656 14.93 1 94.19 161 ARG B CA 1
ATOM 5760 C C . ARG B 1 161 ? -2.609 13.961 15.258 1 94.19 161 ARG B C 1
ATOM 5762 O O . ARG B 1 161 ? -1.401 13.961 15.508 1 94.19 161 ARG B O 1
ATOM 5769 N N . PHE B 1 162 ? -3.324 15.039 15.211 1 96.38 162 PHE B N 1
ATOM 5770 C CA . PHE B 1 162 ? -2.91 16.391 15.578 1 96.38 162 PHE B CA 1
ATOM 5771 C C . PHE B 1 162 ? -2.092 17.016 14.461 1 96.38 162 PHE B C 1
ATOM 5773 O O . PHE B 1 162 ? -1.566 18.125 14.625 1 96.38 162 PHE B O 1
ATOM 5780 N N . ARG B 1 163 ? -2.01 16.312 13.336 1 96.38 163 ARG B N 1
ATOM 5781 C CA . ARG B 1 163 ? -1.141 16.797 12.266 1 96.38 163 ARG B CA 1
ATOM 5782 C C . ARG B 1 163 ? -1.871 16.812 10.93 1 96.38 163 ARG B C 1
ATOM 5784 O O . ARG B 1 163 ? -1.288 16.484 9.891 1 96.38 163 ARG B O 1
ATOM 5791 N N . SER B 1 164 ? -3.086 17.141 10.859 1 96.5 164 SER B N 1
ATOM 5792 C CA . SER B 1 164 ? -3.955 16.969 9.695 1 96.5 164 SER B CA 1
ATOM 5793 C C . SER B 1 164 ? -3.4 17.703 8.477 1 96.5 164 SER B C 1
ATOM 5795 O O . SER B 1 164 ? -3.371 17.141 7.379 1 96.5 164 SER B O 1
ATOM 5797 N N . PRO B 1 165 ? -2.938 19.078 8.602 1 97.12 165 PRO B N 1
ATOM 5798 C CA . PRO B 1 165 ? -2.41 19.703 7.379 1 97.12 165 PRO B CA 1
ATOM 5799 C C . PRO B 1 165 ? -1.093 19.078 6.926 1 97.12 165 PRO B C 1
ATOM 5801 O O . PRO B 1 165 ? -0.792 19.062 5.73 1 97.12 165 PRO B O 1
ATOM 5804 N N . TYR B 1 166 ? -0.325 18.562 7.867 1 96.62 166 TYR B N 1
ATOM 5805 C CA . TYR B 1 166 ? 0.926 17.891 7.547 1 96.62 166 TYR B CA 1
ATOM 5806 C C . TYR B 1 166 ? 0.666 16.594 6.77 1 96.62 166 TYR B C 1
ATOM 5808 O O . TYR B 1 166 ? 1.277 16.375 5.723 1 96.62 166 TYR B O 1
ATOM 5816 N N . THR B 1 167 ? -0.29 15.758 7.266 1 96.5 167 THR B N 1
ATOM 5817 C CA . THR B 1 167 ? -0.593 14.5 6.594 1 96.5 167 THR B CA 1
ATOM 5818 C C . THR B 1 167 ? -1.184 14.75 5.211 1 96.5 167 THR B C 1
ATOM 5820 O O . THR B 1 167 ? -0.863 14.039 4.254 1 96.5 167 THR B O 1
ATOM 5823 N N . ALA B 1 168 ? -2.01 15.781 5.062 1 97.81 168 ALA B N 1
ATOM 5824 C CA . ALA B 1 168 ? -2.582 16.141 3.766 1 97.81 168 ALA B CA 1
ATOM 5825 C C . ALA B 1 168 ? -1.492 16.531 2.771 1 97.81 168 ALA B C 1
ATOM 5827 O O . ALA B 1 168 ? -1.44 15.992 1.659 1 97.81 168 ALA B O 1
ATOM 5828 N N . ALA B 1 169 ? -0.619 17.406 3.211 1 98.06 169 ALA B N 1
ATOM 5829 C CA . ALA B 1 169 ? 0.441 17.891 2.336 1 98.06 169 ALA B CA 1
ATOM 5830 C C . ALA B 1 169 ? 1.387 16.766 1.932 1 98.06 169 ALA B C 1
ATOM 5832 O O . ALA B 1 169 ? 1.771 16.656 0.765 1 98.06 169 ALA B O 1
ATOM 5833 N N . GLN B 1 170 ? 1.766 15.992 2.893 1 97.19 170 GLN B N 1
ATOM 5834 C CA . GLN B 1 170 ? 2.729 14.93 2.637 1 97.19 170 GLN B CA 1
ATOM 5835 C C . GLN B 1 170 ? 2.135 13.859 1.725 1 97.19 170 GLN B C 1
ATOM 5837 O O . GLN B 1 170 ? 2.834 13.297 0.879 1 97.19 170 GLN B O 1
ATOM 5842 N N . GLY B 1 171 ? 0.828 13.5 1.916 1 97.5 171 GLY B N 1
ATOM 5843 C CA . GLY B 1 171 ? 0.165 12.609 0.984 1 97.5 171 GLY B CA 1
ATOM 5844 C C . GLY B 1 171 ? 0.17 13.117 -0.444 1 97.5 171 GLY B C 1
ATOM 5845 O O . GLY B 1 171 ? 0.448 12.367 -1.379 1 97.5 171 GLY B O 1
ATOM 5846 N N . ALA B 1 172 ? -0.095 14.391 -0.611 1 98.31 172 ALA B N 1
ATOM 5847 C CA . ALA B 1 172 ? -0.08 15.016 -1.932 1 98.31 172 ALA B CA 1
ATOM 5848 C C . ALA B 1 172 ? 1.327 15.016 -2.523 1 98.31 172 ALA B C 1
ATOM 5850 O O . ALA B 1 172 ? 1.498 14.836 -3.732 1 98.31 172 ALA B O 1
ATOM 5851 N N . LYS B 1 173 ? 2.363 15.203 -1.708 1 97.69 173 LYS B N 1
ATOM 5852 C CA . LYS B 1 173 ? 3.752 15.219 -2.154 1 97.69 173 LYS B CA 1
ATOM 5853 C C . LYS B 1 173 ? 4.148 13.867 -2.756 1 97.69 173 LYS B C 1
ATOM 5855 O O . LYS B 1 173 ? 4.867 13.82 -3.756 1 97.69 173 LYS B O 1
ATOM 5860 N N . ASN B 1 174 ? 3.721 12.805 -2.115 1 96.69 174 ASN B N 1
ATOM 5861 C CA . ASN B 1 174 ? 4.02 11.477 -2.639 1 96.69 174 ASN B CA 1
ATOM 5862 C C . ASN B 1 174 ? 3.438 11.289 -4.039 1 96.69 174 ASN B C 1
ATOM 5864 O O . ASN B 1 174 ? 4.094 10.719 -4.914 1 96.69 174 ASN B O 1
ATOM 5868 N N . ARG B 1 175 ? 2.252 11.805 -4.234 1 97.19 175 ARG B N 1
ATOM 5869 C CA . ARG B 1 175 ? 1.604 11.68 -5.535 1 97.19 175 ARG B CA 1
ATOM 5870 C C . ARG B 1 175 ? 2.223 12.633 -6.551 1 97.19 175 ARG B C 1
ATOM 5872 O O . ARG B 1 175 ? 2.283 12.328 -7.746 1 97.19 175 ARG B O 1
ATOM 5879 N N . LEU B 1 176 ? 2.707 13.734 -6.027 1 97.88 176 LEU B N 1
ATOM 5880 C CA . LEU B 1 176 ? 3.391 14.703 -6.883 1 97.88 176 LEU B CA 1
ATOM 5881 C C . LEU B 1 176 ? 4.633 14.086 -7.516 1 97.88 176 LEU B C 1
ATOM 5883 O O . LEU B 1 176 ? 4.957 14.375 -8.672 1 97.88 176 LEU B O 1
ATOM 5887 N N . ALA B 1 177 ? 5.348 13.258 -6.777 1 96.5 177 ALA B N 1
ATOM 5888 C CA . ALA B 1 177 ? 6.523 12.578 -7.32 1 96.5 177 ALA B CA 1
ATOM 5889 C C . ALA B 1 177 ? 6.156 11.719 -8.523 1 96.5 177 ALA B C 1
ATOM 5891 O O . ALA B 1 177 ? 6.848 11.742 -9.547 1 96.5 177 ALA B O 1
ATOM 5892 N N . GLU B 1 178 ? 5.105 10.961 -8.375 1 95.88 178 GLU B N 1
ATOM 5893 C CA . GLU B 1 178 ? 4.625 10.156 -9.5 1 95.88 178 GLU B CA 1
ATOM 5894 C C . GLU B 1 178 ? 4.219 11.039 -10.68 1 95.88 178 GLU B C 1
ATOM 5896 O O . GLU B 1 178 ? 4.598 10.773 -11.82 1 95.88 178 GLU B O 1
ATOM 5901 N N . LEU B 1 179 ? 3.453 12.094 -10.398 1 98.12 179 LEU B N 1
ATOM 5902 C CA . LEU B 1 179 ? 2.967 12.977 -11.453 1 98.12 179 LEU B CA 1
ATOM 5903 C C . LEU B 1 179 ? 4.125 13.562 -12.25 1 98.12 179 LEU B C 1
ATOM 5905 O O . LEU B 1 179 ? 4.094 13.578 -13.484 1 98.12 179 LEU B O 1
ATOM 5909 N N . MET B 1 180 ? 5.094 14.016 -11.555 1 98.56 180 MET B N 1
ATOM 5910 C CA . MET B 1 180 ? 6.211 14.688 -12.227 1 98.56 180 MET B CA 1
ATOM 5911 C C . MET B 1 180 ? 7.016 13.695 -13.062 1 98.56 180 MET B C 1
ATOM 5913 O O . MET B 1 180 ? 7.566 14.062 -14.102 1 98.56 180 MET B O 1
ATOM 5917 N N . SER B 1 181 ? 7.09 12.406 -12.648 1 97.69 181 SER B N 1
ATOM 5918 C CA . SER B 1 181 ? 7.762 11.406 -13.469 1 97.69 181 SER B CA 1
ATOM 5919 C C . SER B 1 181 ? 7.074 11.25 -14.82 1 97.69 181 SER B C 1
ATOM 5921 O O . SER B 1 181 ? 7.727 10.953 -15.82 1 97.69 181 SER B O 1
ATOM 5923 N N . TRP B 1 182 ? 5.754 11.414 -14.836 1 97.75 182 TRP B N 1
ATOM 5924 C CA . TRP B 1 182 ? 4.992 11.352 -16.078 1 97.75 182 TRP B CA 1
ATOM 5925 C C . TRP B 1 182 ? 5.188 12.617 -16.906 1 97.75 182 TRP B C 1
ATOM 5927 O O . TRP B 1 182 ? 5.602 12.547 -18.062 1 97.75 182 TRP B O 1
ATOM 5937 N N . GLU B 1 183 ? 4.996 13.766 -16.281 1 98.38 183 GLU B N 1
ATOM 5938 C CA . GLU B 1 183 ? 4.91 15.023 -17.016 1 98.38 183 GLU B CA 1
ATOM 5939 C C . GLU B 1 183 ? 6.289 15.484 -17.484 1 98.38 183 GLU B C 1
ATOM 5941 O O . GLU B 1 183 ? 6.398 16.266 -18.438 1 98.38 183 GLU B O 1
ATOM 5946 N N . LEU B 1 184 ? 7.328 14.984 -16.828 1 98.38 184 LEU B N 1
ATOM 5947 C CA . LEU B 1 184 ? 8.656 15.492 -17.156 1 98.38 184 LEU B CA 1
ATOM 5948 C C . LEU B 1 184 ? 9.469 14.445 -17.922 1 98.38 184 LEU B C 1
ATOM 5950 O O . LEU B 1 184 ? 10.68 14.586 -18.062 1 98.38 184 LEU B O 1
ATOM 5954 N N . THR B 1 185 ? 8.805 13.406 -18.328 1 96.38 185 THR B N 1
ATOM 5955 C CA . THR B 1 185 ? 9.453 12.328 -19.047 1 96.38 185 THR B CA 1
ATOM 5956 C C . THR B 1 185 ? 10.164 12.867 -20.297 1 96.38 185 THR B C 1
ATOM 5958 O O . THR B 1 185 ? 11.297 12.469 -20.594 1 96.38 185 THR B O 1
ATOM 5961 N N . ASP B 1 186 ? 9.547 13.82 -21.031 1 95.62 186 ASP B N 1
ATOM 5962 C CA . ASP B 1 186 ? 10.078 14.352 -22.281 1 95.62 186 ASP B CA 1
ATOM 5963 C C . ASP B 1 186 ? 11.312 15.219 -22.031 1 95.62 186 ASP B C 1
ATOM 5965 O O . ASP B 1 186 ? 12.117 15.438 -22.938 1 95.62 186 ASP B O 1
ATOM 5969 N N . LYS B 1 187 ? 11.438 15.734 -20.828 1 97.12 187 LYS B N 1
ATOM 5970 C CA . LYS B 1 187 ? 12.594 16.562 -20.484 1 97.12 187 LYS B CA 1
ATOM 5971 C C . LYS B 1 187 ? 13.727 15.703 -19.922 1 97.12 187 LYS B C 1
ATOM 5973 O O . LYS B 1 187 ? 14.828 16.203 -19.688 1 97.12 187 LYS B O 1
ATOM 5978 N N . GLY B 1 188 ? 13.445 14.406 -19.719 1 97.56 188 GLY B N 1
ATOM 5979 C CA . GLY B 1 188 ? 14.438 13.508 -19.156 1 97.56 188 GLY B CA 1
ATOM 5980 C C . GLY B 1 188 ? 14.734 13.789 -17.688 1 97.56 188 GLY B C 1
ATOM 5981 O O . GLY B 1 188 ? 15.844 13.539 -17.219 1 97.56 188 GLY B O 1
ATOM 5982 N N . ILE B 1 189 ? 13.82 14.43 -16.969 1 98.44 189 ILE B N 1
ATOM 5983 C CA . ILE B 1 189 ? 13.977 14.742 -15.547 1 98.44 189 ILE B CA 1
ATOM 5984 C C . ILE B 1 189 ? 13.375 13.617 -14.703 1 98.44 189 ILE B C 1
ATOM 5986 O O . ILE B 1 189 ? 12.305 13.102 -15.023 1 98.44 189 ILE B O 1
ATOM 5990 N N . ILE B 1 190 ? 14.062 13.227 -13.68 1 98.19 190 ILE B N 1
ATOM 5991 C CA . ILE B 1 190 ? 13.641 12.148 -12.789 1 98.19 190 ILE B CA 1
ATOM 5992 C C . ILE B 1 190 ? 13.023 12.734 -11.523 1 98.19 190 ILE B C 1
ATOM 5994 O O . ILE B 1 190 ? 13.477 13.758 -11.016 1 98.19 190 ILE B O 1
ATOM 5998 N N . SER B 1 191 ? 11.953 12.141 -11.023 1 98.5 191 SER B N 1
ATOM 5999 C CA . SER B 1 191 ? 11.273 12.547 -9.797 1 98.5 191 SER B CA 1
ATOM 6000 C C . SER B 1 191 ? 11.078 11.367 -8.852 1 98.5 191 SER B C 1
ATOM 6002 O O . SER B 1 191 ? 10.43 10.383 -9.211 1 98.5 191 SER B O 1
ATOM 6004 N N . ILE B 1 192 ? 11.641 11.445 -7.641 1 97.81 192 ILE B N 1
ATOM 6005 C CA . ILE B 1 192 ? 11.555 10.375 -6.648 1 97.81 192 ILE B CA 1
ATOM 6006 C C . ILE B 1 192 ? 11.188 10.969 -5.285 1 97.81 192 ILE B C 1
ATOM 6008 O O . ILE B 1 192 ? 11.609 12.078 -4.949 1 97.81 192 ILE B O 1
ATOM 6012 N N . ALA B 1 193 ? 10.367 10.312 -4.566 1 97.19 193 ALA B N 1
ATOM 6013 C CA . ALA B 1 193 ? 10.094 10.695 -3.184 1 97.19 193 ALA B CA 1
ATOM 6014 C C . ALA B 1 193 ? 10.609 9.648 -2.205 1 97.19 193 ALA B C 1
ATOM 6016 O O . ALA B 1 193 ? 10.797 8.484 -2.57 1 97.19 193 ALA B O 1
ATOM 6017 N N . THR B 1 194 ? 10.898 10.078 -1.001 1 96.31 194 THR B N 1
ATOM 6018 C CA . THR B 1 194 ? 11.281 9.172 0.078 1 96.31 194 THR B CA 1
ATOM 6019 C C . THR B 1 194 ? 10.656 9.609 1.398 1 96.31 194 THR B C 1
ATOM 6021 O O . THR B 1 194 ? 10.367 10.789 1.597 1 96.31 194 THR B O 1
ATOM 6024 N N . ASN B 1 195 ? 10.328 8.711 2.221 1 93.06 195 ASN B N 1
ATOM 6025 C CA . ASN B 1 195 ? 9.742 8.914 3.539 1 93.06 195 ASN B CA 1
ATOM 6026 C C . ASN B 1 195 ? 10.672 8.445 4.652 1 93.06 195 ASN B C 1
ATOM 6028 O O . ASN B 1 195 ? 10.586 7.305 5.105 1 93.06 195 ASN B O 1
ATOM 6032 N N . PRO B 1 196 ? 11.336 9.391 5.16 1 90.5 196 PRO B N 1
ATOM 6033 C CA . PRO B 1 196 ? 12.195 8.945 6.258 1 90.5 196 PRO B CA 1
ATOM 6034 C C . PRO B 1 196 ? 11.398 8.5 7.484 1 90.5 196 PRO B C 1
ATOM 6036 O O . PRO B 1 196 ? 10.289 8.992 7.719 1 90.5 196 PRO B O 1
ATOM 6039 N N . GLY B 1 197 ? 11.578 7.535 8.148 1 86.19 197 GLY B N 1
ATOM 6040 C CA . GLY B 1 197 ? 11.016 7.145 9.43 1 86.19 197 GLY B CA 1
ATOM 6041 C C . GLY B 1 197 ? 11.32 8.141 10.539 1 86.19 197 GLY B C 1
ATOM 6042 O O . GLY B 1 197 ? 11.539 9.32 10.273 1 86.19 197 GLY B O 1
ATOM 6043 N N . PRO B 1 198 ? 11.188 7.766 11.664 1 90.06 198 PRO B N 1
ATOM 6044 C CA . PRO B 1 198 ? 11.578 8.648 12.766 1 90.06 198 PRO B CA 1
ATOM 6045 C C . PRO B 1 198 ? 13.078 8.945 12.773 1 90.06 198 PRO B C 1
ATOM 6047 O O . PRO B 1 198 ? 13.898 8.031 12.703 1 90.06 198 PRO B O 1
ATOM 6050 N N . VAL B 1 199 ? 13.359 10.195 12.773 1 93.88 199 VAL B N 1
ATOM 6051 C CA . VAL B 1 199 ? 14.734 10.68 12.742 1 93.88 199 VAL B CA 1
ATOM 6052 C C . VAL B 1 199 ? 15.055 11.43 14.031 1 93.88 199 VAL B C 1
ATOM 6054 O O . VAL B 1 199 ? 14.242 12.227 14.508 1 93.88 199 VAL B O 1
ATOM 6057 N N . HIS B 1 200 ? 16.203 11.109 14.633 1 90.12 200 HIS B N 1
ATOM 6058 C CA . HIS B 1 200 ? 16.641 11.898 15.773 1 90.12 200 HIS B CA 1
ATOM 6059 C C . HIS B 1 200 ? 16.781 13.367 15.398 1 90.12 200 HIS B C 1
ATOM 6061 O O . HIS B 1 200 ? 17.609 13.719 14.555 1 90.12 200 HIS B O 1
ATOM 6067 N N . SER B 1 201 ? 15.906 14.156 15.953 1 83.75 201 SER B N 1
ATOM 6068 C CA . SER B 1 201 ? 15.945 15.586 15.68 1 83.75 201 SER B CA 1
ATOM 6069 C C . SER B 1 201 ? 15.281 16.391 16.797 1 83.75 201 SER B C 1
ATOM 6071 O O . SER B 1 201 ? 14.445 15.859 17.531 1 83.75 201 SER B O 1
ATOM 6073 N N . ASP B 1 202 ? 15.664 17.609 16.891 1 77.56 202 ASP B N 1
ATOM 6074 C CA . ASP B 1 202 ? 15.07 18.516 17.859 1 77.56 202 ASP B CA 1
ATOM 6075 C C . ASP B 1 202 ? 13.586 18.719 17.594 1 77.56 202 ASP B C 1
ATOM 6077 O O . ASP B 1 202 ? 12.789 18.828 18.531 1 77.56 202 ASP B O 1
ATOM 6081 N N . ARG B 1 203 ? 13.242 18.734 16.359 1 77 203 ARG B N 1
ATOM 6082 C CA . ARG B 1 203 ? 11.852 18.969 15.992 1 77 203 ARG B CA 1
ATOM 6083 C C . ARG B 1 203 ? 10.93 17.922 16.625 1 77 203 ARG B C 1
ATOM 6085 O O . ARG B 1 203 ? 9.898 18.266 17.203 1 77 203 ARG B O 1
ATOM 6092 N N . ILE B 1 204 ? 11.266 16.656 16.531 1 81.94 204 ILE B N 1
ATOM 6093 C CA . ILE B 1 204 ? 10.367 15.609 17.016 1 81.94 204 ILE B CA 1
ATOM 6094 C C . ILE B 1 204 ? 10.406 15.547 18.531 1 81.94 204 ILE B C 1
ATOM 6096 O O . ILE B 1 204 ? 9.375 15.359 19.188 1 81.94 204 ILE B O 1
ATOM 6100 N N . TYR B 1 205 ? 11.578 15.859 19.172 1 81.62 205 TYR B N 1
ATOM 6101 C CA . TYR B 1 205 ? 11.75 15.672 20.609 1 81.62 205 TYR B CA 1
ATOM 6102 C C . TYR B 1 205 ? 11.266 16.891 21.375 1 81.62 205 TYR B C 1
ATOM 6104 O O . TYR B 1 205 ? 10.703 16.766 22.469 1 81.62 205 TYR B O 1
ATOM 6112 N N . LYS B 1 206 ? 11.438 18.031 20.75 1 81.25 206 LYS B N 1
ATOM 6113 C CA . LYS B 1 206 ? 11.18 19.25 21.516 1 81.25 206 LYS B CA 1
ATOM 6114 C C . LYS B 1 206 ? 9.852 19.875 21.109 1 81.25 206 LYS B C 1
ATOM 6116 O O . LYS B 1 206 ? 9.328 20.75 21.812 1 81.25 206 LYS B O 1
ATOM 6121 N N . THR B 1 207 ? 9.336 19.391 20.031 1 86.75 207 THR B N 1
ATOM 6122 C CA . THR B 1 207 ? 8.148 20.094 19.547 1 86.75 207 THR B CA 1
ATOM 6123 C C . THR B 1 207 ? 6.996 19.109 19.359 1 86.75 207 THR B C 1
ATOM 6125 O O . THR B 1 207 ? 5.996 19.172 20.078 1 86.75 207 THR B O 1
ATOM 6128 N N . VAL B 1 208 ? 7.168 18.125 18.531 1 89.62 208 VAL B N 1
ATOM 6129 C CA . VAL B 1 208 ? 6.027 17.328 18.078 1 89.62 208 VAL B CA 1
ATOM 6130 C C . VAL B 1 208 ? 5.535 16.438 19.219 1 89.62 208 VAL B C 1
ATOM 6132 O O . VAL B 1 208 ? 4.355 16.484 19.578 1 89.62 208 VAL B O 1
ATOM 6135 N N . TYR B 1 209 ? 6.438 15.695 19.844 1 91.44 209 TYR B N 1
ATOM 6136 C CA . TYR B 1 209 ? 6.008 14.766 20.875 1 91.44 209 TYR B CA 1
ATOM 6137 C C . TYR B 1 209 ? 5.465 15.516 22.094 1 91.44 209 TYR B C 1
ATOM 6139 O O . TYR B 1 209 ? 4.375 15.211 22.578 1 91.44 209 TYR B O 1
ATOM 6147 N N . PRO B 1 210 ? 6.152 16.578 22.531 1 92.38 210 PRO B N 1
ATOM 6148 C CA . PRO B 1 210 ? 5.629 17.312 23.672 1 92.38 210 PRO B CA 1
ATOM 6149 C C . PRO B 1 210 ? 4.305 18.016 23.375 1 92.38 210 PRO B C 1
ATOM 6151 O O . PRO B 1 210 ? 3.404 18.016 24.234 1 92.38 210 PRO B O 1
ATOM 6154 N N . LYS B 1 211 ? 4.203 18.547 22.234 1 93.75 211 LYS B N 1
ATOM 6155 C CA . LYS B 1 211 ? 2.959 19.234 21.891 1 93.75 211 LYS B CA 1
ATOM 6156 C C . LYS B 1 211 ? 1.808 18.25 21.75 1 93.75 211 LYS B C 1
ATOM 6158 O O . LYS B 1 211 ? 0.663 18.562 22.078 1 93.75 211 LYS B O 1
ATOM 6163 N N . ALA B 1 212 ? 2.098 17.094 21.188 1 94.38 212 ALA B N 1
ATOM 6164 C CA . ALA B 1 212 ? 1.076 16.062 21.125 1 94.38 212 ALA B CA 1
ATOM 6165 C C . ALA B 1 212 ? 0.617 15.656 22.516 1 94.38 212 ALA B C 1
ATOM 6167 O O . ALA B 1 212 ? -0.582 15.508 22.766 1 94.38 212 ALA B O 1
ATOM 6168 N N . ALA B 1 213 ? 1.559 15.484 23.406 1 95.44 213 ALA B N 1
ATOM 6169 C CA . ALA B 1 213 ? 1.247 15.156 24.797 1 95.44 213 ALA B CA 1
ATOM 6170 C C . ALA B 1 213 ? 0.412 16.25 25.438 1 95.44 213 ALA B C 1
ATOM 6172 O O . ALA B 1 213 ? -0.555 15.969 26.156 1 95.44 213 ALA B O 1
ATOM 6173 N N . ALA B 1 214 ? 0.829 17.438 25.172 1 96.06 214 ALA B N 1
ATOM 6174 C CA . ALA B 1 214 ? 0.122 18.594 25.734 1 96.06 214 ALA B CA 1
ATOM 6175 C C . ALA B 1 214 ? -1.316 18.641 25.234 1 96.06 214 ALA B C 1
ATOM 6177 O O . ALA B 1 214 ? -2.221 19.062 25.953 1 96.06 214 ALA B O 1
ATOM 6178 N N . GLU B 1 215 ? -1.514 18.266 23.969 1 94.88 215 GLU B N 1
ATOM 6179 C CA . GLU B 1 215 ? -2.857 18.297 23.391 1 94.88 215 GLU B CA 1
ATOM 6180 C C . GLU B 1 215 ? -3.773 17.297 24.094 1 94.88 215 GLU B C 1
ATOM 6182 O O . GLU B 1 215 ? -4.957 17.578 24.297 1 94.88 215 GLU B O 1
ATOM 6187 N N . PHE B 1 216 ? -3.264 16.172 24.484 1 94.25 216 PHE B N 1
ATOM 6188 C CA . PHE B 1 216 ? -4.059 15.211 25.25 1 94.25 216 PHE B CA 1
ATOM 6189 C C . PHE B 1 216 ? -4.527 15.812 26.562 1 94.25 216 PHE B C 1
ATOM 6191 O O . PHE B 1 216 ? -5.668 15.609 26.984 1 94.25 216 PHE B O 1
ATOM 6198 N N . MET B 1 217 ? -3.666 16.578 27.203 1 95.31 217 MET B N 1
ATOM 6199 C CA . MET B 1 217 ? -4.012 17.219 28.469 1 95.31 217 MET B CA 1
ATOM 6200 C C . MET B 1 217 ? -5.031 18.328 28.25 1 95.31 217 MET B C 1
ATOM 6202 O O . MET B 1 217 ? -5.918 18.531 29.094 1 95.31 217 MET B O 1
ATOM 6206 N N . ARG B 1 218 ? -4.828 18.969 27.172 1 95.19 218 ARG B N 1
ATOM 6207 C CA . ARG B 1 218 ? -5.77 20.047 26.875 1 95.19 218 ARG B CA 1
ATOM 6208 C C . ARG B 1 218 ? -7.168 19.5 26.625 1 95.19 218 ARG B C 1
ATOM 6210 O O . ARG B 1 218 ? -8.156 20.062 27.078 1 95.19 218 ARG B O 1
ATOM 6217 N N . VAL B 1 219 ? -7.27 18.438 25.906 1 95.5 219 VAL B N 1
ATOM 6218 C CA . VAL B 1 219 ? -8.547 17.859 25.5 1 95.5 219 VAL B CA 1
ATOM 6219 C C . VAL B 1 219 ? -9.344 17.438 26.734 1 95.5 219 VAL B C 1
ATOM 6221 O O . VAL B 1 219 ? -10.539 17.734 26.844 1 95.5 219 VAL B O 1
ATOM 6224 N N . SER B 1 220 ? -8.664 16.828 27.719 1 94.19 220 SER B N 1
ATOM 6225 C CA . SER B 1 220 ? -9.344 16.281 28.891 1 94.19 220 SER B CA 1
ATOM 6226 C C . SER B 1 220 ? -9.383 17.281 30.031 1 94.19 220 SER B C 1
ATOM 6228 O O . SER B 1 220 ? -10.172 17.141 30.969 1 94.19 220 SER B O 1
ATOM 6230 N N . GLY B 1 221 ? -8.594 18.297 29.953 1 95.31 221 GLY B N 1
ATOM 6231 C CA . GLY B 1 221 ? -8.258 19.031 31.156 1 95.31 221 GLY B CA 1
ATOM 6232 C C . GLY B 1 221 ? -7.238 18.328 32.031 1 95.31 221 GLY B C 1
ATOM 6233 O O . GLY B 1 221 ? -6.773 17.234 31.688 1 95.31 221 GLY B O 1
ATOM 6234 N N . PHE B 1 222 ? -6.852 19.031 33.062 1 97.38 222 PHE B N 1
ATOM 6235 C CA . PHE B 1 222 ? -5.852 18.438 33.938 1 97.38 222 PHE B CA 1
ATOM 6236 C C . PHE B 1 222 ? -6.078 18.875 35.406 1 97.38 222 PHE B C 1
ATOM 6238 O O . PHE B 1 222 ? -5.984 20.062 35.688 1 97.38 222 PHE B O 1
ATOM 6245 N N . GLU B 1 223 ? -6.402 17.891 36.219 1 96.38 223 GLU B N 1
ATOM 6246 C CA . GLU B 1 223 ? -6.754 18.172 37.625 1 96.38 223 GLU B CA 1
ATOM 6247 C C . GLU B 1 223 ? -7.859 19.219 37.688 1 96.38 223 GLU B C 1
ATOM 6249 O O . GLU B 1 223 ? -8.938 19.047 37.125 1 96.38 223 GLU B O 1
ATOM 6254 N N . ASP B 1 224 ? -7.59 20.391 38.219 1 94 224 ASP B N 1
ATOM 6255 C CA . ASP B 1 224 ? -8.656 21.375 38.375 1 94 224 ASP B CA 1
ATOM 6256 C C . ASP B 1 224 ? -8.641 22.391 37.25 1 94 224 ASP B C 1
ATOM 6258 O O . ASP B 1 224 ? -9.422 23.344 37.25 1 94 224 ASP B O 1
ATOM 6262 N N . LEU B 1 225 ? -7.836 22.156 36.344 1 96.38 225 LEU B N 1
ATOM 6263 C CA . LEU B 1 225 ? -7.754 23.078 35.219 1 96.38 225 LEU B CA 1
ATOM 6264 C C . LEU B 1 225 ? -8.695 22.656 34.094 1 96.38 225 LEU B C 1
ATOM 6266 O O . LEU B 1 225 ? -8.727 21.484 33.719 1 96.38 225 LEU B O 1
ATOM 6270 N N . VAL B 1 226 ? -9.43 23.578 33.562 1 95.25 226 VAL B N 1
ATOM 6271 C CA . VAL B 1 226 ? -10.25 23.344 32.375 1 95.25 226 VAL B CA 1
ATOM 6272 C C . VAL B 1 226 ? -9.398 23.516 31.141 1 95.25 226 VAL B C 1
ATOM 6274 O O . VAL B 1 226 ? -8.289 24.047 31.188 1 95.25 226 VAL B O 1
ATOM 6277 N N . PRO B 1 227 ? -9.828 23.109 29.922 1 96.38 227 PRO B N 1
ATOM 6278 C CA . PRO B 1 227 ? -9.016 23.062 28.703 1 96.38 227 PRO B CA 1
ATOM 6279 C C . PRO B 1 227 ? -8.391 24.406 28.359 1 96.38 227 PRO B C 1
ATOM 6281 O O . PRO B 1 227 ? -7.207 24.469 28 1 96.38 227 PRO B O 1
ATOM 6284 N N . THR B 1 228 ? -9.086 25.469 28.484 1 95.56 228 THR B N 1
ATOM 6285 C CA . THR B 1 228 ? -8.539 26.781 28.125 1 95.56 228 THR B CA 1
ATOM 6286 C C . THR B 1 228 ? -7.406 27.172 29.062 1 95.56 228 THR B C 1
ATOM 6288 O O . THR B 1 228 ? -6.449 27.828 28.641 1 95.56 228 THR B O 1
ATOM 6291 N N . GLU B 1 229 ? -7.523 26.719 30.312 1 96.38 229 GLU B N 1
ATOM 6292 C CA . GLU B 1 229 ? -6.477 26.984 31.281 1 96.38 229 GLU B CA 1
ATOM 6293 C C . GLU B 1 229 ? -5.238 26.141 31.016 1 96.38 229 GLU B C 1
ATOM 6295 O O . GLU B 1 229 ? -4.109 26.594 31.203 1 96.38 229 GLU B O 1
ATOM 6300 N N . VAL B 1 230 ? -5.496 24.938 30.641 1 97.25 230 VAL B N 1
ATOM 6301 C CA . VAL B 1 230 ? -4.387 24.062 30.281 1 97.25 230 VAL B CA 1
ATOM 6302 C C . VAL B 1 230 ? -3.637 24.625 29.094 1 97.25 230 VAL B C 1
ATOM 6304 O O . VAL B 1 230 ? -2.404 24.625 29.062 1 97.25 230 VAL B O 1
ATOM 6307 N N . ASP B 1 231 ? -4.371 25.094 28.125 1 95.5 231 ASP B N 1
ATOM 6308 C CA . ASP B 1 231 ? -3.775 25.703 26.938 1 95.5 231 ASP B CA 1
ATOM 6309 C C . ASP B 1 231 ? -2.887 26.891 27.312 1 95.5 231 ASP B C 1
ATOM 6311 O O . ASP B 1 231 ? -1.767 27 26.812 1 95.5 231 ASP B O 1
ATOM 6315 N N . ALA B 1 232 ? -3.389 27.719 28.188 1 96.25 232 ALA B N 1
ATOM 6316 C CA . ALA B 1 232 ? -2.619 28.859 28.656 1 96.25 232 ALA B CA 1
ATOM 6317 C C . ALA B 1 232 ? -1.359 28.422 29.391 1 96.25 232 ALA B C 1
ATOM 6319 O O . ALA B 1 232 ? -0.285 28.984 29.203 1 96.25 232 ALA B O 1
ATOM 6320 N N . ALA B 1 233 ? -1.548 27.438 30.203 1 97.44 233 ALA B N 1
ATOM 6321 C CA . ALA B 1 233 ? -0.41 26.891 30.953 1 97.44 233 ALA B CA 1
ATOM 6322 C C . ALA B 1 233 ? 0.643 26.328 30 1 97.44 233 ALA B C 1
ATOM 6324 O O . ALA B 1 233 ? 1.839 26.562 30.172 1 97.44 233 ALA B O 1
ATOM 6325 N N . ASN B 1 234 ? 0.192 25.562 29.016 1 96.06 234 ASN B N 1
ATOM 6326 C CA . ASN B 1 234 ? 1.091 24.922 28.062 1 96.06 234 ASN B CA 1
ATOM 6327 C C . ASN B 1 234 ? 1.96 25.953 27.344 1 96.06 234 ASN B C 1
ATOM 6329 O O . ASN B 1 234 ? 3.135 25.688 27.078 1 96.06 234 ASN B O 1
ATOM 6333 N N . ARG B 1 235 ? 1.414 27.047 27.016 1 94.62 235 ARG B N 1
ATOM 6334 C CA . ARG B 1 235 ? 2.152 28.094 26.312 1 94.62 235 ARG B CA 1
ATOM 6335 C C . ARG B 1 235 ? 3.346 28.562 27.125 1 94.62 235 ARG B C 1
ATOM 6337 O O . ARG B 1 235 ? 4.383 28.938 26.578 1 94.62 235 ARG B O 1
ATOM 6344 N N . GLU B 1 236 ? 3.189 28.484 28.438 1 96.06 236 GLU B N 1
ATOM 6345 C CA . GLU B 1 236 ? 4.246 28.938 29.344 1 96.06 236 GLU B CA 1
ATOM 6346 C C . GLU B 1 236 ? 5.203 27.797 29.672 1 96.06 236 GLU B C 1
ATOM 6348 O O . GLU B 1 236 ? 6.391 28.031 29.922 1 96.06 236 GLU B O 1
ATOM 6353 N N . LEU B 1 237 ? 4.723 26.641 29.688 1 96.56 237 LEU B N 1
ATOM 6354 C CA . LEU B 1 237 ? 5.461 25.531 30.281 1 96.56 237 LEU B CA 1
ATOM 6355 C C . LEU B 1 237 ? 6.281 24.797 29.234 1 96.56 237 LEU B C 1
ATOM 6357 O O . LEU B 1 237 ? 7.379 24.312 29.516 1 96.56 237 LEU B O 1
ATOM 6361 N N . LEU B 1 238 ? 5.801 24.656 28 1 94.62 238 LEU B N 1
ATOM 6362 C CA . LEU B 1 238 ? 6.426 23.828 26.984 1 94.62 238 LEU B CA 1
ATOM 6363 C C . LEU B 1 238 ? 7.836 24.312 26.672 1 94.62 238 LEU B C 1
ATOM 6365 O O . LEU B 1 238 ? 8.75 23.5 26.484 1 94.62 238 LEU B O 1
ATOM 6369 N N . PRO B 1 239 ? 8.023 25.625 26.656 1 93 239 PRO B N 1
ATOM 6370 C CA . PRO B 1 239 ? 9.375 26.109 26.391 1 93 239 PRO B CA 1
ATOM 6371 C C . PRO B 1 239 ? 10.375 25.688 27.469 1 93 239 PRO B C 1
ATOM 6373 O O . PRO B 1 239 ? 11.586 25.781 27.266 1 93 239 PRO B O 1
ATOM 6376 N N . LEU B 1 240 ? 9.922 25.234 28.641 1 93.5 240 LEU B N 1
ATOM 6377 C CA . LEU B 1 240 ? 10.781 24.875 29.766 1 93.5 240 LEU B CA 1
ATOM 6378 C C . LEU B 1 240 ? 11.32 23.453 29.609 1 93.5 240 LEU B C 1
ATOM 6380 O O . LEU B 1 240 ? 12.266 23.062 30.297 1 93.5 240 LEU B O 1
ATOM 6384 N N . LEU B 1 241 ? 10.727 22.734 28.703 1 90.31 241 LEU B N 1
ATOM 6385 C CA . LEU B 1 241 ? 11.164 21.344 28.531 1 90.31 241 LEU B CA 1
ATOM 6386 C C . LEU B 1 241 ? 12.617 21.297 28.062 1 90.31 241 LEU B C 1
ATOM 6388 O O . LEU B 1 241 ? 13 21.984 27.125 1 90.31 241 LEU B O 1
ATOM 6392 N N . GLY B 1 242 ? 13.43 20.438 28.672 1 85.5 242 GLY B N 1
ATOM 6393 C CA . GLY B 1 242 ? 14.836 20.281 28.312 1 85.5 242 GLY B CA 1
ATOM 6394 C C . GLY B 1 242 ? 15.75 21.25 29.047 1 85.5 242 GLY B C 1
ATOM 6395 O O . GLY B 1 242 ? 16.969 21.109 29 1 85.5 242 GLY B O 1
ATOM 6396 N N . GLU B 1 243 ? 15.188 22.203 29.766 1 91 243 GLU B N 1
ATOM 6397 C CA . GLU B 1 243 ? 15.984 23.156 30.547 1 91 243 GLU B CA 1
ATOM 6398 C C . GLU B 1 243 ? 16.453 22.547 31.859 1 91 243 GLU B C 1
ATOM 6400 O O . GLU B 1 243 ? 16 21.469 32.25 1 91 243 GLU B O 1
ATOM 6405 N N . ASP B 1 244 ? 17.359 23.219 32.5 1 93.81 244 ASP B N 1
ATOM 6406 C CA . ASP B 1 244 ? 17.859 22.719 33.781 1 93.81 244 ASP B CA 1
ATOM 6407 C C . ASP B 1 244 ? 16.812 22.875 34.875 1 93.81 244 ASP B C 1
ATOM 6409 O O . ASP B 1 244 ? 15.867 23.656 34.719 1 93.81 244 ASP B O 1
ATOM 6413 N N . GLU B 1 245 ? 17 22.188 35.906 1 94.69 245 GLU B N 1
ATOM 6414 C CA . GLU B 1 245 ? 16.031 22.078 37 1 94.69 245 GLU B CA 1
ATOM 6415 C C . GLU B 1 245 ? 15.672 23.453 37.562 1 94.69 245 GLU B C 1
ATOM 6417 O O . GLU B 1 245 ? 14.508 23.734 37.844 1 94.69 245 GLU B O 1
ATOM 6422 N N . ASN B 1 246 ? 16.656 24.266 37.781 1 96.19 246 ASN B N 1
ATOM 6423 C CA . ASN B 1 246 ? 16.422 25.578 38.375 1 96.19 246 ASN B CA 1
ATOM 6424 C C . ASN B 1 246 ? 15.602 26.469 37.438 1 96.19 246 ASN B C 1
ATOM 6426 O O . ASN B 1 246 ? 14.711 27.188 37.906 1 96.19 246 ASN B O 1
ATOM 6430 N N . THR B 1 247 ? 15.93 26.438 36.188 1 96.94 247 THR B N 1
ATOM 6431 C CA . THR B 1 247 ? 15.188 27.203 35.188 1 96.94 247 THR B CA 1
ATOM 6432 C C . THR B 1 247 ? 13.742 26.734 35.094 1 96.94 247 THR B C 1
ATOM 6434 O O . THR B 1 247 ? 12.828 27.547 34.969 1 96.94 247 THR B O 1
ATOM 6437 N N . VAL B 1 248 ? 13.555 25.484 35.219 1 97.06 248 VAL B N 1
ATOM 6438 C CA . VAL B 1 248 ? 12.219 24.906 35.156 1 97.06 248 VAL B CA 1
ATOM 6439 C C . VAL B 1 248 ? 11.406 25.344 36.375 1 97.06 248 VAL B C 1
ATOM 6441 O O . VAL B 1 248 ? 10.266 25.797 36.219 1 97.06 248 VAL B O 1
ATOM 6444 N N . LYS B 1 249 ? 12 25.25 37.531 1 96.69 249 LYS B N 1
ATOM 6445 C CA . LYS B 1 249 ? 11.305 25.625 38.781 1 96.69 249 LYS B CA 1
ATOM 6446 C C . LYS B 1 249 ? 10.906 27.109 38.75 1 96.69 249 LYS B C 1
ATOM 6448 O O . LYS B 1 249 ? 9.789 27.453 39.125 1 96.69 249 LYS B O 1
ATOM 6453 N N . GLU B 1 250 ? 11.828 27.891 38.375 1 97.62 250 GLU B N 1
ATOM 6454 C CA . GLU B 1 250 ? 11.555 29.312 38.281 1 97.62 250 GLU B CA 1
ATOM 6455 C C . GLU B 1 250 ? 10.492 29.625 37.25 1 97.62 250 GLU B C 1
ATOM 6457 O O . GLU B 1 250 ? 9.617 30.469 37.469 1 97.62 250 GLU B O 1
ATOM 6462 N N . GLY B 1 251 ? 10.641 28.984 36.125 1 97.88 251 GLY B N 1
ATOM 6463 C CA . GLY B 1 251 ? 9.672 29.188 35.062 1 97.88 251 GLY B CA 1
ATOM 6464 C C . GLY B 1 251 ? 8.258 28.797 35.438 1 97.88 251 GLY B C 1
ATOM 6465 O O . GLY B 1 251 ? 7.301 29.5 35.094 1 97.88 251 GLY B O 1
ATOM 6466 N N . ILE B 1 252 ? 8.133 27.719 36.156 1 98 252 ILE B N 1
ATOM 6467 C CA . ILE B 1 252 ? 6.828 27.25 36.625 1 98 252 ILE B CA 1
ATOM 6468 C C . ILE B 1 252 ? 6.246 28.266 37.594 1 98 252 ILE B C 1
ATOM 6470 O O . ILE B 1 252 ? 5.059 28.594 37.531 1 98 252 ILE B O 1
ATOM 6474 N N . SER B 1 253 ? 7.062 28.688 38.469 1 97.31 253 SER B N 1
ATOM 6475 C CA . SER B 1 253 ? 6.621 29.672 39.469 1 97.31 253 SER B CA 1
ATOM 6476 C C . SER B 1 253 ? 6.133 30.953 38.812 1 97.31 253 SER B C 1
ATOM 6478 O O . SER B 1 253 ? 5.094 31.5 39.188 1 97.31 253 SER B O 1
ATOM 6480 N N . LYS B 1 254 ? 6.832 31.422 37.875 1 97.62 254 LYS B N 1
ATOM 6481 C CA . LYS B 1 254 ? 6.453 32.625 37.125 1 97.62 254 LYS B CA 1
ATOM 6482 C C . LYS B 1 254 ? 5.133 32.438 36.406 1 97.62 254 LYS B C 1
ATOM 6484 O O . LYS B 1 254 ? 4.301 33.344 36.344 1 97.62 254 LYS B O 1
ATOM 6489 N N . ALA B 1 255 ? 5.031 31.266 35.781 1 98.06 255 ALA B N 1
ATOM 6490 C CA . ALA B 1 255 ? 3.799 30.938 35.062 1 98.06 255 ALA B CA 1
ATOM 6491 C C . ALA B 1 255 ? 2.604 30.922 36 1 98.06 255 ALA B C 1
ATOM 6493 O O . ALA B 1 255 ? 1.527 31.422 35.656 1 98.06 255 ALA B O 1
ATOM 6494 N N . ALA B 1 256 ? 2.766 30.312 37.125 1 97.81 256 ALA B N 1
ATOM 6495 C CA . ALA B 1 256 ? 1.7 30.25 38.125 1 97.81 256 ALA B CA 1
ATOM 6496 C C . ALA B 1 256 ? 1.287 31.641 38.594 1 97.81 256 ALA B C 1
ATOM 6498 O O . ALA B 1 256 ? 0.099 31.906 38.781 1 97.81 256 ALA B O 1
ATOM 6499 N N . GLN B 1 257 ? 2.223 32.5 38.844 1 97.12 257 GLN B N 1
ATOM 6500 C CA . GLN B 1 257 ? 1.93 33.844 39.25 1 97.12 257 GLN B CA 1
ATOM 6501 C C . GLN B 1 257 ? 1.168 34.594 38.156 1 97.12 257 GLN B C 1
ATOM 6503 O O . GLN B 1 257 ? 0.19 35.281 38.438 1 97.12 257 GLN B O 1
ATOM 6508 N N . LYS B 1 258 ? 1.627 34.406 36.969 1 97.56 258 LYS B N 1
ATOM 6509 C CA . LYS B 1 258 ? 1.05 35.094 35.812 1 97.56 258 LYS B CA 1
ATOM 6510 C C . LYS B 1 258 ? -0.395 34.656 35.594 1 97.56 258 LYS B C 1
ATOM 6512 O O . LYS B 1 258 ? -1.243 35.5 35.219 1 97.56 258 LYS B O 1
ATOM 6517 N N . LEU B 1 259 ? -0.689 33.375 35.875 1 97.38 259 LEU B N 1
ATOM 6518 C CA . LEU B 1 259 ? -1.974 32.812 35.469 1 97.38 259 LEU B CA 1
ATOM 6519 C C . LEU B 1 259 ? -2.861 32.562 36.656 1 97.38 259 LEU B C 1
ATOM 6521 O O . LEU B 1 259 ? -3.885 31.875 36.562 1 97.38 259 LEU B O 1
ATOM 6525 N N . ALA B 1 260 ? -2.561 32.969 37.844 1 94.25 260 ALA B N 1
ATOM 6526 C CA . ALA B 1 260 ? -3.271 32.688 39.094 1 94.25 260 ALA B CA 1
ATOM 6527 C C . ALA B 1 260 ? -4.703 33.219 39.031 1 94.25 260 ALA B C 1
ATOM 6529 O O . ALA B 1 260 ? -5.633 32.531 39.5 1 94.25 260 ALA B O 1
ATOM 6530 N N . ASN B 1 261 ? -4.898 34.344 38.406 1 91.19 261 ASN B N 1
ATOM 6531 C CA . ASN B 1 261 ? -6.223 34.938 38.312 1 91.19 261 ASN B CA 1
ATOM 6532 C C . ASN B 1 261 ? -7.102 34.594 39.5 1 91.19 261 ASN B C 1
ATOM 6534 O O . ASN B 1 261 ? -8.203 34.062 39.344 1 91.19 261 ASN B O 1
ATOM 6538 N N . GLY B 1 262 ? -6.672 34.75 40.719 1 90.81 262 GLY B N 1
ATOM 6539 C CA . GLY B 1 262 ? -7.434 34.531 41.938 1 90.81 262 GLY B CA 1
ATOM 6540 C C . GLY B 1 262 ? -7.188 33.156 42.594 1 90.81 262 GLY B C 1
ATOM 6541 O O . GLY B 1 262 ? -7.625 32.906 43.688 1 90.81 262 GLY B O 1
ATOM 6542 N N . LYS B 1 263 ? -6.582 32.25 41.906 1 91.94 263 LYS B N 1
ATOM 6543 C CA . LYS B 1 263 ? -6.262 30.938 42.469 1 91.94 263 LYS B CA 1
ATOM 6544 C C . LYS B 1 263 ? -5.051 31 43.375 1 91.94 263 LYS B C 1
ATOM 6546 O O . LYS B 1 263 ? -4.25 31.938 43.312 1 91.94 263 LYS B O 1
ATOM 6551 N N . ASP B 1 264 ? -5.031 30 44.219 1 95.62 264 ASP B N 1
ATOM 6552 C CA . ASP B 1 264 ? -3.881 29.844 45.125 1 95.62 264 ASP B CA 1
ATOM 6553 C C . ASP B 1 264 ? -2.609 29.562 44.312 1 95.62 264 ASP B C 1
ATOM 6555 O O . ASP B 1 264 ? -2.516 28.531 43.625 1 95.62 264 ASP B O 1
ATOM 6559 N N . ILE B 1 265 ? -1.664 30.422 44.5 1 96.44 265 ILE B N 1
ATOM 6560 C CA . ILE B 1 265 ? -0.455 30.359 43.688 1 96.44 265 ILE B CA 1
ATOM 6561 C C . ILE B 1 265 ? 0.339 29.109 44.031 1 96.44 265 ILE B C 1
ATOM 6563 O O . ILE B 1 265 ? 0.925 28.484 43.125 1 96.44 265 ILE B O 1
ATOM 6567 N N . SER B 1 266 ? 0.382 28.75 45.25 1 96.25 266 SER B N 1
ATOM 6568 C CA . SER B 1 266 ? 1.111 27.562 45.656 1 96.25 266 SER B CA 1
ATOM 6569 C C . SER B 1 266 ? 0.496 26.297 45.062 1 96.25 266 SER B C 1
ATOM 6571 O O . SER B 1 266 ? 1.214 25.438 44.562 1 96.25 266 SER B O 1
ATOM 6573 N N . LYS B 1 267 ? -0.758 26.25 45.094 1 96.31 267 LYS B N 1
ATOM 6574 C CA . LYS B 1 267 ? -1.463 25.109 44.531 1 96.31 267 LYS B CA 1
ATOM 6575 C C . LYS B 1 267 ? -1.3 25.047 43 1 96.31 267 LYS B C 1
ATOM 6577 O O . LYS B 1 267 ? -1.136 23.969 42.438 1 96.31 267 LYS B O 1
ATOM 6582 N N . LEU B 1 268 ? -1.331 26.203 42.438 1 97.38 268 LEU B N 1
ATOM 6583 C CA . LEU B 1 268 ? -1.191 26.281 40.969 1 97.38 268 LEU B CA 1
ATOM 6584 C C . LEU B 1 268 ? 0.212 25.875 40.531 1 97.38 268 LEU B C 1
ATOM 6586 O O . LEU B 1 268 ? 0.383 25.234 39.5 1 97.38 268 LEU B O 1
ATOM 6590 N N . THR B 1 269 ? 1.198 26.219 41.312 1 97.75 269 THR B N 1
ATOM 6591 C CA . THR B 1 269 ? 2.576 25.828 41.062 1 97.75 269 THR B CA 1
ATOM 6592 C C . THR B 1 269 ? 2.719 24.312 41.094 1 97.75 269 THR B C 1
ATOM 6594 O O . THR B 1 269 ? 3.398 23.719 40.25 1 97.75 269 THR B O 1
ATOM 6597 N N . GLU B 1 270 ? 2.082 23.734 42.031 1 97.62 270 GLU B N 1
ATOM 6598 C CA . GLU B 1 270 ? 2.096 22.281 42.094 1 97.62 270 GLU B CA 1
ATOM 6599 C C . GLU B 1 270 ? 1.401 21.641 40.906 1 97.62 270 GLU B C 1
ATOM 6601 O O . GLU B 1 270 ? 1.904 20.672 40.312 1 97.62 270 GLU B O 1
ATOM 6606 N N . THR B 1 271 ? 0.254 22.203 40.562 1 97.69 271 THR B N 1
ATOM 6607 C CA . THR B 1 271 ? -0.504 21.688 39.406 1 97.69 271 THR B CA 1
ATOM 6608 C C . THR B 1 271 ? 0.306 21.812 38.125 1 97.69 271 THR B C 1
ATOM 6610 O O . THR B 1 271 ? 0.329 20.875 37.312 1 97.69 271 THR B O 1
ATOM 6613 N N . PHE B 1 272 ? 1 22.906 37.938 1 98.19 272 PHE B N 1
ATOM 6614 C CA . PHE B 1 272 ? 1.798 23.141 36.75 1 98.19 272 PHE B CA 1
ATOM 6615 C C . PHE B 1 272 ? 3.002 22.203 36.719 1 98.19 272 PHE B C 1
ATOM 6617 O O . PHE B 1 272 ? 3.414 21.75 35.656 1 98.19 272 PHE B O 1
ATOM 6624 N N . THR B 1 273 ? 3.566 21.875 37.875 1 97.69 273 THR B N 1
ATOM 6625 C CA . THR B 1 273 ? 4.648 20.906 37.938 1 97.69 273 THR B CA 1
ATOM 6626 C C . THR B 1 273 ? 4.172 19.516 37.531 1 97.69 273 THR B C 1
ATOM 6628 O O . THR B 1 273 ? 4.836 18.844 36.719 1 97.69 273 THR B O 1
ATOM 6631 N N . ASN B 1 274 ? 2.994 19.172 38.062 1 98 274 ASN B N 1
ATOM 6632 C CA . ASN B 1 274 ? 2.412 17.891 37.688 1 98 274 ASN B CA 1
ATOM 6633 C C . ASN B 1 274 ? 2.09 17.828 36.188 1 98 274 ASN B C 1
ATOM 6635 O O . ASN B 1 274 ? 2.266 16.781 35.562 1 98 274 ASN B O 1
ATOM 6639 N N . LEU B 1 275 ? 1.618 18.922 35.688 1 98 275 LEU B N 1
ATOM 6640 C CA . LEU B 1 275 ? 1.255 18.984 34.25 1 98 275 LEU B CA 1
ATOM 6641 C C . LEU B 1 275 ? 2.48 18.812 33.375 1 98 275 LEU B C 1
ATOM 6643 O O . LEU B 1 275 ? 2.461 18 32.438 1 98 275 LEU B O 1
ATOM 6647 N N . LEU B 1 276 ? 3.508 19.516 33.625 1 97.44 276 LEU B N 1
ATOM 6648 C CA . LEU B 1 276 ? 4.73 19.422 32.844 1 97.44 276 LEU B CA 1
ATOM 6649 C C . LEU B 1 276 ? 5.324 18.016 32.906 1 97.44 276 LEU B C 1
ATOM 6651 O O . LEU B 1 276 ? 5.797 17.484 31.906 1 97.44 276 LEU B O 1
ATOM 6655 N N . ASN B 1 277 ? 5.289 17.438 34.156 1 96.38 277 ASN B N 1
ATOM 6656 C CA . ASN B 1 277 ? 5.785 16.078 34.312 1 96.38 277 ASN B CA 1
ATOM 6657 C C . ASN B 1 277 ? 4.977 15.07 33.5 1 96.38 277 ASN B C 1
ATOM 6659 O O . ASN B 1 277 ? 5.539 14.141 32.938 1 96.38 277 ASN B O 1
ATOM 6663 N N . LYS B 1 278 ? 3.697 15.258 33.531 1 97 278 LYS B N 1
ATOM 6664 C CA . LYS B 1 278 ? 2.82 14.367 32.781 1 97 278 LYS B CA 1
ATOM 6665 C C . LYS B 1 278 ? 3.074 14.492 31.266 1 97 278 LYS B C 1
ATOM 6667 O O . LYS B 1 278 ? 3.119 13.484 30.562 1 97 278 LYS B O 1
ATOM 6672 N N . ILE B 1 279 ? 3.223 15.711 30.828 1 96.56 279 ILE B N 1
ATOM 6673 C CA . ILE B 1 279 ? 3.506 15.961 29.406 1 96.56 279 ILE B CA 1
ATOM 6674 C C . ILE B 1 279 ? 4.809 15.266 29.016 1 96.56 279 ILE B C 1
ATOM 6676 O O . ILE B 1 279 ? 4.875 14.594 27.984 1 96.56 279 ILE B O 1
ATOM 6680 N N . GLN B 1 280 ? 5.801 15.422 29.781 1 94.81 280 GLN B N 1
ATOM 6681 C CA . GLN B 1 280 ? 7.09 14.789 29.516 1 94.81 280 GLN B CA 1
ATOM 6682 C C . GLN B 1 280 ? 6.965 13.273 29.484 1 94.81 280 GLN B C 1
ATOM 6684 O O . GLN B 1 280 ? 7.539 12.609 28.609 1 94.81 280 GLN B O 1
ATOM 6689 N N . SER B 1 281 ? 6.254 12.766 30.438 1 96.12 281 SER B N 1
ATOM 6690 C CA . SER B 1 281 ? 6.066 11.32 30.531 1 96.12 281 SER B CA 1
ATOM 6691 C C . SER B 1 281 ? 5.367 10.781 29.281 1 96.12 281 SER B C 1
ATOM 6693 O O . SER B 1 281 ? 5.777 9.758 28.734 1 96.12 281 SER B O 1
ATOM 6695 N N . ILE B 1 282 ? 4.336 11.461 28.844 1 95.5 282 ILE B N 1
ATOM 6696 C CA . ILE B 1 282 ? 3.584 11.023 27.672 1 95.5 282 ILE B CA 1
ATOM 6697 C C . ILE B 1 282 ? 4.453 11.148 26.422 1 95.5 282 ILE B C 1
ATOM 6699 O O . ILE B 1 282 ? 4.43 10.281 25.547 1 95.5 282 ILE B O 1
ATOM 6703 N N . ALA B 1 283 ? 5.152 12.203 26.312 1 94.62 283 ALA B N 1
ATOM 6704 C CA . ALA B 1 283 ? 6.051 12.391 25.172 1 94.62 283 ALA B CA 1
ATOM 6705 C C . ALA B 1 283 ? 7.062 11.258 25.078 1 94.62 283 ALA B C 1
ATOM 6707 O O . ALA B 1 283 ? 7.344 10.758 23.984 1 94.62 283 ALA B O 1
ATOM 6708 N N . GLU B 1 284 ? 7.602 10.859 26.219 1 93.94 284 GLU B N 1
ATOM 6709 C CA . GLU B 1 284 ? 8.555 9.758 26.266 1 93.94 284 GLU B CA 1
ATOM 6710 C C . GLU B 1 284 ? 7.891 8.438 25.875 1 93.94 284 GLU B C 1
ATOM 6712 O O . GLU B 1 284 ? 8.492 7.602 25.203 1 93.94 284 GLU B O 1
ATOM 6717 N N . LYS B 1 285 ? 6.727 8.312 26.328 1 94.44 285 LYS B N 1
ATOM 6718 C CA . LYS B 1 285 ? 5.98 7.105 25.984 1 94.44 285 LYS B CA 1
ATOM 6719 C C . LYS B 1 285 ? 5.723 7.023 24.484 1 94.44 285 LYS B C 1
ATOM 6721 O O . LYS B 1 285 ? 5.805 5.945 23.891 1 94.44 285 LYS B O 1
ATOM 6726 N N . VAL B 1 286 ? 5.387 8.102 23.875 1 91.56 286 VAL B N 1
ATOM 6727 C CA . VAL B 1 286 ? 5.156 8.156 22.438 1 91.56 286 VAL B CA 1
ATOM 6728 C C . VAL B 1 286 ? 6.434 7.758 21.703 1 91.56 286 VAL B C 1
ATOM 6730 O O . VAL B 1 286 ? 6.387 6.977 20.75 1 91.56 286 VAL B O 1
ATOM 6733 N N . GLN B 1 287 ? 7.48 8.281 22.109 1 90.94 287 GLN B N 1
ATOM 6734 C CA . GLN B 1 287 ? 8.766 7.945 21.516 1 90.94 287 GLN B CA 1
ATOM 6735 C C . GLN B 1 287 ? 9.07 6.457 21.656 1 90.94 287 GLN B C 1
ATOM 6737 O O . GLN B 1 287 ? 9.5 5.805 20.703 1 90.94 287 GLN B O 1
ATOM 6742 N N . ASN B 1 288 ? 8.859 6.004 22.859 1 93 288 ASN B N 1
ATOM 6743 C CA . ASN B 1 288 ? 9.125 4.594 23.141 1 93 288 ASN B CA 1
ATOM 6744 C C . ASN B 1 288 ? 8.227 3.684 22.312 1 93 288 ASN B C 1
ATOM 6746 O O . ASN B 1 288 ? 8.68 2.672 21.781 1 93 288 ASN B O 1
ATOM 6750 N N . ASN B 1 289 ? 6.98 4.02 22.219 1 90.44 289 ASN B N 1
ATOM 6751 C CA . ASN B 1 289 ? 6.043 3.24 21.406 1 90.44 289 ASN B CA 1
ATOM 6752 C C . ASN B 1 289 ? 6.445 3.229 19.938 1 90.44 289 ASN B C 1
ATOM 6754 O O . ASN B 1 289 ? 6.32 2.203 19.266 1 90.44 289 ASN B O 1
ATOM 6758 N N . THR B 1 290 ? 6.91 4.328 19.484 1 89.94 290 THR B N 1
ATOM 6759 C CA . THR B 1 290 ? 7.359 4.418 18.094 1 89.94 290 THR B CA 1
ATOM 6760 C C . THR B 1 290 ? 8.57 3.516 17.859 1 89.94 290 THR B C 1
ATOM 6762 O O . THR B 1 290 ? 8.664 2.855 16.828 1 89.94 290 THR B O 1
ATOM 6765 N N . SER B 1 291 ? 9.461 3.475 18.812 1 92.44 291 SER B N 1
ATOM 6766 C CA . SER B 1 291 ? 10.656 2.65 18.688 1 92.44 291 SER B CA 1
ATOM 6767 C C . SER B 1 291 ? 10.305 1.169 18.625 1 92.44 291 SER B C 1
ATOM 6769 O O . SER B 1 291 ? 11 0.387 17.969 1 92.44 291 SER B O 1
ATOM 6771 N N . HIS B 1 292 ? 9.188 0.791 19.188 1 92.44 292 HIS B N 1
ATOM 6772 C CA . HIS B 1 292 ? 8.781 -0.609 19.219 1 92.44 292 HIS B CA 1
ATOM 6773 C C . HIS B 1 292 ? 8.219 -1.048 17.875 1 92.44 292 HIS B C 1
ATOM 6775 O O . HIS B 1 292 ? 7.992 -2.24 17.641 1 92.44 292 HIS B O 1
ATOM 6781 N N . MET B 1 293 ? 8.07 -0.098 16.984 1 92.5 293 MET B N 1
ATOM 6782 C CA . MET B 1 293 ? 7.594 -0.418 15.641 1 92.5 293 MET B CA 1
ATOM 6783 C C . MET B 1 293 ? 8.766 -0.651 14.695 1 92.5 293 MET B C 1
ATOM 6785 O O . MET B 1 293 ? 8.562 -0.822 13.484 1 92.5 293 MET B O 1
ATOM 6789 N N . ILE B 1 294 ? 9.914 -0.596 15.219 1 94.25 294 ILE B N 1
ATOM 6790 C CA . ILE B 1 294 ? 11.156 -0.837 14.484 1 94.25 294 ILE B CA 1
ATOM 6791 C C . ILE B 1 294 ? 11.859 -2.068 15.055 1 94.25 294 ILE B C 1
ATOM 6793 O O . ILE B 1 294 ? 12.055 -2.176 16.266 1 94.25 294 ILE B O 1
ATOM 6797 N N . ALA B 1 295 ? 12.297 -2.959 14.211 1 93.19 295 ALA B N 1
ATOM 6798 C CA . ALA B 1 295 ? 12.828 -4.246 14.656 1 93.19 295 ALA B CA 1
ATOM 6799 C C . ALA B 1 295 ? 13.977 -4.059 15.641 1 93.19 295 ALA B C 1
ATOM 6801 O O . ALA B 1 295 ? 14.039 -4.734 16.672 1 93.19 295 ALA B O 1
ATOM 6802 N N . ASN B 1 296 ? 14.93 -3.145 15.352 1 92.88 296 ASN B N 1
ATOM 6803 C CA . ASN B 1 296 ? 16.062 -2.932 16.25 1 92.88 296 ASN B CA 1
ATOM 6804 C C . ASN B 1 296 ? 15.82 -1.758 17.188 1 92.88 296 ASN B C 1
ATOM 6806 O O . ASN B 1 296 ? 16.734 -1.312 17.891 1 92.88 296 ASN B O 1
ATOM 6810 N N . ARG B 1 297 ? 14.641 -1.049 17.156 1 93.88 297 ARG B N 1
ATOM 6811 C CA . ARG B 1 297 ? 14.148 -0.013 18.062 1 93.88 297 ARG B CA 1
ATOM 6812 C C . ARG B 1 297 ? 14.961 1.27 17.922 1 93.88 297 ARG B C 1
ATOM 6814 O O . ARG B 1 297 ? 14.969 2.107 18.828 1 93.88 297 ARG B O 1
ATOM 6821 N N . GLU B 1 298 ? 15.641 1.416 16.766 1 93.44 298 GLU B N 1
ATOM 6822 C CA . GLU B 1 298 ? 16.5 2.582 16.625 1 93.44 298 GLU B CA 1
ATOM 6823 C C . GLU B 1 298 ? 15.953 3.547 15.578 1 93.44 298 GLU B C 1
ATOM 6825 O O . GLU B 1 298 ? 15.672 3.148 14.445 1 93.44 298 GLU B O 1
ATOM 6830 N N . PHE B 1 299 ? 15.906 4.816 15.961 1 93.88 299 PHE B N 1
ATOM 6831 C CA . PHE B 1 299 ? 15.586 5.875 15.008 1 93.88 299 PHE B CA 1
ATOM 6832 C C . PHE B 1 299 ? 16.75 6.105 14.047 1 93.88 299 PHE B C 1
ATOM 6834 O O . PHE B 1 299 ? 17.891 5.73 14.336 1 93.88 299 PHE B O 1
ATOM 6841 N N . LEU B 1 300 ? 16.469 6.699 12.914 1 95.19 300 LEU B N 1
ATOM 6842 C CA . LEU B 1 300 ? 17.531 7.062 11.984 1 95.19 300 LEU B CA 1
ATOM 6843 C C . LEU B 1 300 ? 18.281 8.305 12.461 1 95.19 300 LEU B C 1
ATOM 6845 O O . LEU B 1 300 ? 17.688 9.188 13.086 1 95.19 300 LEU B O 1
ATOM 6849 N N . SER B 1 301 ? 19.562 8.375 12.195 1 95.31 301 SER B N 1
ATOM 6850 C CA . SER B 1 301 ? 20.297 9.633 12.305 1 95.31 301 SER B CA 1
ATOM 6851 C C . SER B 1 301 ? 20.062 10.516 11.086 1 95.31 301 SER B C 1
ATOM 6853 O O . SER B 1 301 ? 19.609 10.039 10.039 1 95.31 301 SER B O 1
ATOM 6855 N N . GLN B 1 302 ? 20.312 11.766 11.203 1 96.12 302 GLN B N 1
ATOM 6856 C CA . GLN B 1 302 ? 20.219 12.688 10.078 1 96.12 302 GLN B CA 1
ATOM 6857 C C . GLN B 1 302 ? 21.203 12.297 8.969 1 96.12 302 GLN B C 1
ATOM 6859 O O . GLN B 1 302 ? 20.891 12.445 7.785 1 96.12 302 GLN B O 1
ATOM 6864 N N . GLY B 1 303 ? 22.328 11.789 9.359 1 96.44 303 GLY B N 1
ATOM 6865 C CA . GLY B 1 303 ? 23.312 11.305 8.406 1 96.44 303 GLY B CA 1
ATOM 6866 C C . GLY B 1 303 ? 22.828 10.125 7.586 1 96.44 303 GLY B C 1
ATOM 6867 O O . GLY B 1 303 ? 23.125 10.016 6.398 1 96.44 303 GLY B O 1
ATOM 6868 N N . GLN B 1 304 ? 22.047 9.227 8.203 1 96.12 304 GLN B N 1
ATOM 6869 C CA . GLN B 1 304 ? 21.5 8.086 7.492 1 96.12 304 GLN B CA 1
ATOM 6870 C C . GLN B 1 304 ? 20.453 8.531 6.473 1 96.12 304 GLN B C 1
ATOM 6872 O O . GLN B 1 304 ? 20.359 7.965 5.383 1 96.12 304 GLN B O 1
ATOM 6877 N N . VAL B 1 305 ? 19.656 9.539 6.848 1 96.62 305 VAL B N 1
ATOM 6878 C CA . VAL B 1 305 ? 18.703 10.094 5.887 1 96.62 305 VAL B CA 1
ATOM 6879 C C . VAL B 1 305 ? 19.453 10.672 4.691 1 96.62 305 VAL B C 1
ATOM 6881 O O . VAL B 1 305 ? 19.062 10.477 3.543 1 96.62 305 VAL B O 1
ATOM 6884 N N . ALA B 1 306 ? 20.547 11.383 4.977 1 97.81 306 ALA B N 1
ATOM 6885 C CA . ALA B 1 306 ? 21.375 11.953 3.916 1 97.81 306 ALA B CA 1
ATOM 6886 C C . ALA B 1 306 ? 21.906 10.867 2.988 1 97.81 306 ALA B C 1
ATOM 6888 O O . ALA B 1 306 ? 21.922 11.031 1.768 1 97.81 306 ALA B O 1
ATOM 6889 N N . GLU B 1 307 ? 22.344 9.727 3.588 1 96.88 307 GLU B N 1
ATOM 6890 C CA . GLU B 1 307 ? 22.812 8.602 2.791 1 96.88 307 GLU B CA 1
ATOM 6891 C C . GLU B 1 307 ? 21.734 8.102 1.839 1 96.88 307 GLU B C 1
ATOM 6893 O O . GLU B 1 307 ? 22.016 7.801 0.676 1 96.88 307 GLU B O 1
ATOM 6898 N N . SER B 1 308 ? 20.547 7.984 2.336 1 96.69 308 SER B N 1
ATOM 6899 C CA . SER B 1 308 ? 19.422 7.539 1.528 1 96.69 308 SER B CA 1
ATOM 6900 C C . SER B 1 308 ? 19.156 8.492 0.368 1 96.69 308 SER B C 1
ATOM 6902 O O . SER B 1 308 ? 18.922 8.055 -0.76 1 96.69 308 SER B O 1
ATOM 6904 N N . VAL B 1 309 ? 19.172 9.766 0.646 1 98.12 309 VAL B N 1
ATOM 6905 C CA . VAL B 1 309 ? 18.891 10.781 -0.365 1 98.12 309 VAL B CA 1
ATOM 6906 C C . VAL B 1 309 ? 19.953 10.742 -1.456 1 98.12 309 VAL B C 1
ATOM 6908 O O . VAL B 1 309 ? 19.641 10.773 -2.646 1 98.12 309 VAL B O 1
ATOM 6911 N N . LEU B 1 310 ? 21.25 10.68 -1.112 1 98.19 310 LEU B N 1
ATOM 6912 C CA . LEU B 1 310 ? 22.328 10.625 -2.102 1 98.19 310 LEU B CA 1
ATOM 6913 C C . LEU B 1 310 ? 22.219 9.367 -2.959 1 98.19 310 LEU B C 1
ATOM 6915 O O . LEU B 1 310 ? 22.5 9.398 -4.16 1 98.19 310 LEU B O 1
ATOM 6919 N N . ASN B 1 311 ? 21.812 8.289 -2.281 1 97.38 311 ASN B N 1
ATOM 6920 C CA . ASN B 1 311 ? 21.609 7.055 -3.031 1 97.38 311 ASN B CA 1
ATOM 6921 C C . ASN B 1 311 ? 20.562 7.23 -4.125 1 97.38 311 ASN B C 1
ATOM 6923 O O . ASN B 1 311 ? 20.703 6.695 -5.227 1 97.38 311 ASN B O 1
ATOM 6927 N N . LEU B 1 312 ? 19.516 7.957 -3.84 1 97.62 312 LEU B N 1
ATOM 6928 C CA . LEU B 1 312 ? 18.453 8.203 -4.797 1 97.62 312 LEU B CA 1
ATOM 6929 C C . LEU B 1 312 ? 18.906 9.164 -5.891 1 97.62 312 LEU B C 1
ATOM 6931 O O . LEU B 1 312 ? 18.25 9.289 -6.93 1 97.62 312 LEU B O 1
ATOM 6935 N N . CYS B 1 313 ? 20.016 9.836 -5.648 1 98.38 313 CYS B N 1
ATOM 6936 C CA . CYS B 1 313 ? 20.562 10.773 -6.629 1 98.38 313 CYS B CA 1
ATOM 6937 C C . CYS B 1 313 ? 21.547 10.078 -7.551 1 98.38 313 CYS B C 1
ATOM 6939 O O . CYS B 1 313 ? 22.031 10.672 -8.516 1 98.38 313 CYS B O 1
ATOM 6941 N N . ASP B 1 314 ? 21.922 8.797 -7.266 1 97.25 314 ASP B N 1
ATOM 6942 C CA . ASP B 1 314 ? 22.766 8.016 -8.172 1 97.25 314 ASP B CA 1
ATOM 6943 C C . ASP B 1 314 ? 22.094 7.863 -9.539 1 97.25 314 ASP B C 1
ATOM 6945 O O . ASP B 1 314 ? 20.906 7.559 -9.625 1 97.25 314 ASP B O 1
ATOM 6949 N N . ASP B 1 315 ? 22.844 8.016 -10.602 1 96.44 315 ASP B N 1
ATOM 6950 C CA . ASP B 1 315 ? 22.281 8.078 -11.945 1 96.44 315 ASP B CA 1
ATOM 6951 C C . ASP B 1 315 ? 21.547 6.785 -12.297 1 96.44 315 ASP B C 1
ATOM 6953 O O . ASP B 1 315 ? 20.422 6.82 -12.789 1 96.44 315 ASP B O 1
ATOM 6957 N N . GLU B 1 316 ? 22.109 5.648 -12.047 1 94.81 316 GLU B N 1
ATOM 6958 C CA . GLU B 1 316 ? 21.516 4.371 -12.422 1 94.81 316 GLU B CA 1
ATOM 6959 C C . GLU B 1 316 ? 20.328 4.023 -11.516 1 94.81 316 GLU B C 1
ATOM 6961 O O . GLU B 1 316 ? 19.297 3.572 -11.992 1 94.81 316 GLU B O 1
ATOM 6966 N N . ILE B 1 317 ? 20.469 4.289 -10.188 1 96.44 317 ILE B N 1
ATOM 6967 C CA . ILE B 1 317 ? 19.422 3.982 -9.227 1 96.44 317 ILE B CA 1
ATOM 6968 C C . ILE B 1 317 ? 18.203 4.879 -9.484 1 96.44 317 ILE B C 1
ATOM 6970 O O . ILE B 1 317 ? 17.062 4.406 -9.492 1 96.44 317 ILE B O 1
ATOM 6974 N N . ALA B 1 318 ? 18.484 6.133 -9.734 1 97.06 318 ALA B N 1
ATOM 6975 C CA . ALA B 1 318 ? 17.406 7.09 -9.977 1 97.06 318 ALA B CA 1
ATOM 6976 C C . ALA B 1 318 ? 16.594 6.699 -11.195 1 97.06 318 ALA B C 1
ATOM 6978 O O . ALA B 1 318 ? 15.359 6.809 -11.188 1 97.06 318 ALA B O 1
ATOM 6979 N N . LYS B 1 319 ? 17.25 6.262 -12.25 1 95.56 319 LYS B N 1
ATOM 6980 C CA . LYS B 1 319 ? 16.547 5.867 -13.477 1 95.56 319 LYS B CA 1
ATOM 6981 C C . LYS B 1 319 ? 15.617 4.695 -13.227 1 95.56 319 LYS B C 1
ATOM 6983 O O . LYS B 1 319 ? 14.531 4.625 -13.805 1 95.56 319 LYS B O 1
ATOM 6988 N N . ILE B 1 320 ? 16.016 3.818 -12.336 1 95.5 320 ILE B N 1
ATOM 6989 C CA . ILE B 1 320 ? 15.258 2.604 -12.047 1 95.5 320 ILE B CA 1
ATOM 6990 C C . ILE B 1 320 ? 14.047 2.939 -11.172 1 95.5 320 ILE B C 1
ATOM 6992 O O . ILE B 1 320 ? 13 2.303 -11.281 1 95.5 320 ILE B O 1
ATOM 6996 N N . LEU B 1 321 ? 14.148 4.027 -10.344 1 95.88 321 LEU B N 1
ATOM 6997 C CA . LEU B 1 321 ? 13.164 4.289 -9.297 1 95.88 321 LEU B CA 1
ATOM 6998 C C . LEU B 1 321 ? 12.297 5.488 -9.664 1 95.88 321 LEU B C 1
ATOM 7000 O O . LEU B 1 321 ? 11.523 5.973 -8.836 1 95.88 321 LEU B O 1
ATOM 7004 N N . ASN B 1 322 ? 12.344 5.961 -10.93 1 96.44 322 ASN B N 1
ATOM 7005 C CA . ASN B 1 322 ? 11.648 7.176 -11.328 1 96.44 322 ASN B CA 1
ATOM 7006 C C . ASN B 1 322 ? 10.148 7.09 -11.039 1 96.44 322 ASN B C 1
ATOM 7008 O O . ASN B 1 322 ? 9.492 6.133 -11.438 1 96.44 322 ASN B O 1
ATOM 7012 N N . GLY B 1 323 ? 9.656 8.062 -10.289 1 96.19 323 GLY B N 1
ATOM 7013 C CA . GLY B 1 323 ? 8.234 8.203 -9.992 1 96.19 323 GLY B CA 1
ATOM 7014 C C . GLY B 1 323 ? 7.824 7.512 -8.711 1 96.19 323 GLY B C 1
ATOM 7015 O O . GLY B 1 323 ? 6.703 7.695 -8.227 1 96.19 323 GLY B O 1
ATOM 7016 N N . LYS B 1 324 ? 8.758 6.789 -8.062 1 95.44 324 LYS B N 1
ATOM 7017 C CA . LYS B 1 324 ? 8.383 5.949 -6.926 1 95.44 324 LYS B CA 1
ATOM 7018 C C . LYS B 1 324 ? 8.609 6.68 -5.605 1 95.44 324 LYS B C 1
ATOM 7020 O O . LYS B 1 324 ? 9.375 7.645 -5.547 1 95.44 324 LYS B O 1
ATOM 7025 N N . VAL B 1 325 ? 7.863 6.289 -4.648 1 95.06 325 VAL B N 1
ATOM 7026 C CA . VAL B 1 325 ? 8.102 6.664 -3.26 1 95.06 325 VAL B CA 1
ATOM 7027 C C . VAL B 1 325 ? 8.891 5.562 -2.555 1 95.06 325 VAL B C 1
ATOM 7029 O O . VAL B 1 325 ? 8.391 4.449 -2.373 1 95.06 325 VAL B O 1
ATOM 7032 N N . ILE B 1 326 ? 10.078 5.797 -2.166 1 94.75 326 ILE B N 1
ATOM 7033 C CA . ILE B 1 326 ? 10.961 4.789 -1.587 1 94.75 326 ILE B CA 1
ATOM 7034 C C . ILE B 1 326 ? 10.938 4.898 -0.064 1 94.75 326 ILE B C 1
ATOM 7036 O O . ILE B 1 326 ? 11.266 5.945 0.493 1 94.75 326 ILE B O 1
ATOM 7040 N N . PRO B 1 327 ? 10.531 3.809 0.536 1 89.12 327 PRO B N 1
ATOM 7041 C CA . PRO B 1 327 ? 10.609 3.869 1.997 1 89.12 327 PRO B CA 1
ATOM 7042 C C . PRO B 1 327 ? 12.039 4.027 2.504 1 89.12 327 PRO B C 1
ATOM 7044 O O . PRO B 1 327 ? 12.945 3.35 2.02 1 89.12 327 PRO B O 1
ATOM 7047 N N . GLY B 1 328 ? 12.234 4.945 3.232 1 86.81 328 GLY B N 1
ATOM 7048 C CA . GLY B 1 328 ? 13.492 5.137 3.938 1 86.81 328 GLY B CA 1
ATOM 7049 C C . GLY B 1 328 ? 13.367 4.961 5.441 1 86.81 328 GLY B C 1
ATOM 7050 O O . GLY B 1 328 ? 14 5.684 6.211 1 86.81 328 GLY B O 1
ATOM 7051 N N . ASP B 1 329 ? 12.391 4.043 5.668 1 79.5 329 ASP B N 1
ATOM 7052 C CA . ASP B 1 329 ? 12.062 3.852 7.078 1 79.5 329 ASP B CA 1
ATOM 7053 C C . ASP B 1 329 ? 12.148 2.377 7.465 1 79.5 329 ASP B C 1
ATOM 7055 O O . ASP B 1 329 ? 12.336 1.513 6.609 1 79.5 329 ASP B O 1
ATOM 7059 N N . ARG B 1 330 ? 12.242 1.976 8.695 1 86.94 330 ARG B N 1
ATOM 7060 C CA . ARG B 1 330 ? 12.211 0.624 9.242 1 86.94 330 ARG B CA 1
ATOM 7061 C C . ARG B 1 330 ? 10.992 0.423 10.141 1 86.94 330 ARG B C 1
ATOM 7063 O O . ARG B 1 330 ? 10.977 -0.465 10.992 1 86.94 330 ARG B O 1
ATOM 7070 N N . VAL B 1 331 ? 9.977 1.271 9.781 1 89.44 331 VAL B N 1
ATOM 7071 C CA . VAL B 1 331 ? 8.836 1.253 10.695 1 89.44 331 VAL B CA 1
ATOM 7072 C C . VAL B 1 331 ? 7.762 0.301 10.164 1 89.44 331 VAL B C 1
ATOM 7074 O O . VAL B 1 331 ? 7.395 0.361 8.992 1 89.44 331 VAL B O 1
ATOM 7077 N N . PHE B 1 332 ? 7.344 -0.525 10.953 1 90.31 332 PHE B N 1
ATOM 7078 C CA . PHE B 1 332 ? 6.215 -1.392 10.648 1 90.31 332 PHE B CA 1
ATOM 7079 C C . PHE B 1 332 ? 4.988 -0.996 11.461 1 90.31 332 PHE B C 1
ATOM 7081 O O . PHE B 1 332 ? 4.754 -1.537 12.539 1 90.31 332 PHE B O 1
ATOM 7088 N N . TYR B 1 333 ? 4.227 -0.125 10.828 1 85.25 333 TYR B N 1
ATOM 7089 C CA . TYR B 1 333 ? 3.02 0.421 11.438 1 85.25 333 TYR B CA 1
ATOM 7090 C C . TYR B 1 333 ? 1.83 -0.506 11.211 1 85.25 333 TYR B C 1
ATOM 7092 O O . TYR B 1 333 ? 1.582 -0.948 10.094 1 85.25 333 TYR B O 1
ATOM 7100 N N . PRO B 1 334 ? 1.161 -0.871 12.305 1 82.31 334 PRO B N 1
ATOM 7101 C CA . PRO B 1 334 ? -0.055 -1.657 12.086 1 82.31 334 PRO B CA 1
ATOM 7102 C C . PRO B 1 334 ? -1.156 -0.858 11.391 1 82.31 334 PRO B C 1
ATOM 7104 O O . PRO B 1 334 ? -1.669 0.111 11.953 1 82.31 334 PRO B O 1
ATOM 7107 N N . VAL B 1 335 ? -1.483 -1.188 10.18 1 83 335 VAL B N 1
ATOM 7108 C CA . VAL B 1 335 ? -2.412 -0.398 9.375 1 83 335 VAL B CA 1
ATOM 7109 C C . VAL B 1 335 ? -3.736 -1.146 9.234 1 83 335 VAL B C 1
ATOM 7111 O O . VAL B 1 335 ? -3.752 -2.361 9.031 1 83 335 VAL B O 1
ATOM 7114 N N . LYS B 1 336 ? -4.824 -0.441 9.453 1 89 336 LYS B N 1
ATOM 7115 C CA . LYS B 1 336 ? -6.164 -0.937 9.148 1 89 336 LYS B CA 1
ATOM 7116 C C . LYS B 1 336 ? -6.656 -0.399 7.812 1 89 336 LYS B C 1
ATOM 7118 O O . LYS B 1 336 ? -6.141 0.603 7.312 1 89 336 LYS B O 1
ATOM 7123 N N . PRO B 1 337 ? -7.559 -1.131 7.184 1 92.56 337 PRO B N 1
ATOM 7124 C CA . PRO B 1 337 ? -8.125 -0.582 5.949 1 92.56 337 PRO B CA 1
ATOM 7125 C C . PRO B 1 337 ? -9.008 0.642 6.199 1 92.56 337 PRO B C 1
ATOM 7127 O O . PRO B 1 337 ? -10 0.554 6.922 1 92.56 337 PRO B O 1
ATOM 7130 N N . HIS B 1 338 ? -8.656 1.749 5.66 1 95.06 338 HIS B N 1
ATOM 7131 C CA . HIS B 1 338 ? -9.422 2.98 5.812 1 95.06 338 HIS B CA 1
ATOM 7132 C C . HIS B 1 338 ? -10.156 3.336 4.52 1 95.06 338 HIS B C 1
ATOM 7134 O O . HIS B 1 338 ? -11.016 4.219 4.516 1 95.06 338 HIS B O 1
ATOM 7140 N N . ILE B 1 339 ? -9.836 2.645 3.408 1 95.31 339 ILE B N 1
ATOM 7141 C CA . ILE B 1 339 ? -10.406 2.939 2.1 1 95.31 339 ILE B CA 1
ATOM 7142 C C . ILE B 1 339 ? -11.219 1.743 1.609 1 95.31 339 ILE B C 1
ATOM 7144 O O . ILE B 1 339 ? -10.711 0.621 1.555 1 95.31 339 ILE B O 1
ATOM 7148 N N . GLY B 1 340 ? -12.492 1.956 1.293 1 92.81 340 GLY B N 1
ATOM 7149 C CA . GLY B 1 340 ? -13.359 0.921 0.762 1 92.81 340 GLY B CA 1
ATOM 7150 C C . GLY B 1 340 ? -13.945 1.269 -0.596 1 92.81 340 GLY B C 1
ATOM 7151 O O . GLY B 1 340 ? -13.633 2.318 -1.16 1 92.81 340 GLY B O 1
ATOM 7152 N N . THR B 1 341 ? -14.641 0.373 -1.199 1 90.62 341 THR B N 1
ATOM 7153 C CA . THR B 1 341 ? -15.344 0.585 -2.461 1 90.62 341 THR B CA 1
ATOM 7154 C C . THR B 1 341 ? -16.828 0.82 -2.219 1 90.62 341 THR B C 1
ATOM 7156 O O . THR B 1 341 ? -17.281 1.966 -2.146 1 90.62 341 THR B O 1
ATOM 7159 N N . THR B 1 342 ? -17.531 -0.307 -1.896 1 78.81 342 THR B N 1
ATOM 7160 C CA . THR B 1 342 ? -18.969 -0.23 -1.659 1 78.81 342 THR B CA 1
ATOM 7161 C C . THR B 1 342 ? -19.266 -0.033 -0.174 1 78.81 342 THR B C 1
ATOM 7163 O O . THR B 1 342 ? -18.75 -0.77 0.669 1 78.81 342 THR B O 1
ATOM 7166 N N . THR B 1 343 ? -20.062 0.969 0.062 1 79.75 343 THR B N 1
ATOM 7167 C CA . THR B 1 343 ? -20.453 1.226 1.446 1 79.75 343 THR B CA 1
ATOM 7168 C C . THR B 1 343 ? -21.406 0.151 1.95 1 79.75 343 THR B C 1
ATOM 7170 O O . THR B 1 343 ? -22.172 -0.416 1.173 1 79.75 343 THR B O 1
ATOM 7173 N N . PRO B 1 344 ? -21.312 -0.133 3.18 1 75.31 344 PRO B N 1
ATOM 7174 C CA . PRO B 1 344 ? -22.297 -1.06 3.752 1 75.31 344 PRO B CA 1
ATOM 7175 C C . PRO B 1 344 ? -23.734 -0.596 3.547 1 75.31 344 PRO B C 1
ATOM 7177 O O . PRO B 1 344 ? -24.016 0.599 3.654 1 75.31 344 PRO B O 1
ATOM 7180 N N . GLY B 1 345 ? -24.562 -1.448 3.119 1 78.62 345 GLY B N 1
ATOM 7181 C CA . GLY B 1 345 ? -25.969 -1.126 2.932 1 78.62 345 GLY B CA 1
ATOM 7182 C C . GLY B 1 345 ? -26.688 -0.837 4.23 1 78.62 345 GLY B C 1
ATOM 7183 O O . GLY B 1 345 ? -26.422 -1.479 5.25 1 78.62 345 GLY B O 1
ATOM 7184 N N . VAL B 1 346 ? -27.531 0.269 4.145 1 82.31 346 VAL B N 1
ATOM 7185 C CA . VAL B 1 346 ? -28.359 0.613 5.293 1 82.31 346 VAL B CA 1
ATOM 7186 C C . VAL B 1 346 ? -29.797 0.888 4.828 1 82.31 346 VAL B C 1
ATOM 7188 O O . VAL B 1 346 ? -30.031 1.073 3.633 1 82.31 346 VAL B O 1
ATOM 7191 N N . HIS B 1 347 ? -30.656 0.814 5.789 1 84.56 347 HIS B N 1
ATOM 7192 C CA . HIS B 1 347 ? -32 1.273 5.484 1 84.56 347 HIS B CA 1
ATOM 7193 C C . HIS B 1 347 ? -32.031 2.746 5.086 1 84.56 347 HIS B C 1
ATOM 7195 O O . HIS B 1 347 ? -31.25 3.545 5.637 1 84.56 347 HIS B O 1
ATOM 7201 N N . GLN B 1 348 ? -32.906 3.029 4.176 1 88.81 348 GLN B N 1
ATOM 7202 C CA . GLN B 1 348 ? -33.062 4.426 3.773 1 88.81 348 GLN B CA 1
ATOM 7203 C C . GLN B 1 348 ? -33.375 5.312 4.973 1 88.81 348 GLN B C 1
ATOM 7205 O O . GLN B 1 348 ? -34.375 5.125 5.648 1 88.81 348 GLN B O 1
ATOM 7210 N N . PRO B 1 349 ? -32.438 6.277 5.125 1 90.19 349 PRO B N 1
ATOM 7211 C CA . PRO B 1 349 ? -32.719 7.172 6.254 1 90.19 349 PRO B CA 1
ATOM 7212 C C . PRO B 1 349 ? -33.938 8.055 6.031 1 90.19 349 PRO B C 1
ATOM 7214 O O . PRO B 1 349 ? -34.188 8.477 4.902 1 90.19 349 PRO B O 1
ATOM 7217 N N . ASP B 1 350 ? -34.656 8.336 7.102 1 92.88 350 ASP B N 1
ATOM 7218 C CA . ASP B 1 350 ? -35.688 9.359 7.109 1 92.88 350 ASP B CA 1
ATOM 7219 C C . ASP B 1 350 ? -35.125 10.734 7.438 1 92.88 350 ASP B C 1
ATOM 7221 O O . ASP B 1 350 ? -34.719 10.984 8.578 1 92.88 350 ASP B O 1
ATOM 7225 N N . PHE B 1 351 ? -35.25 11.664 6.48 1 95.75 351 PHE B N 1
ATOM 7226 C CA . PHE B 1 351 ? -34.594 12.961 6.668 1 95.75 351 PHE B CA 1
ATOM 7227 C C . PHE B 1 351 ? -35.625 13.992 7.141 1 95.75 351 PHE B C 1
ATOM 7229 O O . PHE B 1 351 ? -35.344 15.195 7.129 1 95.75 351 PHE B O 1
ATOM 7236 N N . THR B 1 352 ? -36.75 13.523 7.5 1 94.94 352 THR B N 1
ATOM 7237 C CA . THR B 1 352 ? -37.812 14.453 7.914 1 94.94 352 THR B CA 1
ATOM 7238 C C . THR B 1 352 ? -37.312 15.336 9.055 1 94.94 352 THR B C 1
ATOM 7240 O O . THR B 1 352 ? -36.812 14.836 10.07 1 94.94 352 THR B O 1
ATOM 7243 N N . GLY B 1 353 ? -37.5 16.625 8.812 1 92.75 353 GLY B N 1
ATOM 7244 C CA . GLY B 1 353 ? -37.125 17.594 9.836 1 92.75 353 GLY B CA 1
ATOM 7245 C C . GLY B 1 353 ? -35.625 17.875 9.875 1 92.75 353 GLY B C 1
ATOM 7246 O O . GLY B 1 353 ? -35.156 18.641 10.727 1 92.75 353 GLY B O 1
ATOM 7247 N N . LYS B 1 354 ? -34.875 17.328 8.953 1 95.62 354 LYS B N 1
ATOM 7248 C CA . LYS B 1 354 ? -33.438 17.5 8.922 1 95.62 354 LYS B CA 1
ATOM 7249 C C . LYS B 1 354 ? -33.031 18.312 7.695 1 95.62 354 LYS B C 1
ATOM 7251 O O . LYS B 1 354 ? -33.719 18.297 6.672 1 95.62 354 LYS B O 1
ATOM 7256 N N . THR B 1 355 ? -31.953 18.984 7.867 1 97.69 355 THR B N 1
ATOM 7257 C CA . THR B 1 355 ? -31.391 19.797 6.789 1 97.69 355 THR B CA 1
ATOM 7258 C C . THR B 1 355 ? -30.031 19.266 6.375 1 97.69 355 THR B C 1
ATOM 7260 O O . THR B 1 355 ? -29.203 18.938 7.23 1 97.69 355 THR B O 1
ATOM 7263 N N . VAL B 1 356 ? -29.812 19.109 5.109 1 98.69 356 VAL B N 1
ATOM 7264 C CA . VAL B 1 356 ? -28.484 18.828 4.566 1 98.69 356 VAL B CA 1
ATOM 7265 C C . VAL B 1 356 ? -27.984 20.031 3.766 1 98.69 356 VAL B C 1
ATOM 7267 O O . VAL B 1 356 ? -28.672 20.5 2.854 1 98.69 356 VAL B O 1
ATOM 7270 N N . VAL B 1 357 ? -26.875 20.531 4.109 1 98.81 357 VAL B N 1
ATOM 7271 C CA . VAL B 1 357 ? -26.281 21.688 3.441 1 98.81 357 VAL B CA 1
ATOM 7272 C C . VAL B 1 357 ? -25.25 21.234 2.422 1 98.81 357 VAL B C 1
ATOM 7274 O O . VAL B 1 357 ? -24.438 20.344 2.711 1 98.81 357 VAL B O 1
ATOM 7277 N N . PHE B 1 358 ? -25.312 21.781 1.259 1 98.81 358 PHE B N 1
ATOM 7278 C CA . PHE B 1 358 ? -24.312 21.562 0.223 1 98.81 358 PHE B CA 1
ATOM 7279 C C . PHE B 1 358 ? -23.406 22.781 0.067 1 98.81 358 PHE B C 1
ATOM 7281 O O . PHE B 1 358 ? -23.906 23.906 -0.046 1 98.81 358 PHE B O 1
ATOM 7288 N N . THR B 1 359 ? -22.141 22.641 0.157 1 98.88 359 THR B N 1
ATOM 7289 C CA . THR B 1 359 ? -21.188 23.609 -0.356 1 98.88 359 THR B CA 1
ATOM 7290 C C . THR B 1 359 ? -20.547 23.125 -1.654 1 98.88 359 THR B C 1
ATOM 7292 O O . THR B 1 359 ? -20.094 21.984 -1.732 1 98.88 359 THR B O 1
ATOM 7295 N N . ILE B 1 360 ? -20.594 23.969 -2.715 1 98.81 360 ILE B N 1
ATOM 7296 C CA . ILE B 1 360 ? -20.375 23.453 -4.062 1 98.81 360 ILE B CA 1
ATOM 7297 C C . ILE B 1 360 ? -19.359 24.328 -4.789 1 98.81 360 ILE B C 1
ATOM 7299 O O . ILE B 1 360 ? -19.547 25.547 -4.906 1 98.81 360 ILE B O 1
ATOM 7303 N N . ASP B 1 361 ? -18.266 23.734 -5.227 1 98.62 361 ASP B N 1
ATOM 7304 C CA . ASP B 1 361 ? -17.359 24.359 -6.176 1 98.62 361 ASP B CA 1
ATOM 7305 C C . ASP B 1 361 ? -17.297 23.578 -7.488 1 98.62 361 ASP B C 1
ATOM 7307 O O . ASP B 1 361 ? -16.281 22.984 -7.824 1 98.62 361 ASP B O 1
ATOM 7311 N N . ALA B 1 362 ? -18.359 23.734 -8.289 1 98.5 362 ALA B N 1
ATOM 7312 C CA . ALA B 1 362 ? -18.562 22.938 -9.492 1 98.5 362 ALA B CA 1
ATOM 7313 C C . ALA B 1 362 ? -17.609 23.375 -10.602 1 98.5 362 ALA B C 1
ATOM 7315 O O . ALA B 1 362 ? -17.344 24.578 -10.758 1 98.5 362 ALA B O 1
ATOM 7316 N N . THR B 1 363 ? -17.094 22.406 -11.344 1 98.19 363 THR B N 1
ATOM 7317 C CA . THR B 1 363 ? -16.219 22.672 -12.477 1 98.19 363 THR B CA 1
ATOM 7318 C C . THR B 1 363 ? -16.984 22.625 -13.789 1 98.19 363 THR B C 1
ATOM 7320 O O . THR B 1 363 ? -16.781 23.453 -14.68 1 98.19 363 THR B O 1
ATOM 7323 N N . ASP B 1 364 ? -17.859 21.688 -13.969 1 97.06 364 ASP B N 1
ATOM 7324 C CA . ASP B 1 364 ? -18.609 21.531 -15.203 1 97.06 364 ASP B CA 1
ATOM 7325 C C . ASP B 1 364 ? -20.016 21.016 -14.93 1 97.06 364 ASP B C 1
ATOM 7327 O O . ASP B 1 364 ? -20.453 20.953 -13.781 1 97.06 364 ASP B O 1
ATOM 7331 N N . LYS B 1 365 ? -20.75 20.688 -15.914 1 97.44 365 LYS B N 1
ATOM 7332 C CA . LYS B 1 365 ? -22.172 20.359 -15.836 1 97.44 365 LYS B CA 1
ATOM 7333 C C . LYS B 1 365 ? -22.391 19.078 -15.047 1 97.44 365 LYS B C 1
ATOM 7335 O O . LYS B 1 365 ? -23.391 18.938 -14.336 1 97.44 365 LYS B O 1
ATOM 7340 N N . THR B 1 366 ? -21.469 18.109 -15.133 1 97 366 THR B N 1
ATOM 7341 C CA . THR B 1 366 ? -21.625 16.844 -14.43 1 97 366 THR B CA 1
ATOM 7342 C C . THR B 1 366 ? -21.609 17.062 -12.914 1 97 366 THR B C 1
ATOM 7344 O O . THR B 1 366 ? -22.266 16.344 -12.172 1 97 366 THR B O 1
ATOM 7347 N N . ASP B 1 367 ? -20.891 18.078 -12.43 1 98.19 367 ASP B N 1
ATOM 7348 C CA . ASP B 1 367 ? -20.891 18.438 -11.016 1 98.19 367 ASP B CA 1
ATOM 7349 C C . ASP B 1 367 ? -22.25 18.953 -10.57 1 98.19 367 ASP B C 1
ATOM 7351 O O . ASP B 1 367 ? -22.75 18.578 -9.508 1 98.19 367 ASP B O 1
ATOM 7355 N N . ALA B 1 368 ? -22.797 19.812 -11.406 1 98.44 368 ALA B N 1
ATOM 7356 C CA . ALA B 1 368 ? -24.109 20.375 -11.102 1 98.44 368 ALA B CA 1
ATOM 7357 C C . ALA B 1 368 ? -25.188 19.297 -11.094 1 98.44 368 ALA B C 1
ATOM 7359 O O . ALA B 1 368 ? -26.094 19.312 -10.258 1 98.44 368 ALA B O 1
ATOM 7360 N N . GLN B 1 369 ? -25.094 18.406 -12.031 1 98.5 369 GLN B N 1
ATOM 7361 C CA . GLN B 1 369 ? -26.016 17.281 -12.102 1 98.5 369 GLN B CA 1
ATOM 7362 C C . GLN B 1 369 ? -25.891 16.375 -10.875 1 98.5 369 GLN B C 1
ATOM 7364 O O . GLN B 1 369 ? -26.891 15.828 -10.398 1 98.5 369 GLN B O 1
ATOM 7369 N N . ARG B 1 370 ? -24.734 16.203 -10.398 1 98.62 370 ARG B N 1
ATOM 7370 C CA . ARG B 1 370 ? -24.5 15.445 -9.172 1 98.62 370 ARG B CA 1
ATOM 7371 C C . ARG B 1 370 ? -25.172 16.109 -7.984 1 98.62 370 ARG B C 1
ATOM 7373 O O . ARG B 1 370 ? -25.812 15.445 -7.164 1 98.62 370 ARG B O 1
ATOM 7380 N N . VAL B 1 371 ? -25.016 17.469 -7.883 1 98.75 371 VAL B N 1
ATOM 7381 C CA . VAL B 1 371 ? -25.688 18.219 -6.832 1 98.75 371 VAL B CA 1
ATOM 7382 C C . VAL B 1 371 ? -27.203 18 -6.914 1 98.75 371 VAL B C 1
ATOM 7384 O O . VAL B 1 371 ? -27.844 17.734 -5.902 1 98.75 371 VAL B O 1
ATOM 7387 N N . GLU B 1 372 ? -27.719 18.125 -8.133 1 98.75 372 GLU B N 1
ATOM 7388 C CA . GLU B 1 372 ? -29.141 17.938 -8.352 1 98.75 372 GLU B CA 1
ATOM 7389 C C . GLU B 1 372 ? -29.594 16.547 -7.879 1 98.75 372 GLU B C 1
ATOM 7391 O O . GLU B 1 372 ? -30.594 16.422 -7.164 1 98.75 372 GLU B O 1
ATOM 7396 N N . PHE B 1 373 ? -28.844 15.547 -8.273 1 98.75 373 PHE B N 1
ATOM 7397 C CA . PHE B 1 373 ? -29.203 14.172 -7.926 1 98.75 373 PHE B CA 1
ATOM 7398 C C . PHE B 1 373 ? -29.203 13.984 -6.414 1 98.75 373 PHE B C 1
ATOM 7400 O O . PHE B 1 373 ? -30.156 13.445 -5.855 1 98.75 373 PHE B O 1
ATOM 7407 N N . LEU B 1 374 ? -28.188 14.383 -5.723 1 98.75 374 LEU B N 1
ATOM 7408 C CA . LEU B 1 374 ? -28.031 14.18 -4.289 1 98.75 374 LEU B CA 1
ATOM 7409 C C . LEU B 1 374 ? -29.062 15.008 -3.512 1 98.75 374 LEU B C 1
ATOM 7411 O O . LEU B 1 374 ? -29.609 14.539 -2.518 1 98.75 374 LEU B O 1
ATOM 7415 N N . ALA B 1 375 ? -29.25 16.266 -3.939 1 98.69 375 ALA B N 1
ATOM 7416 C CA . ALA B 1 375 ? -30.25 17.125 -3.293 1 98.69 375 ALA B CA 1
ATOM 7417 C C . ALA B 1 375 ? -31.641 16.547 -3.43 1 98.69 375 ALA B C 1
ATOM 7419 O O . ALA B 1 375 ? -32.438 16.562 -2.475 1 98.69 375 ALA B O 1
ATOM 7420 N N . GLN B 1 376 ? -31.984 16.047 -4.641 1 98.44 376 GLN B N 1
ATOM 7421 C CA . GLN B 1 376 ? -33.281 15.406 -4.855 1 98.44 376 GLN B CA 1
ATOM 7422 C C . GLN B 1 376 ? -33.438 14.164 -3.984 1 98.44 376 GLN B C 1
ATOM 7424 O O . GLN B 1 376 ? -34.531 13.883 -3.488 1 98.44 376 GLN B O 1
ATOM 7429 N N . HIS B 1 377 ? -32.344 13.414 -3.836 1 98.31 377 HIS B N 1
ATOM 7430 C CA . HIS B 1 377 ? -32.375 12.242 -2.963 1 98.31 377 HIS B CA 1
ATOM 7431 C C . HIS B 1 377 ? -32.781 12.625 -1.542 1 98.31 377 HIS B C 1
ATOM 7433 O O . HIS B 1 377 ? -33.594 11.945 -0.92 1 98.31 377 HIS B O 1
ATOM 7439 N N . ILE B 1 378 ? -32.219 13.719 -1.007 1 98.19 378 ILE B N 1
ATOM 7440 C CA . ILE B 1 378 ? -32.531 14.195 0.342 1 98.19 378 ILE B CA 1
ATOM 7441 C C . ILE B 1 378 ? -33.969 14.648 0.427 1 98.19 378 ILE B C 1
ATOM 7443 O O . ILE B 1 378 ? -34.719 14.258 1.344 1 98.19 378 ILE B O 1
ATOM 7447 N N . GLU B 1 379 ? -34.469 15.414 -0.534 1 97.75 379 GLU B N 1
ATOM 7448 C CA . GLU B 1 379 ? -35.812 15.984 -0.513 1 97.75 379 GLU B CA 1
ATOM 7449 C C . GLU B 1 379 ? -36.875 14.898 -0.699 1 97.75 379 GLU B C 1
ATOM 7451 O O . GLU B 1 379 ? -37.906 14.93 -0.05 1 97.75 379 GLU B O 1
ATOM 7456 N N . LYS B 1 380 ? -36.562 13.953 -1.577 1 97.5 380 LYS B N 1
ATOM 7457 C CA . LYS B 1 380 ? -37.469 12.852 -1.825 1 97.5 380 LYS B CA 1
ATOM 7458 C C . LYS B 1 380 ? -37.688 12.016 -0.569 1 97.5 380 LYS B C 1
ATOM 7460 O O . LYS B 1 380 ? -38.719 11.352 -0.424 1 97.5 380 LYS B O 1
ATOM 7465 N N . ASN B 1 381 ? -36.75 12.117 0.294 1 97.5 381 ASN B N 1
ATOM 7466 C CA . ASN B 1 381 ? -36.844 11.32 1.516 1 97.5 381 ASN B CA 1
ATOM 7467 C C . ASN B 1 381 ? -37.094 12.203 2.734 1 97.5 381 ASN B C 1
ATOM 7469 O O . ASN B 1 381 ? -36.719 11.852 3.854 1 97.5 381 ASN B O 1
ATOM 7473 N N . GLY B 1 382 ? -37.625 13.414 2.549 1 96.94 382 GLY B N 1
ATOM 7474 C CA . GLY B 1 382 ? -38.25 14.211 3.6 1 96.94 382 GLY B CA 1
ATOM 7475 C C . GLY B 1 382 ? -37.344 15.344 4.082 1 96.94 382 GLY B C 1
ATOM 7476 O O . GLY B 1 382 ? -37.781 16.188 4.875 1 96.94 382 GLY B O 1
ATOM 7477 N N . GLY B 1 383 ? -36.125 15.422 3.613 1 97.75 383 GLY B N 1
ATOM 7478 C CA . GLY B 1 383 ? -35.188 16.422 4.109 1 97.75 383 GLY B CA 1
ATOM 7479 C C . GLY B 1 383 ? -35.281 17.75 3.393 1 97.75 383 GLY B C 1
ATOM 7480 O O . GLY B 1 383 ? -36.031 17.875 2.418 1 97.75 383 GLY B O 1
ATOM 7481 N N . LYS B 1 384 ? -34.625 18.703 3.916 1 97.94 384 LYS B N 1
ATOM 7482 C CA . LYS B 1 384 ? -34.469 20 3.289 1 97.94 384 LYS B CA 1
ATOM 7483 C C . LYS B 1 384 ? -33.031 20.234 2.859 1 97.94 384 LYS B C 1
ATOM 7485 O O . LYS B 1 384 ? -32.094 19.656 3.434 1 97.94 384 LYS B O 1
ATOM 7490 N N . VAL B 1 385 ? -32.906 21.109 1.845 1 98.19 385 VAL B N 1
ATOM 7491 C CA . VAL B 1 385 ? -31.578 21.312 1.284 1 98.19 385 VAL B CA 1
ATOM 7492 C C . VAL B 1 385 ? -31.281 22.797 1.179 1 98.19 385 VAL B C 1
ATOM 7494 O O . VAL B 1 385 ? -32.188 23.594 0.85 1 98.19 385 VAL B O 1
ATOM 7497 N N . ALA B 1 386 ? -30.125 23.172 1.519 1 98.31 386 ALA B N 1
ATOM 7498 C CA . ALA B 1 386 ? -29.547 24.484 1.233 1 98.31 386 ALA B CA 1
ATOM 7499 C C . ALA B 1 386 ? -28.25 24.359 0.458 1 98.31 386 ALA B C 1
ATOM 7501 O O . ALA B 1 386 ? -27.375 23.562 0.82 1 98.31 386 ALA B O 1
ATOM 7502 N N . CYS B 1 387 ? -28.141 25.109 -0.61 1 98.56 387 CYS B N 1
ATOM 7503 C CA . CYS B 1 387 ? -26.953 25.047 -1.449 1 98.56 387 CYS B CA 1
ATOM 7504 C C . CYS B 1 387 ? -26.172 26.359 -1.379 1 98.56 387 CYS B C 1
ATOM 7506 O O . CYS B 1 387 ? -26.688 27.406 -1.744 1 98.56 387 CYS B O 1
ATOM 7508 N N . PHE B 1 388 ? -24.953 26.281 -0.917 1 98.75 388 PHE B N 1
ATOM 7509 C CA . PHE B 1 388 ? -24.016 27.406 -0.954 1 98.75 388 PHE B CA 1
ATOM 7510 C C . PHE B 1 388 ? -22.984 27.219 -2.055 1 98.75 388 PHE B C 1
ATOM 7512 O O . PHE B 1 388 ? -22.078 26.391 -1.92 1 98.75 388 PHE B O 1
ATOM 7519 N N . ILE B 1 389 ? -23.094 28 -3.092 1 98.69 389 ILE B N 1
ATOM 7520 C CA . ILE B 1 389 ? -22.312 27.812 -4.32 1 98.69 389 ILE B CA 1
ATOM 7521 C C . ILE B 1 389 ? -21.125 28.766 -4.328 1 98.69 389 ILE B C 1
ATOM 7523 O O . ILE B 1 389 ? -21.281 29.969 -4.113 1 98.69 389 ILE B O 1
ATOM 7527 N N . SER B 1 390 ? -19.938 28.188 -4.531 1 98.31 390 SER B N 1
ATOM 7528 C CA . SER B 1 390 ? -18.734 28.984 -4.609 1 98.31 390 SER B CA 1
ATOM 7529 C C . SER B 1 390 ? -18.844 30.078 -5.672 1 98.31 390 SER B C 1
ATOM 7531 O O . SER B 1 390 ? -19.391 29.828 -6.75 1 98.31 390 SER B O 1
ATOM 7533 N N . GLN B 1 391 ? -18.234 31.203 -5.449 1 96 391 GLN B N 1
ATOM 7534 C CA . GLN B 1 391 ? -18.188 32.312 -6.406 1 96 391 GLN B CA 1
ATOM 7535 C C . GLN B 1 391 ? -17.391 31.922 -7.648 1 96 391 GLN B C 1
ATOM 7537 O O . GLN B 1 391 ? -17.578 32.5 -8.719 1 96 391 GLN B O 1
ATOM 7542 N N . SER B 1 392 ? -16.531 30.922 -7.477 1 95.19 392 SER B N 1
ATOM 7543 C CA . SER B 1 392 ? -15.656 30.5 -8.57 1 95.19 392 SER B CA 1
ATOM 7544 C C . SER B 1 392 ? -16.375 29.562 -9.523 1 95.19 392 SER B C 1
ATOM 7546 O O . SER B 1 392 ? -15.891 29.281 -10.625 1 95.19 392 SER B O 1
ATOM 7548 N N . THR B 1 393 ? -17.547 29.047 -9.148 1 97.94 393 THR B N 1
ATOM 7549 C CA . THR B 1 393 ? -18.359 28.188 -10.023 1 97.94 393 THR B CA 1
ATOM 7550 C C . THR B 1 393 ? -18.859 28.984 -11.227 1 97.94 393 THR B C 1
ATOM 7552 O O . THR B 1 393 ? 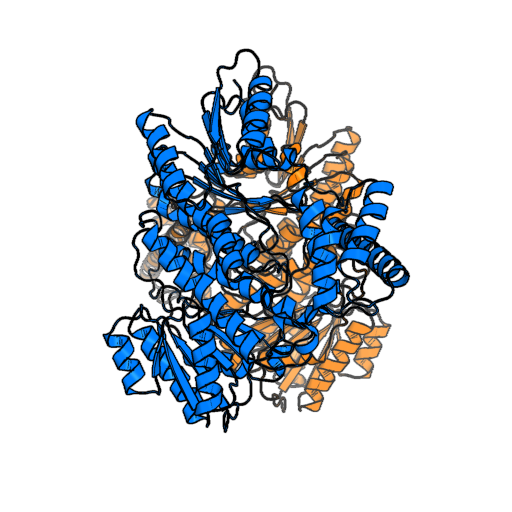-19.312 30.125 -11.086 1 97.94 393 THR B O 1
ATOM 7555 N N . PRO B 1 394 ? -18.781 28.453 -12.438 1 97.69 394 PRO B N 1
ATOM 7556 C CA . PRO B 1 394 ? -19.297 29.141 -13.617 1 97.69 394 PRO B CA 1
ATOM 7557 C C . PRO B 1 394 ? -20.75 29.594 -13.461 1 97.69 394 PRO B C 1
ATOM 7559 O O . PRO B 1 394 ? -21.562 28.859 -12.883 1 97.69 394 PRO B O 1
ATOM 7562 N N . THR B 1 395 ? -21.031 30.719 -14.031 1 97.88 395 THR B N 1
ATOM 7563 C CA . THR B 1 395 ? -22.328 31.375 -13.844 1 97.88 395 THR B CA 1
ATOM 7564 C C . THR B 1 395 ? -23.469 30.469 -14.312 1 97.88 395 THR B C 1
ATOM 7566 O O . THR B 1 395 ? -24.516 30.406 -13.672 1 97.88 395 THR B O 1
ATOM 7569 N N . GLU B 1 396 ? -23.234 29.812 -15.391 1 98.19 396 GLU B N 1
ATOM 7570 C CA . GLU B 1 396 ? -24.281 28.938 -15.93 1 98.19 396 GLU B CA 1
ATOM 7571 C C . GLU B 1 396 ? -24.625 27.812 -14.945 1 98.19 396 GLU B C 1
ATOM 7573 O O . GLU B 1 396 ? -25.781 27.406 -14.836 1 98.19 396 GLU B O 1
ATOM 7578 N N . LEU B 1 397 ? -23.656 27.312 -14.219 1 98.5 397 LEU B N 1
ATOM 7579 C CA . LEU B 1 397 ? -23.859 26.234 -13.25 1 98.5 397 LEU B CA 1
ATOM 7580 C C . LEU B 1 397 ? -24.5 26.781 -11.969 1 98.5 397 LEU B C 1
ATOM 7582 O O . LEU B 1 397 ? -25.297 26.109 -11.336 1 98.5 397 LEU B O 1
ATOM 7586 N N . GLN B 1 398 ? -24.125 28.031 -11.57 1 98.31 398 GLN B N 1
ATOM 7587 C CA . GLN B 1 398 ? -24.797 28.688 -10.453 1 98.31 398 GLN B CA 1
ATOM 7588 C C . GLN B 1 398 ? -26.297 28.797 -10.695 1 98.31 398 GLN B C 1
ATOM 7590 O O . GLN B 1 398 ? -27.109 28.453 -9.828 1 98.31 398 GLN B O 1
ATOM 7595 N N . GLU B 1 399 ? -26.609 29.219 -11.898 1 98.12 399 GLU B N 1
ATOM 7596 C CA . GLU B 1 399 ? -28.016 29.406 -12.266 1 98.12 399 GLU B CA 1
ATOM 7597 C C . GLU B 1 399 ? -28.75 28.062 -12.32 1 98.12 399 GLU B C 1
ATOM 7599 O O . GLU B 1 399 ? -29.906 27.984 -11.906 1 98.12 399 GLU B O 1
ATOM 7604 N N . TYR B 1 400 ? -28.031 27.094 -12.836 1 98.38 400 TYR B N 1
ATOM 7605 C CA . TYR B 1 400 ? -28.609 25.75 -12.914 1 98.38 400 TYR B CA 1
ATOM 7606 C C . TYR B 1 400 ? -29.031 25.266 -11.539 1 98.38 400 TYR B C 1
ATOM 7608 O O . TYR B 1 400 ? -30.156 24.781 -11.352 1 98.38 400 TYR B O 1
ATOM 7616 N N . ILE B 1 401 ? -28.203 25.391 -10.555 1 98.25 401 ILE B N 1
ATOM 7617 C CA . ILE B 1 401 ? -28.453 24.891 -9.203 1 98.25 401 ILE B CA 1
ATOM 7618 C C . ILE B 1 401 ? -29.469 25.781 -8.5 1 98.25 401 ILE B C 1
ATOM 7620 O O . ILE B 1 401 ? -30.406 25.281 -7.871 1 98.25 401 ILE B O 1
ATOM 7624 N N . SER B 1 402 ? -29.312 27.109 -8.664 1 97.5 402 SER B N 1
ATOM 7625 C CA . SER B 1 402 ? -30.172 28.078 -7.988 1 97.5 402 SER B CA 1
ATOM 7626 C C . SER B 1 402 ? -31.609 28.016 -8.508 1 97.5 402 SER B C 1
ATOM 7628 O O . SER B 1 402 ? -32.531 28.391 -7.805 1 97.5 402 SER B O 1
ATOM 7630 N N . GLY B 1 403 ? -31.75 27.609 -9.719 1 97.38 403 GLY B N 1
ATOM 7631 C CA . GLY B 1 403 ? -33.062 27.469 -10.297 1 97.38 403 GLY B CA 1
ATOM 7632 C C . GLY B 1 403 ? -33.844 26.297 -9.734 1 97.38 403 GLY B C 1
ATOM 7633 O O . GLY B 1 403 ? -35.062 26.219 -9.883 1 97.38 403 GLY B O 1
ATOM 7634 N N . LYS B 1 404 ? -33.219 25.484 -8.961 1 97.06 404 LYS B N 1
ATOM 7635 C CA . LYS B 1 404 ? -33.844 24.234 -8.555 1 97.06 404 LYS B CA 1
ATOM 7636 C C . LYS B 1 404 ? -33.938 24.125 -7.035 1 97.06 404 LYS B C 1
ATOM 7638 O O . LYS B 1 404 ? -34.812 23.438 -6.504 1 97.06 404 LYS B O 1
ATOM 7643 N N . PHE B 1 405 ? -32.969 24.734 -6.379 1 97 405 PHE B N 1
ATOM 7644 C CA . PHE B 1 405 ? -32.875 24.578 -4.934 1 97 405 PHE B CA 1
ATOM 7645 C C . PHE B 1 405 ? -32.625 25.922 -4.258 1 97 405 PHE B C 1
ATOM 7647 O O . PHE B 1 405 ? -32.188 26.875 -4.906 1 97 405 PHE B O 1
ATOM 7654 N N . HIS B 1 406 ? -32.938 26.031 -2.924 1 96.31 406 HIS B N 1
ATOM 7655 C CA . HIS B 1 406 ? -32.531 27.203 -2.145 1 96.31 406 HIS B CA 1
ATOM 7656 C C . HIS B 1 406 ? -31.031 27.375 -2.143 1 96.31 406 HIS B C 1
ATOM 7658 O O . HIS B 1 406 ? -30.312 26.531 -1.607 1 96.31 406 HIS B O 1
ATOM 7664 N N . SER B 1 407 ? -30.609 28.453 -2.768 1 96.88 407 SER B N 1
ATOM 7665 C CA . SER B 1 407 ? -29.172 28.562 -2.996 1 96.88 407 SER B CA 1
ATOM 7666 C C . SER B 1 407 ? -28.688 30 -2.799 1 96.88 407 SER B C 1
ATOM 7668 O O . SER B 1 407 ? -29.469 30.953 -2.934 1 96.88 407 SER B O 1
ATOM 7670 N N . HIS B 1 408 ? -27.469 30.125 -2.436 1 97.62 408 HIS B N 1
ATOM 7671 C CA . HIS B 1 408 ? -26.766 31.391 -2.389 1 97.62 408 HIS B CA 1
ATOM 7672 C C . HIS B 1 408 ? -25.344 31.234 -2.918 1 97.62 408 HIS B C 1
ATOM 7674 O O . HIS B 1 408 ? -24.688 30.219 -2.684 1 97.62 408 HIS B O 1
ATOM 7680 N N . VAL B 1 409 ? -24.891 32.188 -3.656 1 97.88 409 VAL B N 1
ATOM 7681 C CA . VAL B 1 409 ? -23.484 32.25 -4.043 1 97.88 409 VAL B CA 1
ATOM 7682 C C . VAL B 1 409 ? -22.656 32.875 -2.912 1 97.88 409 VAL B C 1
ATOM 7684 O O . VAL B 1 409 ? -22.938 34 -2.469 1 97.88 409 VAL B O 1
ATOM 7687 N N . VAL B 1 410 ? -21.719 32.094 -2.418 1 96.88 410 VAL B N 1
ATOM 7688 C CA . VAL B 1 410 ? -21 32.438 -1.191 1 96.88 410 VAL B CA 1
ATOM 7689 C C . VAL B 1 410 ? -19.484 32.25 -1.421 1 96.88 410 VAL B C 1
ATOM 7691 O O . VAL B 1 410 ? -19.062 31.469 -2.268 1 96.88 410 VAL B O 1
ATOM 7694 N N . ASP B 1 411 ? -18.703 33.062 -0.743 1 97.62 411 ASP B N 1
ATOM 7695 C CA . ASP B 1 411 ? -17.266 32.812 -0.684 1 97.62 411 ASP B CA 1
ATOM 7696 C C . ASP B 1 411 ? -16.953 31.672 0.286 1 97.62 411 ASP B C 1
ATOM 7698 O O . ASP B 1 411 ? -16.531 31.906 1.423 1 97.62 411 ASP B O 1
ATOM 7702 N N . ILE B 1 412 ? -17.031 30.469 -0.195 1 97.25 412 ILE B N 1
ATOM 7703 C CA . ILE B 1 412 ? -16.906 29.297 0.677 1 97.25 412 ILE B CA 1
ATOM 7704 C C . ILE B 1 412 ? -15.438 29.094 1.061 1 97.25 412 ILE B C 1
ATOM 7706 O O . ILE B 1 412 ? -15.117 28.203 1.839 1 97.25 412 ILE B O 1
ATOM 7710 N N . LYS B 1 413 ? -14.508 29.891 0.531 1 96.56 413 LYS B N 1
ATOM 7711 C CA . LYS B 1 413 ? -13.109 29.875 0.955 1 96.56 413 LYS B CA 1
ATOM 7712 C C . LYS B 1 413 ? -12.922 30.641 2.262 1 96.56 413 LYS B C 1
ATOM 7714 O O . LYS B 1 413 ? -11.914 30.469 2.949 1 96.56 413 LYS B O 1
ATOM 7719 N N . ASN B 1 414 ? -13.82 31.516 2.539 1 97.5 414 ASN B N 1
ATOM 7720 C CA . ASN B 1 414 ? -13.773 32.344 3.732 1 97.5 414 ASN B CA 1
ATOM 7721 C C . ASN B 1 414 ? -14.453 31.672 4.918 1 97.5 414 ASN B C 1
ATOM 7723 O O . ASN B 1 414 ? -15.68 31.516 4.926 1 97.5 414 ASN B O 1
ATOM 7727 N N . PRO B 1 415 ? -13.68 31.359 5.934 1 97.69 415 PRO B N 1
ATOM 7728 C CA . PRO B 1 415 ? -14.258 30.641 7.07 1 97.69 415 PRO B CA 1
ATOM 7729 C C . PRO B 1 415 ? -15.414 31.391 7.719 1 97.69 415 PRO B C 1
ATOM 7731 O O . PRO B 1 415 ? -16.375 30.766 8.172 1 97.69 415 PRO B O 1
ATOM 7734 N N . ASP B 1 416 ? -15.352 32.719 7.785 1 97.44 416 ASP B N 1
ATOM 7735 C CA . ASP B 1 416 ? -16.406 33.5 8.414 1 97.44 416 ASP B CA 1
ATOM 7736 C C . ASP B 1 416 ? -17.703 33.406 7.613 1 97.44 416 ASP B C 1
ATOM 7738 O O . ASP B 1 416 ? -18.797 33.344 8.188 1 97.44 416 ASP B O 1
ATOM 7742 N N . GLU B 1 417 ? -17.594 33.406 6.324 1 97.75 417 GLU B N 1
ATOM 7743 C CA . GLU B 1 417 ? -18.766 33.281 5.473 1 97.75 417 GLU B CA 1
ATOM 7744 C C . GLU B 1 417 ? -19.391 31.906 5.602 1 97.75 417 GLU B C 1
ATOM 7746 O O . GLU B 1 417 ? -20.609 31.766 5.672 1 97.75 417 GLU B O 1
ATOM 7751 N N . VAL B 1 418 ? -18.547 30.906 5.602 1 98.19 418 VAL B N 1
ATOM 7752 C CA . VAL B 1 418 ? -19.047 29.547 5.762 1 98.19 418 VAL B CA 1
ATOM 7753 C C . VAL B 1 418 ? -19.812 29.438 7.082 1 98.19 418 VAL B C 1
ATOM 7755 O O . VAL B 1 418 ? -20.922 28.906 7.121 1 98.19 418 VAL B O 1
ATOM 7758 N N . ALA B 1 419 ? -19.219 29.906 8.164 1 97.69 419 ALA B N 1
ATOM 7759 C CA . ALA B 1 419 ? -19.844 29.859 9.484 1 97.69 419 ALA B CA 1
ATOM 7760 C C . ALA B 1 419 ? -21.188 30.594 9.477 1 97.69 419 ALA B C 1
ATOM 7762 O O . ALA B 1 419 ? -22.172 30.078 10.008 1 97.69 419 ALA B O 1
ATOM 7763 N N . LYS B 1 420 ? -21.156 31.781 8.906 1 97.94 420 LYS B N 1
ATOM 7764 C CA . LYS B 1 420 ? -22.359 32.594 8.836 1 97.94 420 LYS B CA 1
ATOM 7765 C C . LYS B 1 420 ? -23.484 31.859 8.102 1 97.94 420 LYS B C 1
ATOM 7767 O O . LYS B 1 420 ? -24.625 31.812 8.586 1 97.94 420 LYS B O 1
ATOM 7772 N N . TRP B 1 421 ? -23.203 31.281 7.039 1 97.56 421 TRP B N 1
ATOM 7773 C CA . TRP B 1 421 ? -24.234 30.672 6.203 1 97.56 421 TRP B CA 1
ATOM 7774 C C . TRP B 1 421 ? -24.703 29.344 6.801 1 97.56 421 TRP B C 1
ATOM 7776 O O . TRP B 1 421 ? -25.859 28.969 6.664 1 97.56 421 TRP B O 1
ATOM 7786 N N . LEU B 1 422 ? -23.812 28.609 7.457 1 98.19 422 LEU B N 1
ATOM 7787 C CA . LEU B 1 422 ? -24.234 27.422 8.195 1 98.19 422 LEU B CA 1
ATOM 7788 C C . LEU B 1 422 ? -25.203 27.797 9.305 1 98.19 422 LEU B C 1
ATOM 7790 O O . LEU B 1 422 ? -26.219 27.125 9.508 1 98.19 422 LEU B O 1
ATOM 7794 N N . ASN B 1 423 ? -24.891 28.891 10.031 1 97.38 423 ASN B N 1
ATOM 7795 C CA . ASN B 1 423 ? -25.781 29.375 11.07 1 97.38 423 ASN B CA 1
ATOM 7796 C C . ASN B 1 423 ? -27.125 29.812 10.492 1 97.38 423 ASN B C 1
ATOM 7798 O O . ASN B 1 423 ? -28.172 29.562 11.094 1 97.38 4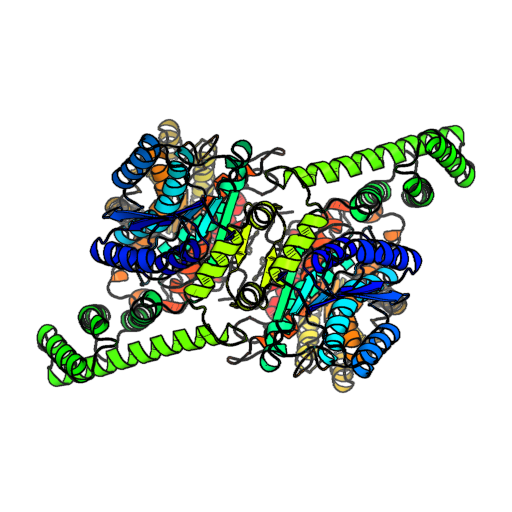23 ASN B O 1
ATOM 7802 N N . THR B 1 424 ? -27.078 30.484 9.383 1 97.12 424 THR B N 1
ATOM 7803 C CA . THR B 1 424 ? -28.281 30.922 8.711 1 97.12 424 THR B CA 1
ATOM 7804 C C . THR B 1 424 ? -29.141 29.719 8.297 1 97.12 424 THR B C 1
ATOM 7806 O O . THR B 1 424 ? -30.359 29.734 8.469 1 97.12 424 THR B O 1
ATOM 7809 N N . ALA B 1 425 ? -28.531 28.688 7.738 1 97.25 425 ALA B N 1
ATOM 7810 C CA . ALA B 1 425 ? -29.234 27.484 7.34 1 97.25 425 ALA B CA 1
ATOM 7811 C C . ALA B 1 425 ? -29.906 26.828 8.547 1 97.25 425 ALA B C 1
ATOM 7813 O O . ALA B 1 425 ? -31.062 26.406 8.469 1 97.25 425 ALA B O 1
ATOM 7814 N N . LYS B 1 426 ? -29.156 26.719 9.609 1 96.12 426 LYS B N 1
ATOM 7815 C CA . LYS B 1 426 ? -29.703 26.109 10.828 1 96.12 426 LYS B CA 1
ATOM 7816 C C . LYS B 1 426 ? -30.906 26.891 11.328 1 96.12 426 LYS B C 1
ATOM 7818 O O . LYS B 1 426 ? -31.938 26.297 11.672 1 96.12 426 LYS B O 1
ATOM 7823 N N . THR B 1 427 ? -30.812 28.203 11.336 1 95.56 427 THR B N 1
ATOM 7824 C CA . THR B 1 427 ? -31.844 29.078 11.883 1 95.56 427 THR B CA 1
ATOM 7825 C C . THR B 1 427 ? -33.062 29.094 10.984 1 95.56 427 THR B C 1
ATOM 7827 O O . THR B 1 427 ? -34.188 29.047 11.461 1 95.56 427 THR B O 1
ATOM 7830 N N . ASN B 1 428 ? -32.844 29.156 9.719 1 95.12 428 ASN B N 1
ATOM 7831 C CA . ASN B 1 428 ? -33.938 29.453 8.789 1 95.12 428 ASN B CA 1
ATOM 7832 C C . ASN B 1 428 ? -34.531 28.172 8.219 1 95.12 428 ASN B C 1
ATOM 7834 O O . ASN B 1 428 ? -35.688 28.172 7.75 1 95.12 428 ASN B O 1
ATOM 7838 N N . ILE B 1 429 ? -33.75 27.141 8.133 1 95.38 429 ILE B N 1
ATOM 7839 C CA . ILE B 1 429 ? -34.25 25.938 7.461 1 95.38 429 ILE B CA 1
ATOM 7840 C C . ILE B 1 429 ? -34.438 24.812 8.484 1 95.38 429 ILE B C 1
ATOM 7842 O O . ILE B 1 429 ? -35.5 24.156 8.484 1 95.38 429 ILE B O 1
ATOM 7846 N N . GLY B 1 430 ? -33.438 24.625 9.344 1 93.5 430 GLY B N 1
ATOM 7847 C CA . GLY B 1 430 ? -33.594 23.609 10.375 1 93.5 430 GLY B CA 1
ATOM 7848 C C . GLY B 1 430 ? -32.281 23.031 10.844 1 93.5 430 GLY B C 1
ATOM 7849 O O . GLY B 1 430 ? -31.203 23.469 10.422 1 93.5 430 GLY B O 1
ATOM 7850 N N . GLU B 1 431 ? -32.438 22.047 11.695 1 95.25 431 GLU B N 1
ATOM 7851 C CA . GLU B 1 431 ? -31.25 21.391 12.273 1 95.25 431 GLU B CA 1
ATOM 7852 C C . GLU B 1 431 ? -30.422 20.703 11.188 1 95.25 431 GLU B C 1
ATOM 7854 O O . GLU B 1 431 ? -30.953 19.953 10.367 1 95.25 431 GLU B O 1
ATOM 7859 N N . ILE B 1 432 ? -29.188 20.922 11.172 1 98.06 432 ILE B N 1
ATOM 7860 C CA . ILE B 1 432 ? -28.297 20.375 10.141 1 98.06 432 ILE B CA 1
ATOM 7861 C C . ILE B 1 432 ? -27.891 18.953 10.508 1 98.06 432 ILE B C 1
ATOM 7863 O O . ILE B 1 432 ? -27.203 18.734 11.5 1 98.06 432 ILE B O 1
ATOM 7867 N N . LEU B 1 433 ? -28.297 18.062 9.703 1 97.69 433 LEU B N 1
ATOM 7868 C CA . LEU B 1 433 ? -27.906 16.656 9.836 1 97.69 433 LEU B CA 1
ATOM 7869 C C . LEU B 1 433 ? -26.484 16.438 9.336 1 97.69 433 LEU B C 1
ATOM 7871 O O . LEU B 1 433 ? -25.719 15.68 9.945 1 97.69 433 LEU B O 1
ATOM 7875 N N . GLY B 1 434 ? -26.203 17.078 8.227 1 98.44 434 GLY B N 1
ATOM 7876 C CA . GLY B 1 434 ? -24.906 16.891 7.605 1 98.44 434 GLY B CA 1
ATOM 7877 C C . GLY B 1 434 ? -24.578 17.938 6.566 1 98.44 434 GLY B C 1
ATOM 7878 O O . GLY B 1 434 ? -25.469 18.703 6.16 1 98.44 434 GLY B O 1
ATOM 7879 N N . VAL B 1 435 ? -23.344 18.031 6.23 1 98.88 435 VAL B N 1
ATOM 7880 C CA . VAL B 1 435 ? -22.844 18.922 5.191 1 98.88 435 VAL B CA 1
ATOM 7881 C C . VAL B 1 435 ? -22.109 18.109 4.129 1 98.88 435 VAL B C 1
ATOM 7883 O O . VAL B 1 435 ? -21.266 17.266 4.453 1 98.88 435 VAL B O 1
ATOM 7886 N N . ILE B 1 436 ? -22.453 18.297 2.9 1 98.94 436 ILE B N 1
ATOM 7887 C CA . ILE B 1 436 ? -21.781 17.688 1.759 1 98.94 436 ILE B CA 1
ATOM 7888 C C . ILE B 1 436 ? -21.016 18.75 0.984 1 98.94 436 ILE B C 1
ATOM 7890 O O . ILE B 1 436 ? -21.609 19.672 0.425 1 98.94 436 ILE B O 1
ATOM 7894 N N . HIS B 1 437 ? -19.719 18.656 0.998 1 98.94 437 HIS B N 1
ATOM 7895 C CA . HIS B 1 437 ? -18.891 19.547 0.186 1 98.94 437 HIS B CA 1
ATOM 7896 C C . HIS B 1 437 ? -18.484 18.875 -1.127 1 98.94 437 HIS B C 1
ATOM 7898 O O . HIS B 1 437 ? -17.906 17.797 -1.126 1 98.94 437 HIS B O 1
ATOM 7904 N N . ILE B 1 438 ? -18.766 19.516 -2.207 1 98.88 438 ILE B N 1
ATOM 7905 C CA . ILE B 1 438 ? -18.422 19.031 -3.539 1 98.88 438 ILE B CA 1
ATOM 7906 C C . ILE B 1 438 ? -17.297 19.875 -4.125 1 98.88 438 ILE B C 1
ATOM 7908 O O . ILE B 1 438 ? -17.5 21.047 -4.469 1 98.88 438 ILE B O 1
ATOM 7912 N N . THR B 1 439 ? -16.125 19.266 -4.309 1 98.75 439 THR B N 1
ATOM 7913 C CA . THR B 1 439 ? -14.961 20.016 -4.766 1 98.75 439 THR B CA 1
ATOM 7914 C C . THR B 1 439 ? -15.07 20.328 -6.254 1 98.75 439 THR B C 1
ATOM 7916 O O . THR B 1 439 ? -14.406 21.234 -6.754 1 98.75 439 THR B O 1
ATOM 7919 N N . GLY B 1 440 ? -15.906 19.547 -6.953 1 98.25 440 GLY B N 1
ATOM 7920 C CA . GLY B 1 440 ? -15.875 19.578 -8.406 1 98.25 440 GLY B CA 1
ATOM 7921 C C . GLY B 1 440 ? -14.727 18.766 -8.992 1 98.25 440 GLY B C 1
ATOM 7922 O O . GLY B 1 440 ? -13.906 18.234 -8.25 1 98.25 440 GLY B O 1
ATOM 7923 N N . LYS B 1 441 ? -14.711 18.719 -10.32 1 97.81 441 LYS B N 1
ATOM 7924 C CA . LYS B 1 441 ? -13.688 17.969 -11.047 1 97.81 441 LYS B CA 1
ATOM 7925 C C . LYS B 1 441 ? -12.43 18.812 -11.242 1 97.81 441 LYS B C 1
ATOM 7927 O O . LYS B 1 441 ? -12.477 20.047 -11.164 1 97.81 441 LYS B O 1
ATOM 7932 N N . LEU B 1 442 ? -11.289 18.094 -11.359 1 98.06 442 LEU B N 1
ATOM 7933 C CA . LEU B 1 442 ? -10.102 18.797 -11.844 1 98.06 442 LEU B CA 1
ATOM 7934 C C . LEU B 1 442 ? -10.312 19.297 -13.266 1 98.06 442 LEU B C 1
ATOM 7936 O O . LEU B 1 442 ? -10.719 18.531 -14.148 1 98.06 442 LEU B O 1
ATOM 7940 N N . PRO B 1 443 ? -10.164 20.594 -13.492 1 96.25 443 PRO B N 1
ATOM 7941 C CA . PRO B 1 443 ? -10.266 21.078 -14.875 1 96.25 443 PRO B CA 1
ATOM 7942 C C . PRO B 1 443 ? -9.25 20.422 -15.805 1 96.25 443 PRO B C 1
ATOM 7944 O O . PRO B 1 443 ? -8.258 19.859 -15.344 1 96.25 443 PRO B O 1
ATOM 7947 N N . GLU B 1 444 ? -9.531 20.438 -17.062 1 92.94 444 GLU B N 1
ATOM 7948 C CA . GLU B 1 444 ? -8.594 19.891 -18.031 1 92.94 444 GLU B CA 1
ATOM 7949 C C . GLU B 1 444 ? -7.293 20.703 -18.078 1 92.94 444 GLU B C 1
ATOM 7951 O O . GLU B 1 444 ? -7.309 21.891 -18.391 1 92.94 444 GLU B O 1
ATOM 7956 N N . ILE B 1 445 ? -6.262 20.078 -17.734 1 95.19 445 ILE B N 1
ATOM 7957 C CA . ILE B 1 445 ? -4.938 20.688 -17.688 1 95.19 445 ILE B CA 1
ATOM 7958 C C . ILE B 1 445 ? -3.943 19.812 -18.453 1 95.19 445 ILE B C 1
ATOM 7960 O O . ILE B 1 445 ? -3.867 18.594 -18.219 1 95.19 445 ILE B O 1
ATOM 7964 N N . SER B 1 446 ? -3.238 20.406 -19.406 1 95.31 446 SER B N 1
ATOM 7965 C CA . SER B 1 446 ? -2.252 19.625 -20.156 1 95.31 446 SER B CA 1
ATOM 7966 C C . SER B 1 446 ? -1.143 19.125 -19.234 1 95.31 446 SER B C 1
ATOM 7968 O O . SER B 1 446 ? -0.9 17.906 -19.172 1 95.31 446 SER B O 1
ATOM 7970 N N . LYS B 1 447 ? -0.436 20.031 -18.547 1 97.62 447 LYS B N 1
ATOM 7971 C CA . LYS B 1 447 ? 0.57 19.703 -17.531 1 97.62 447 LYS B CA 1
ATOM 7972 C C . LYS B 1 447 ? 0.431 20.609 -16.312 1 97.62 447 LYS B C 1
ATOM 7974 O O . LYS B 1 447 ? 0.365 21.828 -16.438 1 97.62 447 LYS B O 1
ATOM 7979 N N . LEU B 1 448 ? 0.387 20 -15.133 1 98.31 448 LEU B N 1
ATOM 7980 C CA . LEU B 1 448 ? 0.412 20.797 -13.914 1 98.31 448 LEU B CA 1
ATOM 7981 C C . LEU B 1 448 ? 1.718 21.578 -13.797 1 98.31 448 LEU B C 1
ATOM 7983 O O . LEU B 1 448 ? 1.726 22.703 -13.32 1 98.31 448 LEU B O 1
ATOM 7987 N N . THR B 1 449 ? 2.803 21.016 -14.281 1 98.31 449 THR B N 1
ATOM 7988 C CA . THR B 1 449 ? 4.137 21.578 -14.125 1 98.31 449 THR B CA 1
ATOM 7989 C C . THR B 1 449 ? 4.305 22.812 -15.008 1 98.31 449 THR B C 1
ATOM 7991 O O . THR B 1 449 ? 5.344 23.484 -14.969 1 98.31 449 THR B O 1
ATOM 7994 N N . GLU B 1 450 ? 3.309 23.156 -15.758 1 97.94 450 GLU B N 1
ATOM 7995 C CA . GLU B 1 450 ? 3.365 24.328 -16.625 1 97.94 450 GLU B CA 1
ATOM 7996 C C . GLU B 1 450 ? 2.396 25.406 -16.156 1 97.94 450 GLU B C 1
ATOM 7998 O O . GLU B 1 450 ? 2.289 26.469 -16.781 1 97.94 450 GLU B O 1
ATOM 8003 N N . LEU B 1 451 ? 1.749 25.156 -15.062 1 97.75 451 LEU B N 1
ATOM 8004 C CA . LEU B 1 451 ? 0.813 26.125 -14.508 1 97.75 451 LEU B CA 1
ATOM 8005 C C . LEU B 1 451 ? 1.558 27.312 -13.906 1 97.75 451 LEU B C 1
ATOM 8007 O O . LEU B 1 451 ? 2.697 27.188 -13.461 1 97.75 451 LEU B O 1
ATOM 8011 N N . SER B 1 452 ? 0.827 28.484 -13.906 1 97.94 452 SER B N 1
ATOM 8012 C CA . SER B 1 452 ? 1.305 29.594 -13.086 1 97.94 452 SER B CA 1
ATOM 8013 C C . SER B 1 452 ? 1.135 29.297 -11.602 1 97.94 452 SER B C 1
ATOM 8015 O O . SER B 1 452 ? 0.344 28.422 -11.227 1 97.94 452 SER B O 1
ATOM 8017 N N . ARG B 1 453 ? 1.915 30.016 -10.781 1 98.06 453 ARG B N 1
ATOM 8018 C CA . ARG B 1 453 ? 1.787 29.875 -9.336 1 98.06 453 ARG B CA 1
ATOM 8019 C C . ARG B 1 453 ? 0.356 30.156 -8.883 1 98.06 453 ARG B C 1
ATOM 8021 O O . ARG B 1 453 ? -0.179 29.438 -8.031 1 98.06 453 ARG B O 1
ATOM 8028 N N . ALA B 1 454 ? -0.216 31.109 -9.43 1 97.88 454 ALA B N 1
ATOM 8029 C CA . ALA B 1 454 ? -1.577 31.5 -9.07 1 97.88 454 ALA B CA 1
ATOM 8030 C C . ALA B 1 454 ? -2.566 30.375 -9.375 1 97.88 454 ALA B C 1
ATOM 8032 O O . ALA B 1 454 ? -3.461 30.109 -8.57 1 97.88 454 ALA B O 1
ATOM 8033 N N . LYS B 1 455 ? -2.441 29.734 -10.469 1 98 455 LYS B N 1
ATOM 8034 C CA . LYS B 1 455 ? -3.342 28.656 -10.852 1 98 455 LYS B CA 1
ATOM 8035 C C . LYS B 1 455 ? -3.145 27.422 -9.961 1 98 455 LYS B C 1
ATOM 8037 O O . LYS B 1 455 ? -4.109 26.75 -9.609 1 98 455 LYS B O 1
ATOM 8042 N N . TRP B 1 456 ? -1.898 27.156 -9.664 1 98.38 456 TRP B N 1
ATOM 8043 C CA . TRP B 1 456 ? -1.627 26.078 -8.719 1 98.38 456 TRP B CA 1
ATOM 8044 C C . TRP B 1 456 ? -2.305 26.344 -7.379 1 98.38 456 TRP B C 1
ATOM 8046 O O . TRP B 1 456 ? -2.936 25.453 -6.809 1 98.38 456 TRP B O 1
ATOM 8056 N N . GLU B 1 457 ? -2.174 27.516 -6.887 1 98 457 GLU B N 1
ATOM 8057 C CA . GLU B 1 457 ? -2.756 27.875 -5.598 1 98 457 GLU B CA 1
ATOM 8058 C C . GLU B 1 457 ? -4.277 27.797 -5.637 1 98 457 GLU B C 1
ATOM 8060 O O . GLU B 1 457 ? -4.914 27.422 -4.648 1 98 457 GLU B O 1
ATOM 8065 N N . GLU B 1 458 ? -4.848 28.172 -6.781 1 97.62 458 GLU B N 1
ATOM 8066 C CA . GLU B 1 458 ? -6.289 28.016 -6.957 1 97.62 458 GLU B CA 1
ATOM 8067 C C . GLU B 1 458 ? -6.707 26.562 -6.785 1 97.62 458 GLU B C 1
ATOM 8069 O O . GLU B 1 458 ? -7.73 26.266 -6.16 1 97.62 458 GLU B O 1
ATOM 8074 N N . LEU B 1 459 ? -5.934 25.656 -7.348 1 98.56 459 LEU B N 1
ATOM 8075 C CA . LEU B 1 459 ? -6.242 24.234 -7.254 1 98.56 459 LEU B CA 1
ATOM 8076 C C . LEU B 1 459 ? -6.078 23.734 -5.82 1 98.56 459 LEU B C 1
ATOM 8078 O O . LEU B 1 459 ? -6.914 22.984 -5.324 1 98.56 459 LEU B O 1
ATOM 8082 N N . THR B 1 460 ? -4.973 24.109 -5.113 1 98.5 460 THR B N 1
ATOM 8083 C CA . THR B 1 460 ? -4.77 23.672 -3.74 1 98.5 460 THR B CA 1
ATOM 8084 C C . THR B 1 460 ? -5.848 24.234 -2.822 1 98.5 460 THR B C 1
ATOM 8086 O O . THR B 1 460 ? -6.273 23.578 -1.871 1 98.5 460 THR B O 1
ATOM 8089 N N . ASP B 1 461 ? -6.297 25.453 -3.09 1 97.94 461 ASP B N 1
ATOM 8090 C CA . ASP B 1 461 ? -7.41 26.016 -2.334 1 97.94 461 ASP B CA 1
ATOM 8091 C C . ASP B 1 461 ? -8.695 25.234 -2.564 1 97.94 461 ASP B C 1
ATOM 8093 O O . ASP B 1 461 ? -9.398 24.891 -1.611 1 97.94 461 ASP B O 1
ATOM 8097 N N . LYS B 1 462 ? -8.984 24.953 -3.797 1 98.44 462 LYS B N 1
ATOM 8098 C CA . LYS B 1 462 ? -10.219 24.281 -4.203 1 98.44 462 LYS B CA 1
ATOM 8099 C C . LYS B 1 462 ? -10.297 22.875 -3.611 1 98.44 462 LYS B C 1
ATOM 8101 O O . LYS B 1 462 ? -11.344 22.453 -3.113 1 98.44 462 LYS B O 1
ATOM 8106 N N . PHE B 1 463 ? -9.172 22.156 -3.635 1 98.81 463 PHE B N 1
ATOM 8107 C CA . PHE B 1 463 ? -9.25 20.719 -3.383 1 98.81 463 PHE B CA 1
ATOM 8108 C C . PHE B 1 463 ? -8.734 20.391 -1.989 1 98.81 463 PHE B C 1
ATOM 8110 O O . PHE B 1 463 ? -8.93 19.266 -1.502 1 98.81 463 PHE B O 1
ATOM 8117 N N . ILE B 1 464 ? -8.086 21.328 -1.304 1 98.75 464 ILE B N 1
ATOM 8118 C CA . ILE B 1 464 ? -7.477 20.984 -0.021 1 98.75 464 ILE B CA 1
ATOM 8119 C C . ILE B 1 464 ? -7.941 21.969 1.048 1 98.75 464 ILE B C 1
ATOM 8121 O O . ILE B 1 464 ? -8.656 21.594 1.978 1 98.75 464 ILE B O 1
ATOM 8125 N N . SER B 1 465 ? -7.715 23.25 0.89 1 98.44 465 SER B N 1
ATOM 8126 C CA . SER B 1 465 ? -7.961 24.234 1.937 1 98.44 465 SER B CA 1
ATOM 8127 C C . SER B 1 465 ? -9.453 24.484 2.117 1 98.44 465 SER B C 1
ATOM 8129 O O . SER B 1 465 ? -9.93 24.672 3.242 1 98.44 465 SER B O 1
ATOM 8131 N N . THR B 1 466 ? -10.211 24.562 1.018 1 98.62 466 THR B N 1
ATOM 8132 C CA . THR B 1 466 ? -11.633 24.859 1.118 1 98.62 466 THR B CA 1
ATOM 8133 C C . THR B 1 466 ? -12.375 23.688 1.769 1 98.62 466 THR B C 1
ATOM 8135 O O . THR B 1 466 ? -13.172 23.891 2.688 1 98.62 466 THR B O 1
ATOM 8138 N N . PRO B 1 467 ? -12.102 22.453 1.305 1 98.69 467 PRO B N 1
ATOM 8139 C CA . PRO B 1 467 ? -12.727 21.344 2.037 1 98.69 467 PRO B CA 1
ATOM 8140 C C . PRO B 1 467 ? -12.406 21.375 3.527 1 98.69 467 PRO B C 1
ATOM 8142 O O . PRO B 1 467 ? -13.266 21.062 4.355 1 98.69 467 PRO B O 1
ATOM 8145 N N . ALA B 1 468 ? -11.188 21.656 3.867 1 98.69 468 ALA B N 1
ATOM 8146 C CA . ALA B 1 468 ? -10.797 21.75 5.27 1 98.69 468 ALA B CA 1
ATOM 8147 C C . ALA B 1 468 ? -11.562 22.859 5.984 1 98.69 468 ALA B C 1
ATOM 8149 O O . ALA B 1 468 ? -12.016 22.688 7.121 1 98.69 468 ALA B O 1
ATOM 8150 N N . THR B 1 469 ? -11.711 24.016 5.348 1 98.56 469 THR B N 1
ATOM 8151 C CA . THR B 1 469 ? -12.438 25.141 5.906 1 98.56 469 THR B CA 1
ATOM 8152 C C . THR B 1 469 ? -13.891 24.766 6.176 1 98.56 469 THR B C 1
ATOM 8154 O O . THR B 1 469 ? -14.406 25 7.27 1 98.56 469 THR B O 1
ATOM 8157 N N . VAL B 1 470 ? -14.5 24.188 5.188 1 98.75 470 VAL B N 1
ATOM 8158 C CA . VAL B 1 470 ? -15.906 23.797 5.309 1 98.75 470 VAL B CA 1
ATOM 8159 C C . VAL B 1 470 ? -16.062 22.766 6.422 1 98.75 470 VAL B C 1
ATOM 8161 O O . VAL B 1 470 ? -16.969 22.859 7.246 1 98.75 470 VAL B O 1
ATOM 8164 N N . ALA B 1 471 ? -15.188 21.766 6.449 1 98.81 471 ALA B N 1
ATOM 8165 C CA . ALA B 1 471 ? -15.258 20.719 7.457 1 98.81 471 ALA B CA 1
ATOM 8166 C C . ALA B 1 471 ? -15.109 21.297 8.867 1 98.81 471 ALA B C 1
ATOM 8168 O O . ALA B 1 471 ? -15.867 20.938 9.766 1 98.81 471 ALA B O 1
ATOM 8169 N N . GLN B 1 472 ? -14.117 22.156 9.039 1 98.56 472 GLN B N 1
ATOM 8170 C CA . GLN B 1 472 ? -13.867 22.688 10.383 1 98.56 472 GLN B CA 1
ATOM 8171 C C . GLN B 1 472 ? -15.031 23.547 10.859 1 98.56 472 GLN B C 1
ATOM 8173 O O . GLN B 1 472 ? -15.422 23.484 12.023 1 98.56 472 GLN B O 1
ATOM 8178 N N . ARG B 1 473 ? -15.555 24.406 10.008 1 98.25 473 ARG B N 1
ATOM 8179 C CA . ARG B 1 473 ? -16.672 25.266 10.398 1 98.25 473 ARG B CA 1
ATOM 8180 C C . ARG B 1 473 ? -17.938 24.453 10.641 1 98.25 473 ARG B C 1
ATOM 8182 O O . ARG B 1 473 ? -18.766 24.797 11.484 1 98.25 473 ARG B O 1
ATOM 8189 N N . THR B 1 474 ? -18.078 23.328 9.867 1 98.69 474 THR B N 1
ATOM 8190 C CA . THR B 1 474 ? -19.172 22.406 10.141 1 98.69 474 THR B CA 1
ATOM 8191 C C . THR B 1 474 ? -19.031 21.797 11.523 1 98.69 474 THR B C 1
ATOM 8193 O O . THR B 1 474 ? -20.016 21.672 12.258 1 98.69 474 THR B O 1
ATOM 8196 N N . LEU B 1 475 ? -17.797 21.391 11.891 1 98.62 475 LEU B N 1
ATOM 8197 C CA . LEU B 1 475 ? -17.562 20.859 13.227 1 98.62 475 LEU B CA 1
ATOM 8198 C C . LEU B 1 475 ? -17.953 21.875 14.289 1 98.62 475 LEU B C 1
ATOM 8200 O O . LEU B 1 475 ? -18.578 21.516 15.297 1 98.62 475 LEU B O 1
ATOM 8204 N N . GLU B 1 476 ? -17.594 23.125 14.055 1 97.38 476 GLU B N 1
ATOM 8205 C CA . GLU B 1 476 ? -17.953 24.188 15 1 97.38 476 GLU B CA 1
ATOM 8206 C C . GLU B 1 476 ? -19.469 24.359 15.07 1 97.38 476 GLU B C 1
ATOM 8208 O O . GLU B 1 476 ? -20.016 24.688 16.125 1 97.38 476 GLU B O 1
ATOM 8213 N N . GLN B 1 477 ? -20.141 24.219 13.961 1 97.5 477 GLN B N 1
ATOM 8214 C CA . GLN B 1 477 ? -21.594 24.297 13.93 1 97.5 477 GLN B CA 1
ATOM 8215 C C . GLN B 1 477 ? -22.219 23.156 14.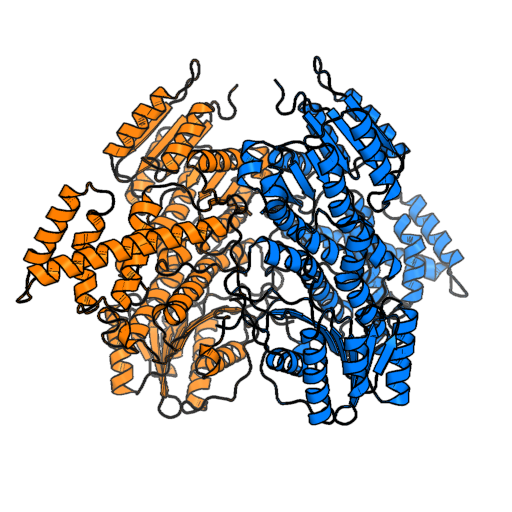742 1 97.5 477 GLN B C 1
ATOM 8217 O O . GLN B 1 477 ? -23.219 23.359 15.438 1 97.5 477 GLN B O 1
ATOM 8222 N N . PHE B 1 478 ? -21.641 21.922 14.617 1 98.06 478 PHE B N 1
ATOM 8223 C CA . PHE B 1 478 ? -22.141 20.766 15.352 1 98.06 478 PHE B CA 1
ATOM 8224 C C . PHE B 1 478 ? -21.875 20.906 16.844 1 98.06 478 PHE B C 1
ATOM 8226 O O . PHE B 1 478 ? -22.656 20.453 17.672 1 98.06 478 PHE B O 1
ATOM 8233 N N . VAL B 1 479 ? -20.688 21.531 17.156 1 98.06 479 VAL B N 1
ATOM 8234 C CA . VAL B 1 479 ? -20.266 21.609 18.547 1 98.06 479 VAL B CA 1
ATOM 8235 C C . VAL B 1 479 ? -19.828 23.031 18.875 1 98.06 479 VAL B C 1
ATOM 8237 O O . VAL B 1 479 ? -18.641 23.297 19.109 1 98.06 479 VAL B O 1
ATOM 8240 N N . PRO B 1 480 ? -20.781 23.922 19.047 1 96 480 PRO B N 1
ATOM 8241 C CA . PRO B 1 480 ? -20.406 25.297 19.406 1 96 480 PRO B CA 1
ATOM 8242 C C . PRO B 1 480 ? -19.562 25.359 20.688 1 96 480 PRO B C 1
ATOM 8244 O O . PRO B 1 480 ? -19.922 24.75 21.688 1 96 480 PRO B O 1
ATOM 8247 N N . GLY B 1 481 ? -18.438 26 20.578 1 95.12 481 GLY B N 1
ATOM 8248 C CA . GLY B 1 481 ? -17.531 26.109 21.719 1 95.12 481 GLY B CA 1
ATOM 8249 C C . GLY B 1 481 ? -16.562 24.953 21.844 1 95.12 481 GLY B C 1
ATOM 8250 O O . GLY B 1 481 ? -15.719 24.922 22.734 1 95.12 481 GLY B O 1
ATOM 8251 N N . GLY B 1 482 ? -16.688 23.984 20.938 1 95.31 482 GLY B N 1
ATOM 8252 C CA . GLY B 1 482 ? -15.844 22.812 21 1 95.31 482 GLY B CA 1
ATOM 8253 C C . GLY B 1 482 ? -14.359 23.125 20.875 1 95.31 482 GLY B C 1
ATOM 8254 O O . GLY B 1 482 ? -13.523 22.406 21.422 1 95.31 482 GLY B O 1
ATOM 8255 N N . SER B 1 483 ? -13.977 24.172 20.172 1 91.06 483 SER B N 1
ATOM 8256 C CA . SER B 1 483 ? -12.578 24.578 20.016 1 91.06 483 SER B CA 1
ATOM 8257 C C . SER B 1 483 ? -11.984 25 21.359 1 91.06 483 SER B C 1
ATOM 8259 O O . SER B 1 483 ? -10.805 24.734 21.641 1 91.06 483 SER B O 1
ATOM 8261 N N . ASN B 1 484 ? -12.82 25.562 22.219 1 91.56 484 ASN B N 1
ATOM 8262 C CA . ASN B 1 484 ? -12.391 26 23.547 1 91.56 484 ASN B CA 1
ATOM 8263 C C . ASN B 1 484 ? -12.445 24.875 24.562 1 91.56 484 ASN B C 1
ATOM 8265 O O . ASN B 1 484 ? -11.609 24.797 25.453 1 91.56 484 ASN B O 1
ATOM 8269 N N . ASP B 1 485 ? -13.484 24.109 24.391 1 95.44 485 ASP B N 1
ATOM 8270 C CA . ASP B 1 485 ? -13.672 22.969 25.281 1 95.44 485 ASP B CA 1
ATOM 8271 C C . ASP B 1 485 ? -13.938 21.688 24.5 1 95.44 485 ASP B C 1
ATOM 8273 O O . ASP B 1 485 ? -15.086 21.312 24.297 1 95.44 485 ASP B O 1
ATOM 8277 N N . PRO B 1 486 ? -12.82 20.984 24.203 1 96.5 486 PRO B N 1
ATOM 8278 C CA . PRO B 1 486 ? -12.938 19.797 23.359 1 96.5 486 PRO B CA 1
ATOM 8279 C C . PRO B 1 486 ? -13.797 18.703 24 1 96.5 486 PRO B C 1
ATOM 8281 O O . PRO B 1 486 ? -14.289 17.812 23.297 1 96.5 486 PRO B O 1
ATOM 8284 N N . ARG B 1 487 ? -14.148 18.75 25.375 1 96.56 487 ARG B N 1
ATOM 8285 C CA . ARG B 1 487 ? -14.977 17.781 26.078 1 96.56 487 ARG B CA 1
ATOM 8286 C C . ARG B 1 487 ? -16.406 17.812 25.562 1 96.56 487 ARG B C 1
ATOM 8288 O O . ARG B 1 487 ? -17.156 16.844 25.719 1 96.56 487 ARG B O 1
ATOM 8295 N N . LEU B 1 488 ? -16.719 18.859 24.844 1 97.69 488 LEU B N 1
ATOM 8296 C CA . LEU B 1 488 ? -18.078 19.031 24.344 1 97.69 488 LEU B CA 1
ATOM 8297 C C . LEU B 1 488 ? -18.328 18.141 23.125 1 97.69 488 LEU B C 1
ATOM 8299 O O . LEU B 1 488 ? -19.484 17.922 22.734 1 97.69 488 LEU B O 1
ATOM 8303 N N . TYR B 1 489 ? -17.312 17.594 22.5 1 97.88 489 TYR B N 1
ATOM 8304 C CA . TYR B 1 489 ? -17.438 16.75 21.312 1 97.88 489 TYR B CA 1
ATOM 8305 C C . TYR B 1 489 ? -17.969 15.367 21.688 1 97.88 489 TYR B C 1
ATOM 8307 O O . TYR B 1 489 ? -18.438 14.625 20.812 1 97.88 489 TYR B O 1
ATOM 8315 N N . LYS B 1 490 ? -17.859 15.016 22.953 1 97.62 490 LYS B N 1
ATOM 8316 C CA . LYS B 1 490 ? -18.172 13.656 23.375 1 97.62 490 LYS B CA 1
ATOM 8317 C C . LYS B 1 490 ? -19.594 13.258 22.969 1 97.62 490 LYS B C 1
ATOM 8319 O O . LYS B 1 490 ? -20.547 13.961 23.281 1 97.62 490 LYS B O 1
ATOM 8324 N N . ASP B 1 491 ? -19.719 12.234 22.203 1 96.75 491 ASP B N 1
ATOM 8325 C CA . ASP B 1 491 ? -20.938 11.523 21.859 1 96.75 491 ASP B CA 1
ATOM 8326 C C . ASP B 1 491 ? -21.797 12.359 20.906 1 96.75 491 ASP B C 1
ATOM 8328 O O . ASP B 1 491 ? -22.938 12 20.625 1 96.75 491 ASP B O 1
ATOM 8332 N N . VAL B 1 492 ? -21.297 13.531 20.438 1 97.31 492 VAL B N 1
ATOM 8333 C CA . VAL B 1 492 ? -22.047 14.352 19.5 1 97.31 492 VAL B CA 1
ATOM 8334 C C . VAL B 1 492 ? -22.062 13.688 18.125 1 97.31 492 VAL B C 1
ATOM 8336 O O . VAL B 1 492 ? -21.031 13.156 17.688 1 97.31 492 VAL B O 1
ATOM 8339 N N . LYS B 1 493 ? -23.188 13.719 17.484 1 96.75 493 LYS B N 1
ATOM 8340 C CA . LYS B 1 493 ? -23.344 13.141 16.156 1 96.75 493 LYS B CA 1
ATOM 8341 C C . LYS B 1 493 ? -23.281 14.219 15.078 1 96.75 493 LYS B C 1
ATOM 8343 O O . LYS B 1 493 ? -23.547 15.398 15.352 1 96.75 493 LYS B O 1
ATOM 8348 N N . GLY B 1 494 ? -23 13.852 13.922 1 97.38 494 GLY B N 1
ATOM 8349 C CA . GLY B 1 494 ? -22.906 14.727 12.766 1 97.38 494 GLY B CA 1
ATOM 8350 C C . GLY B 1 494 ? -22.219 14.078 11.578 1 97.38 494 GLY B C 1
ATOM 8351 O O . GLY B 1 494 ? -21.453 13.125 11.734 1 97.38 494 GLY B O 1
ATOM 8352 N N . ALA B 1 495 ? -22.562 14.594 10.414 1 98.5 495 ALA B N 1
ATOM 8353 C CA . ALA B 1 495 ? -22.047 13.977 9.195 1 98.5 495 ALA B CA 1
ATOM 8354 C C . ALA B 1 495 ? -21.438 15.023 8.266 1 98.5 495 ALA B C 1
ATOM 8356 O O . ALA B 1 495 ? -22.062 16.047 7.98 1 98.5 495 ALA B O 1
ATOM 8357 N N . ILE B 1 496 ? -20.234 14.82 7.875 1 98.88 496 ILE B N 1
ATOM 8358 C CA . ILE B 1 496 ? -19.578 15.641 6.863 1 98.88 496 ILE B CA 1
ATOM 8359 C C . ILE B 1 496 ? -19.109 14.766 5.711 1 98.88 496 ILE B C 1
ATOM 8361 O O . ILE B 1 496 ? -18.406 13.766 5.93 1 98.88 496 ILE B O 1
ATOM 8365 N N . MET B 1 497 ? -19.5 15.062 4.547 1 98.88 497 MET B N 1
ATOM 8366 C CA . MET B 1 497 ? -19.047 14.336 3.367 1 98.88 497 MET B CA 1
ATOM 8367 C C . MET B 1 497 ? -18.297 15.266 2.416 1 98.88 497 MET B C 1
ATOM 8369 O O . MET B 1 497 ? -18.797 16.344 2.08 1 98.88 497 MET B O 1
ATOM 8373 N N . ILE B 1 498 ? -17.094 14.875 2.066 1 98.94 498 ILE B N 1
ATOM 8374 C CA . ILE B 1 498 ? -16.344 15.547 1.019 1 98.94 498 ILE B CA 1
ATOM 8375 C C . ILE B 1 498 ? -16.328 14.68 -0.241 1 98.94 498 ILE B C 1
ATOM 8377 O O . ILE B 1 498 ? -15.875 13.531 -0.211 1 98.94 498 ILE B O 1
ATOM 8381 N N . ILE B 1 499 ? -16.906 15.18 -1.27 1 98.88 499 ILE B N 1
ATOM 8382 C CA . ILE B 1 499 ? -16.797 14.523 -2.568 1 98.88 499 ILE B CA 1
ATOM 8383 C C . ILE B 1 499 ? -15.641 15.117 -3.361 1 98.88 499 ILE B C 1
ATOM 8385 O O . ILE B 1 499 ? -15.711 16.266 -3.816 1 98.88 499 ILE B O 1
ATOM 8389 N N . GLY B 1 500 ? -14.555 14.336 -3.461 1 98.75 500 GLY B N 1
ATOM 8390 C CA . GLY B 1 500 ? -13.344 14.789 -4.129 1 98.75 500 GLY B CA 1
ATOM 8391 C C . GLY B 1 500 ? -13.438 14.734 -5.641 1 98.75 500 GLY B C 1
ATOM 8392 O O . GLY B 1 500 ? -14.5 14.414 -6.188 1 98.75 500 GLY B O 1
ATOM 8393 N N . PRO B 1 501 ? -12.375 15.086 -6.305 1 98.56 501 PRO B N 1
ATOM 8394 C CA . PRO B 1 501 ? -12.414 15.125 -7.77 1 98.56 501 PRO B CA 1
ATOM 8395 C C . PRO B 1 501 ? -12.555 13.742 -8.398 1 98.56 501 PRO B C 1
ATOM 8397 O O . PRO B 1 501 ? -11.977 12.773 -7.898 1 98.56 501 PRO B O 1
ATOM 8400 N N . ASP B 1 502 ? -13.281 13.719 -9.57 1 98 502 ASP B N 1
ATOM 8401 C CA . ASP B 1 502 ? -13.492 12.484 -10.32 1 98 502 ASP B CA 1
ATOM 8402 C C . ASP B 1 502 ? -12.195 12.016 -10.977 1 98 502 ASP B C 1
ATOM 8404 O O . ASP B 1 502 ? -11.391 12.828 -11.43 1 98 502 ASP B O 1
ATOM 8408 N N . LEU B 1 503 ? -12.055 10.688 -11.023 1 96.75 503 LEU B N 1
ATOM 8409 C CA . LEU B 1 503 ? -11.086 10.172 -11.984 1 96.75 503 LEU B CA 1
ATOM 8410 C C . LEU B 1 503 ? -11.547 10.445 -13.414 1 96.75 503 LEU B C 1
ATOM 8412 O O . LEU B 1 503 ? -12.75 10.57 -13.672 1 96.75 503 LEU B O 1
ATOM 8416 N N . PRO B 1 504 ? -10.57 10.555 -14.344 1 94.94 504 PRO B N 1
ATOM 8417 C CA . PRO B 1 504 ? -10.945 10.789 -15.734 1 94.94 504 PRO B CA 1
ATOM 8418 C C . PRO B 1 504 ? -11.742 9.633 -16.328 1 94.94 504 PRO B C 1
ATOM 8420 O O . PRO B 1 504 ? -11.555 8.477 -15.938 1 94.94 504 PRO B O 1
ATOM 8423 N N . ILE B 1 505 ? -12.586 9.977 -17.328 1 94.25 505 ILE B N 1
ATOM 8424 C CA . ILE B 1 505 ? -13.492 9.008 -17.938 1 94.25 505 ILE B CA 1
ATOM 8425 C C . ILE B 1 505 ? -12.977 8.609 -19.312 1 94.25 505 ILE B C 1
ATOM 8427 O O . ILE B 1 505 ? -12.461 9.453 -20.062 1 94.25 505 ILE B O 1
ATOM 8431 N N . GLY B 1 506 ? -13.109 7.293 -19.609 1 89.31 506 GLY B N 1
ATOM 8432 C CA . GLY B 1 506 ? -12.812 6.82 -20.953 1 89.31 506 GLY B CA 1
ATOM 8433 C C . GLY B 1 506 ? -11.781 5.699 -20.984 1 89.31 506 GLY B C 1
ATOM 8434 O O . GLY B 1 506 ? -11 5.547 -20.047 1 89.31 506 GLY B O 1
ATOM 8435 N N . LYS B 1 507 ? -11.727 4.891 -22.062 1 80.38 507 LYS B N 1
ATOM 8436 C CA . LYS B 1 507 ? -10.859 3.727 -22.203 1 80.38 507 LYS B CA 1
ATOM 8437 C C . LYS B 1 507 ? -9.406 4.148 -22.438 1 80.38 507 LYS B C 1
ATOM 8439 O O . LYS B 1 507 ? -8.484 3.348 -22.25 1 80.38 507 LYS B O 1
ATOM 8444 N N . LYS B 1 508 ? -9.188 5.422 -22.703 1 83.81 508 LYS B N 1
ATOM 8445 C CA . LYS B 1 508 ? -7.84 5.844 -23.062 1 83.81 508 LYS B CA 1
ATOM 8446 C C . LYS B 1 508 ? -7.27 6.809 -22.031 1 83.81 508 LYS B C 1
ATOM 8448 O O . LYS B 1 508 ? -6.422 7.645 -22.359 1 83.81 508 LYS B O 1
ATOM 8453 N N . VAL B 1 509 ? -7.805 6.695 -20.844 1 89.19 509 VAL B N 1
ATOM 8454 C CA . VAL B 1 509 ? -7.27 7.547 -19.781 1 89.19 509 VAL B CA 1
ATOM 8455 C C . VAL B 1 509 ? -5.781 7.254 -19.594 1 89.19 509 VAL B C 1
ATOM 8457 O O . VAL B 1 509 ? -5.379 6.094 -19.484 1 89.19 509 VAL B O 1
ATOM 8460 N N . THR B 1 510 ? -4.953 8.297 -19.641 1 90.38 510 THR B N 1
ATOM 8461 C CA . THR B 1 510 ? -3.506 8.141 -19.547 1 90.38 510 THR B CA 1
ATOM 8462 C C . THR B 1 510 ? -3.051 8.141 -18.094 1 90.38 510 THR B C 1
ATOM 8464 O O . THR B 1 510 ? -3.795 8.57 -17.203 1 90.38 510 THR B O 1
ATOM 8467 N N . GLY B 1 511 ? -1.848 7.633 -17.906 1 92.44 511 GLY B N 1
ATOM 8468 C CA . GLY B 1 511 ? -1.241 7.707 -16.578 1 92.44 511 GLY B CA 1
ATOM 8469 C C . GLY B 1 511 ? -1.083 9.125 -16.078 1 92.44 511 GLY B C 1
ATOM 8470 O O . GLY B 1 511 ? -1.257 9.391 -14.883 1 92.44 511 GLY B O 1
ATOM 8471 N N . THR B 1 512 ? -0.841 10.062 -16.969 1 95.19 512 THR B N 1
ATOM 8472 C CA . THR B 1 512 ? -0.686 11.469 -16.609 1 95.19 512 THR B CA 1
ATOM 8473 C C . THR B 1 512 ? -1.992 12.031 -16.047 1 95.19 512 THR B C 1
ATOM 8475 O O . THR B 1 512 ? -1.996 12.703 -15.016 1 95.19 512 THR B O 1
ATOM 8478 N N . GLN B 1 513 ? -3.066 11.734 -16.75 1 95.31 513 GLN B N 1
ATOM 8479 C CA . GLN B 1 513 ? -4.367 12.25 -16.328 1 95.31 513 GLN B CA 1
ATOM 8480 C C . GLN B 1 513 ? -4.754 11.711 -14.953 1 95.31 513 GLN B C 1
ATOM 8482 O O . GLN B 1 513 ? -5.25 12.461 -14.109 1 95.31 513 GLN B O 1
ATOM 8487 N N . ARG B 1 514 ? -4.531 10.453 -14.742 1 95.12 514 ARG B N 1
ATOM 8488 C CA . ARG B 1 514 ? -4.824 9.867 -13.438 1 95.12 514 ARG B CA 1
ATOM 8489 C C . ARG B 1 514 ? -3.943 10.469 -12.352 1 95.12 514 ARG B C 1
ATOM 8491 O O . ARG B 1 514 ? -4.422 10.781 -11.258 1 95.12 514 ARG B O 1
ATOM 8498 N N . ALA B 1 515 ? -2.662 10.602 -12.703 1 96.69 515 ALA B N 1
ATOM 8499 C CA . ALA B 1 515 ? -1.703 11.125 -11.734 1 96.69 515 ALA B CA 1
ATOM 8500 C C . ALA B 1 515 ? -2.053 12.555 -11.32 1 96.69 515 ALA B C 1
ATOM 8502 O O . ALA B 1 515 ? -1.847 12.945 -10.172 1 96.69 515 ALA B O 1
ATOM 8503 N N . GLN B 1 516 ? -2.562 13.344 -12.25 1 98.25 516 GLN B N 1
ATOM 8504 C CA . GLN B 1 516 ? -2.936 14.719 -11.953 1 98.25 516 GLN B CA 1
ATOM 8505 C C . GLN B 1 516 ? -4.027 14.781 -10.891 1 98.25 516 GLN B C 1
ATOM 8507 O O . GLN B 1 516 ? -3.924 15.539 -9.922 1 98.25 516 GLN B O 1
ATOM 8512 N N . VAL B 1 517 ? -5.039 13.977 -11.023 1 97.94 517 VAL B N 1
ATOM 8513 C CA . VAL B 1 517 ? -6.152 13.945 -10.086 1 97.94 517 VAL B CA 1
ATOM 8514 C C . VAL B 1 517 ? -5.68 13.398 -8.742 1 97.94 517 VAL B C 1
ATOM 8516 O O . VAL B 1 517 ? -6.098 13.875 -7.684 1 97.94 517 VAL B O 1
ATOM 8519 N N . GLU B 1 518 ? -4.762 12.453 -8.805 1 97 518 GLU B N 1
ATOM 8520 C CA . GLU B 1 518 ? -4.312 11.742 -7.613 1 97 518 GLU B CA 1
ATOM 8521 C C . GLU B 1 518 ? -3.537 12.664 -6.68 1 97 518 GLU B C 1
ATOM 8523 O O . GLU B 1 518 ? -3.482 12.43 -5.469 1 97 518 GLU B O 1
ATOM 8528 N N . VAL B 1 519 ? -2.959 13.719 -7.176 1 98.5 519 VAL B N 1
ATOM 8529 C CA . VAL B 1 519 ? -2.273 14.672 -6.309 1 98.5 519 VAL B CA 1
ATOM 8530 C C . VAL B 1 519 ? -3.246 15.203 -5.258 1 98.5 519 VAL B C 1
ATOM 8532 O O . VAL B 1 519 ? -2.928 15.234 -4.066 1 98.5 519 VAL B O 1
ATOM 8535 N N . PHE B 1 520 ? -4.406 15.516 -5.652 1 98.81 520 PHE B N 1
ATOM 8536 C CA . PHE B 1 520 ? -5.379 16.141 -4.77 1 98.81 520 PHE B CA 1
ATOM 8537 C C . PHE B 1 520 ? -6.137 15.086 -3.967 1 98.81 520 PHE B C 1
ATOM 8539 O O . PHE B 1 520 ? -6.461 15.305 -2.797 1 98.81 520 PHE B O 1
ATOM 8546 N N . ARG B 1 521 ? -6.445 13.93 -4.59 1 98.31 521 ARG B N 1
ATOM 8547 C CA . ARG B 1 521 ? -7.004 12.82 -3.82 1 98.31 521 ARG B CA 1
ATOM 8548 C C . ARG B 1 521 ? -6.035 12.367 -2.734 1 98.31 521 ARG B C 1
ATOM 8550 O O . ARG B 1 521 ? -6.457 11.969 -1.646 1 98.31 521 ARG B O 1
ATOM 8557 N N . GLY B 1 522 ? -4.73 12.469 -3.117 1 97.94 522 GLY B N 1
ATOM 8558 C CA . GLY B 1 522 ? -3.688 12.094 -2.176 1 97.94 522 GLY B CA 1
ATOM 8559 C C . GLY B 1 522 ? -3.609 13.016 -0.976 1 97.94 522 GLY B C 1
ATOM 8560 O O . GLY B 1 522 ? -3.055 12.648 0.062 1 97.94 522 GLY B O 1
ATOM 8561 N N . ALA B 1 523 ? -4.121 14.211 -1.055 1 98.56 523 ALA B N 1
ATOM 8562 C CA . ALA B 1 523 ? -4.223 15.125 0.084 1 98.56 523 ALA B CA 1
ATOM 8563 C C . ALA B 1 523 ? -5.441 14.797 0.939 1 98.56 523 ALA B C 1
ATOM 8565 O O . ALA B 1 523 ? -5.371 14.82 2.17 1 98.56 523 ALA B O 1
ATOM 8566 N N . LEU B 1 524 ? -6.516 14.453 0.299 1 98.69 524 LEU B N 1
ATOM 8567 C CA . LEU B 1 524 ? -7.797 14.289 0.979 1 98.69 524 LEU B CA 1
ATOM 8568 C C . LEU B 1 524 ? -7.836 12.992 1.77 1 98.69 524 LEU B C 1
ATOM 8570 O O . LEU B 1 524 ? -8.43 12.93 2.85 1 98.69 524 LEU B O 1
ATOM 8574 N N . ARG B 1 525 ? -7.18 11.914 1.29 1 98 525 ARG B N 1
ATOM 8575 C CA . ARG B 1 525 ? -7.234 10.625 1.965 1 98 525 ARG B CA 1
ATOM 8576 C C . ARG B 1 525 ? -6.613 10.711 3.357 1 98 525 ARG B C 1
ATOM 8578 O O . ARG B 1 525 ? -7.285 10.445 4.355 1 98 525 ARG B O 1
ATOM 8585 N N . PRO B 1 526 ? -5.359 11.133 3.43 1 97.62 526 PRO B N 1
ATOM 8586 C CA . PRO B 1 526 ? -4.777 11.195 4.77 1 97.62 526 PRO B CA 1
ATOM 8587 C C . PRO B 1 526 ? -5.43 12.25 5.656 1 97.62 526 PRO B C 1
ATOM 8589 O O . PRO B 1 526 ? -5.512 12.078 6.875 1 97.62 526 PRO B O 1
ATOM 8592 N N . PHE B 1 527 ? -5.93 13.375 5.035 1 98.25 527 PHE B N 1
ATOM 8593 C CA . PHE B 1 527 ? -6.66 14.375 5.801 1 98.25 527 PHE B CA 1
ATOM 8594 C C . PHE B 1 527 ? -7.859 13.75 6.504 1 98.25 527 PHE B C 1
ATOM 8596 O O . PHE B 1 527 ? -8.008 13.875 7.719 1 98.25 527 PHE B O 1
ATOM 8603 N N . THR B 1 528 ? -8.625 13.008 5.746 1 98.31 528 THR B N 1
ATOM 8604 C CA . THR B 1 528 ? -9.852 12.406 6.242 1 98.31 528 THR B CA 1
ATOM 8605 C C . THR B 1 528 ? -9.555 11.359 7.312 1 98.31 528 THR B C 1
ATOM 8607 O O . THR B 1 528 ? -10.195 11.344 8.367 1 98.31 528 THR B O 1
ATOM 8610 N N . THR B 1 529 ? -8.625 10.531 7.047 1 96.88 529 THR B N 1
ATOM 8611 C CA . THR B 1 529 ? -8.305 9.469 8 1 96.88 529 THR B CA 1
ATOM 8612 C C . THR B 1 529 ? -7.777 10.062 9.305 1 96.88 529 THR B C 1
ATOM 8614 O O . THR B 1 529 ? -8.133 9.602 10.391 1 96.88 529 THR B O 1
ATOM 8617 N N . THR B 1 530 ? -6.949 11.094 9.234 1 97.25 530 THR B N 1
ATOM 8618 C CA . THR B 1 530 ? -6.367 11.719 10.406 1 97.25 530 THR B CA 1
ATOM 8619 C C . THR B 1 530 ? -7.441 12.398 11.25 1 97.25 530 THR B C 1
ATOM 8621 O O . THR B 1 530 ? -7.496 12.219 12.469 1 97.25 530 THR B O 1
ATOM 8624 N N . VAL B 1 531 ? -8.305 13.141 10.625 1 98.25 531 VAL B N 1
ATOM 8625 C CA . VAL B 1 531 ? -9.328 13.891 11.344 1 98.25 531 VAL B CA 1
ATOM 8626 C C . VAL B 1 531 ? -10.305 12.922 12.008 1 98.25 531 VAL B C 1
ATOM 8628 O O . VAL B 1 531 ? -10.719 13.141 13.148 1 98.25 531 VAL B O 1
ATOM 8631 N N . ASN B 1 532 ? -10.641 11.836 11.32 1 97.44 532 ASN B N 1
ATOM 8632 C CA . ASN B 1 532 ? -11.539 10.852 11.922 1 97.44 532 ASN B CA 1
ATOM 8633 C C . ASN B 1 532 ? -10.891 10.172 13.125 1 97.44 532 ASN B C 1
ATOM 8635 O O . ASN B 1 532 ? -11.578 9.844 14.102 1 97.44 532 ASN B O 1
ATOM 8639 N N . GLN B 1 533 ? -9.633 9.898 13.039 1 95.62 533 GLN B N 1
ATOM 8640 C CA . GLN B 1 533 ? -8.938 9.336 14.195 1 95.62 533 GLN B CA 1
ATOM 8641 C C . GLN B 1 533 ? -9.039 10.266 15.406 1 95.62 533 GLN B C 1
ATOM 8643 O O . GLN B 1 533 ? -9.227 9.812 16.531 1 95.62 533 GLN B O 1
ATOM 8648 N N . GLU B 1 534 ? -8.891 11.57 15.18 1 97.25 534 GLU B N 1
ATOM 8649 C CA . GLU B 1 534 ? -9.016 12.547 16.266 1 97.25 534 GLU B CA 1
ATOM 8650 C C . GLU B 1 534 ? -10.43 12.555 16.844 1 97.25 534 GLU B C 1
ATOM 8652 O O . GLU B 1 534 ? -10.609 12.547 18.062 1 97.25 534 GLU B O 1
ATOM 8657 N N . LEU B 1 535 ? -11.375 12.562 15.938 1 97.44 535 LEU B N 1
ATOM 8658 C CA . LEU B 1 535 ? -12.766 12.617 16.359 1 97.44 535 LEU B CA 1
ATOM 8659 C C . LEU B 1 535 ? -13.133 11.406 17.219 1 97.44 535 LEU B C 1
ATOM 8661 O O . LEU B 1 535 ? -13.734 11.555 18.281 1 97.44 535 LEU B O 1
ATOM 8665 N N . SER B 1 536 ? -12.68 10.266 16.781 1 95.38 536 SER B N 1
ATOM 8666 C CA . SER B 1 536 ? -13.078 9.031 17.453 1 95.38 536 SER B CA 1
ATOM 8667 C C . SER B 1 536 ? -12.203 8.766 18.672 1 95.38 536 SER B C 1
ATOM 8669 O O . SER B 1 536 ? -12.719 8.602 19.781 1 95.38 536 SER B O 1
ATOM 8671 N N . ASP B 1 537 ? -10.891 8.812 18.484 1 93.12 537 ASP B N 1
ATOM 8672 C CA . ASP B 1 537 ? -9.977 8.266 19.469 1 93.12 537 ASP B CA 1
ATOM 8673 C C . ASP B 1 537 ? -9.594 9.328 20.5 1 93.12 537 ASP B C 1
ATOM 8675 O O . ASP B 1 537 ? -9.172 8.992 21.609 1 93.12 537 ASP B O 1
ATOM 8679 N N . VAL B 1 538 ? -9.695 10.602 20.125 1 96.06 538 VAL B N 1
ATOM 8680 C CA . VAL B 1 538 ? -9.234 11.664 21.016 1 96.06 538 VAL B CA 1
ATOM 8681 C C . VAL B 1 538 ? -10.43 12.406 21.594 1 96.06 538 VAL B C 1
ATOM 8683 O O . VAL B 1 538 ? -10.516 12.586 22.812 1 96.06 538 VAL B O 1
ATOM 8686 N N . LEU B 1 539 ? -11.398 12.672 20.797 1 97.25 539 LEU B N 1
ATOM 8687 C CA . LEU B 1 539 ? -12.5 13.531 21.219 1 97.25 539 LEU B CA 1
ATOM 8688 C C . LEU B 1 539 ? -13.719 12.703 21.609 1 97.25 539 LEU B C 1
ATOM 8690 O O . LEU B 1 539 ? -14.719 13.25 22.078 1 97.25 539 LEU B O 1
ATOM 8694 N N . SER B 1 540 ? -13.695 11.352 21.391 1 96.12 540 SER B N 1
ATOM 8695 C CA . SER B 1 540 ? -14.797 10.438 21.688 1 96.12 540 SER B CA 1
ATOM 8696 C C . SER B 1 540 ? -16.094 10.914 21.047 1 96.12 540 SER B C 1
ATOM 8698 O O . SER B 1 540 ? -17.156 10.844 21.672 1 96.12 540 SER B O 1
ATOM 8700 N N . SER B 1 541 ? -15.945 11.492 19.875 1 97.25 541 SER B N 1
ATOM 8701 C CA . SER B 1 541 ? -17.078 12.023 19.125 1 97.25 541 SER B CA 1
ATOM 8702 C C . SER B 1 541 ? -17.688 10.961 18.219 1 97.25 541 SER B C 1
ATOM 8704 O O . SER B 1 541 ? -17.047 9.969 17.891 1 97.25 541 SER B O 1
ATOM 8706 N N . LYS B 1 542 ? -18.984 11.117 17.859 1 97.31 542 LYS B N 1
ATOM 8707 C CA . LYS B 1 542 ? -19.656 10.266 16.875 1 97.31 542 LYS B CA 1
ATOM 8708 C C . LYS B 1 542 ? -19.812 10.984 15.539 1 97.31 542 LYS B C 1
ATOM 8710 O O . LYS B 1 542 ? -20.469 10.477 14.633 1 97.31 542 LYS B O 1
ATOM 8715 N N . ILE B 1 543 ? -19.234 12.211 15.422 1 98.19 543 ILE B N 1
ATOM 8716 C CA . ILE B 1 543 ? -19.156 12.875 14.125 1 98.19 543 ILE B CA 1
ATOM 8717 C C . ILE B 1 543 ? -18.203 12.109 13.219 1 98.19 543 ILE B C 1
ATOM 8719 O O . ILE B 1 543 ? -17.141 11.656 13.656 1 98.19 543 ILE B O 1
ATOM 8723 N N . ARG B 1 544 ? -18.562 11.969 11.977 1 98 544 ARG B N 1
ATOM 8724 C CA . ARG B 1 544 ? -17.688 11.328 11 1 98 544 ARG B CA 1
ATOM 8725 C C . ARG B 1 544 ? -17.547 12.172 9.742 1 98 544 ARG B C 1
ATOM 8727 O O . ARG B 1 544 ? -18.516 12.82 9.32 1 98 544 ARG B O 1
ATOM 8734 N N . ILE B 1 545 ? -16.375 12.148 9.227 1 98.62 545 ILE B N 1
ATOM 8735 C CA . ILE B 1 545 ? -16.078 12.727 7.918 1 98.62 545 ILE B CA 1
ATOM 8736 C C . ILE B 1 545 ? -15.781 11.602 6.918 1 98.62 545 ILE B C 1
ATOM 8738 O O . ILE B 1 545 ? -14.883 10.789 7.141 1 98.62 545 ILE B O 1
ATOM 8742 N N . PHE B 1 546 ? -16.547 11.539 5.867 1 98.44 546 PHE B N 1
ATOM 8743 C CA . PHE B 1 546 ? -16.266 10.617 4.766 1 98.44 546 PHE B CA 1
ATOM 8744 C C . PHE B 1 546 ? -15.766 11.375 3.545 1 98.44 546 PHE B C 1
ATOM 8746 O O . PHE B 1 546 ? -16.266 12.461 3.229 1 98.44 546 PHE B O 1
ATOM 8753 N N . THR B 1 547 ? -14.781 10.875 2.93 1 98.69 547 THR B N 1
ATOM 8754 C CA . THR B 1 547 ? -14.383 11.336 1.604 1 98.69 547 THR B CA 1
ATOM 8755 C C . THR B 1 547 ? -14.789 10.32 0.537 1 98.69 547 THR B C 1
ATOM 8757 O O . THR B 1 547 ? -14.492 9.133 0.653 1 98.69 547 THR B O 1
ATOM 8760 N N . ILE B 1 548 ? -15.508 10.781 -0.466 1 98.44 548 ILE B N 1
ATOM 8761 C CA . ILE B 1 548 ? -15.969 9.953 -1.573 1 98.44 548 ILE B CA 1
ATOM 8762 C C . ILE B 1 548 ? -15.203 10.312 -2.844 1 98.44 548 ILE B C 1
ATOM 8764 O O . ILE B 1 548 ? -15.078 11.492 -3.184 1 98.44 548 ILE B O 1
ATOM 8768 N N . PHE B 1 549 ? -14.711 9.352 -3.492 1 97.62 549 PHE B N 1
ATOM 8769 C CA . PHE B 1 549 ? -14.016 9.562 -4.758 1 97.62 549 PHE B CA 1
ATOM 8770 C C . PHE B 1 549 ? -14.789 8.938 -5.91 1 97.62 549 PHE B C 1
ATOM 8772 O O . PHE B 1 549 ? -14.805 7.715 -6.066 1 97.62 549 PHE B O 1
ATOM 8779 N N . PRO B 1 550 ? -15.414 9.773 -6.75 1 97.62 550 PRO B N 1
ATOM 8780 C CA . PRO B 1 550 ? -16.141 9.258 -7.91 1 97.62 550 PRO B CA 1
ATOM 8781 C C . PRO B 1 550 ? -15.219 8.844 -9.055 1 97.62 550 PRO B C 1
ATOM 8783 O O . PRO B 1 550 ? -14.117 9.383 -9.188 1 97.62 550 PRO B O 1
ATOM 8786 N N . GLY B 1 551 ? -15.727 8.008 -9.859 1 95.44 551 GLY B N 1
ATOM 8787 C CA . GLY B 1 551 ? -14.977 7.5 -11 1 95.44 551 GLY B CA 1
ATOM 8788 C C . GLY B 1 551 ? -14.203 6.23 -10.695 1 95.44 551 GLY B C 1
ATOM 8789 O O . GLY B 1 551 ? -14.172 5.781 -9.547 1 95.44 551 GLY B O 1
ATOM 8790 N N . SER B 1 552 ? -13.68 5.605 -11.734 1 93.31 552 SER B N 1
ATOM 8791 C CA . SER B 1 552 ? -12.938 4.359 -11.586 1 93.31 552 SER B CA 1
ATOM 8792 C C . SER B 1 552 ? -11.617 4.406 -12.352 1 93.31 552 SER B C 1
ATOM 8794 O O . SER B 1 552 ? -11.477 5.176 -13.305 1 93.31 552 SER B O 1
ATOM 8796 N N . VAL B 1 553 ? -10.711 3.578 -11.93 1 89.88 553 VAL B N 1
ATOM 8797 C CA . VAL B 1 553 ? -9.383 3.541 -12.547 1 89.88 553 VAL B CA 1
ATOM 8798 C C . VAL B 1 553 ? -9.5 3.023 -13.984 1 89.88 553 VAL B C 1
ATOM 8800 O O . VAL B 1 553 ? -8.609 3.258 -14.805 1 89.88 553 VAL B O 1
ATOM 8803 N N . THR B 1 554 ? -10.594 2.377 -14.328 1 86.69 554 THR B N 1
ATOM 8804 C CA . THR B 1 554 ? -10.789 1.855 -15.672 1 86.69 554 THR B CA 1
ATOM 8805 C C . THR B 1 554 ? -11.531 2.869 -16.547 1 86.69 554 THR B C 1
ATOM 8807 O O . THR B 1 554 ? -11.82 2.598 -17.703 1 86.69 554 THR B O 1
ATOM 8810 N N . GLY B 1 555 ? -11.914 4.008 -15.977 1 91.38 555 GLY B N 1
ATOM 8811 C CA . GLY B 1 555 ? -12.484 5.102 -16.75 1 91.38 555 GLY B CA 1
ATOM 8812 C C . GLY B 1 555 ? -13.992 5.035 -16.859 1 91.38 555 GLY B C 1
ATOM 8813 O O . GLY B 1 555 ? -14.586 5.656 -17.734 1 91.38 555 GLY B O 1
ATOM 8814 N N . THR B 1 556 ? -14.633 4.305 -15.953 1 90.31 556 THR B N 1
ATOM 8815 C CA . THR B 1 556 ? -16.094 4.203 -15.977 1 90.31 556 THR B CA 1
ATOM 8816 C C . THR B 1 556 ? -16.734 5.48 -15.445 1 90.31 556 THR B C 1
ATOM 8818 O O . THR B 1 556 ? -16.156 6.152 -14.578 1 90.31 556 THR B O 1
ATOM 8821 N N . GLU B 1 557 ? -17.938 5.785 -15.906 1 92.25 557 GLU B N 1
ATOM 8822 C CA . GLU B 1 557 ? -18.688 6.961 -15.477 1 92.25 557 GLU B CA 1
ATOM 8823 C C . GLU B 1 557 ? -19.109 6.836 -14.016 1 92.25 557 GLU B C 1
ATOM 8825 O O . GLU B 1 557 ? -19.531 5.766 -13.578 1 92.25 557 GLU B O 1
ATOM 8830 N N . PRO B 1 558 ? -19 7.922 -13.289 1 95.69 558 PRO B N 1
ATOM 8831 C CA . PRO B 1 558 ? -19.469 7.887 -11.891 1 95.69 558 PRO B CA 1
ATOM 8832 C C . PRO B 1 558 ? -20.969 7.633 -11.773 1 95.69 558 PRO B C 1
ATOM 8834 O O . PRO B 1 558 ? -21.75 8.102 -12.602 1 95.69 558 PRO B O 1
ATOM 8837 N N . ASN B 1 559 ? -21.359 6.898 -10.852 1 96.25 559 ASN B N 1
ATOM 8838 C CA . ASN B 1 559 ? -22.75 6.629 -10.5 1 96.25 559 ASN B CA 1
ATOM 8839 C C . ASN B 1 559 ? -23.156 7.375 -9.234 1 96.25 559 ASN B C 1
ATOM 8841 O O . ASN B 1 559 ? -22.797 6.977 -8.125 1 96.25 559 ASN B O 1
ATOM 8845 N N . ASN B 1 560 ? -23.984 8.398 -9.352 1 98 560 ASN B N 1
ATOM 8846 C CA . ASN B 1 560 ? -24.359 9.273 -8.242 1 98 560 ASN B CA 1
ATOM 8847 C C . ASN B 1 560 ? -25.188 8.531 -7.203 1 98 560 ASN B C 1
ATOM 8849 O O . ASN B 1 560 ? -25.25 8.938 -6.039 1 98 560 ASN B O 1
ATOM 8853 N N . GLN B 1 561 ? -25.859 7.449 -7.594 1 96.62 561 GLN B N 1
ATOM 8854 C CA . GLN B 1 561 ? -26.609 6.656 -6.621 1 96.62 561 GLN B CA 1
ATOM 8855 C C . GLN B 1 561 ? -25.672 6.074 -5.559 1 96.62 561 GLN B C 1
ATOM 8857 O O . GLN B 1 561 ? -26.047 5.992 -4.383 1 96.62 561 GLN B O 1
ATOM 8862 N N . ARG B 1 562 ? -24.531 5.645 -5.93 1 95.62 562 ARG B N 1
ATOM 8863 C CA . ARG B 1 562 ? -23.562 5.082 -4.984 1 95.62 562 ARG B CA 1
ATOM 8864 C C . ARG B 1 562 ? -23.078 6.145 -4.004 1 95.62 562 ARG B C 1
ATOM 8866 O O . ARG B 1 562 ? -22.797 5.84 -2.846 1 95.62 562 ARG B O 1
ATOM 8873 N N . ILE B 1 563 ? -22.969 7.395 -4.477 1 97.94 563 ILE B N 1
ATOM 8874 C CA . ILE B 1 563 ? -22.625 8.5 -3.594 1 97.94 563 ILE B CA 1
ATOM 8875 C C . ILE B 1 563 ? -23.75 8.742 -2.598 1 97.94 563 ILE B C 1
ATOM 8877 O O . ILE B 1 563 ? -23.5 8.961 -1.408 1 97.94 563 ILE B O 1
ATOM 8881 N N . ALA B 1 564 ? -25 8.703 -3.1 1 97.88 564 ALA B N 1
ATOM 8882 C CA . ALA B 1 564 ? -26.156 8.836 -2.219 1 97.88 564 ALA B CA 1
ATOM 8883 C C . ALA B 1 564 ? -26.188 7.734 -1.164 1 97.88 564 ALA B C 1
ATOM 8885 O O . ALA B 1 564 ? -26.469 7.992 0.007 1 97.88 564 ALA B O 1
ATOM 8886 N N . ASP B 1 565 ? -25.844 6.504 -1.593 1 95.06 565 ASP B N 1
ATOM 8887 C CA . ASP B 1 565 ? -25.797 5.375 -0.669 1 95.06 565 ASP B CA 1
ATOM 8888 C C . ASP B 1 565 ? -24.719 5.586 0.396 1 95.06 565 ASP B C 1
ATOM 8890 O O . ASP B 1 565 ? -24.906 5.211 1.556 1 95.06 565 ASP B O 1
ATOM 8894 N N . ALA B 1 566 ? -23.609 6.137 -0.021 1 96.25 566 ALA B N 1
ATOM 8895 C CA . ALA B 1 566 ? -22.531 6.434 0.932 1 96.25 566 ALA B CA 1
ATOM 8896 C C . ALA B 1 566 ? -22.984 7.461 1.965 1 96.25 566 ALA B C 1
ATOM 8898 O O . ALA B 1 566 ? -22.625 7.371 3.141 1 96.25 566 ALA B O 1
ATOM 8899 N N . PHE B 1 567 ? -23.734 8.453 1.513 1 98 567 PHE B N 1
ATOM 8900 C CA . PHE B 1 567 ? -24.266 9.438 2.457 1 98 567 PHE B CA 1
ATOM 8901 C C . PHE B 1 567 ? -25.234 8.781 3.428 1 98 567 PHE B C 1
ATOM 8903 O O . PHE B 1 567 ? -25.234 9.078 4.621 1 98 567 PHE B O 1
ATOM 8910 N N . ASN B 1 568 ? -26.125 7.859 2.893 1 96.81 568 ASN B N 1
ATOM 8911 C CA . ASN B 1 568 ? -27.031 7.121 3.764 1 96.81 568 ASN B CA 1
ATOM 8912 C C . ASN B 1 568 ? -26.281 6.371 4.855 1 96.81 568 ASN B C 1
ATOM 8914 O O . ASN B 1 568 ? -26.703 6.359 6.012 1 96.81 568 ASN B O 1
ATOM 8918 N N . PHE B 1 569 ? -25.172 5.773 4.48 1 95.38 569 PHE B N 1
ATOM 8919 C CA . PHE B 1 569 ? -24.344 5.066 5.449 1 95.38 569 PHE B CA 1
ATOM 8920 C C . PHE B 1 569 ? -23.75 6.035 6.457 1 95.38 569 PHE B C 1
ATOM 8922 O O . PHE B 1 569 ? -23.75 5.77 7.664 1 95.38 569 PHE B O 1
ATOM 8929 N N . LEU B 1 570 ? -23.281 7.152 5.992 1 97.19 570 LEU B N 1
ATOM 8930 C CA . LEU B 1 570 ? -22.609 8.148 6.824 1 97.19 570 LEU B CA 1
ATOM 8931 C C . LEU B 1 570 ? -23.547 8.641 7.93 1 97.19 570 LEU B C 1
ATOM 8933 O O . LEU B 1 570 ? -23.109 8.852 9.062 1 97.19 570 LEU B O 1
ATOM 8937 N N . VAL B 1 571 ? -24.828 8.805 7.641 1 96.94 571 VAL B N 1
ATOM 8938 C CA . VAL B 1 571 ? -25.75 9.398 8.609 1 96.94 571 VAL B CA 1
ATOM 8939 C C . VAL B 1 571 ? -26.375 8.305 9.461 1 96.94 571 VAL B C 1
ATOM 8941 O O . VAL B 1 571 ? -27.203 8.586 10.336 1 96.94 571 VAL B O 1
ATOM 8944 N N . SER B 1 572 ? -26.016 7.035 9.172 1 93.25 572 SER B N 1
ATOM 8945 C CA . SER B 1 572 ? -26.516 5.938 9.977 1 93.25 572 SER B CA 1
ATOM 8946 C C . SER B 1 572 ? -25.719 5.777 11.266 1 93.25 572 SER B C 1
ATOM 8948 O O . SER B 1 572 ? -24.609 6.312 11.383 1 93.25 572 SER B O 1
ATOM 8950 N N . ASP B 1 573 ? -26.188 4.992 12.219 1 89.06 573 ASP B N 1
ATOM 8951 C CA . ASP B 1 573 ? -25.5 4.75 13.492 1 89.06 573 ASP B CA 1
ATOM 8952 C C . ASP B 1 573 ? -24.281 3.854 13.297 1 89.06 573 ASP B C 1
ATOM 8954 O O . ASP B 1 573 ? -23.375 3.859 14.125 1 89.06 57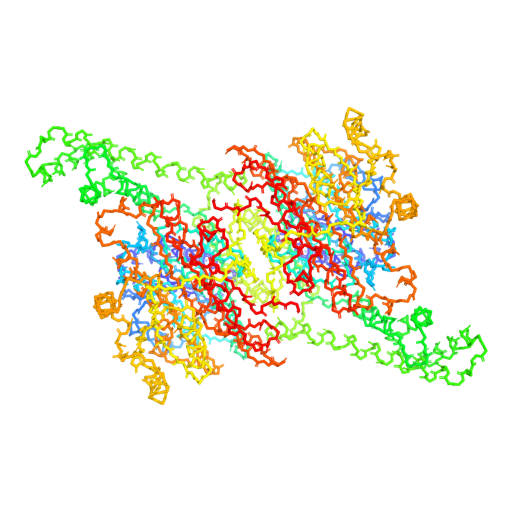3 ASP B O 1
ATOM 8958 N N . ASN B 1 574 ? -24.25 3.146 12.172 1 88.62 574 ASN B N 1
ATOM 8959 C CA . ASN B 1 574 ? -23.172 2.189 11.914 1 88.62 574 ASN B CA 1
ATOM 8960 C C . ASN B 1 574 ? -21.891 2.891 11.508 1 88.62 574 ASN B C 1
ATOM 8962 O O . ASN B 1 574 ? -20.797 2.309 11.594 1 88.62 574 ASN B O 1
ATOM 8966 N N . SER B 1 575 ? -22.016 4.133 11.039 1 91.88 575 SER B N 1
ATOM 8967 C CA . SER B 1 575 ? -20.844 4.832 10.531 1 91.88 575 SER B CA 1
ATOM 8968 C C . SER B 1 575 ? -19.844 5.109 11.641 1 91.88 575 SER B C 1
ATOM 8970 O O . SER B 1 575 ? -18.641 5.203 11.383 1 91.88 575 SER B O 1
ATOM 8972 N N . ALA B 1 576 ? -20.297 5.219 12.906 1 91.12 576 ALA B N 1
ATOM 8973 C CA . ALA B 1 576 ? -19.438 5.551 14.031 1 91.12 576 ALA B CA 1
ATOM 8974 C C . ALA B 1 576 ? -18.422 4.441 14.289 1 91.12 576 ALA B C 1
ATOM 8976 O O . ALA B 1 576 ? -17.328 4.695 14.789 1 91.12 576 ALA B O 1
ATOM 8977 N N . SER B 1 577 ? -18.734 3.217 13.875 1 88.56 577 SER B N 1
ATOM 8978 C CA . SER B 1 577 ? -17.859 2.084 14.148 1 88.56 577 SER B CA 1
ATOM 8979 C C . SER B 1 577 ? -17.062 1.697 12.906 1 88.56 577 SER B C 1
ATOM 8981 O O . SER B 1 577 ? -16.266 0.756 12.945 1 88.56 577 SER B O 1
ATOM 8983 N N . SER B 1 578 ? -17.219 2.422 11.875 1 91 578 SER B N 1
ATOM 8984 C CA . SER B 1 578 ? -16.516 2.09 10.633 1 91 578 SER B CA 1
ATOM 8985 C C . SER B 1 578 ? -15.062 2.531 10.688 1 91 578 SER B C 1
ATOM 8987 O O . SER B 1 578 ? -14.758 3.66 11.086 1 91 578 SER B O 1
ATOM 8989 N N . SER B 1 579 ? -14.164 1.692 10.289 1 91.69 579 SER B N 1
ATOM 8990 C CA . SER B 1 579 ? -12.773 2.092 10.094 1 91.69 579 SER B CA 1
ATOM 8991 C C . SER B 1 579 ? -12.562 2.742 8.727 1 91.69 579 SER B C 1
ATOM 8993 O O . SER B 1 579 ? -11.633 3.523 8.539 1 91.69 579 SER B O 1
ATOM 8995 N N . GLU B 1 580 ? -13.375 2.328 7.789 1 94.69 580 GLU B N 1
ATOM 8996 C CA . GLU B 1 580 ? -13.336 2.938 6.465 1 94.69 580 GLU B CA 1
ATOM 8997 C C . GLU B 1 580 ? -14.016 4.305 6.465 1 94.69 580 GLU B C 1
ATOM 8999 O O . GLU B 1 580 ? -15.156 4.434 6.906 1 94.69 580 GLU B O 1
ATOM 9004 N N . VAL B 1 581 ? -13.242 5.281 5.977 1 96.5 581 VAL B N 1
ATOM 9005 C CA . VAL B 1 581 ? -13.781 6.637 5.98 1 96.5 581 VAL B CA 1
ATOM 9006 C C . VAL B 1 581 ? -13.602 7.27 4.602 1 96.5 581 VAL B C 1
ATOM 9008 O O . VAL B 1 581 ? -14.07 8.383 4.359 1 96.5 581 VAL B O 1
ATOM 9011 N N . THR B 1 582 ? -12.945 6.656 3.715 1 97 582 THR B N 1
ATOM 9012 C CA . THR B 1 582 ? -12.836 7.035 2.311 1 97 582 THR B CA 1
ATOM 9013 C C . THR B 1 582 ? -13.383 5.934 1.407 1 97 582 THR B C 1
ATOM 9015 O O . THR B 1 582 ? -13.078 4.754 1.6 1 97 582 THR B O 1
ATOM 9018 N N . PHE B 1 583 ? -14.172 6.281 0.417 1 96.44 583 PHE B N 1
ATOM 9019 C CA . PHE B 1 583 ? -14.805 5.27 -0.421 1 96.44 583 PHE B CA 1
ATOM 9020 C C . PHE B 1 583 ? -14.617 5.594 -1.898 1 96.44 583 PHE B C 1
ATOM 9022 O O . PHE B 1 583 ? -14.984 6.684 -2.35 1 96.44 583 PHE B O 1
ATOM 9029 N N . CYS B 1 584 ? -14 4.695 -2.619 1 96 584 CYS B N 1
ATOM 9030 C CA . CYS B 1 584 ? -13.961 4.707 -4.078 1 96 584 CYS B CA 1
ATOM 9031 C C . CYS B 1 584 ? -15.195 4.02 -4.66 1 96 584 CYS B C 1
ATOM 9033 O O . CYS B 1 584 ? -15.094 2.906 -5.184 1 96 584 CYS B O 1
ATOM 9035 N N . VAL B 1 585 ? -16.266 4.668 -4.734 1 94.44 585 VAL B N 1
ATOM 9036 C CA . VAL B 1 585 ? -17.594 4.082 -4.824 1 94.44 585 VAL B CA 1
ATOM 9037 C C . VAL B 1 585 ? -17.797 3.457 -6.199 1 94.44 585 VAL B C 1
ATOM 9039 O O . VAL B 1 585 ? -18.656 2.586 -6.375 1 94.44 585 VAL B O 1
ATOM 9042 N N . ASP B 1 586 ? -17.016 3.873 -7.184 1 94.81 586 ASP B N 1
ATOM 9043 C CA . ASP B 1 586 ? -17.25 3.402 -8.547 1 94.81 586 ASP B CA 1
ATOM 9044 C C . ASP B 1 586 ? -16.281 2.287 -8.922 1 94.81 586 ASP B C 1
ATOM 9046 O O . ASP B 1 586 ? -16.281 1.809 -10.055 1 94.81 586 ASP B O 1
ATOM 9050 N N . GLU B 1 587 ? -15.383 1.882 -8.023 1 92.88 587 GLU B N 1
ATOM 9051 C CA . GLU B 1 587 ? -14.453 0.783 -8.273 1 92.88 587 GLU B CA 1
ATOM 9052 C C . GLU B 1 587 ? -15.133 -0.569 -8.055 1 92.88 587 GLU B C 1
ATOM 9054 O O . GLU B 1 587 ? -14.602 -1.422 -7.34 1 92.88 587 GLU B O 1
ATOM 9059 N N . VAL B 1 588 ? -16.234 -0.777 -8.695 1 83.69 588 VAL B N 1
ATOM 9060 C CA . VAL B 1 588 ? -16.969 -2.035 -8.641 1 83.69 588 VAL B CA 1
ATOM 9061 C C . VAL B 1 588 ? -16.531 -2.941 -9.789 1 83.69 588 VAL B C 1
ATOM 9063 O O . VAL B 1 588 ? -15.836 -2.498 -10.703 1 83.69 588 VAL B O 1
ATOM 9066 N N . ARG B 1 589 ? -16.781 -4.23 -9.703 1 78.5 589 ARG B N 1
ATOM 9067 C CA . ARG B 1 589 ? -16.391 -5.176 -10.742 1 78.5 589 ARG B CA 1
ATOM 9068 C C . ARG B 1 589 ? -17.25 -5.012 -11.992 1 78.5 589 ARG B C 1
ATOM 9070 O O . ARG B 1 589 ? -18.453 -4.77 -11.891 1 78.5 589 ARG B O 1
#

Radius of gyration: 30.96 Å; Cα contacts (8 Å, |Δi|>4): 2630; chains: 2; bounding box: 82×73×91 Å

Nearest PDB structures (foldseek):
  8j2b-assembly1_A  TM=7.553E-01  e=3.267E-32  Chloroflexus aurantiacus J-10-fl
  8aer-assembly1_A  TM=7.345E-01  e=4.379E-33  Chloroflexus aurantiacus J-10-fl
  8aeq-assembly1_A-2  TM=7.493E-01  e=1.898E-32  Chloroflexus aurantiacus J-10-fl
  8aet-assembly1_A-2  TM=7.515E-01  e=1.495E-31  Chloroflexus aurantiacus J-10-fl
  8aeo-assembly1_A  TM=7.241E-01  e=2.186E-31  Chloroflexus aurantiacus J-10-fl

InterPro domains:
  IPR002347 Short-chain dehydrogenase/reductase SDR [PF00106] (7-202)
  IPR002347 Short-chain dehydrogenase/reductase SDR [PR00081] (8-25)
  IPR002347 Short-chain dehydrogenase/reductase SDR [PR00081] (88-99)
  IPR002347 Short-chain dehydrogenase/reductase SDR [PR00081] (134-150)
  IPR002347 Short-chain dehydrogenase/reductase SDR [PR00081] (166-185)
  IPR002347 Short-chain dehydrogenase/reductase SDR [PR00081] (187-204)
  IPR036291 NAD(P)-binding domain superfamily [SSF51735] (2-233)
  IPR036291 NAD(P)-binding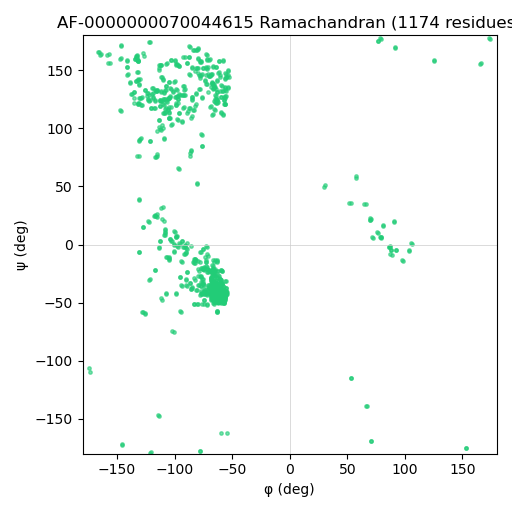 domain superfamily [SSF51735] (374-586)

Organism: NCBI:txid859350

pLDDT: mean 95.64, std 4.06, range [74.38, 98.94]